Protein AF-A0A356F8Y7-F1 (afdb_monomer_lite)

Structure (mmCIF, N/CA/C/O backbone):
data_AF-A0A356F8Y7-F1
#
_entry.id   AF-A0A356F8Y7-F1
#
loop_
_atom_site.group_PDB
_atom_site.id
_atom_site.type_symbol
_atom_site.label_atom_id
_atom_site.label_alt_id
_atom_site.label_comp_id
_atom_site.label_asym_id
_atom_site.label_entity_id
_atom_site.label_seq_id
_atom_site.pdbx_PDB_ins_code
_atom_site.Cartn_x
_atom_site.Cartn_y
_atom_site.Cartn_z
_atom_site.occupancy
_atom_site.B_iso_or_equiv
_atom_site.auth_seq_id
_atom_site.auth_comp_id
_atom_site.auth_asym_id
_atom_site.auth_atom_id
_atom_site.pdbx_PDB_model_num
ATOM 1 N N . MET A 1 1 ? -23.611 43.257 15.870 1.00 63.59 1 MET A N 1
ATOM 2 C CA . MET A 1 1 ? -24.763 43.904 15.192 1.00 63.59 1 MET A CA 1
ATOM 3 C C . MET A 1 1 ? -25.526 44.788 16.174 1.00 63.59 1 MET A C 1
ATOM 5 O O . MET A 1 1 ? -25.413 44.590 17.379 1.00 63.59 1 MET A O 1
ATOM 9 N N . ALA A 1 2 ? -26.307 45.764 15.695 1.00 72.75 2 ALA A N 1
ATOM 10 C CA . ALA A 1 2 ? -27.154 46.577 16.577 1.00 72.75 2 ALA A CA 1
ATOM 11 C C . ALA A 1 2 ? -28.415 45.799 17.013 1.00 72.75 2 ALA A C 1
ATOM 13 O O . ALA A 1 2 ? -28.985 45.053 16.220 1.00 72.75 2 ALA A O 1
ATOM 14 N N . GLU A 1 3 ? -28.915 46.019 18.237 1.00 72.19 3 GLU A N 1
ATOM 15 C CA . GLU A 1 3 ? -30.111 45.347 18.797 1.00 72.19 3 GLU A CA 1
ATOM 16 C C . GLU A 1 3 ? -31.325 45.373 17.841 1.00 72.19 3 GLU A C 1
ATOM 18 O O . GLU A 1 3 ? -32.076 44.405 17.724 1.00 72.19 3 GLU A O 1
ATOM 23 N N . LYS A 1 4 ? -31.492 46.473 17.095 1.00 77.06 4 LYS A N 1
ATOM 24 C CA . LYS A 1 4 ? -32.564 46.650 16.104 1.00 77.06 4 LYS A CA 1
ATOM 25 C C . LYS A 1 4 ? -32.447 45.693 14.907 1.00 77.06 4 LYS A C 1
ATOM 27 O O . LYS A 1 4 ? -33.471 45.292 14.362 1.00 77.06 4 LYS A O 1
ATOM 32 N N . GLU A 1 5 ? -31.232 45.329 14.504 1.00 73.06 5 GLU A N 1
ATOM 33 C CA . GLU A 1 5 ? -30.977 44.372 13.418 1.00 73.06 5 GLU A CA 1
ATOM 34 C C . GLU A 1 5 ? -31.171 42.929 13.887 1.00 73.06 5 GLU A C 1
ATOM 36 O O . GLU A 1 5 ? -31.783 42.137 13.177 1.00 73.06 5 GLU A O 1
ATOM 41 N N . LEU A 1 6 ? -30.757 42.613 15.117 1.00 70.75 6 LEU A N 1
ATOM 42 C CA . LEU A 1 6 ? -30.998 41.309 15.743 1.00 70.75 6 LEU A CA 1
ATOM 43 C C . LEU A 1 6 ? -32.496 41.047 15.968 1.00 70.75 6 LEU A C 1
ATOM 45 O O . LEU A 1 6 ? -32.988 39.964 15.662 1.00 70.75 6 LEU A O 1
ATOM 49 N N . LEU A 1 7 ? -33.259 42.058 16.404 1.00 74.31 7 LEU A N 1
ATOM 50 C CA . LEU A 1 7 ? -34.725 41.987 16.503 1.00 74.31 7 LEU A CA 1
ATOM 51 C C . LEU A 1 7 ? -35.407 41.795 15.143 1.00 74.31 7 LEU A C 1
ATOM 53 O O . LEU A 1 7 ? -36.467 41.172 15.069 1.00 74.31 7 LEU A O 1
ATOM 57 N N . LYS A 1 8 ? -34.826 42.348 14.073 1.00 77.31 8 LYS A N 1
ATOM 58 C CA . LYS A 1 8 ? -35.321 42.171 12.706 1.00 77.31 8 LYS A CA 1
ATOM 59 C C . LYS A 1 8 ? -35.038 40.748 12.209 1.00 77.31 8 LYS A C 1
ATOM 61 O O . LYS A 1 8 ? -35.963 40.085 11.753 1.00 77.31 8 LYS A O 1
ATOM 66 N N . LEU A 1 9 ? -33.819 40.243 12.412 1.00 73.50 9 LEU A N 1
ATOM 67 C CA . LEU A 1 9 ? -33.436 38.855 12.115 1.00 73.50 9 LEU A CA 1
ATOM 68 C C . LEU A 1 9 ? -34.317 37.838 12.855 1.00 73.50 9 LEU A C 1
ATOM 70 O O . LEU A 1 9 ? -34.809 36.896 12.241 1.00 73.50 9 LEU A O 1
ATOM 74 N N . LEU A 1 10 ? -34.598 38.073 14.139 1.00 69.56 10 LEU A N 1
ATOM 75 C CA . LEU A 1 10 ? -35.511 37.254 14.944 1.00 69.56 10 LEU A CA 1
ATOM 76 C C . LEU A 1 10 ? -36.936 37.185 14.395 1.00 69.56 10 LEU A C 1
ATOM 78 O O . LEU A 1 10 ? -37.604 36.176 14.601 1.00 69.56 10 LEU A O 1
ATOM 82 N N . ARG A 1 11 ? -37.418 38.232 13.719 1.00 69.50 11 ARG A N 1
ATOM 83 C CA . ARG A 1 11 ? -38.754 38.242 13.102 1.00 69.50 11 ARG A CA 1
ATOM 84 C C . ARG A 1 11 ? -38.766 37.594 11.724 1.00 69.50 11 ARG A C 1
ATOM 86 O O . ARG A 1 11 ? -39.763 36.985 11.367 1.00 69.50 11 ARG A O 1
ATOM 93 N N . GLU A 1 12 ? -37.683 37.744 10.969 1.00 66.94 12 GLU A N 1
ATOM 94 C CA . GLU A 1 12 ? -37.634 37.393 9.546 1.00 66.94 12 GLU A CA 1
ATOM 95 C C . GLU A 1 12 ? -37.086 35.988 9.267 1.00 66.94 12 GLU A C 1
ATOM 97 O O . GLU A 1 12 ? -37.291 35.484 8.168 1.00 66.94 12 GLU A O 1
ATOM 102 N N . ARG A 1 13 ? -36.392 35.352 10.221 1.00 65.62 13 ARG A N 1
ATOM 103 C CA . ARG A 1 13 ? -35.717 34.061 10.010 1.00 65.62 13 ARG A CA 1
ATOM 104 C C . ARG A 1 13 ? -36.011 33.035 11.098 1.00 65.62 13 ARG A C 1
ATOM 106 O O . ARG A 1 13 ? -36.337 33.387 12.240 1.00 65.62 13 ARG A O 1
ATOM 113 N N . HIS A 1 14 ? -35.897 31.758 10.742 1.00 60.91 14 HIS A N 1
ATOM 114 C CA . HIS A 1 14 ? -36.014 30.660 11.699 1.00 60.91 14 HIS A CA 1
ATOM 115 C C . HIS A 1 14 ? -34.720 30.551 12.536 1.00 60.91 14 HIS A C 1
ATOM 117 O O . HIS A 1 14 ? -33.638 30.770 11.988 1.00 60.91 14 HIS A O 1
ATOM 123 N N . PRO A 1 15 ? -34.774 30.214 13.843 1.00 54.06 15 PRO A N 1
ATOM 124 C CA . PRO A 1 15 ? -33.576 30.133 14.691 1.00 54.06 15 PRO A CA 1
ATOM 125 C C . PRO A 1 15 ? -32.484 29.186 14.163 1.00 54.06 15 PRO A C 1
ATOM 127 O O . PRO A 1 15 ? -31.301 29.449 14.357 1.00 54.06 15 PRO A O 1
ATOM 130 N N . GLY A 1 16 ? -32.867 28.125 13.442 1.00 49.59 16 GLY A N 1
ATOM 131 C CA . GLY A 1 16 ? -31.933 27.185 12.798 1.00 49.59 16 GLY A CA 1
ATOM 132 C C . GLY A 1 16 ? -31.155 27.755 11.602 1.00 49.59 16 GLY A C 1
ATOM 133 O O . GLY A 1 16 ? -30.215 27.127 11.129 1.00 49.59 16 GLY A O 1
ATOM 134 N N . GLU A 1 17 ? -31.515 28.946 11.120 1.00 63.44 17 GLU A N 1
ATOM 135 C CA . GLU A 1 17 ? -30.861 29.618 9.987 1.00 63.44 17 GLU A CA 1
ATOM 136 C C . GLU A 1 17 ? -29.841 30.677 10.436 1.00 63.44 17 GLU A C 1
ATOM 138 O O . GLU A 1 17 ? -29.299 31.426 9.615 1.00 63.44 17 GLU A O 1
ATOM 143 N N . PHE A 1 18 ? -29.604 30.797 11.745 1.00 69.12 18 PHE A N 1
ATOM 144 C CA . PHE A 1 18 ? -28.662 31.770 12.281 1.00 69.12 18 PHE A CA 1
ATOM 145 C C . PHE A 1 18 ? -27.236 31.250 12.144 1.00 69.12 18 PHE A C 1
ATOM 147 O O . PHE A 1 18 ? -26.920 30.105 12.462 1.00 69.12 18 PHE A O 1
ATOM 154 N N . THR A 1 19 ? -26.340 32.119 11.683 1.00 72.56 19 THR A N 1
ATOM 155 C CA . THR A 1 19 ? -24.908 31.809 11.718 1.00 72.56 19 THR A CA 1
ATOM 156 C C . THR A 1 19 ? -24.402 31.825 13.160 1.00 72.56 19 THR A C 1
ATOM 158 O O . THR A 1 19 ? -25.004 32.432 14.051 1.00 72.56 19 THR A O 1
ATOM 161 N N . ARG A 1 20 ? -23.267 31.168 13.403 1.00 58.56 20 ARG A N 1
ATOM 162 C CA . ARG A 1 20 ? -22.675 31.062 14.743 1.00 58.56 20 ARG A CA 1
ATOM 163 C C . ARG A 1 20 ? -22.362 32.434 15.355 1.00 58.56 20 ARG A C 1
ATOM 165 O O . ARG A 1 20 ? -22.732 32.679 16.492 1.00 58.56 20 ARG A O 1
ATOM 172 N N . GLU A 1 21 ? -21.819 33.360 14.564 1.00 66.62 21 GLU A N 1
ATOM 173 C CA . GLU A 1 21 ? -21.551 34.744 14.992 1.00 66.62 21 GLU A CA 1
ATOM 174 C C . GLU A 1 21 ? -22.836 35.510 15.346 1.00 66.62 21 GLU A C 1
ATOM 176 O O . GLU A 1 21 ? -22.880 36.217 16.349 1.00 66.62 21 GLU A O 1
ATOM 181 N N . GLN A 1 22 ? -23.916 35.327 14.577 1.00 69.50 22 GLN A N 1
ATOM 182 C CA . GLN A 1 22 ? -25.218 35.931 14.891 1.00 69.50 22 GLN A CA 1
ATOM 183 C C . GLN A 1 22 ? -25.830 35.337 16.163 1.00 69.50 22 GLN A C 1
ATOM 185 O O . GLN A 1 22 ? -26.492 36.053 16.907 1.00 69.50 22 GLN A O 1
ATOM 190 N N . THR A 1 23 ? -25.597 34.048 16.414 1.00 69.00 23 THR A N 1
ATOM 191 C CA . THR A 1 23 ? -26.073 33.333 17.605 1.00 69.00 23 THR A CA 1
ATOM 192 C C . THR A 1 23 ? -25.334 33.803 18.856 1.00 69.00 23 THR A C 1
ATOM 194 O O . THR A 1 23 ? -25.971 34.110 19.861 1.00 69.00 23 THR A O 1
ATOM 197 N N . ASP A 1 24 ? -24.011 33.948 18.777 1.00 70.75 24 ASP A N 1
ATOM 198 C CA . ASP A 1 24 ? -23.180 34.421 19.886 1.00 70.75 24 ASP A CA 1
ATOM 199 C C . ASP A 1 24 ? -23.495 35.889 20.242 1.00 70.75 24 ASP A C 1
ATOM 201 O O . ASP A 1 24 ? -23.625 36.230 21.419 1.00 70.75 24 ASP A O 1
ATOM 205 N N . GLU A 1 25 ? -23.720 36.755 19.243 1.00 72.06 25 GLU A N 1
ATOM 206 C CA . GLU A 1 25 ? -24.164 38.138 19.477 1.00 72.06 25 GLU A CA 1
ATOM 207 C C . GLU A 1 25 ? -25.580 38.220 20.071 1.00 72.06 25 GLU A C 1
ATOM 209 O O . GLU A 1 25 ? -25.852 39.081 20.913 1.00 72.06 25 GLU A O 1
ATOM 214 N N . LEU A 1 26 ? -26.485 37.322 19.666 1.00 66.38 26 LEU A N 1
ATOM 215 C CA . LEU A 1 26 ? -27.833 37.229 20.228 1.00 66.38 26 LEU A CA 1
ATOM 216 C C . LEU A 1 26 ? -27.781 36.812 21.704 1.00 66.38 26 LEU A C 1
ATOM 218 O O . LEU A 1 26 ? -28.478 37.409 22.521 1.00 66.38 26 LEU A O 1
ATOM 222 N N . LEU A 1 27 ? -26.942 35.824 22.040 1.00 65.75 27 LEU A N 1
ATOM 223 C CA . LEU A 1 27 ? -26.747 35.304 23.398 1.00 65.75 27 LEU A CA 1
ATOM 224 C C . LEU A 1 27 ? -26.105 36.340 24.325 1.00 65.75 27 LEU A C 1
ATOM 226 O O . LEU A 1 27 ? -26.548 36.495 25.463 1.00 65.75 27 LEU A O 1
ATOM 230 N N . ALA A 1 28 ? -25.121 37.095 23.829 1.00 71.06 28 ALA A N 1
ATOM 231 C CA . ALA A 1 28 ? -24.491 38.174 24.586 1.00 71.06 28 ALA A CA 1
ATOM 232 C C . ALA A 1 28 ? -25.495 39.286 24.948 1.00 71.06 28 ALA A C 1
ATOM 234 O O . ALA A 1 28 ? -25.526 39.752 26.084 1.00 71.06 28 ALA A O 1
ATOM 235 N N . LEU A 1 29 ? -26.373 39.669 24.013 1.00 68.06 29 LEU A N 1
ATOM 236 C CA . LEU A 1 29 ? -27.393 40.706 24.232 1.00 68.06 29 LEU A CA 1
ATOM 237 C C . LEU A 1 29 ? -28.648 40.199 24.962 1.00 68.06 29 LEU A C 1
ATOM 239 O O . LEU A 1 29 ? -29.421 41.005 25.486 1.00 68.06 29 LEU A O 1
ATOM 243 N N . LEU A 1 30 ? -28.853 38.881 25.030 1.00 57.06 30 LEU A N 1
ATOM 244 C CA . LEU A 1 30 ? -29.988 38.241 25.703 1.00 57.06 30 LEU A CA 1
ATOM 245 C C . LEU A 1 30 ? -29.966 38.459 27.217 1.00 57.06 30 LEU A C 1
ATOM 247 O O . LEU A 1 30 ? -31.032 38.529 27.821 1.00 57.06 30 LEU A O 1
ATOM 251 N N . GLY A 1 31 ? -28.786 38.607 27.824 1.00 55.53 31 GLY A N 1
ATOM 252 C CA . GLY A 1 31 ? -28.649 38.933 29.247 1.00 55.53 31 GLY A CA 1
ATOM 253 C C . GLY A 1 31 ? -29.009 40.383 29.589 1.00 55.53 31 GLY A C 1
ATOM 254 O O . GLY A 1 31 ? -29.408 40.665 30.717 1.00 55.53 31 GLY A O 1
ATOM 255 N N . GLU A 1 32 ? -28.919 41.296 28.616 1.00 62.66 32 GLU A N 1
ATOM 256 C CA . GLU A 1 32 ? -28.955 42.745 28.857 1.00 62.66 32 GLU A CA 1
ATOM 257 C C . GLU A 1 32 ? -30.191 43.443 28.259 1.00 62.66 32 GLU A C 1
ATOM 259 O O . GLU A 1 32 ? -30.653 44.454 28.796 1.00 62.66 32 GLU A O 1
ATOM 264 N N . SER A 1 33 ? -30.788 42.908 27.184 1.00 71.88 33 SER A N 1
ATOM 265 C CA . SER A 1 33 ? -31.960 43.513 26.537 1.00 71.88 33 SER A CA 1
ATOM 266 C C . SER A 1 33 ? -33.283 42.840 26.902 1.00 71.88 33 SER A C 1
ATOM 268 O O . SER A 1 33 ? -33.669 41.789 26.384 1.00 71.88 33 SER A O 1
ATOM 270 N N . ARG A 1 34 ? -34.089 43.571 27.677 1.00 65.31 34 ARG A N 1
ATOM 271 C CA . ARG A 1 34 ? -35.483 43.215 27.986 1.00 65.31 34 ARG A CA 1
ATOM 272 C C . ARG A 1 34 ? -36.393 43.203 26.746 1.00 65.31 34 ARG A C 1
ATOM 274 O O . ARG A 1 34 ? -37.404 42.505 26.729 1.00 65.31 34 ARG A O 1
ATOM 281 N N . LYS A 1 35 ? -36.064 43.974 25.700 1.00 67.31 35 LYS A N 1
ATOM 282 C CA . LYS A 1 35 ? -36.828 43.997 24.436 1.00 67.31 35 LYS A CA 1
ATOM 283 C C . LYS A 1 35 ? -36.553 42.752 23.596 1.00 67.31 35 LYS A C 1
ATOM 285 O O . LYS A 1 35 ? -37.496 42.212 23.022 1.00 67.31 35 LYS A O 1
ATOM 290 N N . LEU A 1 36 ? -35.301 42.295 23.557 1.00 64.62 36 LEU A N 1
ATOM 291 C CA . LEU A 1 36 ? -34.898 41.066 22.877 1.00 64.62 36 LEU A CA 1
ATOM 292 C C . LEU A 1 36 ? -35.477 39.838 23.592 1.00 64.62 36 LEU A C 1
ATOM 294 O O . LEU A 1 36 ? -36.104 39.011 22.938 1.00 64.62 36 LEU A O 1
ATOM 298 N N . GLN A 1 37 ? -35.394 39.790 24.929 1.00 67.00 37 GLN A N 1
ATOM 299 C CA . GLN A 1 37 ? -36.018 38.747 25.758 1.00 67.00 37 GLN A CA 1
ATOM 300 C C . GLN A 1 37 ? -37.528 38.634 25.504 1.00 67.00 37 GLN A C 1
ATOM 302 O O . GLN A 1 37 ? -38.032 37.546 25.244 1.00 67.00 37 GLN A O 1
ATOM 307 N N . ASN A 1 38 ? -38.252 39.760 25.503 1.00 67.69 38 ASN A N 1
ATOM 308 C CA . ASN A 1 38 ? -39.696 39.765 25.249 1.00 67.69 38 ASN A CA 1
ATOM 309 C C . ASN A 1 38 ? -40.053 39.362 23.809 1.00 67.69 38 ASN A C 1
ATOM 311 O O . ASN A 1 38 ? -41.102 38.762 23.588 1.00 67.69 38 ASN A O 1
ATOM 315 N N . ALA A 1 39 ? -39.220 39.702 22.822 1.00 66.62 39 ALA A N 1
ATOM 316 C CA . ALA A 1 39 ? -39.437 39.295 21.435 1.00 66.62 39 ALA A CA 1
ATOM 317 C C . ALA A 1 39 ? -39.194 37.791 21.238 1.00 66.62 39 ALA A C 1
ATOM 319 O O . ALA A 1 39 ? -39.969 37.146 20.537 1.00 66.62 39 ALA A O 1
ATOM 320 N N . LEU A 1 40 ? -38.164 37.238 21.889 1.00 60.09 40 LEU A N 1
ATOM 321 C CA . LEU A 1 40 ? -37.859 35.808 21.867 1.00 60.09 40 LEU A CA 1
ATOM 322 C C . LEU A 1 40 ? -38.938 35.002 22.593 1.00 60.09 40 LEU A C 1
ATOM 324 O O . LEU A 1 40 ? -39.446 34.037 22.039 1.00 60.09 40 LEU A O 1
ATOM 328 N N . ALA A 1 41 ? -39.346 35.455 23.784 1.00 63.72 41 ALA A N 1
ATOM 329 C CA . ALA A 1 41 ? -40.407 34.830 24.567 1.00 63.72 41 ALA A CA 1
ATOM 330 C C . ALA A 1 41 ? -41.744 34.835 23.816 1.00 63.72 41 ALA A C 1
ATOM 332 O O . ALA A 1 41 ? -42.415 33.816 23.782 1.00 63.72 41 ALA A O 1
ATOM 333 N N . ARG A 1 42 ? -42.104 35.940 23.145 1.00 60.28 42 ARG A N 1
ATOM 334 C CA . ARG A 1 42 ? -43.317 35.994 22.310 1.00 60.28 42 ARG A CA 1
ATOM 335 C C . ARG A 1 42 ? -43.249 35.092 21.086 1.00 60.28 42 ARG A C 1
ATOM 337 O O . ARG A 1 42 ? -44.285 34.588 20.683 1.00 60.28 42 ARG A O 1
ATOM 344 N N . LYS A 1 43 ? -42.074 34.921 20.474 1.00 59.00 43 LYS A N 1
ATOM 345 C CA . LYS A 1 43 ? -41.914 34.023 19.325 1.00 59.00 43 LYS A CA 1
ATOM 346 C C . LYS A 1 43 ? -41.982 32.558 19.759 1.00 59.00 43 LYS A C 1
ATOM 348 O O . LYS A 1 43 ? -42.733 31.814 19.158 1.00 59.00 43 LYS A O 1
ATOM 353 N N . LEU A 1 44 ? -41.315 32.191 20.856 1.00 54.25 44 LEU A N 1
ATOM 354 C CA . LEU A 1 44 ? -41.434 30.856 21.452 1.00 54.25 44 LEU A CA 1
ATOM 355 C C . LEU A 1 44 ? -42.868 30.559 21.899 1.00 54.25 44 LEU A C 1
ATOM 357 O O . LEU A 1 44 ? -43.375 29.483 21.626 1.00 54.25 44 LEU A O 1
ATOM 361 N N . GLN A 1 45 ? -43.529 31.525 22.538 1.00 52.69 45 GLN A N 1
ATOM 362 C CA . GLN A 1 45 ? -44.921 31.391 22.949 1.00 52.69 45 GLN A CA 1
ATOM 363 C C . GLN A 1 45 ? -45.855 31.285 21.737 1.00 52.69 45 GLN A C 1
ATOM 365 O O . GLN A 1 45 ? -46.761 30.472 21.769 1.00 52.69 45 GLN A O 1
ATOM 370 N N . PHE A 1 46 ? -45.614 32.032 20.654 1.00 45.47 46 PHE A N 1
ATOM 371 C CA . PHE A 1 46 ? -46.362 31.883 19.402 1.00 45.47 46 PHE A CA 1
ATOM 372 C C . PHE A 1 46 ? -46.124 30.519 18.745 1.00 45.47 46 PHE A C 1
ATOM 374 O O . PHE A 1 46 ? -47.085 29.904 18.313 1.00 45.47 46 PHE A O 1
ATOM 381 N N . ASP A 1 47 ? -44.885 30.024 18.690 1.00 49.22 47 ASP A N 1
ATOM 382 C CA . ASP A 1 47 ? -44.568 28.711 18.112 1.00 49.22 47 ASP A CA 1
ATOM 383 C C . ASP A 1 47 ? -45.169 27.572 18.956 1.00 49.22 47 ASP A C 1
ATOM 385 O O . ASP A 1 47 ? -45.636 26.572 18.416 1.00 49.22 47 ASP A O 1
ATOM 389 N N . GLN A 1 48 ? -45.228 27.754 20.277 1.00 45.22 48 GLN A N 1
ATOM 390 C CA . GLN A 1 48 ? -45.836 26.817 21.218 1.00 45.22 48 GLN A CA 1
ATOM 391 C C . GLN A 1 48 ? -47.373 26.872 21.170 1.00 45.22 48 GLN A C 1
ATOM 393 O O . GLN A 1 48 ? -48.006 25.827 21.094 1.00 45.22 48 GLN A O 1
ATOM 398 N N . GLU A 1 49 ? -47.976 28.063 21.093 1.00 43.41 49 GLU A N 1
ATOM 399 C CA . GLU A 1 49 ? -49.420 28.254 20.884 1.00 43.41 49 GLU A CA 1
ATOM 400 C C . GLU A 1 49 ? -49.858 27.782 19.488 1.00 43.41 49 GLU A C 1
ATOM 402 O O . GLU A 1 49 ? -50.945 27.236 19.349 1.00 43.41 49 GLU A O 1
ATOM 407 N N . LEU A 1 50 ? -49.025 27.943 18.451 1.00 39.81 50 LEU A N 1
ATOM 408 C CA . LEU A 1 50 ? -49.266 27.423 17.101 1.00 39.81 50 LEU A CA 1
ATOM 409 C C . LEU A 1 50 ? -49.160 25.894 17.080 1.00 39.81 50 LEU A C 1
ATOM 411 O O . LEU A 1 50 ? -49.985 25.252 16.441 1.00 39.81 50 LEU A O 1
ATOM 415 N N . ALA A 1 51 ? -48.192 25.306 17.787 1.00 39.88 51 ALA A N 1
ATOM 416 C CA . ALA A 1 51 ? -48.097 23.858 17.955 1.00 39.88 51 ALA A CA 1
ATOM 417 C C . ALA A 1 51 ? -49.303 23.302 18.731 1.00 39.88 51 ALA A C 1
ATOM 419 O O . ALA A 1 51 ? -49.869 22.295 18.323 1.00 39.88 51 ALA A O 1
ATOM 420 N N . GLU A 1 52 ? -49.759 23.986 19.783 1.00 42.25 52 GLU A N 1
ATOM 421 C CA . GLU A 1 52 ? -50.971 23.622 20.529 1.00 42.25 52 GLU A CA 1
ATOM 422 C C . GLU A 1 52 ? -52.252 23.804 19.694 1.00 42.25 52 GLU A C 1
ATOM 424 O O . GLU A 1 52 ? -53.130 22.946 19.736 1.00 42.25 52 GLU A O 1
ATOM 429 N N . LEU A 1 53 ? -52.348 24.859 18.873 1.00 36.28 53 LEU A N 1
ATOM 430 C CA . LEU A 1 53 ? -53.456 25.068 17.931 1.00 36.28 53 LEU A CA 1
ATOM 431 C C . LEU A 1 53 ? -53.459 24.031 16.808 1.00 36.28 53 LEU A C 1
ATOM 433 O O . LEU A 1 53 ? -54.524 23.549 16.454 1.00 36.28 53 LEU A O 1
ATOM 437 N N . VAL A 1 54 ? -52.302 23.660 16.257 1.00 37.19 54 VAL A N 1
ATOM 438 C CA . VAL A 1 54 ? -52.187 22.635 15.204 1.00 37.19 54 VAL A CA 1
ATOM 439 C C . VAL A 1 54 ? -52.458 21.234 15.761 1.00 37.19 54 VAL A C 1
ATOM 441 O O . VAL A 1 54 ? -53.065 20.419 15.072 1.00 37.19 54 VAL A O 1
ATOM 444 N N . CYS A 1 55 ? -52.090 20.971 17.016 1.00 34.25 55 CYS A N 1
ATOM 445 C CA . CYS A 1 55 ? -52.412 19.728 17.720 1.00 34.25 55 CYS A CA 1
ATOM 446 C C . CYS A 1 55 ? -53.845 19.689 18.290 1.00 34.25 55 CYS A C 1
ATOM 448 O O . CYS A 1 55 ? -54.261 18.643 18.778 1.00 34.25 55 CYS A O 1
ATOM 450 N N . GLY A 1 56 ? -54.593 20.800 18.242 1.00 35.44 56 GLY A N 1
ATOM 451 C CA . GLY A 1 56 ? -55.906 20.957 18.882 1.00 35.44 56 GLY A CA 1
ATOM 452 C C . GLY A 1 56 ? -57.109 21.100 17.940 1.00 35.44 56 GLY A C 1
ATOM 453 O O . GLY A 1 56 ? -58.207 21.380 18.420 1.00 35.44 56 GLY A O 1
ATOM 454 N N . ILE A 1 57 ? -56.951 20.940 16.620 1.00 33.03 57 ILE A N 1
ATOM 455 C CA . ILE A 1 57 ? -58.096 20.951 15.690 1.00 33.03 57 ILE A CA 1
ATOM 456 C C . ILE A 1 57 ? -58.638 19.523 15.532 1.00 33.03 57 ILE A C 1
ATOM 458 O O . ILE A 1 57 ? -58.184 18.770 14.672 1.00 33.03 57 ILE A O 1
ATOM 462 N N . ASP A 1 58 ? -59.667 19.183 16.309 1.00 38.72 58 ASP A N 1
ATOM 463 C CA . ASP A 1 58 ? -60.571 18.074 15.986 1.00 38.72 58 ASP A CA 1
ATOM 464 C C . ASP A 1 58 ? -61.428 18.479 14.778 1.00 38.72 58 ASP A C 1
ATOM 466 O O . ASP A 1 58 ? -62.473 19.116 14.918 1.00 38.72 58 ASP A O 1
ATOM 470 N N . VAL A 1 59 ? -60.986 18.134 13.566 1.00 37.75 59 VAL A N 1
ATOM 471 C CA . VAL A 1 59 ? -61.884 18.117 12.404 1.00 37.75 59 VAL A CA 1
ATOM 472 C C . VAL A 1 59 ? -62.553 16.741 12.371 1.00 37.75 59 VAL A C 1
ATOM 474 O O . VAL A 1 59 ? -61.856 15.736 12.201 1.00 37.75 59 VAL A O 1
ATOM 477 N N . PRO A 1 60 ? -63.887 16.644 12.508 1.00 45.00 60 PRO A N 1
ATOM 478 C CA . PRO A 1 60 ? -64.576 15.371 12.391 1.00 45.00 60 PRO A CA 1
ATOM 479 C C . PRO A 1 60 ? -64.303 14.759 11.017 1.00 45.00 60 PRO A C 1
ATOM 481 O O . PRO A 1 60 ? -64.491 15.401 9.983 1.00 45.00 60 PRO A O 1
ATOM 484 N N . VAL A 1 61 ? -63.903 13.488 10.997 1.00 37.19 61 VAL A N 1
ATOM 485 C CA . VAL A 1 61 ? -63.563 12.734 9.775 1.00 37.19 61 VAL A CA 1
ATOM 486 C C . VAL A 1 61 ? -64.675 12.812 8.714 1.00 37.19 61 VAL A C 1
ATOM 488 O O . VAL A 1 61 ? -64.384 12.799 7.523 1.00 37.19 61 VAL A O 1
ATOM 491 N N . ALA A 1 62 ? -65.936 12.985 9.121 1.00 40.09 62 ALA A N 1
ATOM 492 C CA . ALA A 1 62 ? -67.064 13.182 8.213 1.00 40.09 62 ALA A CA 1
ATOM 493 C C . ALA A 1 62 ? -66.978 14.484 7.383 1.00 40.09 62 ALA A C 1
ATOM 495 O O . ALA A 1 62 ? -67.235 14.436 6.185 1.00 40.09 62 ALA A O 1
ATOM 496 N N . GLU A 1 63 ? -66.541 15.612 7.959 1.00 41.66 63 GLU A N 1
ATOM 497 C CA . GLU A 1 63 ? -66.349 16.877 7.221 1.00 41.66 63 GLU A CA 1
ATOM 498 C C . GLU A 1 63 ? -65.133 16.812 6.284 1.00 41.66 63 GLU A C 1
ATOM 500 O O . GLU A 1 63 ? -65.154 17.373 5.188 1.00 41.66 63 GLU A O 1
ATOM 505 N N . ILE A 1 64 ? -64.082 16.078 6.673 1.00 38.75 64 ILE A N 1
ATOM 506 C CA . ILE A 1 64 ? -62.915 15.830 5.811 1.00 38.75 64 ILE A CA 1
ATOM 507 C C . ILE A 1 64 ? -63.319 14.983 4.603 1.00 38.75 64 ILE A C 1
ATOM 509 O O . ILE A 1 64 ? -62.875 15.264 3.492 1.00 38.75 64 ILE A O 1
ATOM 513 N N . VAL A 1 65 ? -64.171 13.974 4.798 1.00 41.66 65 VAL A N 1
ATOM 514 C CA . VAL A 1 65 ? -64.645 13.092 3.723 1.00 41.66 65 VAL A CA 1
ATOM 515 C C . VAL A 1 65 ? -65.593 13.833 2.776 1.00 41.66 65 VAL A C 1
ATOM 517 O O . VAL A 1 65 ? -65.411 13.741 1.564 1.00 41.66 65 VAL A O 1
ATOM 520 N N . GLU A 1 66 ? -66.515 14.657 3.283 1.00 41.06 66 GLU A N 1
ATOM 521 C CA . GLU A 1 66 ? -67.433 15.448 2.443 1.00 41.06 66 GLU A CA 1
ATOM 522 C C . GLU A 1 66 ? -66.691 16.520 1.617 1.00 41.06 66 GLU A C 1
ATOM 524 O O . GLU A 1 66 ? -66.951 16.709 0.423 1.00 41.06 66 GLU A O 1
ATOM 529 N N . VAL A 1 67 ? -65.683 17.175 2.208 1.00 41.56 67 VAL A N 1
ATOM 530 C CA . VAL A 1 67 ? -64.820 18.137 1.501 1.00 41.56 67 VAL A CA 1
ATOM 531 C C . VAL A 1 67 ? -63.835 17.433 0.557 1.00 41.56 67 VAL A C 1
ATOM 533 O O . VAL A 1 67 ? -63.511 17.987 -0.496 1.00 41.56 67 VAL A O 1
ATOM 536 N N . ALA A 1 68 ? -63.374 16.218 0.869 1.00 36.97 68 ALA A N 1
ATOM 537 C CA . ALA A 1 68 ? -62.504 15.422 -0.003 1.00 36.97 68 ALA A CA 1
ATOM 538 C C . ALA A 1 68 ? -63.247 14.869 -1.230 1.00 36.97 68 ALA A C 1
ATOM 540 O O . ALA A 1 68 ? -62.684 14.877 -2.329 1.00 36.97 68 ALA A O 1
ATOM 541 N N . GLU A 1 69 ? -64.515 14.470 -1.089 1.00 40.25 69 GLU A N 1
ATOM 542 C CA . GLU A 1 69 ? -65.363 14.074 -2.221 1.00 40.25 69 GLU A CA 1
ATOM 543 C C . GLU A 1 69 ? -65.734 15.279 -3.098 1.00 40.25 69 GLU A C 1
ATOM 545 O O . GLU A 1 69 ? -65.618 15.205 -4.325 1.00 40.25 69 GLU A O 1
ATOM 550 N N . GLY A 1 70 ? -66.034 16.436 -2.492 1.00 40.69 70 GLY A N 1
ATOM 551 C CA . GLY A 1 70 ? -66.228 17.696 -3.218 1.00 40.69 70 GLY A CA 1
ATOM 552 C C . GLY A 1 70 ? -64.961 18.202 -3.930 1.00 40.69 70 GLY A C 1
ATOM 553 O O . GLY A 1 70 ? -65.033 18.728 -5.045 1.00 40.69 70 GLY A O 1
ATOM 554 N N . ARG A 1 71 ? -63.773 18.000 -3.337 1.00 37.84 71 ARG A N 1
ATOM 555 C CA . ARG A 1 71 ? -62.478 18.389 -3.929 1.00 37.84 71 ARG A CA 1
ATOM 556 C C . ARG A 1 71 ? -62.001 17.444 -5.023 1.00 37.84 71 ARG A C 1
ATOM 558 O O . ARG A 1 71 ? -61.305 17.915 -5.917 1.00 37.84 71 ARG A O 1
ATOM 565 N N . LYS A 1 72 ? -62.395 16.167 -5.040 1.00 38.16 72 LYS A N 1
ATOM 566 C CA . LYS A 1 72 ? -62.028 15.233 -6.124 1.00 38.16 72 LYS A CA 1
ATOM 567 C C . LYS A 1 72 ? -62.534 15.721 -7.491 1.00 38.16 72 LYS A C 1
ATOM 569 O O . LYS A 1 72 ? -61.776 15.734 -8.457 1.00 38.16 72 LYS A O 1
ATOM 574 N N . ALA A 1 73 ? -63.755 16.260 -7.534 1.00 39.84 73 ALA A N 1
ATOM 575 C CA . ALA A 1 73 ? -64.350 16.849 -8.739 1.00 39.84 73 ALA A CA 1
ATOM 576 C C . ALA A 1 73 ? -63.738 18.212 -9.146 1.00 39.84 73 ALA A C 1
ATOM 578 O O . ALA A 1 73 ? -63.850 18.633 -10.300 1.00 39.84 73 ALA A O 1
ATOM 579 N N . GLN A 1 74 ? -63.076 18.915 -8.218 1.00 36.78 74 GLN A N 1
ATOM 580 C CA . GLN A 1 74 ? -62.410 20.200 -8.472 1.00 36.78 74 GLN A CA 1
ATOM 581 C C . GLN A 1 74 ? -60.923 20.023 -8.839 1.00 36.78 74 GLN A C 1
ATOM 583 O O . GLN A 1 74 ? -60.399 20.765 -9.671 1.00 36.78 74 GLN A O 1
ATOM 588 N N . VAL A 1 75 ? -60.259 18.999 -8.290 1.00 40.78 75 VAL A N 1
ATOM 589 C CA . VAL A 1 75 ? -58.857 18.636 -8.559 1.00 40.78 75 VAL A CA 1
ATOM 590 C C . VAL A 1 75 ? -58.679 18.058 -9.968 1.00 40.78 75 VAL A C 1
ATOM 592 O O . VAL A 1 75 ? -57.670 18.360 -10.600 1.00 40.78 75 VAL A O 1
ATOM 595 N N . GLU A 1 76 ? -59.672 17.360 -10.534 1.00 40.03 76 GLU A N 1
ATOM 596 C CA . GLU A 1 76 ? -59.644 16.963 -11.958 1.00 40.03 76 GLU A CA 1
ATOM 597 C C . GLU A 1 76 ? -59.693 18.159 -12.929 1.00 40.03 76 GLU A C 1
ATOM 599 O O . GLU A 1 76 ? -59.103 18.102 -14.007 1.00 40.03 76 GLU A O 1
ATOM 604 N N . LYS A 1 77 ? -60.330 19.277 -12.543 1.00 36.88 77 LYS A N 1
ATOM 605 C CA . LYS A 1 77 ? -60.346 20.520 -13.342 1.00 36.88 77 LYS A CA 1
ATOM 606 C C . LYS A 1 77 ? -59.101 21.391 -13.133 1.00 36.88 77 LYS A C 1
ATOM 608 O O . LYS A 1 77 ? -58.739 22.159 -14.021 1.00 36.88 77 LYS A O 1
ATOM 613 N N . ILE A 1 78 ? -58.437 21.287 -11.977 1.00 40.22 78 ILE A N 1
ATOM 614 C CA . ILE A 1 78 ? -57.214 22.045 -11.657 1.00 40.22 78 ILE A CA 1
ATOM 615 C C . ILE A 1 78 ? -55.955 21.314 -12.149 1.00 40.22 78 ILE A C 1
ATOM 617 O O . ILE A 1 78 ? -55.002 21.978 -12.550 1.00 40.22 78 ILE A O 1
ATOM 621 N N . SER A 1 79 ? -55.945 19.977 -12.223 1.00 36.97 79 SER A N 1
ATOM 622 C CA . SER A 1 79 ? -54.810 19.205 -12.759 1.00 36.97 79 SER A CA 1
ATOM 623 C C . SER A 1 79 ? -54.557 19.488 -14.247 1.00 36.97 79 SER A C 1
ATOM 625 O O . SER A 1 79 ? -53.405 19.557 -14.679 1.00 36.97 79 SER A O 1
ATOM 627 N N . THR A 1 80 ? -55.612 19.779 -15.015 1.00 38.06 80 THR A N 1
ATOM 628 C CA . THR A 1 80 ? -55.512 20.220 -16.415 1.00 38.06 80 THR A CA 1
ATOM 629 C C . THR A 1 80 ? -54.958 21.646 -16.543 1.00 38.06 80 THR A C 1
ATOM 631 O O . THR A 1 80 ? -54.210 21.926 -17.477 1.00 38.06 80 THR A O 1
ATOM 634 N N . ALA A 1 81 ? -55.233 22.540 -15.584 1.00 34.31 81 ALA A N 1
ATOM 635 C CA . ALA A 1 81 ? -54.689 23.904 -15.560 1.00 34.31 81 ALA A CA 1
ATOM 636 C C . ALA A 1 81 ? -53.244 23.969 -15.015 1.00 34.31 81 ALA A C 1
ATOM 638 O O . ALA A 1 81 ? -52.418 24.728 -15.528 1.00 34.31 81 ALA A O 1
ATOM 639 N N . ALA A 1 82 ? -52.905 23.133 -14.028 1.00 36.62 82 ALA A N 1
ATOM 640 C CA . ALA A 1 82 ? -51.556 23.001 -13.476 1.00 36.62 82 ALA A CA 1
ATOM 641 C C . ALA A 1 82 ? -50.590 22.344 -14.477 1.00 36.62 82 ALA A C 1
ATOM 643 O O . ALA A 1 82 ? -49.441 22.769 -14.580 1.00 36.62 82 ALA A O 1
ATOM 644 N N . GLY A 1 83 ? -51.067 21.394 -15.291 1.00 37.47 83 GLY A N 1
ATOM 645 C CA . GLY A 1 83 ? -50.295 20.829 -16.403 1.00 37.47 83 GLY A CA 1
ATOM 646 C C . GLY A 1 83 ? -49.887 21.876 -17.448 1.00 37.47 83 GLY A C 1
ATOM 647 O O . GLY A 1 83 ? -48.768 21.836 -17.959 1.00 37.47 83 GLY A O 1
ATOM 648 N N . ILE A 1 84 ? -50.743 22.873 -17.704 1.00 39.94 84 ILE A N 1
ATOM 649 C CA . ILE A 1 84 ? -50.446 23.986 -18.619 1.00 39.94 84 ILE A CA 1
ATOM 650 C C . ILE A 1 84 ? -49.476 24.990 -17.971 1.00 39.94 84 ILE A C 1
ATOM 652 O O . ILE A 1 84 ? -48.547 25.446 -18.632 1.00 39.94 84 ILE A O 1
ATOM 656 N N . LEU A 1 85 ? -49.611 25.288 -16.673 1.00 37.28 85 LEU A N 1
ATOM 657 C CA . LEU A 1 85 ? -48.705 26.195 -15.947 1.00 37.28 85 LEU A CA 1
ATOM 658 C C . LEU A 1 85 ? -47.302 25.612 -15.721 1.00 37.28 85 LEU A C 1
ATOM 660 O O . LEU A 1 85 ? -46.324 26.353 -15.789 1.00 37.28 85 LEU A O 1
ATOM 664 N N . VAL A 1 86 ? -47.177 24.296 -15.527 1.00 41.78 86 VAL A N 1
ATOM 665 C CA . VAL A 1 86 ? -45.876 23.611 -15.435 1.00 41.78 86 VAL A CA 1
ATOM 666 C C . VAL A 1 86 ? -45.195 23.548 -16.805 1.00 41.78 86 VAL A C 1
ATOM 668 O O . VAL A 1 86 ? -43.992 23.781 -16.891 1.00 41.78 86 VAL A O 1
ATOM 671 N N . MET A 1 87 ? -45.953 23.358 -17.893 1.00 36.53 87 MET A N 1
ATOM 672 C CA . MET A 1 87 ? -45.434 23.480 -19.263 1.00 36.53 87 MET A CA 1
ATOM 673 C C . MET A 1 87 ? -44.992 24.910 -19.599 1.00 36.53 87 MET A C 1
ATOM 675 O O . MET A 1 87 ? -43.915 25.092 -20.163 1.00 36.53 87 MET A O 1
ATOM 679 N N . VAL A 1 88 ? -45.761 25.934 -19.211 1.00 41.75 88 VAL A N 1
ATOM 680 C CA . VAL A 1 88 ? -45.385 27.348 -19.406 1.00 41.75 88 VAL A CA 1
ATOM 681 C C . VAL A 1 88 ? -44.197 27.733 -18.515 1.00 41.75 88 VAL A C 1
ATOM 683 O O . VAL A 1 88 ? -43.317 28.459 -18.968 1.00 41.75 88 VAL A O 1
ATOM 686 N N . GLY A 1 89 ? -44.097 27.196 -17.295 1.00 38.28 89 GLY A N 1
ATOM 687 C CA . GLY A 1 89 ? -42.952 27.375 -16.396 1.00 38.28 89 GLY A CA 1
ATOM 688 C C . GLY A 1 89 ? -41.666 26.719 -16.909 1.00 38.28 89 GLY A C 1
ATOM 689 O O . GLY A 1 89 ? -40.609 27.346 -16.875 1.00 38.28 89 GLY A O 1
ATOM 690 N N . LEU A 1 90 ? -41.756 25.510 -17.475 1.00 37.66 90 LEU A N 1
ATOM 691 C CA . LEU A 1 90 ? -40.629 24.814 -18.111 1.00 37.66 90 LEU A CA 1
ATOM 692 C C . LEU A 1 90 ? -40.190 25.485 -19.422 1.00 37.66 90 LEU A C 1
ATOM 694 O O . LEU A 1 90 ? -38.991 25.624 -19.658 1.00 37.66 90 LEU A O 1
ATOM 698 N N . LEU A 1 91 ? -41.130 25.986 -20.233 1.00 35.69 91 LEU A N 1
ATOM 699 C CA . LEU A 1 91 ? -40.822 26.797 -21.421 1.00 35.69 91 LEU A CA 1
ATOM 700 C C . LEU A 1 91 ? -40.218 28.165 -21.058 1.00 35.69 91 LEU A C 1
ATOM 702 O O . LEU A 1 91 ? -39.329 28.637 -21.764 1.00 35.69 91 LEU A O 1
ATOM 706 N N . SER A 1 92 ? -40.622 28.770 -19.936 1.00 33.22 92 SER A N 1
ATOM 707 C CA . SER A 1 92 ? -40.060 30.036 -19.433 1.00 33.22 92 SER A CA 1
ATOM 708 C C . SER A 1 92 ? -38.648 29.858 -18.863 1.00 33.22 92 SER A C 1
ATOM 710 O O . SER A 1 92 ? -37.780 30.698 -19.095 1.00 33.22 92 SER A O 1
ATOM 712 N N . LEU A 1 93 ? -38.380 28.737 -18.184 1.00 37.62 93 LEU A N 1
ATOM 713 C CA . LEU A 1 93 ? -37.047 28.376 -17.686 1.00 37.62 93 LEU A CA 1
ATOM 714 C C . LEU A 1 93 ? -36.071 28.026 -18.818 1.00 37.62 93 LEU A C 1
ATOM 716 O O . LEU A 1 93 ? -34.888 28.350 -18.706 1.00 37.62 93 LEU A O 1
ATOM 720 N N . LEU A 1 94 ? -36.559 27.463 -19.929 1.00 39.53 94 LEU A N 1
ATOM 721 C CA . LEU A 1 94 ? -35.772 27.246 -21.151 1.00 39.53 94 LEU A CA 1
ATOM 722 C C . LEU A 1 94 ? -35.531 28.541 -21.953 1.00 39.53 94 LEU A C 1
ATOM 724 O O . LEU A 1 94 ? -34.505 28.650 -22.619 1.00 39.53 94 LEU A O 1
ATOM 728 N N . PHE A 1 95 ? -36.412 29.545 -21.857 1.00 35.91 95 PHE A N 1
ATOM 729 C CA . PHE A 1 95 ? -36.216 30.852 -22.505 1.00 35.91 95 PHE A CA 1
ATOM 730 C C . PHE A 1 95 ? -35.336 31.829 -21.698 1.00 35.91 95 PHE A C 1
ATOM 732 O O . PHE A 1 95 ? -34.682 32.683 -22.298 1.00 35.91 95 PHE A O 1
ATOM 739 N N . PHE A 1 96 ? -35.268 31.710 -20.363 1.00 36.31 96 PHE A N 1
ATOM 740 C CA . PHE A 1 96 ? -34.490 32.623 -19.502 1.00 36.31 96 PHE A CA 1
ATOM 741 C C . PHE A 1 96 ? -33.078 32.148 -19.131 1.00 36.31 96 PHE A C 1
ATOM 743 O O . PHE A 1 96 ? -32.285 32.948 -18.642 1.00 36.31 96 PHE A O 1
ATOM 750 N N . SER A 1 97 ? -32.708 30.899 -19.424 1.00 36.91 97 SER A N 1
ATOM 751 C CA . SER A 1 97 ? -31.334 30.396 -19.236 1.00 36.91 97 SER A CA 1
ATOM 752 C C . SER A 1 97 ? -30.433 30.561 -20.479 1.00 36.91 97 SER A C 1
ATOM 754 O O . SER A 1 97 ? -29.311 30.064 -20.505 1.00 36.91 97 SER A O 1
ATOM 756 N N . GLY A 1 98 ? -30.895 31.316 -21.489 1.00 34.41 98 GLY A N 1
ATOM 757 C CA . GLY A 1 98 ? -30.187 31.591 -22.750 1.00 34.41 98 GLY A CA 1
ATOM 758 C C . GLY A 1 98 ? -29.722 33.039 -22.978 1.00 34.41 98 GLY A C 1
ATOM 759 O O . GLY A 1 98 ? -29.388 33.381 -24.111 1.00 34.41 98 GLY A O 1
ATOM 760 N N . ARG A 1 99 ? -29.701 33.914 -21.962 1.00 30.42 99 ARG A N 1
ATOM 761 C CA . ARG A 1 99 ? -29.194 35.297 -22.098 1.00 30.42 9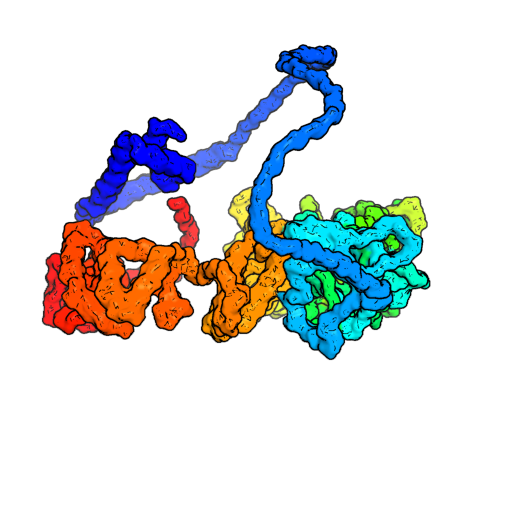9 ARG A CA 1
ATOM 762 C C . ARG A 1 99 ? -28.032 35.573 -21.142 1.00 30.42 99 ARG A C 1
ATOM 764 O O . ARG A 1 99 ? -28.236 35.982 -20.006 1.00 30.42 99 ARG A O 1
ATOM 771 N N . GLU A 1 100 ? -26.810 35.387 -21.635 1.00 33.78 100 GLU A N 1
ATOM 772 C CA . GLU A 1 100 ? -25.630 36.082 -21.110 1.00 33.78 100 GLU A CA 1
ATOM 773 C C . GLU A 1 100 ? -25.597 37.501 -21.700 1.00 33.78 100 GLU A C 1
ATOM 775 O O . GLU A 1 100 ? -25.363 37.678 -22.898 1.00 33.78 100 GLU A O 1
ATOM 780 N N . GLU A 1 101 ? -25.806 38.521 -20.867 1.00 28.98 101 GLU A N 1
ATOM 781 C CA . GLU A 1 101 ? -25.367 39.884 -21.176 1.00 28.98 101 GLU A CA 1
ATOM 782 C C . GLU A 1 101 ? -23.924 40.067 -20.688 1.00 28.98 101 GLU A C 1
ATOM 784 O O . GLU A 1 101 ? -23.617 39.984 -19.499 1.00 28.98 101 GLU A O 1
ATOM 789 N N . LYS A 1 102 ? -23.022 40.291 -21.648 1.00 30.67 102 LYS A N 1
ATOM 790 C CA . LYS A 1 102 ? -21.615 40.650 -21.435 1.00 30.67 102 LYS A CA 1
ATOM 791 C C . LYS A 1 102 ? -21.503 42.050 -20.820 1.00 30.67 102 LYS A C 1
ATOM 793 O O . LYS A 1 102 ? -22.079 42.979 -21.387 1.00 30.67 102 LYS A O 1
ATOM 798 N N . PRO A 1 103 ? -20.644 42.270 -19.810 1.00 28.94 103 PRO A N 1
ATOM 799 C CA . PRO A 1 103 ? -20.130 43.600 -19.539 1.00 28.94 103 PRO A CA 1
ATOM 800 C C . PRO A 1 103 ? -19.017 43.937 -20.536 1.00 28.94 103 PRO A C 1
ATOM 802 O O . PRO A 1 103 ? -18.004 43.247 -20.662 1.00 28.94 103 PRO A O 1
ATOM 805 N N . GLU A 1 104 ? -19.266 45.014 -21.262 1.00 24.30 104 GLU A N 1
ATOM 806 C CA . GLU A 1 104 ? -18.423 45.661 -22.254 1.00 24.30 104 GLU A CA 1
ATOM 807 C C . GLU A 1 104 ? -17.209 46.332 -21.577 1.00 24.30 104 GLU A C 1
ATOM 809 O O . GLU A 1 104 ? -17.357 47.207 -20.723 1.00 24.30 104 GLU A O 1
ATOM 814 N N . VAL A 1 105 ? -15.989 45.932 -21.952 1.00 28.58 105 VAL A N 1
ATOM 815 C CA . VAL A 1 105 ? -14.752 46.637 -21.577 1.00 28.58 105 VAL A CA 1
ATOM 816 C C . VAL A 1 105 ? -14.519 47.763 -22.583 1.00 28.58 105 VAL A C 1
ATOM 818 O O . VAL A 1 105 ? -14.204 47.500 -23.743 1.00 28.58 105 VAL A O 1
ATOM 821 N N . LYS A 1 106 ? -14.633 49.017 -22.135 1.00 24.81 106 LYS A N 1
ATOM 822 C CA . LYS A 1 106 ? -14.121 50.196 -22.849 1.00 24.81 106 LYS A CA 1
ATOM 823 C C . LYS A 1 106 ? -12.744 50.582 -22.306 1.00 24.81 106 LYS A C 1
ATOM 825 O O . LYS A 1 106 ? -12.624 50.979 -21.151 1.00 24.81 106 LYS A O 1
ATOM 830 N N . ALA A 1 107 ? -11.731 50.513 -23.167 1.00 32.62 107 ALA A N 1
ATOM 831 C CA . ALA A 1 107 ? -10.557 51.387 -23.097 1.00 32.62 107 ALA A CA 1
ATOM 832 C C . ALA A 1 107 ? -10.925 52.777 -23.672 1.00 32.62 107 ALA A C 1
ATOM 834 O O . ALA A 1 107 ? -11.901 52.868 -24.428 1.00 32.62 107 ALA A O 1
ATOM 835 N N . PRO A 1 108 ? -10.190 53.856 -23.335 1.00 31.52 108 PRO A N 1
ATOM 836 C CA . PRO A 1 108 ? -9.118 54.245 -24.257 1.00 31.52 108 PRO A CA 1
ATOM 837 C C . PRO A 1 108 ? -7.863 54.884 -23.621 1.00 31.52 108 PRO A C 1
ATOM 839 O O . PRO A 1 108 ? -7.777 55.148 -22.424 1.00 31.52 108 PRO A O 1
ATOM 842 N N . ASP A 1 109 ? -6.907 55.089 -24.526 1.00 25.03 109 ASP A N 1
ATOM 843 C CA . ASP A 1 109 ? -5.475 55.370 -24.440 1.00 25.03 109 ASP A CA 1
ATOM 844 C C . ASP A 1 109 ? -5.007 56.792 -24.054 1.00 25.03 109 ASP A C 1
ATOM 846 O O . ASP A 1 109 ? -5.738 57.777 -24.150 1.00 25.03 109 ASP A O 1
ATOM 850 N N . SER A 1 110 ? -3.674 56.860 -23.862 1.00 25.39 110 SER A N 1
ATOM 851 C CA . SER A 1 110 ? -2.729 57.989 -24.046 1.00 25.39 110 SER A CA 1
ATOM 852 C C . SER A 1 110 ? -2.603 58.992 -22.885 1.00 25.39 110 SER A C 1
ATOM 854 O O . SER A 1 110 ? -3.579 59.336 -22.242 1.00 25.39 110 SER A O 1
ATOM 856 N N . GLY A 1 111 ? -1.430 59.516 -22.512 1.00 24.28 111 GLY A N 1
ATOM 857 C CA . GLY A 1 111 ? -0.099 59.508 -23.115 1.00 24.28 111 GLY A CA 1
ATOM 858 C C . GLY A 1 111 ? 0.978 59.951 -22.102 1.00 24.28 111 GLY A C 1
ATOM 859 O O . GLY A 1 111 ? 0.719 60.118 -20.915 1.00 24.28 111 GLY A O 1
ATOM 860 N N . ALA A 1 112 ? 2.209 60.055 -22.592 1.00 24.83 112 ALA A N 1
ATOM 861 C CA . ALA A 1 112 ? 3.468 59.907 -21.867 1.00 24.83 112 ALA A CA 1
ATOM 862 C C . ALA A 1 112 ? 3.961 61.077 -20.978 1.00 24.83 112 ALA A C 1
ATOM 864 O O . ALA A 1 112 ? 3.684 62.241 -21.233 1.00 24.83 112 ALA A O 1
ATOM 865 N N . ALA A 1 113 ? 4.838 60.677 -20.040 1.00 24.95 113 ALA A N 1
ATOM 866 C CA . ALA A 1 113 ? 6.056 61.329 -19.526 1.00 24.95 113 ALA A CA 1
ATOM 867 C C . ALA A 1 113 ? 5.983 62.721 -18.858 1.00 24.95 113 ALA A C 1
ATOM 869 O O . ALA A 1 113 ? 5.770 63.728 -19.518 1.00 24.95 113 ALA A O 1
ATOM 870 N N . ALA A 1 114 ? 6.391 62.805 -17.580 1.00 24.77 114 ALA A N 1
ATOM 871 C CA . ALA A 1 114 ? 7.722 63.287 -17.161 1.00 24.77 114 ALA A CA 1
ATOM 872 C C . ALA A 1 114 ? 7.794 63.596 -15.643 1.00 24.77 114 ALA A C 1
ATOM 874 O O . ALA A 1 114 ? 6.805 63.925 -15.000 1.00 24.77 114 ALA A O 1
ATOM 875 N N . THR A 1 115 ? 9.030 63.583 -15.130 1.00 24.58 115 THR A N 1
ATOM 876 C CA . THR A 1 115 ? 9.551 64.223 -13.900 1.00 24.58 115 THR A CA 1
ATOM 877 C C . THR A 1 115 ? 9.317 63.593 -12.515 1.00 24.58 115 THR A C 1
ATOM 879 O O . THR A 1 115 ? 8.218 63.472 -11.991 1.00 24.58 115 THR A O 1
ATOM 882 N N . ALA A 1 116 ? 10.460 63.258 -11.907 1.00 22.14 116 ALA A N 1
ATOM 883 C CA . ALA A 1 116 ? 10.726 63.079 -10.481 1.00 22.14 116 ALA A CA 1
ATOM 884 C C . ALA A 1 116 ? 10.639 64.426 -9.714 1.00 22.14 116 ALA A C 1
ATOM 886 O O . ALA A 1 116 ? 10.376 65.455 -10.332 1.00 22.14 116 ALA A O 1
ATOM 887 N N . PRO A 1 117 ? 11.134 64.527 -8.466 1.00 40.81 117 PRO A N 1
ATOM 888 C CA . PRO A 1 117 ? 10.913 63.723 -7.261 1.00 40.81 117 PRO A CA 1
ATOM 889 C C . PRO A 1 117 ? 10.333 64.630 -6.136 1.00 40.81 117 PRO A C 1
ATOM 891 O O . PRO A 1 117 ? 9.959 65.768 -6.382 1.00 40.81 117 PRO A O 1
ATOM 894 N N . VAL A 1 118 ? 10.414 64.168 -4.879 1.00 26.59 118 VAL A N 1
ATOM 895 C CA . VAL A 1 118 ? 10.630 64.979 -3.654 1.00 26.59 118 VAL A CA 1
ATOM 896 C C . VAL A 1 118 ? 9.439 65.171 -2.705 1.00 26.59 118 VAL A C 1
ATOM 898 O O . VAL A 1 118 ? 8.534 65.955 -2.943 1.00 26.59 118 VAL A O 1
ATOM 901 N N . ARG A 1 119 ? 9.622 64.514 -1.543 1.00 24.30 119 ARG A N 1
ATOM 902 C CA . ARG A 1 119 ? 9.537 64.981 -0.138 1.00 24.30 119 ARG A CA 1
ATOM 903 C C . ARG A 1 119 ? 8.327 65.834 0.259 1.00 24.30 119 ARG A C 1
ATOM 905 O O . ARG A 1 119 ? 8.021 66.852 -0.337 1.00 24.30 119 ARG A O 1
ATOM 912 N N . LYS A 1 120 ? 7.799 65.615 1.456 1.00 26.27 120 LYS A N 1
ATOM 913 C CA . LYS A 1 120 ? 8.362 66.066 2.752 1.00 26.27 120 LYS A CA 1
ATOM 914 C C . LYS A 1 120 ? 7.348 65.619 3.818 1.00 26.27 120 LYS A C 1
ATOM 916 O O . LYS A 1 120 ? 6.179 65.505 3.486 1.00 26.27 120 LYS A O 1
ATOM 921 N N . LYS A 1 121 ? 7.635 65.428 5.099 1.00 26.20 121 LYS A N 1
ATOM 922 C CA . LYS A 1 121 ? 8.806 65.449 6.000 1.00 26.20 121 LYS A CA 1
ATOM 923 C C . LYS A 1 121 ? 8.209 65.067 7.375 1.00 26.20 121 LYS A C 1
ATOM 925 O O . LYS A 1 121 ? 7.015 65.270 7.553 1.00 26.20 121 LYS A O 1
ATOM 930 N N . GLU A 1 122 ? 8.916 64.322 8.233 1.00 29.25 122 GLU A N 1
ATOM 931 C CA . GLU A 1 122 ? 9.628 64.806 9.454 1.00 29.25 122 GLU A CA 1
ATOM 932 C C . GLU A 1 122 ? 8.771 65.672 10.400 1.00 29.25 122 GLU A C 1
ATOM 934 O O . GLU A 1 122 ? 7.938 66.414 9.887 1.00 29.25 122 GLU A O 1
ATOM 939 N N . PRO A 1 123 ? 9.014 65.729 11.735 1.00 37.72 123 PRO A N 1
ATOM 940 C CA . PRO A 1 123 ? 10.322 65.599 12.425 1.00 37.72 123 PRO A CA 1
ATOM 941 C C . PRO A 1 123 ? 10.221 64.924 13.831 1.00 37.72 123 PRO A C 1
ATOM 943 O O . PRO A 1 123 ? 9.147 64.490 14.216 1.00 37.72 123 PRO A O 1
ATOM 946 N N . SER A 1 124 ? 11.225 64.791 14.710 1.00 25.53 124 SER A N 1
ATOM 947 C CA . SER A 1 124 ? 12.699 64.838 14.687 1.00 25.53 124 SER A CA 1
ATOM 948 C C . SER A 1 124 ? 13.238 64.415 16.073 1.00 25.53 124 SER A C 1
ATOM 950 O O . SER A 1 124 ? 12.668 64.787 17.093 1.00 25.53 124 SER A O 1
ATOM 952 N N . LYS A 1 125 ? 14.379 63.707 16.055 1.00 28.08 125 LYS A N 1
ATOM 953 C CA . LYS A 1 125 ? 15.610 63.779 16.899 1.00 28.08 125 LYS A CA 1
ATOM 954 C C . LYS A 1 125 ? 15.811 65.043 17.774 1.00 28.08 125 LYS A C 1
ATOM 956 O O . LYS A 1 125 ? 15.199 66.050 17.425 1.00 28.08 125 LYS A O 1
ATOM 961 N N . PRO A 1 126 ? 16.756 65.098 18.760 1.00 35.28 126 PRO A N 1
ATOM 962 C CA . PRO A 1 126 ? 18.156 64.565 18.734 1.00 35.28 126 PRO A CA 1
ATOM 963 C C . PRO A 1 126 ? 18.704 64.065 20.106 1.00 35.28 126 PRO A C 1
ATOM 965 O O . PRO A 1 126 ? 17.981 64.118 21.086 1.00 35.28 126 PRO A O 1
ATOM 968 N N . ARG A 1 127 ? 19.969 63.667 20.344 1.00 25.06 127 ARG A N 1
ATOM 969 C CA . ARG A 1 127 ? 21.112 63.008 19.656 1.00 25.06 127 ARG A CA 1
ATOM 970 C C . ARG A 1 127 ? 22.225 62.901 20.743 1.00 25.06 127 ARG A C 1
ATOM 972 O O . ARG A 1 127 ? 22.346 63.811 21.552 1.00 25.06 127 ARG A O 1
ATOM 979 N N . GLU A 1 128 ? 22.961 61.790 20.729 1.00 30.03 128 GLU A N 1
ATOM 980 C CA . GLU A 1 128 ? 24.241 61.398 21.394 1.00 30.03 128 GLU A CA 1
ATOM 981 C C . GLU A 1 128 ? 25.311 62.501 21.637 1.00 30.03 128 GLU A C 1
ATOM 983 O O . GLU A 1 128 ? 25.208 63.534 20.965 1.00 30.03 128 GLU A O 1
ATOM 988 N N . PRO A 1 129 ? 26.381 62.305 22.471 1.00 35.38 129 PRO A N 1
ATOM 989 C CA . PRO A 1 129 ? 27.291 61.131 22.407 1.00 35.38 129 PRO A CA 1
ATOM 990 C C . PRO A 1 129 ? 28.039 60.655 23.690 1.00 35.38 129 PRO A C 1
ATOM 992 O O . PRO A 1 129 ? 27.909 61.211 24.775 1.00 35.38 129 PRO A O 1
ATOM 995 N N . GLU A 1 130 ? 28.813 59.577 23.496 1.00 33.06 130 GLU A N 1
ATOM 996 C CA . GLU A 1 130 ? 29.681 58.798 24.403 1.00 33.06 130 GLU A CA 1
ATOM 997 C C . GLU A 1 130 ? 30.720 59.586 25.232 1.00 33.06 130 GLU A C 1
ATOM 999 O O . GLU A 1 130 ? 31.377 60.479 24.699 1.00 33.06 130 GLU A O 1
ATOM 1004 N N . SER A 1 131 ? 31.000 59.129 26.469 1.00 24.48 131 SER A N 1
ATOM 1005 C CA . SER A 1 131 ? 32.357 59.114 27.059 1.00 24.48 131 SER A CA 1
ATOM 1006 C C . SER A 1 131 ? 32.453 58.336 28.391 1.00 24.48 131 SER A C 1
ATOM 1008 O O . SER A 1 131 ? 31.720 58.642 29.323 1.00 24.48 131 SER A O 1
ATOM 1010 N N . VAL A 1 132 ? 33.452 57.442 28.460 1.00 25.62 132 VAL A N 1
ATOM 1011 C CA . VAL A 1 132 ? 34.399 57.161 29.572 1.00 25.62 132 VAL A CA 1
ATOM 1012 C C . VAL A 1 132 ? 33.897 56.541 30.900 1.00 25.62 132 VAL A C 1
ATOM 1014 O O . VAL A 1 132 ? 32.854 56.860 31.448 1.00 25.62 132 VAL A O 1
ATOM 1017 N N . ALA A 1 133 ? 34.729 55.609 31.377 1.00 33.66 133 ALA A N 1
ATOM 1018 C CA . ALA A 1 133 ? 34.643 54.748 32.552 1.00 33.66 133 ALA A CA 1
ATOM 1019 C C . ALA A 1 133 ? 34.456 55.442 33.912 1.00 33.66 133 ALA A C 1
ATOM 1021 O O . ALA A 1 133 ? 35.041 56.491 34.131 1.00 33.66 133 ALA A O 1
ATOM 1022 N N . GLU A 1 134 ? 33.792 54.752 34.850 1.00 25.19 134 GLU A N 1
ATOM 1023 C CA . GLU A 1 134 ? 34.214 54.579 36.256 1.00 25.19 134 GLU A CA 1
ATOM 1024 C C . GLU A 1 134 ? 33.219 53.673 37.010 1.00 25.19 134 GLU A C 1
ATOM 1026 O O . GLU A 1 134 ? 32.005 53.822 36.894 1.00 25.19 134 GLU A O 1
ATOM 1031 N N . ASN A 1 135 ? 33.735 52.713 37.786 1.00 38.28 135 ASN A N 1
ATOM 1032 C CA . ASN A 1 135 ? 32.952 51.984 38.792 1.00 38.28 135 ASN A CA 1
ATOM 1033 C C . ASN A 1 135 ? 32.569 52.928 39.943 1.00 38.28 135 ASN A C 1
ATOM 1035 O O . ASN A 1 135 ? 33.389 53.760 40.334 1.00 38.28 135 ASN A O 1
ATOM 1039 N N . PRO A 1 136 ? 31.440 52.665 40.623 1.00 34.12 136 PRO A N 1
ATOM 1040 C CA . PRO A 1 136 ? 31.482 52.698 42.083 1.00 34.12 136 PRO A CA 1
ATOM 1041 C C . PRO A 1 136 ? 30.740 51.531 42.764 1.00 34.12 136 PRO A C 1
ATOM 1043 O O . PRO A 1 136 ? 29.609 51.180 42.441 1.00 34.12 136 PRO A O 1
ATOM 1046 N N . VAL A 1 137 ? 31.422 50.975 43.767 1.00 37.09 137 VAL A N 1
ATOM 1047 C CA . VAL A 1 137 ? 30.931 50.183 44.919 1.00 37.09 137 VAL A CA 1
ATOM 1048 C C . VAL A 1 137 ? 30.061 51.102 45.809 1.00 37.09 137 VAL A C 1
ATOM 1050 O O . VAL A 1 137 ? 30.442 52.273 45.902 1.00 37.09 137 VAL A O 1
ATOM 1053 N N . PRO A 1 138 ? 28.924 50.688 46.442 1.00 38.50 138 PRO A N 1
ATOM 1054 C CA . PRO A 1 138 ? 28.911 50.069 47.803 1.00 38.50 138 PRO A CA 1
ATOM 1055 C C . PRO A 1 138 ? 27.608 49.285 48.170 1.00 38.50 138 PRO A C 1
ATOM 1057 O O . PRO A 1 138 ? 26.753 49.102 47.310 1.00 38.50 138 PRO A O 1
ATOM 1060 N N . PRO A 1 139 ? 27.335 48.914 49.445 1.00 37.34 139 PRO A N 1
ATOM 1061 C CA . PRO A 1 139 ? 28.176 48.358 50.511 1.00 37.34 139 PRO A CA 1
ATOM 1062 C C . PRO A 1 139 ? 27.695 46.954 50.955 1.00 37.34 139 PRO A C 1
ATOM 1064 O O . PRO A 1 139 ? 26.544 46.566 50.765 1.00 37.34 139 PRO A O 1
ATOM 1067 N N . GLY A 1 140 ? 28.583 46.197 51.600 1.00 29.77 140 GLY A N 1
ATOM 1068 C CA . GLY A 1 140 ? 28.234 44.920 52.221 1.00 29.77 140 GLY A CA 1
ATOM 1069 C C . GLY A 1 140 ? 27.444 45.066 53.522 1.00 29.77 140 GLY A C 1
ATOM 1070 O O . GLY A 1 140 ? 27.559 46.074 54.211 1.00 29.77 140 GLY A O 1
ATOM 1071 N N . THR A 1 141 ? 26.722 44.015 53.905 1.00 29.38 141 THR A N 1
ATOM 1072 C CA . THR A 1 141 ? 26.900 43.367 55.215 1.00 29.38 141 THR A CA 1
ATOM 1073 C C . THR A 1 141 ? 26.369 41.935 55.135 1.00 29.38 141 THR A C 1
ATOM 1075 O O . THR A 1 141 ? 25.208 41.692 54.823 1.00 29.38 141 THR A O 1
ATOM 1078 N N . GLU A 1 142 ? 27.273 40.996 55.379 1.00 32.59 142 GLU A N 1
ATOM 1079 C CA . GLU A 1 142 ? 27.029 39.586 55.690 1.00 32.59 142 GLU A CA 1
ATOM 1080 C C . GLU A 1 142 ? 26.260 39.464 57.036 1.00 32.59 142 GLU A C 1
ATOM 1082 O O . GLU A 1 142 ? 26.276 40.419 57.819 1.00 32.59 142 GLU A O 1
ATOM 1087 N N . PRO A 1 143 ? 25.616 38.320 57.358 1.00 39.47 143 PRO A N 1
ATOM 1088 C CA . PRO A 1 143 ? 26.426 37.233 57.901 1.00 39.47 143 PRO A CA 1
ATOM 1089 C C . PRO A 1 143 ? 26.026 35.803 57.500 1.00 39.47 143 PRO A C 1
ATOM 1091 O O . PRO A 1 143 ? 24.867 35.401 57.521 1.00 39.47 143 PRO A O 1
ATOM 1094 N N . ALA A 1 144 ? 27.093 35.036 57.274 1.00 28.44 144 ALA A N 1
ATOM 1095 C CA . ALA A 1 144 ? 27.364 33.723 57.851 1.00 28.44 144 ALA A CA 1
ATOM 1096 C C . ALA A 1 144 ? 26.430 32.545 57.514 1.00 28.44 144 ALA A C 1
ATOM 1098 O O . ALA A 1 144 ? 25.484 32.231 58.227 1.00 28.44 144 ALA A O 1
ATOM 1099 N N . GLY A 1 145 ? 26.909 31.742 56.560 1.00 29.05 145 GLY A N 1
ATOM 1100 C CA . GLY A 1 145 ? 27.544 30.479 56.945 1.00 29.05 145 GLY A CA 1
ATOM 1101 C C . GLY A 1 145 ? 26.799 29.207 56.561 1.00 29.05 145 GLY A C 1
ATOM 1102 O O . GLY A 1 145 ? 25.900 28.794 57.278 1.00 29.05 145 GLY A O 1
ATOM 1103 N N . THR A 1 146 ? 27.271 28.503 55.524 1.00 30.39 146 THR A N 1
ATOM 1104 C CA . THR A 1 146 ? 27.664 27.078 55.613 1.00 30.39 146 THR A CA 1
ATOM 1105 C C . THR A 1 146 ? 28.319 26.580 54.314 1.00 30.39 146 THR A C 1
ATOM 1107 O O . THR A 1 146 ? 27.759 26.734 53.241 1.00 30.39 146 THR A O 1
ATOM 1110 N N . ALA A 1 147 ? 29.498 25.964 54.478 1.00 32.09 147 ALA A N 1
ATOM 1111 C CA . ALA A 1 147 ? 30.227 25.014 53.618 1.00 32.09 147 ALA A CA 1
ATOM 1112 C C . ALA A 1 147 ? 30.558 25.375 52.140 1.00 32.09 147 ALA A C 1
ATOM 1114 O O . ALA A 1 147 ? 29.673 25.680 51.350 1.00 32.09 147 ALA A O 1
ATOM 1115 N N . PRO A 1 148 ? 31.834 25.250 51.707 1.00 31.88 148 PRO A N 1
ATOM 1116 C CA . PRO A 1 148 ? 32.206 25.447 50.310 1.00 31.88 148 PRO A CA 1
ATOM 1117 C C . PRO A 1 148 ? 31.669 24.305 49.437 1.00 31.88 148 PRO A C 1
ATOM 1119 O O . PRO A 1 148 ? 32.064 23.147 49.596 1.00 31.88 148 PRO A O 1
ATOM 1122 N N . GLU A 1 149 ? 30.809 24.647 48.476 1.00 33.31 149 GLU A N 1
ATOM 1123 C CA . GLU A 1 149 ? 30.521 23.797 47.324 1.00 33.31 149 GLU A CA 1
ATOM 1124 C C . GLU A 1 149 ? 31.836 23.499 46.599 1.00 33.31 149 GLU A C 1
ATOM 1126 O O . GLU A 1 149 ? 32.499 24.368 46.023 1.00 33.31 149 GLU A O 1
ATOM 1131 N N . THR A 1 150 ? 32.233 22.233 46.647 1.00 34.00 150 THR A N 1
ATOM 1132 C CA . THR A 1 150 ? 33.274 21.692 45.788 1.00 34.00 150 THR A CA 1
ATOM 1133 C C . THR A 1 150 ? 32.797 21.844 44.348 1.00 34.00 150 THR A C 1
ATOM 1135 O O . THR A 1 150 ? 31.886 21.148 43.903 1.00 34.00 150 THR A O 1
ATOM 1138 N N . LYS A 1 151 ? 33.412 22.770 43.598 1.00 34.91 151 LYS A N 1
ATOM 1139 C CA . LYS A 1 151 ? 33.305 22.778 42.134 1.00 34.91 151 LYS A CA 1
ATOM 1140 C C . LYS A 1 151 ? 33.587 21.353 41.651 1.00 34.91 151 LYS A C 1
ATOM 1142 O O . LYS A 1 151 ? 34.632 20.814 42.033 1.00 34.91 151 LYS A O 1
ATOM 1147 N N . PRO A 1 152 ? 32.715 20.739 40.832 1.00 34.72 152 PRO A N 1
ATOM 1148 C CA . PRO A 1 152 ? 33.028 19.452 40.246 1.00 34.72 152 PRO A CA 1
ATOM 1149 C C . PRO A 1 152 ? 34.336 19.623 39.486 1.00 34.72 152 PRO A C 1
ATOM 1151 O O . PRO A 1 152 ? 34.441 20.472 38.598 1.00 34.72 152 PRO A O 1
ATOM 1154 N N . VAL A 1 153 ? 35.350 18.856 39.881 1.00 36.06 153 VAL A N 1
ATOM 1155 C CA . VAL A 1 153 ? 36.548 18.678 39.072 1.00 36.06 153 VAL A CA 1
ATOM 1156 C C . VAL A 1 153 ? 36.046 18.238 37.706 1.00 36.06 153 VAL A C 1
ATOM 1158 O O . VAL A 1 153 ? 35.409 17.192 37.582 1.00 36.06 153 VAL A O 1
ATOM 1161 N N . GLU A 1 154 ? 36.271 19.074 36.698 1.00 40.44 154 GLU A N 1
ATOM 1162 C CA . GLU A 1 154 ? 36.023 18.747 35.305 1.00 40.44 154 GLU A CA 1
ATOM 1163 C C . GLU A 1 154 ? 36.968 17.588 34.972 1.00 40.44 154 GLU A C 1
ATOM 1165 O O . GLU A 1 154 ? 38.140 17.771 34.637 1.00 40.44 154 GLU A O 1
ATOM 1170 N N . VAL A 1 155 ? 36.489 16.361 35.191 1.00 36.47 155 VAL A N 1
ATOM 1171 C CA . VAL A 1 155 ? 37.188 15.149 34.792 1.00 36.47 155 VAL A CA 1
ATOM 1172 C C . VAL A 1 155 ? 37.332 15.269 33.285 1.00 36.47 155 VAL A C 1
ATOM 1174 O O . VAL A 1 155 ? 36.355 15.110 32.551 1.00 36.47 155 VAL A O 1
ATOM 1177 N N . LYS A 1 156 ? 38.544 15.591 32.813 1.00 39.19 156 LYS A N 1
ATOM 1178 C CA . LYS A 1 156 ? 38.910 15.430 31.407 1.00 39.19 156 LYS A CA 1
ATOM 1179 C C . LYS A 1 156 ? 38.551 13.998 31.047 1.00 39.19 156 LYS A C 1
ATOM 1181 O O . LYS A 1 156 ? 39.238 13.065 31.455 1.00 39.19 156 LYS A O 1
ATOM 1186 N N . LYS A 1 157 ? 37.437 13.840 30.333 1.00 38.19 157 LYS A N 1
ATOM 1187 C CA . LYS A 1 157 ? 36.988 12.568 29.785 1.00 38.19 157 LYS A CA 1
ATOM 1188 C C . LYS A 1 157 ? 38.171 12.048 28.978 1.00 38.19 157 LYS A C 1
ATOM 1190 O O . LYS A 1 157 ? 38.538 12.675 27.986 1.00 38.19 157 LYS A O 1
ATOM 1195 N N . VAL A 1 158 ? 38.834 11.004 29.478 1.00 39.16 158 VAL A N 1
ATOM 1196 C CA . VAL A 1 158 ? 39.977 10.389 28.805 1.00 39.16 158 VAL A CA 1
ATOM 1197 C C . VAL A 1 158 ? 39.467 9.968 27.435 1.00 39.16 158 VAL A C 1
ATOM 1199 O O . VAL A 1 158 ? 38.612 9.094 27.303 1.00 39.16 158 VAL A O 1
ATOM 1202 N N . GLU A 1 159 ? 39.887 10.711 26.422 1.00 43.19 159 GLU A N 1
ATOM 1203 C CA . GLU A 1 159 ? 39.462 10.517 25.052 1.00 43.19 159 GLU A CA 1
ATOM 1204 C C . GLU A 1 159 ? 40.140 9.236 24.551 1.00 43.19 159 GLU A C 1
ATOM 1206 O O . GLU A 1 159 ? 41.335 9.251 24.272 1.00 43.19 159 GLU A O 1
ATOM 1211 N N . LEU A 1 160 ? 39.388 8.127 24.460 1.00 49.47 160 LEU A N 1
ATOM 1212 C CA . LEU A 1 160 ? 39.875 6.851 23.910 1.00 49.47 160 LEU A CA 1
ATOM 1213 C C . LEU A 1 160 ? 40.620 7.084 22.578 1.00 49.47 160 LEU A C 1
ATOM 1215 O O . LEU A 1 160 ? 40.190 7.955 21.806 1.00 49.47 160 LEU A O 1
ATOM 1219 N N . PRO A 1 161 ? 41.691 6.337 22.266 1.00 54.81 161 PRO A N 1
ATOM 1220 C CA . PRO A 1 161 ? 42.354 6.397 20.966 1.00 54.81 161 PRO A CA 1
ATOM 1221 C C . PRO A 1 161 ? 41.335 6.279 19.813 1.00 54.81 161 PRO A C 1
ATOM 1223 O O . PRO A 1 161 ? 40.364 5.532 19.940 1.00 54.81 161 PRO A O 1
ATOM 1226 N N . PRO A 1 162 ? 41.507 6.986 18.677 1.00 57.03 162 PRO A N 1
ATOM 1227 C CA . PRO A 1 162 ? 40.559 6.952 17.553 1.00 57.03 162 PRO A CA 1
ATOM 1228 C C . PRO A 1 162 ? 40.226 5.544 17.033 1.00 57.03 162 PRO A C 1
ATOM 1230 O O . PRO A 1 162 ? 39.151 5.344 16.475 1.00 57.03 162 PRO A O 1
ATOM 1233 N N . GLU A 1 163 ? 41.138 4.590 17.229 1.00 53.56 163 GLU A N 1
ATOM 1234 C CA . GLU A 1 163 ? 41.043 3.193 16.788 1.00 53.56 163 GLU A CA 1
ATOM 1235 C C . GLU A 1 163 ? 40.128 2.337 17.686 1.00 53.56 163 GLU A C 1
ATOM 1237 O O . GLU A 1 163 ? 39.537 1.372 17.213 1.00 53.56 163 GLU A O 1
ATOM 1242 N N . GLU A 1 164 ? 39.931 2.736 18.947 1.00 57.88 164 GLU A N 1
ATOM 1243 C CA . GLU A 1 164 ? 39.050 2.064 19.920 1.00 57.88 164 GLU A CA 1
ATOM 1244 C C . GLU A 1 164 ? 37.622 2.644 19.922 1.00 57.88 164 GLU A C 1
ATOM 1246 O O . GLU A 1 164 ? 36.719 2.123 20.572 1.00 57.88 164 GLU A O 1
ATOM 1251 N N . ARG A 1 165 ? 37.377 3.723 19.164 1.00 67.25 165 ARG A N 1
ATOM 1252 C CA . ARG A 1 165 ? 36.058 4.362 19.026 1.00 67.25 165 ARG A CA 1
ATOM 1253 C C . ARG A 1 165 ? 35.266 3.746 17.870 1.00 67.25 165 ARG A C 1
ATOM 1255 O O . ARG A 1 165 ? 34.928 4.448 16.919 1.00 67.25 165 ARG A O 1
ATOM 1262 N N . VAL A 1 166 ? 34.970 2.451 17.929 1.00 81.94 166 VAL A N 1
ATOM 1263 C CA . VAL A 1 166 ? 34.063 1.789 16.973 1.00 81.94 166 VAL A CA 1
ATOM 1264 C C . VAL A 1 166 ? 32.744 1.491 17.672 1.00 81.94 166 VAL A C 1
ATOM 1266 O O . VAL A 1 166 ? 32.732 0.921 18.756 1.00 81.94 166 VAL A O 1
ATOM 1269 N N . ALA A 1 167 ? 31.630 1.907 17.074 1.00 86.31 167 ALA A N 1
ATOM 1270 C CA . ALA A 1 167 ? 30.313 1.617 17.621 1.00 86.31 167 ALA A CA 1
ATOM 1271 C C . ALA A 1 167 ? 30.043 0.105 17.674 1.00 86.31 167 ALA A C 1
ATOM 1273 O O . ALA A 1 167 ? 30.282 -0.613 16.701 1.00 86.31 167 ALA A O 1
ATOM 1274 N N . GLU A 1 168 ? 29.506 -0.356 18.800 1.00 88.62 168 GLU A N 1
ATOM 1275 C CA . GLU A 1 168 ? 29.087 -1.742 18.978 1.00 88.62 168 GLU A CA 1
ATOM 1276 C C . GLU A 1 168 ? 27.752 -2.014 18.274 1.00 88.62 168 GLU A C 1
ATOM 1278 O O . GLU A 1 168 ? 26.879 -1.146 18.160 1.00 88.62 168 GLU A O 1
ATOM 1283 N N . LEU A 1 169 ? 27.594 -3.246 17.793 1.00 90.56 169 LEU A N 1
ATOM 1284 C CA . LEU A 1 169 ? 26.331 -3.721 17.238 1.00 90.56 169 LEU A CA 1
ATOM 1285 C C . LEU A 1 169 ? 25.342 -3.975 18.378 1.00 90.56 169 LEU A C 1
ATOM 1287 O O . LEU A 1 169 ? 25.727 -4.400 19.463 1.00 90.56 169 LEU A O 1
ATOM 1291 N N . ILE A 1 170 ? 24.049 -3.787 18.122 1.00 89.69 170 ILE A N 1
ATOM 1292 C CA . ILE A 1 170 ? 23.011 -4.191 19.075 1.00 89.69 170 ILE A CA 1
ATOM 1293 C C . ILE A 1 170 ? 22.985 -5.718 19.130 1.00 89.69 170 ILE A C 1
ATOM 1295 O O . ILE A 1 170 ? 22.790 -6.360 18.097 1.00 89.69 170 ILE A O 1
ATOM 1299 N N . ALA A 1 171 ? 23.137 -6.272 20.337 1.00 88.06 171 ALA A N 1
ATOM 1300 C CA . ALA A 1 171 ? 23.141 -7.713 20.596 1.00 88.06 171 ALA A CA 1
ATOM 1301 C C . ALA A 1 171 ? 24.071 -8.482 19.624 1.00 88.06 171 ALA A C 1
ATOM 1303 O O . ALA A 1 171 ? 23.591 -9.314 18.855 1.00 88.06 171 ALA A O 1
ATOM 1304 N N . PRO A 1 172 ? 25.393 -8.211 19.629 1.00 86.81 172 PRO A N 1
ATOM 1305 C CA . PRO A 1 172 ? 26.325 -8.676 18.590 1.00 86.81 172 PRO A CA 1
ATOM 1306 C C . PRO A 1 172 ? 26.371 -10.209 18.459 1.00 86.81 172 PRO A C 1
ATOM 1308 O O . PRO A 1 172 ? 26.558 -10.744 17.361 1.00 86.81 172 PRO A O 1
ATOM 1311 N N . ASP A 1 173 ? 26.125 -10.911 19.565 1.00 89.62 173 ASP A N 1
ATOM 1312 C CA . ASP A 1 173 ? 26.164 -12.372 19.646 1.00 89.62 173 ASP A CA 1
ATOM 1313 C C . ASP A 1 173 ? 24.847 -13.047 19.240 1.00 89.62 173 ASP A C 1
ATOM 1315 O O . ASP A 1 173 ? 24.782 -14.273 19.146 1.00 89.62 173 ASP A O 1
ATOM 1319 N N . ARG A 1 174 ? 23.785 -12.272 18.977 1.00 92.00 174 ARG A N 1
ATOM 1320 C CA . ARG A 1 174 ? 22.449 -12.793 18.684 1.00 92.00 174 ARG A CA 1
ATOM 1321 C C . ARG A 1 174 ? 21.914 -12.268 17.359 1.00 92.00 174 ARG A C 1
ATOM 1323 O O . ARG A 1 174 ? 21.944 -11.079 17.068 1.00 92.00 174 ARG A O 1
ATOM 1330 N N . GLU A 1 175 ? 21.328 -13.172 16.588 1.00 93.44 175 GLU A N 1
ATOM 1331 C CA . GLU A 1 175 ? 20.508 -12.814 15.437 1.00 93.44 175 GLU A CA 1
ATOM 1332 C C . GLU A 1 175 ? 19.087 -12.449 15.896 1.00 93.44 175 GLU A C 1
ATOM 1334 O O . GLU A 1 175 ? 18.426 -13.210 16.610 1.00 93.44 175 GLU A O 1
ATOM 1339 N N . LEU A 1 176 ? 18.630 -11.252 15.531 1.00 94.25 176 LEU A N 1
ATOM 1340 C CA . LEU A 1 176 ? 17.298 -10.739 15.846 1.00 94.25 176 LEU A CA 1
ATOM 1341 C C . LEU A 1 176 ? 16.339 -11.065 14.697 1.00 94.25 176 LEU A C 1
ATOM 1343 O O . LEU A 1 176 ? 16.629 -10.727 13.552 1.00 94.25 176 LEU A O 1
ATOM 1347 N N . SER A 1 177 ? 15.191 -11.688 14.975 1.00 93.69 177 SER A N 1
ATOM 1348 C CA . SER A 1 177 ? 14.229 -12.043 13.920 1.00 93.69 177 SER A CA 1
ATOM 1349 C C . SER A 1 177 ? 13.641 -10.808 13.227 1.00 93.69 177 SER A C 1
ATOM 1351 O O . SER A 1 177 ? 13.544 -9.731 13.820 1.00 93.69 177 SER A O 1
ATOM 1353 N N . PHE A 1 178 ? 13.225 -10.959 11.967 1.00 92.56 178 PHE A N 1
ATOM 1354 C CA . PHE A 1 178 ? 12.623 -9.864 11.204 1.00 92.56 178 PHE A CA 1
ATOM 1355 C C . PHE A 1 178 ? 11.334 -9.353 11.857 1.00 92.56 178 PHE A C 1
ATOM 1357 O O . PHE A 1 178 ? 11.132 -8.145 11.970 1.00 92.56 178 PHE A O 1
ATOM 1364 N N . GLU A 1 179 ? 10.496 -10.262 12.353 1.00 89.69 179 GLU A N 1
ATOM 1365 C CA . GLU A 1 179 ? 9.252 -9.944 13.056 1.00 89.69 179 GLU A CA 1
ATOM 1366 C C . GLU A 1 179 ? 9.529 -9.085 14.292 1.00 89.69 179 GLU A C 1
ATOM 1368 O O . GLU A 1 179 ? 8.801 -8.136 14.569 1.00 89.69 179 GLU A O 1
ATOM 1373 N N . TYR A 1 180 ? 10.627 -9.366 14.997 1.00 88.19 180 TYR A N 1
ATOM 1374 C CA . TYR A 1 180 ? 11.029 -8.608 16.175 1.00 88.19 180 TYR A CA 1
ATOM 1375 C C . TYR A 1 180 ? 11.536 -7.202 15.832 1.00 88.19 180 TYR A C 1
ATOM 1377 O O . TYR A 1 180 ? 11.349 -6.276 16.624 1.00 88.19 180 TYR A O 1
ATOM 1385 N N . THR A 1 181 ? 12.201 -7.016 14.687 1.00 90.44 181 THR A N 1
ATOM 1386 C CA . THR A 1 181 ? 12.856 -5.739 14.368 1.00 90.44 181 THR A CA 1
ATOM 1387 C C . THR A 1 181 ? 12.035 -4.817 13.477 1.00 90.44 181 THR A C 1
ATOM 1389 O O . THR A 1 181 ? 12.162 -3.600 13.626 1.00 90.44 181 THR A O 1
ATOM 1392 N N . CYS A 1 182 ? 11.182 -5.339 12.590 1.00 89.69 182 CYS A N 1
ATOM 1393 C CA . CYS A 1 182 ? 10.556 -4.573 11.506 1.00 89.69 182 CYS A CA 1
ATOM 1394 C C . CYS A 1 182 ? 9.795 -3.316 11.978 1.00 89.69 182 CYS A C 1
ATOM 1396 O O . CYS A 1 182 ? 10.026 -2.238 11.433 1.00 89.69 182 CYS A O 1
ATOM 1398 N N . PHE A 1 183 ? 8.983 -3.405 13.037 1.00 88.69 183 PHE A N 1
ATOM 1399 C CA . PHE A 1 183 ? 8.239 -2.263 13.607 1.00 88.69 183 PHE A CA 1
ATOM 1400 C C . PHE A 1 183 ? 8.800 -1.737 14.929 1.00 88.69 183 PHE A C 1
ATOM 1402 O O . PHE A 1 183 ? 8.270 -0.780 15.495 1.00 88.69 183 PHE A O 1
ATOM 1409 N N . ARG A 1 184 ? 9.859 -2.358 15.456 1.00 83.38 184 ARG A N 1
ATOM 1410 C CA . ARG A 1 184 ? 10.425 -1.978 16.750 1.00 83.38 184 ARG A CA 1
ATOM 1411 C C . ARG A 1 184 ? 11.302 -0.748 16.621 1.00 83.38 184 ARG A C 1
ATOM 1413 O O . ARG A 1 184 ? 12.066 -0.621 15.673 1.00 83.38 184 ARG A O 1
ATOM 1420 N N . GLU A 1 185 ? 11.270 0.122 17.616 1.00 76.62 185 GLU A N 1
ATOM 1421 C CA . GLU A 1 185 ? 12.227 1.218 17.731 1.00 76.62 185 GLU A CA 1
ATOM 1422 C C . GLU A 1 185 ? 13.523 0.680 18.338 1.00 76.62 185 GLU A C 1
ATOM 1424 O O . GLU A 1 185 ? 13.568 0.265 19.492 1.00 76.62 185 GLU A O 1
ATOM 1429 N N . LEU A 1 186 ? 14.567 0.612 17.512 1.00 74.56 186 LEU A N 1
ATOM 1430 C CA . LEU A 1 186 ? 15.911 0.187 17.928 1.00 74.56 186 LEU A CA 1
ATOM 1431 C C . LEU A 1 186 ? 16.821 1.376 18.258 1.00 74.56 186 LEU A C 1
ATOM 1433 O O . LEU A 1 186 ? 17.936 1.186 18.728 1.00 74.56 186 LEU A O 1
ATOM 1437 N N . VAL A 1 187 ? 16.351 2.593 17.984 1.00 69.31 187 VAL A N 1
ATOM 1438 C CA . VAL A 1 187 ? 16.991 3.848 18.373 1.00 69.31 187 VAL A CA 1
ATOM 1439 C C . VAL A 1 187 ? 15.970 4.602 19.208 1.00 69.31 187 VAL A C 1
ATOM 1441 O O . VAL A 1 187 ? 14.822 4.719 18.776 1.00 69.31 187 VAL A O 1
ATOM 1444 N N . ASP A 1 188 ? 16.378 5.081 20.384 1.00 66.56 188 ASP A N 1
ATOM 1445 C CA . ASP A 1 188 ? 15.506 5.880 21.239 1.00 66.56 188 ASP A CA 1
ATOM 1446 C C . ASP A 1 188 ? 15.105 7.173 20.499 1.00 66.56 188 ASP A C 1
ATOM 1448 O O . ASP A 1 188 ? 15.965 7.987 20.153 1.00 66.56 188 ASP A O 1
ATOM 1452 N N . PRO A 1 189 ? 13.800 7.389 20.270 1.00 59.50 189 PRO A N 1
ATOM 1453 C CA . PRO A 1 189 ? 13.268 8.615 19.695 1.00 59.50 189 PRO A CA 1
ATOM 1454 C C . PRO A 1 189 ? 13.745 9.923 20.331 1.00 59.50 189 PRO A C 1
ATOM 1456 O O . PRO A 1 189 ? 13.790 10.977 19.690 1.00 59.50 189 PRO A O 1
ATOM 1459 N N . LEU A 1 190 ? 13.971 9.888 21.638 1.00 60.69 190 LEU A N 1
ATOM 1460 C CA . LEU A 1 190 ? 14.299 11.053 22.438 1.00 60.69 190 LEU A CA 1
ATOM 1461 C C . LEU A 1 190 ? 15.813 11.286 22.473 1.00 60.69 190 LEU A C 1
ATOM 1463 O O . LEU A 1 190 ? 16.237 12.418 22.716 1.00 60.69 190 LEU A O 1
ATOM 1467 N N . ALA A 1 191 ? 16.612 10.263 22.159 1.00 71.69 191 ALA A N 1
ATOM 1468 C CA . ALA A 1 191 ? 18.066 10.312 22.140 1.00 71.69 191 ALA A CA 1
ATOM 1469 C C . ALA A 1 191 ? 18.604 10.336 20.700 1.00 71.69 191 ALA A C 1
ATOM 1471 O O . ALA A 1 191 ? 19.012 9.325 20.128 1.00 71.69 191 ALA A O 1
ATOM 1472 N N . THR A 1 192 ? 18.648 11.530 20.107 1.00 80.31 192 THR A N 1
ATOM 1473 C CA . THR A 1 192 ? 19.363 11.743 18.843 1.00 80.31 192 THR A CA 1
ATOM 1474 C C . THR A 1 192 ? 20.879 11.619 19.050 1.00 80.31 192 THR A C 1
ATOM 1476 O O . THR A 1 192 ? 21.395 12.054 20.085 1.00 80.31 192 THR A O 1
ATOM 1479 N N . PRO A 1 193 ? 21.633 11.044 18.091 1.00 86.88 193 PRO A N 1
ATOM 1480 C CA . PRO A 1 193 ? 23.067 10.855 18.253 1.00 86.88 193 PRO A CA 1
ATOM 1481 C C . PRO A 1 193 ? 23.792 12.206 18.294 1.00 86.88 193 PRO A C 1
ATOM 1483 O O . PRO A 1 193 ? 23.651 13.040 17.397 1.00 86.88 193 PRO A O 1
ATOM 1486 N N . SER A 1 194 ? 24.600 12.401 19.338 1.00 88.12 194 SER A N 1
ATOM 1487 C CA . SER A 1 194 ? 25.506 13.548 19.481 1.00 88.12 194 SER A CA 1
ATOM 1488 C C . SER A 1 194 ? 26.619 13.534 18.426 1.00 88.12 194 SER A C 1
ATOM 1490 O O . SER A 1 194 ? 26.857 12.520 17.759 1.00 88.12 194 SER A O 1
ATOM 1492 N N . ARG A 1 195 ? 27.385 14.627 18.320 1.00 90.25 195 ARG A N 1
ATOM 1493 C CA . ARG A 1 195 ? 28.611 14.639 17.496 1.00 90.25 195 ARG A CA 1
ATOM 1494 C C . ARG A 1 195 ? 29.568 13.509 17.879 1.00 90.25 195 ARG A C 1
ATOM 1496 O O . ARG A 1 195 ? 30.158 12.884 16.998 1.00 90.25 195 ARG A O 1
ATOM 1503 N N . ASP A 1 196 ? 29.745 13.265 19.172 1.00 88.25 196 ASP A N 1
ATOM 1504 C CA . ASP A 1 196 ? 30.706 12.275 19.658 1.00 88.25 196 ASP A CA 1
ATOM 1505 C C . ASP A 1 196 ? 30.200 10.846 19.416 1.00 88.25 196 ASP A C 1
ATOM 1507 O O . ASP A 1 196 ? 30.988 9.983 19.038 1.00 88.25 196 ASP A O 1
ATOM 1511 N N . THR A 1 197 ? 28.882 10.626 19.493 1.00 89.62 197 THR A N 1
ATOM 1512 C CA . THR A 1 197 ? 28.238 9.381 19.046 1.00 89.62 197 THR A CA 1
ATOM 1513 C C . THR A 1 197 ? 28.496 9.137 17.561 1.00 89.62 197 THR A C 1
ATOM 1515 O O . THR A 1 197 ? 28.913 8.053 17.180 1.00 89.62 197 THR A O 1
ATOM 1518 N N . LEU A 1 198 ? 28.322 10.138 16.692 1.00 91.75 198 LEU A N 1
ATOM 1519 C CA . LEU A 1 198 ? 28.574 9.948 15.259 1.00 91.75 198 LEU A CA 1
ATOM 1520 C C . LEU A 1 198 ? 30.042 9.632 14.945 1.00 91.75 198 LEU A C 1
ATOM 1522 O O . LEU A 1 198 ? 30.308 8.903 13.994 1.00 91.75 198 LEU A O 1
ATOM 1526 N N . ARG A 1 199 ? 30.995 10.116 15.749 1.00 90.88 199 ARG A N 1
ATOM 1527 C CA . ARG A 1 199 ? 32.427 9.807 15.582 1.00 90.88 199 ARG A CA 1
ATOM 1528 C C . ARG A 1 199 ? 32.779 8.343 15.866 1.00 90.88 199 ARG A C 1
ATOM 1530 O O . ARG A 1 199 ? 33.803 7.891 15.353 1.00 90.88 199 ARG A O 1
ATOM 1537 N N . THR A 1 200 ? 31.963 7.614 16.638 1.00 92.69 200 THR A N 1
ATOM 1538 C CA . THR A 1 200 ? 32.154 6.164 16.839 1.00 92.69 200 THR A CA 1
ATOM 1539 C C . THR A 1 200 ? 31.618 5.336 15.671 1.00 92.69 200 THR A C 1
ATOM 1541 O O . THR A 1 200 ? 32.092 4.233 15.404 1.00 92.69 200 THR A O 1
ATOM 1544 N N . TRP A 1 201 ? 30.649 5.877 14.933 1.00 93.56 201 TRP A N 1
ATOM 1545 C CA . TRP A 1 201 ? 30.077 5.240 13.748 1.00 93.56 201 TRP A CA 1
ATOM 1546 C C . TRP A 1 201 ? 30.838 5.571 12.470 1.00 93.56 201 TRP A C 1
ATOM 1548 O O . TRP A 1 201 ? 30.924 4.735 11.573 1.00 93.56 201 TRP A O 1
ATOM 1558 N N . LEU A 1 202 ? 31.355 6.792 12.361 1.00 92.88 202 LEU A N 1
ATOM 1559 C CA . LEU A 1 202 ? 31.800 7.369 11.101 1.00 92.88 202 LEU A CA 1
ATOM 1560 C C . LEU A 1 202 ? 33.198 7.971 11.217 1.00 92.88 202 LEU A C 1
ATOM 1562 O O . LEU A 1 202 ? 33.530 8.673 12.176 1.00 92.88 202 LEU A O 1
ATOM 1566 N N . GLU A 1 203 ? 34.002 7.745 10.185 1.00 89.50 203 GLU A N 1
ATOM 1567 C CA . GLU A 1 203 ? 35.312 8.361 10.011 1.00 89.50 203 GLU A CA 1
ATOM 1568 C C . GLU A 1 203 ? 35.383 9.145 8.702 1.00 89.50 203 GLU A C 1
ATOM 1570 O O . GLU A 1 203 ? 34.754 8.755 7.724 1.00 89.50 203 GLU A O 1
ATOM 1575 N N . PRO A 1 204 ? 36.114 10.264 8.630 1.00 86.81 204 PRO A N 1
ATOM 1576 C CA . PRO A 1 204 ? 36.237 11.008 7.382 1.00 86.81 204 PRO A CA 1
ATOM 1577 C C . PRO A 1 204 ? 36.947 10.182 6.295 1.00 86.81 204 PRO A C 1
ATOM 1579 O O . PRO A 1 204 ? 38.025 9.633 6.526 1.00 86.81 204 PRO A O 1
ATOM 1582 N N . ALA A 1 205 ? 36.379 10.134 5.089 1.00 76.31 205 ALA A N 1
ATOM 1583 C CA . ALA A 1 205 ? 36.941 9.395 3.959 1.00 76.31 205 ALA A CA 1
ATOM 1584 C C . ALA A 1 205 ? 38.013 10.211 3.193 1.00 76.31 205 ALA A C 1
ATOM 1586 O O . ALA A 1 205 ? 37.795 10.641 2.070 1.00 76.31 205 ALA A O 1
ATOM 1587 N N . VAL A 1 206 ? 39.197 10.355 3.803 1.00 63.75 206 VAL A N 1
ATOM 1588 C CA . VAL A 1 206 ? 40.528 10.625 3.196 1.00 63.75 206 VAL A CA 1
ATOM 1589 C C . VAL A 1 206 ? 40.870 12.007 2.541 1.00 63.75 206 VAL A C 1
ATOM 1591 O O . VAL A 1 206 ? 40.078 12.630 1.844 1.00 63.75 206 VAL A O 1
ATOM 1594 N N . TRP A 1 207 ? 42.124 12.454 2.786 1.00 56.22 207 TRP A N 1
ATOM 1595 C CA . TRP A 1 207 ? 43.013 13.525 2.229 1.00 56.22 207 TRP A CA 1
ATOM 1596 C C . TRP A 1 207 ? 42.527 14.941 1.859 1.00 56.22 207 TRP A C 1
ATOM 1598 O O . TRP A 1 207 ? 43.360 15.851 1.834 1.00 56.22 207 TRP A O 1
ATOM 1608 N N . ILE A 1 208 ? 41.244 15.202 1.628 1.00 52.81 208 ILE A N 1
ATOM 1609 C CA . ILE A 1 208 ? 40.760 16.562 1.335 1.00 52.81 208 ILE A CA 1
ATOM 1610 C C . ILE A 1 208 ? 40.297 17.195 2.651 1.00 52.81 208 ILE A C 1
ATOM 1612 O O . ILE A 1 208 ? 39.186 16.972 3.114 1.00 52.81 208 ILE A O 1
ATOM 1616 N N . LYS A 1 209 ? 41.175 17.976 3.298 1.00 52.09 209 LYS A N 1
ATOM 1617 C CA . LYS A 1 209 ? 40.886 18.633 4.594 1.00 52.09 209 LYS A CA 1
ATOM 1618 C C . LYS A 1 209 ? 39.826 19.740 4.521 1.00 52.09 209 LYS A C 1
ATOM 1620 O O . LYS A 1 209 ? 39.401 20.225 5.567 1.00 52.09 209 LYS A O 1
ATOM 1625 N N . LYS A 1 210 ? 39.444 20.191 3.325 1.00 56.16 210 LYS A N 1
ATOM 1626 C CA . LYS A 1 210 ? 38.470 21.275 3.181 1.00 56.16 210 LYS A CA 1
ATOM 1627 C C . LYS A 1 210 ? 37.052 20.708 3.312 1.00 56.16 210 LYS A C 1
ATOM 1629 O O . LYS A 1 210 ? 36.676 19.795 2.591 1.00 56.16 210 LYS A O 1
ATOM 1634 N N . ASP A 1 211 ? 36.319 21.257 4.278 1.00 64.50 211 ASP A N 1
ATOM 1635 C CA . ASP A 1 211 ? 34.871 21.127 4.502 1.00 64.50 211 ASP A CA 1
ATOM 1636 C C . ASP A 1 211 ? 34.317 19.830 5.127 1.00 64.50 211 ASP A C 1
ATOM 1638 O O . ASP A 1 211 ? 33.103 19.714 5.294 1.00 64.50 211 ASP A O 1
ATOM 1642 N N . LEU A 1 212 ? 35.170 18.912 5.604 1.00 80.81 212 LEU A N 1
ATOM 1643 C CA . LEU A 1 212 ? 34.745 17.748 6.402 1.00 80.81 212 LEU A CA 1
ATOM 1644 C C . LEU A 1 212 ? 34.435 18.160 7.854 1.00 80.81 212 LEU A C 1
ATOM 1646 O O . LEU A 1 212 ? 35.347 18.388 8.653 1.00 80.81 212 LEU A O 1
ATOM 1650 N N . ARG A 1 213 ? 33.155 18.225 8.240 1.00 85.12 213 ARG A N 1
ATOM 1651 C CA . ARG A 1 213 ? 32.743 18.580 9.612 1.00 85.12 213 ARG A CA 1
ATOM 1652 C C . ARG A 1 213 ? 31.600 17.709 10.132 1.00 85.12 213 ARG A C 1
ATOM 1654 O O . ARG A 1 213 ? 30.488 17.767 9.620 1.00 85.12 213 ARG A O 1
ATOM 1661 N N . ILE A 1 214 ? 31.854 16.995 11.233 1.00 87.25 214 ILE A N 1
ATOM 1662 C CA . ILE A 1 214 ? 30.782 16.487 12.099 1.00 87.25 214 ILE A CA 1
ATOM 1663 C C . ILE A 1 214 ? 30.476 17.600 13.097 1.00 87.25 214 ILE A C 1
ATOM 1665 O O . ILE A 1 214 ? 31.312 17.945 13.938 1.00 87.25 214 ILE A O 1
ATOM 1669 N N . SER A 1 215 ? 29.309 18.212 12.952 1.00 88.50 215 SER A N 1
ATOM 1670 C CA . SER A 1 215 ? 28.821 19.274 13.832 1.00 88.50 215 SER A CA 1
ATOM 1671 C C . SER A 1 215 ? 27.720 18.761 14.746 1.00 88.50 215 SER A C 1
ATOM 1673 O O . SER A 1 215 ? 27.110 17.731 14.479 1.00 88.50 215 SER A O 1
ATOM 1675 N N . GLU A 1 216 ? 27.464 19.502 15.812 1.00 88.88 216 GLU A N 1
ATOM 1676 C CA . GLU A 1 216 ? 26.275 19.336 16.631 1.00 88.88 216 GLU A CA 1
ATOM 1677 C C . GLU A 1 216 ? 25.480 20.630 16.568 1.00 88.88 216 GLU A C 1
ATOM 1679 O O . GLU A 1 216 ? 26.054 21.721 16.601 1.00 88.88 216 GLU A O 1
ATOM 1684 N N . ARG A 1 217 ? 24.162 20.506 16.488 1.00 85.75 217 ARG A N 1
ATOM 1685 C CA . ARG A 1 217 ? 23.234 21.610 16.720 1.00 85.75 217 ARG A CA 1
ATOM 1686 C C . ARG A 1 217 ? 22.162 21.152 17.687 1.00 85.75 217 ARG A C 1
ATOM 1688 O O . ARG A 1 217 ? 21.899 19.958 17.787 1.00 85.75 217 ARG A O 1
ATOM 1695 N N . ARG A 1 218 ? 21.505 22.091 18.360 1.00 80.62 218 ARG A N 1
ATOM 1696 C CA . ARG A 1 218 ? 20.323 21.767 19.156 1.00 80.62 218 ARG A CA 1
ATOM 1697 C C . ARG A 1 218 ? 19.070 21.992 18.330 1.00 80.62 218 ARG A C 1
ATOM 1699 O O . ARG A 1 218 ? 18.888 23.070 17.776 1.00 80.62 218 ARG A O 1
ATOM 1706 N N . VAL A 1 219 ? 18.213 20.983 18.266 1.00 72.56 219 VAL A N 1
ATOM 1707 C CA . VAL A 1 219 ? 16.865 21.094 17.702 1.00 72.56 219 VAL A CA 1
ATOM 1708 C C . VAL A 1 219 ? 15.904 20.653 18.796 1.00 72.56 219 VAL A C 1
ATOM 1710 O O . VAL A 1 219 ? 16.082 19.579 19.365 1.00 72.56 219 VAL A O 1
ATOM 1713 N N . ASN A 1 220 ? 14.944 21.509 19.159 1.00 70.38 220 ASN A N 1
ATOM 1714 C CA . ASN A 1 220 ? 14.017 21.268 20.274 1.00 70.38 220 ASN A CA 1
ATOM 1715 C C . AS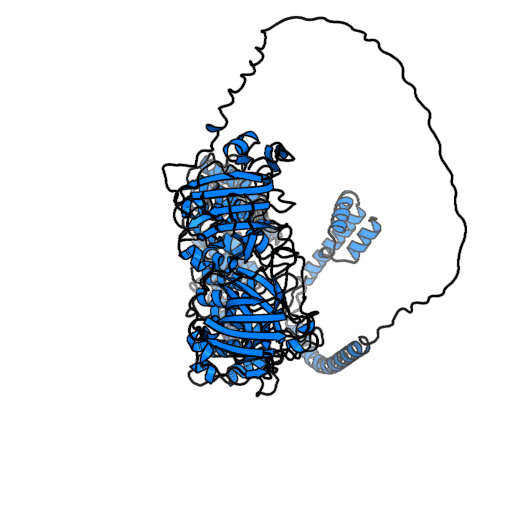N A 1 220 ? 14.732 20.869 21.580 1.00 70.38 220 ASN A C 1
ATOM 1717 O O . ASN A 1 220 ? 14.386 19.885 22.228 1.00 70.38 220 ASN A O 1
ATOM 1721 N N . ASN A 1 221 ? 15.783 21.616 21.937 1.00 73.12 221 ASN A N 1
ATOM 1722 C CA . ASN A 1 221 ? 16.660 21.360 23.085 1.00 73.12 221 ASN A CA 1
ATOM 1723 C C . ASN A 1 221 ? 17.397 20.005 23.085 1.00 73.12 221 ASN A C 1
ATOM 1725 O O . ASN A 1 221 ? 18.026 19.681 24.090 1.00 73.12 221 ASN A O 1
ATOM 1729 N N . ARG A 1 222 ? 17.442 19.254 21.978 1.00 73.31 222 ARG A N 1
ATOM 1730 C CA . ARG A 1 222 ? 18.172 17.973 21.880 1.00 73.31 222 ARG A CA 1
ATOM 1731 C C . ARG A 1 222 ? 19.405 18.074 20.975 1.00 73.31 222 ARG A C 1
ATOM 1733 O O . ARG A 1 222 ? 19.329 18.780 19.968 1.00 73.31 222 ARG A O 1
ATOM 1740 N N . PRO A 1 223 ? 20.530 17.410 21.310 1.00 79.31 223 PRO A N 1
ATOM 1741 C CA . PRO A 1 223 ? 21.726 17.408 20.471 1.00 79.31 223 PRO A CA 1
ATOM 1742 C C . PRO A 1 223 ? 21.488 16.579 19.208 1.00 79.31 223 PRO A C 1
ATOM 1744 O O . PRO A 1 223 ? 21.238 15.382 19.278 1.00 79.31 223 PRO A O 1
ATOM 1747 N N . LEU A 1 224 ? 21.581 17.210 18.045 1.00 85.00 224 LEU A N 1
ATOM 1748 C CA . LEU A 1 224 ? 21.475 16.566 16.744 1.00 85.00 224 LEU A CA 1
ATOM 1749 C C . LEU A 1 224 ? 22.831 16.648 16.043 1.00 85.00 224 LEU A C 1
ATOM 1751 O O . LEU A 1 224 ? 23.255 17.724 15.603 1.00 85.00 224 LEU A O 1
ATOM 1755 N N . GLY A 1 225 ? 23.500 15.503 15.934 1.00 88.94 225 GLY A N 1
ATOM 1756 C CA . GLY A 1 225 ? 24.694 15.350 15.122 1.00 88.94 225 GLY A CA 1
ATOM 1757 C C . GLY A 1 225 ? 24.376 15.539 13.637 1.00 88.94 225 GLY A C 1
ATOM 1758 O O . GLY A 1 225 ? 23.374 15.040 13.122 1.00 88.94 225 GLY A O 1
ATOM 1759 N N . ALA A 1 226 ? 25.233 16.272 12.936 1.00 89.62 226 ALA A N 1
ATOM 1760 C CA . ALA A 1 226 ? 25.112 16.515 11.507 1.00 89.62 226 ALA A CA 1
ATOM 1761 C C . ALA A 1 226 ? 26.450 16.294 10.804 1.00 89.62 226 ALA A C 1
ATOM 1763 O O . ALA A 1 226 ? 27.504 16.705 11.297 1.00 89.62 226 ALA A O 1
ATOM 1764 N N . LEU A 1 227 ? 26.378 15.664 9.638 1.00 90.00 227 LEU A N 1
ATOM 1765 C CA . LEU A 1 227 ? 27.493 15.396 8.746 1.00 90.00 227 LEU A CA 1
ATOM 1766 C C . LEU A 1 227 ? 27.550 16.486 7.678 1.00 90.00 227 LEU A C 1
ATOM 1768 O O . LEU A 1 227 ? 26.517 16.869 7.129 1.00 90.00 227 LEU A O 1
ATOM 1772 N N . ASN A 1 228 ? 28.753 16.960 7.374 1.00 90.12 228 ASN A N 1
ATOM 1773 C CA . ASN A 1 228 ? 29.044 17.744 6.183 1.00 90.12 228 ASN A CA 1
ATOM 1774 C C . ASN A 1 228 ? 30.302 17.176 5.525 1.00 90.12 228 ASN A C 1
ATOM 1776 O O . ASN A 1 228 ? 31.375 17.224 6.128 1.00 90.12 228 ASN A O 1
ATOM 1780 N N . GLY A 1 229 ? 30.155 16.605 4.331 1.00 89.12 229 GLY A N 1
ATOM 1781 C CA . GLY A 1 229 ? 31.248 15.989 3.581 1.00 89.12 229 GLY A CA 1
ATOM 1782 C C . GLY A 1 229 ? 31.065 14.486 3.383 1.00 89.12 229 GLY A C 1
ATOM 1783 O O . GLY A 1 229 ? 29.937 14.018 3.245 1.00 89.12 229 GLY A O 1
ATOM 1784 N N . ILE A 1 230 ? 32.173 13.740 3.337 1.00 90.06 230 ILE A N 1
ATOM 1785 C CA . ILE A 1 230 ? 32.187 12.306 3.014 1.00 90.06 230 ILE A CA 1
ATOM 1786 C C . ILE A 1 230 ? 32.745 11.513 4.196 1.00 90.06 230 ILE A C 1
ATOM 1788 O O . ILE A 1 230 ? 33.870 11.744 4.652 1.00 90.06 230 ILE A O 1
ATOM 1792 N N . TYR A 1 231 ? 31.966 10.544 4.663 1.00 91.94 231 TYR A N 1
ATOM 1793 C CA . TYR A 1 231 ? 32.279 9.731 5.830 1.00 91.94 231 TYR A CA 1
ATOM 1794 C C . TYR A 1 231 ? 32.163 8.249 5.521 1.00 91.94 231 TYR A C 1
ATOM 1796 O O . TYR A 1 231 ? 31.179 7.815 4.938 1.00 91.94 231 TYR A O 1
ATOM 1804 N N . ARG A 1 232 ? 33.148 7.465 5.946 1.00 92.88 232 ARG A N 1
ATOM 1805 C CA . ARG A 1 232 ? 33.142 6.008 5.901 1.00 92.88 232 ARG A CA 1
ATOM 1806 C C . ARG A 1 232 ? 32.559 5.442 7.196 1.00 92.88 232 ARG A C 1
ATOM 1808 O O . ARG A 1 232 ? 32.894 5.909 8.282 1.00 92.88 232 ARG A O 1
ATOM 1815 N N . LEU A 1 233 ? 31.719 4.420 7.079 1.00 94.81 233 LEU A N 1
ATOM 1816 C CA . LEU A 1 233 ? 31.235 3.624 8.206 1.00 94.81 233 LEU A CA 1
ATOM 1817 C C . LEU A 1 233 ? 32.398 2.835 8.833 1.00 94.81 233 LEU A C 1
ATOM 1819 O O . LEU A 1 233 ? 33.086 2.100 8.124 1.00 94.81 233 LEU A O 1
ATOM 1823 N N . ARG A 1 234 ? 32.622 2.998 10.145 1.00 93.50 234 ARG A N 1
ATOM 1824 C CA . ARG A 1 234 ? 33.679 2.294 10.892 1.00 93.50 234 ARG A CA 1
ATOM 1825 C C . ARG A 1 234 ? 33.343 0.817 11.129 1.00 93.50 234 ARG A C 1
ATOM 1827 O O . ARG A 1 234 ? 34.209 -0.012 10.841 1.00 93.50 234 ARG A O 1
ATOM 1834 N N . PRO A 1 235 ? 32.142 0.448 11.636 1.00 91.94 235 PRO A N 1
ATOM 1835 C CA . PRO A 1 235 ? 31.812 -0.963 11.813 1.00 91.94 235 PRO A CA 1
ATOM 1836 C C . PRO A 1 235 ? 31.845 -1.715 10.481 1.00 91.94 235 PRO A C 1
ATOM 1838 O O . PRO A 1 235 ? 31.276 -1.268 9.483 1.00 91.94 235 PRO A O 1
ATOM 1841 N N . LYS A 1 236 ? 32.499 -2.881 10.471 1.00 90.69 236 LYS A N 1
ATOM 1842 C CA . LYS A 1 236 ? 32.433 -3.805 9.333 1.00 90.69 236 LYS A CA 1
ATOM 1843 C C . LYS A 1 236 ? 31.021 -4.367 9.219 1.00 90.69 236 LYS A C 1
ATOM 1845 O O . LYS A 1 236 ? 30.386 -4.638 10.234 1.00 90.69 236 LYS A O 1
ATOM 1850 N N . TRP A 1 237 ? 30.564 -4.603 7.992 1.00 92.31 237 TRP A N 1
ATOM 1851 C CA . TRP A 1 237 ? 29.261 -5.217 7.759 1.00 92.31 237 TRP A CA 1
ATOM 1852 C C . TRP A 1 237 ? 29.301 -6.708 8.138 1.00 92.31 237 TRP A C 1
ATOM 1854 O O . TRP A 1 237 ? 29.994 -7.477 7.467 1.00 92.31 237 TRP A O 1
ATOM 1864 N N . PRO A 1 238 ? 28.612 -7.155 9.206 1.00 89.19 238 PRO A N 1
ATOM 1865 C CA . PRO A 1 238 ? 28.626 -8.558 9.606 1.00 89.19 238 PRO A CA 1
ATOM 1866 C C . PRO A 1 238 ? 27.755 -9.405 8.664 1.00 89.19 238 PRO A C 1
ATOM 1868 O O . PRO A 1 238 ? 26.901 -8.890 7.938 1.00 89.19 238 PRO A O 1
ATOM 1871 N N . ALA A 1 239 ? 27.906 -10.729 8.719 1.00 86.25 239 ALA A N 1
ATOM 1872 C CA . ALA A 1 239 ? 26.939 -11.634 8.098 1.00 86.25 239 ALA A CA 1
ATOM 1873 C C . ALA A 1 239 ? 25.543 -11.429 8.721 1.00 86.25 239 ALA A C 1
ATOM 1875 O O . ALA A 1 239 ? 25.416 -11.336 9.945 1.00 86.25 239 ALA A O 1
ATOM 1876 N N . GLY A 1 240 ? 24.511 -11.310 7.877 1.00 87.00 240 GLY A N 1
ATOM 1877 C CA . GLY A 1 240 ? 23.163 -10.916 8.313 1.00 87.00 240 GLY A CA 1
ATOM 1878 C C . GLY A 1 240 ? 23.075 -9.466 8.809 1.00 87.00 240 GLY A C 1
ATOM 1879 O O . GLY A 1 240 ? 22.143 -9.110 9.521 1.00 87.00 240 GLY A O 1
ATOM 1880 N N . GLY A 1 241 ? 24.063 -8.621 8.496 1.00 91.19 241 GLY A N 1
ATOM 1881 C CA . GLY A 1 241 ? 24.106 -7.241 8.965 1.00 91.19 241 GLY A CA 1
ATOM 1882 C C . GLY A 1 241 ? 22.964 -6.392 8.423 1.00 91.19 241 GLY A C 1
ATOM 1883 O O . GLY A 1 241 ? 22.729 -6.344 7.211 1.00 91.19 241 GLY A O 1
ATOM 1884 N N . VAL A 1 242 ? 22.306 -5.679 9.333 1.00 95.12 242 VAL A N 1
ATOM 1885 C CA . VAL A 1 242 ? 21.277 -4.684 9.044 1.00 95.12 242 VAL A CA 1
ATOM 1886 C C . VAL A 1 242 ? 21.759 -3.333 9.548 1.00 95.12 242 VAL A C 1
ATOM 1888 O O . VAL A 1 242 ? 22.010 -3.170 10.741 1.00 95.12 242 VAL A O 1
ATOM 1891 N N . LEU A 1 243 ? 21.875 -2.363 8.643 1.00 95.12 243 LEU A N 1
ATOM 1892 C CA . LEU A 1 243 ? 22.128 -0.965 8.975 1.00 95.12 243 LEU A CA 1
ATOM 1893 C C . LEU A 1 243 ? 20.794 -0.222 9.002 1.00 95.12 243 LEU A C 1
ATOM 1895 O O . LEU A 1 243 ? 20.102 -0.153 7.984 1.00 95.12 243 LEU A O 1
ATOM 1899 N N . ARG A 1 244 ? 20.440 0.357 10.148 1.00 92.88 244 ARG A N 1
ATOM 1900 C CA . ARG A 1 244 ? 19.243 1.184 10.292 1.00 92.88 244 ARG A CA 1
ATOM 1901 C C . ARG A 1 244 ? 19.637 2.648 10.442 1.00 92.88 244 ARG A C 1
ATOM 1903 O O . ARG A 1 244 ? 20.458 2.994 11.291 1.00 92.88 244 ARG A O 1
ATOM 1910 N N . LEU A 1 245 ? 19.041 3.499 9.612 1.00 89.81 245 LEU A N 1
ATOM 1911 C CA . LEU A 1 245 ? 19.336 4.928 9.530 1.00 89.81 245 LEU A CA 1
ATOM 1912 C C . LEU A 1 245 ? 18.049 5.738 9.625 1.00 89.81 245 LEU A C 1
ATOM 1914 O O . LEU A 1 245 ? 17.023 5.342 9.080 1.00 89.81 245 LEU A O 1
ATOM 1918 N N . ALA A 1 246 ? 18.130 6.898 10.268 1.00 86.06 246 ALA A N 1
ATOM 1919 C CA . ALA A 1 246 ? 17.106 7.932 10.223 1.00 86.06 246 ALA A CA 1
ATOM 1920 C C . ALA A 1 246 ? 17.775 9.277 9.915 1.00 86.06 246 ALA A C 1
ATOM 1922 O O . ALA A 1 246 ? 18.485 9.849 10.752 1.00 86.06 246 ALA A O 1
ATOM 1923 N N . LEU A 1 247 ? 17.572 9.765 8.693 1.00 84.31 247 LEU A N 1
ATOM 1924 C CA . LEU A 1 247 ? 18.211 10.966 8.157 1.00 84.31 247 LEU A CA 1
ATOM 1925 C C . LEU A 1 247 ? 17.240 12.155 8.166 1.00 84.31 247 LEU A C 1
ATOM 1927 O O . LEU A 1 247 ? 16.033 11.986 7.999 1.00 84.31 247 LEU A O 1
ATOM 1931 N N . PHE A 1 248 ? 17.776 13.354 8.383 1.00 77.38 248 PHE A N 1
ATOM 1932 C CA . PHE A 1 248 ? 17.024 14.595 8.549 1.00 77.38 248 PHE A CA 1
ATOM 1933 C C . PHE A 1 248 ? 17.688 15.750 7.790 1.00 77.38 248 PHE A C 1
ATOM 1935 O O . PHE A 1 248 ? 18.914 15.854 7.771 1.00 77.38 248 PHE A O 1
ATOM 1942 N N . GLU A 1 249 ? 16.883 16.646 7.208 1.00 72.25 249 GLU A N 1
ATOM 1943 C CA . GLU A 1 249 ? 17.352 17.829 6.463 1.00 72.25 249 GLU A CA 1
ATOM 1944 C C . GLU A 1 249 ? 18.430 17.520 5.400 1.00 72.25 249 GLU A C 1
ATOM 1946 O O . GLU A 1 249 ? 19.431 18.222 5.266 1.00 72.25 249 GLU A O 1
ATOM 1951 N N . HIS A 1 250 ? 18.230 16.469 4.607 1.00 68.69 250 HIS A N 1
ATOM 1952 C CA . HIS A 1 250 ? 19.099 16.097 3.481 1.00 68.69 250 HIS A CA 1
ATOM 1953 C C . HIS A 1 250 ? 18.876 16.974 2.231 1.00 68.69 250 HIS A C 1
ATOM 1955 O O . HIS A 1 250 ? 18.722 16.466 1.119 1.00 68.69 250 HIS A O 1
ATOM 1961 N N . GLN A 1 251 ? 18.830 18.301 2.401 1.00 64.25 251 GLN A N 1
ATOM 1962 C CA . GLN A 1 251 ? 18.869 19.269 1.296 1.00 64.25 251 GLN A CA 1
ATOM 1963 C C . GLN A 1 251 ? 20.171 20.080 1.388 1.00 64.25 251 GLN A C 1
ATOM 1965 O O . GLN A 1 251 ? 20.288 20.917 2.289 1.00 64.25 251 GLN A O 1
ATOM 1970 N N . PRO A 1 252 ? 21.171 19.877 0.500 1.00 63.97 252 PRO A N 1
ATOM 1971 C CA . PRO A 1 252 ? 21.211 19.090 -0.751 1.00 63.97 252 PRO A CA 1
ATOM 1972 C C . PRO A 1 252 ? 21.186 17.552 -0.578 1.00 63.97 252 PRO A C 1
ATOM 1974 O O . PRO A 1 252 ? 21.438 17.068 0.522 1.00 63.97 252 PRO A O 1
ATOM 1977 N N . PRO A 1 253 ? 20.924 16.786 -1.664 1.00 73.88 253 PRO A N 1
ATOM 1978 C CA . PRO A 1 253 ? 20.737 15.330 -1.641 1.00 73.88 253 PRO A CA 1
ATOM 1979 C C . PRO A 1 253 ? 21.925 14.561 -1.050 1.00 73.88 253 PRO A C 1
ATOM 1981 O O . PRO A 1 253 ? 23.082 14.833 -1.378 1.00 73.88 253 PRO A O 1
ATOM 1984 N N . VAL A 1 254 ? 21.615 13.560 -0.225 1.00 87.31 254 VAL A N 1
ATOM 1985 C CA . VAL A 1 254 ? 22.584 12.644 0.400 1.00 87.31 254 VAL A CA 1
ATOM 1986 C C . VAL A 1 254 ? 22.822 11.442 -0.497 1.00 87.31 254 VAL A C 1
ATOM 1988 O O . VAL A 1 254 ? 21.879 10.885 -1.064 1.00 87.31 254 VAL A O 1
ATOM 1991 N N . LEU A 1 255 ? 24.077 11.021 -0.603 1.00 90.94 255 LEU A N 1
ATOM 1992 C CA . LEU A 1 255 ? 24.484 9.818 -1.313 1.00 90.94 255 LEU A CA 1
ATOM 1993 C C . LEU A 1 255 ? 25.012 8.784 -0.317 1.00 90.94 255 LEU A C 1
ATOM 1995 O O . LEU A 1 255 ? 25.765 9.118 0.596 1.00 90.94 255 LEU A O 1
ATOM 1999 N N . ILE A 1 256 ? 24.628 7.522 -0.496 1.00 93.69 256 ILE A N 1
ATOM 2000 C CA . ILE A 1 256 ? 25.203 6.392 0.235 1.00 93.69 256 ILE A CA 1
ATOM 2001 C C . ILE A 1 256 ? 25.840 5.454 -0.785 1.00 93.69 256 ILE A C 1
ATOM 2003 O O . ILE A 1 256 ? 25.152 4.880 -1.628 1.00 93.69 256 ILE A O 1
ATOM 2007 N N . HIS A 1 257 ? 27.155 5.297 -0.710 1.00 94.75 257 HIS A N 1
ATOM 2008 C CA . HIS A 1 257 ? 27.918 4.404 -1.571 1.00 94.75 257 HIS A CA 1
ATOM 2009 C C . HIS A 1 257 ? 28.172 3.101 -0.826 1.00 94.75 257 HIS A C 1
ATOM 2011 O O . HIS A 1 257 ? 28.822 3.113 0.215 1.00 94.75 257 HIS A O 1
ATOM 2017 N N . LEU A 1 258 ? 27.689 1.984 -1.365 1.00 96.12 258 LEU A N 1
ATOM 2018 C CA . LEU A 1 258 ? 27.942 0.648 -0.834 1.00 96.12 258 LEU A CA 1
ATOM 2019 C C . LEU A 1 258 ? 28.784 -0.126 -1.846 1.00 96.12 258 LEU A C 1
ATOM 2021 O O . LEU A 1 258 ? 28.349 -0.322 -2.982 1.00 96.12 258 LEU A O 1
ATOM 2025 N N . TRP A 1 259 ? 29.982 -0.544 -1.450 1.00 95.31 259 TRP A N 1
ATOM 2026 C CA . TRP A 1 259 ? 30.964 -1.174 -2.334 1.00 95.31 259 TRP A CA 1
ATOM 2027 C C . TRP A 1 259 ? 31.252 -2.619 -1.945 1.00 95.31 259 TRP A C 1
ATOM 2029 O O . TRP A 1 259 ? 31.413 -2.931 -0.768 1.00 95.31 259 TRP A O 1
ATOM 2039 N N . ARG A 1 260 ? 31.405 -3.477 -2.957 1.00 93.56 260 ARG A N 1
ATOM 2040 C CA . ARG A 1 260 ? 31.960 -4.832 -2.865 1.00 93.56 260 ARG A CA 1
ATOM 2041 C C . ARG A 1 260 ? 33.053 -4.958 -3.928 1.00 93.56 260 ARG A C 1
ATOM 2043 O O . ARG A 1 260 ? 32.780 -5.139 -5.115 1.00 93.56 260 ARG A O 1
ATOM 2050 N N . GLY A 1 261 ? 34.311 -4.794 -3.526 1.00 92.44 261 GLY A N 1
ATOM 2051 C CA . GLY A 1 261 ? 35.424 -4.671 -4.473 1.00 92.44 261 GLY A CA 1
ATOM 2052 C C . GLY A 1 261 ? 35.296 -3.445 -5.396 1.00 92.44 261 GLY A C 1
ATOM 2053 O O . GLY A 1 261 ? 35.373 -2.308 -4.928 1.00 92.44 261 GLY A O 1
ATOM 2054 N N . LYS A 1 262 ? 35.144 -3.676 -6.709 1.00 93.00 262 LYS A N 1
ATOM 2055 C CA . LYS A 1 262 ? 35.065 -2.634 -7.760 1.00 93.00 262 LYS A CA 1
ATOM 2056 C C . LYS A 1 262 ? 33.645 -2.324 -8.241 1.00 93.00 262 LYS A C 1
ATOM 2058 O O . LYS A 1 262 ? 33.447 -1.387 -9.014 1.00 93.00 262 LYS A O 1
ATOM 2063 N N . GLU A 1 263 ? 32.665 -3.097 -7.788 1.00 93.00 263 GLU A N 1
ATOM 2064 C CA . GLU A 1 263 ? 31.256 -2.887 -8.101 1.00 93.00 263 GLU A CA 1
ATOM 2065 C C . GLU A 1 263 ? 30.490 -2.512 -6.837 1.00 93.00 263 GLU A C 1
ATOM 2067 O O . GLU A 1 263 ? 30.853 -2.894 -5.722 1.00 93.00 263 GLU A O 1
ATOM 2072 N N . GLY A 1 264 ? 29.424 -1.738 -6.995 1.00 94.50 264 GLY A N 1
ATOM 2073 C CA . GLY A 1 264 ? 28.641 -1.294 -5.859 1.00 94.50 264 GLY A CA 1
ATOM 2074 C C . GLY A 1 264 ? 27.267 -0.769 -6.227 1.00 94.50 264 GLY A C 1
ATOM 2075 O O . GLY A 1 264 ? 26.866 -0.718 -7.395 1.00 94.50 264 GLY A O 1
ATOM 2076 N N . VAL A 1 265 ? 26.567 -0.332 -5.187 1.00 95.75 265 VAL A N 1
ATOM 2077 C CA . VAL A 1 265 ? 25.263 0.318 -5.265 1.00 95.75 265 VAL A CA 1
ATOM 2078 C C . VAL A 1 265 ? 25.391 1.732 -4.721 1.00 95.75 265 VAL A C 1
ATOM 2080 O O . VAL A 1 265 ? 25.887 1.935 -3.614 1.00 95.75 265 VAL A O 1
ATOM 2083 N N . LEU A 1 266 ? 24.951 2.705 -5.511 1.00 94.50 266 LEU A N 1
ATOM 2084 C CA . LEU A 1 266 ? 24.798 4.092 -5.094 1.00 94.50 266 LEU A CA 1
ATOM 2085 C C . LEU A 1 266 ? 23.332 4.326 -4.746 1.00 94.50 266 LEU A C 1
ATOM 2087 O O . LEU A 1 266 ? 22.478 4.279 -5.632 1.00 94.50 266 LEU A O 1
ATOM 2091 N N . PHE A 1 267 ? 23.045 4.618 -3.483 1.00 93.25 267 PHE A N 1
ATOM 2092 C CA . PHE A 1 267 ? 21.763 5.180 -3.091 1.00 93.25 267 PHE A CA 1
ATOM 2093 C C . PHE A 1 267 ? 21.818 6.703 -3.122 1.00 93.25 267 PHE A C 1
ATOM 2095 O O . PHE A 1 267 ? 22.752 7.308 -2.604 1.00 93.25 267 PHE A O 1
ATOM 2102 N N . SER A 1 268 ? 20.808 7.328 -3.717 1.00 89.44 268 SER A N 1
ATOM 2103 C CA . SER A 1 268 ? 20.666 8.781 -3.773 1.00 89.44 268 SER A CA 1
ATOM 2104 C C . SER A 1 268 ? 19.325 9.197 -3.188 1.00 89.44 268 SER A C 1
ATOM 2106 O O . SER A 1 268 ? 18.287 8.708 -3.636 1.00 89.44 268 SER A O 1
ATOM 2108 N N . PHE A 1 269 ? 19.357 10.092 -2.202 1.00 85.12 269 PHE A N 1
ATOM 2109 C CA . PHE A 1 269 ? 18.176 10.705 -1.604 1.00 85.12 269 PHE A CA 1
ATOM 2110 C C . PHE A 1 269 ? 17.827 11.981 -2.353 1.00 85.12 269 PHE A C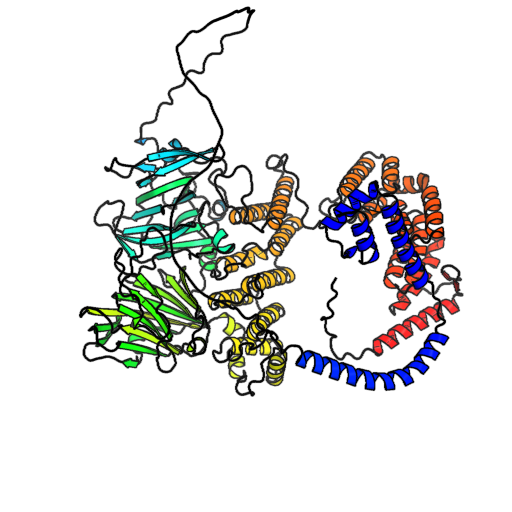 1
ATOM 2112 O O . PHE A 1 269 ? 18.562 12.960 -2.263 1.00 85.12 269 PHE A O 1
ATOM 2119 N N . SER A 1 270 ? 16.703 12.007 -3.060 1.00 74.19 270 SER A N 1
ATOM 2120 C CA . SER A 1 270 ? 16.181 13.239 -3.640 1.00 74.19 270 SER A CA 1
ATOM 2121 C C . SER A 1 270 ? 15.497 14.109 -2.570 1.00 74.19 270 SER A C 1
ATOM 2123 O O . SER A 1 270 ? 15.081 13.604 -1.516 1.00 74.19 270 SER A O 1
ATOM 2125 N N . PRO A 1 271 ? 15.315 15.418 -2.836 1.00 64.81 271 PRO A N 1
ATOM 2126 C CA . PRO A 1 271 ? 14.425 16.262 -2.042 1.00 64.81 271 PRO A CA 1
ATOM 2127 C C . PRO A 1 271 ? 13.060 15.581 -1.830 1.00 64.81 271 PRO A C 1
ATOM 2129 O O . PRO A 1 271 ? 12.553 14.909 -2.730 1.00 64.81 271 PRO A O 1
ATOM 2132 N N . GLY A 1 272 ? 12.499 15.698 -0.624 1.00 65.12 272 GLY A N 1
ATOM 2133 C CA . GLY A 1 272 ? 11.269 14.994 -0.224 1.00 65.12 272 GLY A CA 1
ATOM 2134 C C . GLY A 1 272 ? 11.482 13.585 0.347 1.00 65.12 272 GLY A C 1
ATOM 2135 O O . GLY A 1 272 ? 10.508 12.925 0.693 1.00 65.12 272 GLY A O 1
ATOM 2136 N N . GLY A 1 273 ? 12.737 13.125 0.464 1.00 69.50 273 GLY A N 1
ATOM 2137 C CA . GLY A 1 273 ? 13.088 11.870 1.149 1.00 69.50 273 GLY A CA 1
ATOM 2138 C C . GLY A 1 273 ? 12.745 10.615 0.367 1.00 69.50 273 GLY A C 1
ATOM 2139 O O . GLY A 1 273 ? 12.392 9.599 0.954 1.00 69.50 273 GLY A O 1
ATOM 2140 N N . TYR A 1 274 ? 12.866 10.679 -0.954 1.00 79.12 274 TYR A N 1
ATOM 2141 C CA . TYR A 1 274 ? 12.747 9.513 -1.816 1.00 79.12 274 TYR A CA 1
ATOM 2142 C C . TYR A 1 274 ? 14.124 9.026 -2.229 1.00 79.12 274 TYR A C 1
ATOM 2144 O O . TYR A 1 274 ? 15.019 9.826 -2.497 1.00 79.12 274 TYR A O 1
ATOM 2152 N N . MET A 1 275 ? 14.291 7.711 -2.292 1.00 86.38 275 MET A N 1
ATOM 2153 C CA . MET A 1 275 ? 15.573 7.094 -2.596 1.00 86.38 275 MET A CA 1
ATOM 2154 C C . MET A 1 275 ? 15.574 6.417 -3.968 1.00 86.38 275 MET A C 1
ATOM 2156 O O . MET A 1 275 ? 14.587 5.814 -4.390 1.00 86.38 275 MET A O 1
ATOM 2160 N N . SER A 1 276 ? 16.706 6.505 -4.662 1.00 89.88 276 SER A N 1
ATOM 2161 C CA . SER A 1 276 ? 16.998 5.782 -5.906 1.00 89.88 276 SER A CA 1
ATOM 2162 C C . SER A 1 276 ? 18.268 4.959 -5.757 1.00 89.88 276 SER A C 1
ATOM 2164 O O . SER A 1 276 ? 19.204 5.409 -5.103 1.00 89.88 276 SER A O 1
ATOM 2166 N N . ALA A 1 277 ? 18.313 3.786 -6.380 1.00 93.38 277 ALA A N 1
ATOM 2167 C CA . ALA A 1 277 ? 19.445 2.873 -6.379 1.00 93.38 277 ALA A CA 1
ATOM 2168 C C . ALA A 1 277 ? 20.046 2.743 -7.776 1.00 93.38 277 ALA A C 1
ATOM 2170 O O . ALA A 1 277 ? 19.357 2.368 -8.724 1.00 93.38 277 ALA A O 1
ATOM 2171 N N . TYR A 1 278 ? 21.346 2.982 -7.888 1.00 93.44 278 TYR A N 1
ATOM 2172 C CA . TYR A 1 278 ? 22.090 2.888 -9.138 1.00 93.44 278 TYR A CA 1
ATOM 2173 C C . TYR A 1 278 ? 23.204 1.859 -9.026 1.00 93.44 278 TYR A C 1
ATOM 2175 O O . TYR A 1 278 ? 23.854 1.744 -7.985 1.00 93.44 278 TYR A O 1
ATOM 2183 N N . ARG A 1 279 ? 23.492 1.169 -10.130 1.00 93.38 279 ARG A N 1
ATOM 2184 C CA . ARG A 1 279 ? 24.772 0.474 -10.283 1.00 93.38 279 ARG A CA 1
ATOM 2185 C C . ARG A 1 279 ? 25.891 1.508 -10.304 1.00 93.38 279 ARG A C 1
ATOM 2187 O O . ARG A 1 279 ? 25.781 2.489 -11.038 1.00 93.38 279 ARG A O 1
ATOM 2194 N N . GLN A 1 280 ? 26.976 1.259 -9.583 1.00 92.12 280 GLN A N 1
ATOM 2195 C CA . GLN A 1 280 ? 28.204 2.045 -9.687 1.00 92.12 280 GLN A CA 1
ATOM 2196 C C . GLN A 1 280 ? 29.428 1.145 -9.860 1.00 92.12 280 GLN A C 1
ATOM 2198 O O . GLN A 1 280 ? 29.469 0.024 -9.350 1.00 92.12 280 GLN A O 1
ATOM 2203 N N . LEU A 1 281 ? 30.413 1.650 -10.601 1.00 92.06 281 LEU A N 1
ATOM 2204 C CA . LEU A 1 281 ? 31.683 0.984 -10.889 1.00 92.06 281 LEU A CA 1
ATOM 2205 C C . LEU A 1 281 ? 32.845 1.919 -10.548 1.00 92.06 281 LEU A C 1
ATOM 2207 O O . LEU A 1 281 ? 32.754 3.123 -10.796 1.00 92.06 281 LEU A O 1
ATOM 2211 N N . ARG A 1 282 ? 33.936 1.373 -10.007 1.00 91.56 282 ARG A N 1
ATOM 2212 C CA . ARG A 1 282 ? 35.183 2.107 -9.739 1.00 91.56 282 ARG A CA 1
ATOM 2213 C C . ARG A 1 282 ? 36.399 1.332 -10.235 1.00 91.56 282 ARG A C 1
ATOM 2215 O O . ARG A 1 282 ? 36.373 0.105 -10.307 1.00 91.56 282 ARG A O 1
ATOM 2222 N N . GLU A 1 283 ? 37.467 2.043 -10.576 1.00 88.38 283 GLU A N 1
ATOM 2223 C CA . GLU A 1 283 ? 38.706 1.420 -11.054 1.00 88.38 283 GLU A CA 1
ATOM 2224 C C . GLU A 1 283 ? 39.620 1.006 -9.895 1.00 88.38 283 GLU A C 1
ATOM 2226 O O . GLU A 1 283 ? 40.243 -0.064 -9.957 1.00 88.38 283 GLU A O 1
ATOM 2231 N N . GLY A 1 284 ? 39.650 1.809 -8.826 1.00 84.44 284 GLY A N 1
ATOM 2232 C CA . GLY A 1 284 ? 40.475 1.626 -7.642 1.00 84.44 284 GLY A CA 1
ATOM 2233 C C . GLY A 1 284 ? 39.658 1.590 -6.349 1.00 84.44 284 GLY A C 1
ATOM 2234 O O . GLY A 1 284 ? 38.693 0.835 -6.219 1.00 84.44 284 GLY A O 1
ATOM 2235 N N . LYS A 1 285 ? 40.109 2.361 -5.353 1.00 81.81 285 LYS A N 1
ATOM 2236 C CA . LYS A 1 285 ? 39.487 2.484 -4.019 1.00 81.81 285 LYS A CA 1
ATOM 2237 C C . LYS A 1 285 ? 38.878 3.870 -3.801 1.00 81.81 285 LYS A C 1
ATOM 2239 O O . LYS A 1 285 ? 38.828 4.369 -2.679 1.00 81.81 285 LYS A O 1
ATOM 2244 N N . GLU A 1 286 ? 38.462 4.524 -4.879 1.00 83.50 286 GLU A N 1
ATOM 2245 C CA . GLU A 1 286 ? 37.762 5.799 -4.795 1.00 83.50 286 GLU A CA 1
ATOM 2246 C C . GLU A 1 286 ? 36.433 5.615 -4.040 1.00 83.50 286 GLU A C 1
ATOM 2248 O O . GLU A 1 286 ? 35.782 4.569 -4.135 1.00 83.50 286 GLU A O 1
ATOM 2253 N N . HIS A 1 287 ? 36.024 6.628 -3.269 1.00 80.88 287 HIS A N 1
ATOM 2254 C CA . HIS A 1 287 ? 34.739 6.603 -2.556 1.00 80.88 287 HIS A CA 1
ATOM 2255 C C . HIS A 1 287 ? 33.558 6.723 -3.533 1.00 80.88 287 HIS A C 1
ATOM 2257 O O . HIS A 1 287 ? 32.533 6.067 -3.348 1.00 80.88 287 HIS A O 1
ATOM 2263 N N . ALA A 1 288 ? 33.728 7.527 -4.586 1.00 83.50 288 ALA A N 1
ATOM 2264 C CA . ALA A 1 288 ? 32.762 7.736 -5.653 1.00 83.50 288 ALA A CA 1
ATOM 2265 C C . ALA A 1 288 ? 33.202 6.998 -6.923 1.00 83.50 288 ALA A C 1
ATOM 2267 O O . ALA A 1 288 ? 34.380 6.989 -7.272 1.00 83.50 288 ALA A O 1
ATOM 2268 N N . GLY A 1 289 ? 32.236 6.404 -7.621 1.00 85.38 289 GLY A N 1
ATOM 2269 C CA . GLY A 1 289 ? 32.452 5.735 -8.900 1.00 85.38 289 GLY A CA 1
ATOM 2270 C C . GLY A 1 289 ? 31.520 6.256 -9.988 1.00 85.38 289 GLY A C 1
ATOM 2271 O O . GLY A 1 289 ? 30.693 7.142 -9.761 1.00 85.38 289 GLY A O 1
ATOM 2272 N N . LYS A 1 290 ? 31.630 5.677 -11.184 1.00 87.44 290 LYS A N 1
ATOM 2273 C CA . LYS A 1 290 ? 30.757 5.998 -12.314 1.00 87.44 290 LYS A CA 1
ATOM 2274 C C . LYS A 1 290 ? 29.418 5.277 -12.159 1.00 87.44 290 LYS A C 1
ATOM 2276 O O . LYS A 1 290 ? 29.373 4.045 -12.147 1.00 87.44 290 LYS A O 1
ATOM 2281 N N . ALA A 1 291 ? 28.331 6.042 -12.061 1.00 83.75 291 ALA A N 1
ATOM 2282 C CA . ALA A 1 291 ? 26.974 5.502 -12.083 1.00 83.75 291 ALA A CA 1
ATOM 2283 C C . ALA A 1 291 ? 26.630 4.963 -13.484 1.00 83.75 291 ALA A C 1
ATOM 2285 O O . ALA A 1 291 ? 26.941 5.595 -14.492 1.00 83.75 291 ALA A O 1
ATOM 2286 N N . GLY A 1 292 ? 26.011 3.782 -13.533 1.00 84.19 292 GLY A N 1
ATOM 2287 C CA . GLY A 1 292 ? 25.664 3.075 -14.766 1.00 84.19 292 GLY A CA 1
ATOM 2288 C C . GLY A 1 292 ? 24.169 3.114 -15.075 1.00 84.19 292 GLY A C 1
ATOM 2289 O O . GLY A 1 292 ? 23.723 3.921 -15.880 1.00 84.19 292 GLY A O 1
ATOM 2290 N N . ARG A 1 293 ? 23.400 2.214 -14.445 1.00 90.25 293 ARG A N 1
ATOM 2291 C CA . ARG A 1 293 ? 21.956 2.023 -14.681 1.00 90.25 293 ARG A CA 1
ATOM 2292 C C . ARG A 1 293 ? 21.153 2.119 -13.387 1.00 90.25 293 ARG A C 1
ATOM 2294 O O . ARG A 1 293 ? 21.704 1.873 -12.311 1.00 90.25 293 ARG A O 1
ATOM 2301 N N . LEU A 1 294 ? 19.861 2.420 -13.495 1.00 92.50 294 LEU A N 1
ATOM 2302 C CA . LEU A 1 294 ? 18.928 2.418 -12.368 1.00 92.50 294 LEU A CA 1
ATOM 2303 C C . LEU A 1 294 ? 18.522 0.975 -12.013 1.00 92.50 294 LEU A C 1
ATOM 2305 O O . LEU A 1 294 ? 17.971 0.251 -12.841 1.00 92.50 294 LEU A O 1
ATOM 2309 N N . TYR A 1 295 ? 18.774 0.565 -10.771 1.00 92.69 295 TYR A N 1
ATOM 2310 C CA . TYR A 1 295 ? 18.293 -0.707 -10.221 1.00 92.69 295 TYR A CA 1
ATOM 2311 C C . TYR A 1 295 ? 16.870 -0.607 -9.663 1.00 92.69 295 TYR A C 1
ATOM 2313 O O . TYR A 1 295 ? 16.135 -1.589 -9.697 1.00 92.69 295 TYR A O 1
ATOM 2321 N N . GLY A 1 296 ? 16.476 0.563 -9.158 1.00 90.25 296 GLY A N 1
ATOM 2322 C CA . GLY A 1 296 ? 15.142 0.807 -8.617 1.00 90.25 296 GLY A CA 1
ATOM 2323 C C . GLY A 1 296 ? 15.042 2.175 -7.952 1.00 90.25 296 GLY A C 1
ATOM 2324 O O . GLY A 1 296 ? 16.054 2.822 -7.688 1.00 90.25 296 GLY A O 1
ATOM 2325 N N . CYS A 1 297 ? 13.825 2.636 -7.689 1.00 87.12 297 CYS A N 1
ATOM 2326 C CA . CYS A 1 297 ? 13.576 3.884 -6.974 1.00 87.12 297 CYS A CA 1
ATOM 2327 C C . CYS A 1 297 ? 12.217 3.867 -6.276 1.00 87.12 297 CYS A C 1
ATOM 2329 O O . CYS A 1 297 ? 11.320 3.103 -6.643 1.00 87.12 297 CYS A O 1
ATOM 2331 N N . GLN A 1 298 ? 12.057 4.762 -5.306 1.00 80.69 298 GLN A N 1
ATOM 2332 C CA . GLN A 1 298 ? 10.743 5.217 -4.870 1.00 80.69 298 GLN A CA 1
ATOM 2333 C C . GLN A 1 298 ? 10.229 6.261 -5.870 1.00 80.69 298 GLN A C 1
ATOM 2335 O O . GLN A 1 298 ? 10.979 7.142 -6.293 1.00 80.69 298 GLN A O 1
ATOM 2340 N N . GLN A 1 299 ? 8.960 6.166 -6.260 1.00 69.12 299 GLN A N 1
ATOM 2341 C CA . GLN A 1 299 ? 8.345 7.145 -7.154 1.00 69.12 299 GLN A CA 1
ATOM 2342 C C . GLN A 1 299 ? 8.320 8.529 -6.485 1.00 69.12 299 GLN A C 1
ATOM 2344 O O . GLN A 1 299 ? 7.906 8.651 -5.335 1.00 69.12 299 GLN A O 1
ATOM 2349 N N . VAL A 1 300 ? 8.724 9.572 -7.217 1.00 60.03 300 VAL A N 1
ATOM 2350 C CA . VAL A 1 300 ? 8.703 10.962 -6.734 1.00 60.03 300 VAL A CA 1
ATOM 2351 C C . VAL A 1 300 ? 7.595 11.734 -7.431 1.00 60.03 300 VAL A C 1
ATOM 2353 O O . VAL A 1 300 ? 7.525 11.768 -8.661 1.00 60.03 300 VAL A O 1
ATOM 2356 N N . ARG A 1 301 ? 6.739 12.381 -6.638 1.00 63.53 301 ARG A N 1
ATOM 2357 C CA . ARG A 1 301 ? 5.739 13.346 -7.106 1.00 63.53 301 ARG A CA 1
ATOM 2358 C C . ARG A 1 301 ? 6.121 14.746 -6.655 1.00 63.53 301 ARG A C 1
ATOM 2360 O O . ARG A 1 301 ? 6.684 14.914 -5.579 1.00 63.53 301 ARG A O 1
ATOM 2367 N N . LEU A 1 302 ? 5.761 15.737 -7.471 1.00 60.53 302 LEU A N 1
ATOM 2368 C CA . LEU A 1 302 ? 5.824 17.149 -7.080 1.00 60.53 302 LEU A CA 1
ATOM 2369 C C . LEU A 1 302 ? 4.926 17.414 -5.859 1.00 60.53 302 LEU A C 1
ATOM 2371 O O . LEU A 1 302 ? 5.335 18.112 -4.941 1.00 60.53 302 LEU A O 1
ATOM 2375 N N . GLU A 1 303 ? 3.747 16.785 -5.828 1.00 67.00 303 GLU A N 1
ATOM 2376 C CA . GLU A 1 303 ? 2.810 16.800 -4.701 1.00 67.00 303 GLU A CA 1
ATOM 2377 C C . GLU A 1 303 ? 2.579 15.358 -4.216 1.00 67.00 303 GLU A C 1
ATOM 2379 O O . GLU A 1 303 ? 1.872 14.587 -4.878 1.00 67.00 303 GLU A O 1
ATOM 2384 N N . PRO A 1 304 ? 3.231 14.939 -3.120 1.00 71.31 304 PRO A N 1
ATOM 2385 C CA . PRO A 1 304 ? 3.101 13.584 -2.598 1.00 71.31 304 PRO A CA 1
ATOM 2386 C C . PRO A 1 304 ? 1.754 13.353 -1.903 1.00 71.31 304 PRO A C 1
ATOM 2388 O O . PRO A 1 304 ? 1.293 14.178 -1.116 1.00 71.31 304 PRO A O 1
ATOM 2391 N N . SER A 1 305 ? 1.142 12.197 -2.161 1.00 73.44 305 SER A N 1
ATOM 2392 C CA . SER A 1 305 ? -0.090 11.761 -1.495 1.00 73.44 305 SER A CA 1
ATOM 2393 C C . SER A 1 305 ? 0.174 11.299 -0.052 1.00 73.44 305 SER A C 1
ATOM 2395 O O . SER A 1 305 ? 1.306 10.925 0.264 1.00 73.44 305 SER A O 1
ATOM 2397 N N . PRO A 1 306 ? -0.844 11.211 0.829 1.00 76.50 306 PRO A N 1
ATOM 2398 C CA . PRO A 1 306 ? -0.685 10.627 2.168 1.00 76.50 306 PRO A CA 1
ATOM 2399 C C . PRO A 1 306 ? -0.026 9.235 2.174 1.00 76.50 306 PRO A C 1
ATOM 2401 O O . PRO A 1 306 ? 0.761 8.918 3.064 1.00 76.50 306 PRO A O 1
ATOM 2404 N N . LEU A 1 307 ? -0.285 8.413 1.155 1.00 78.31 307 LEU A N 1
ATOM 2405 C CA . LEU A 1 307 ? 0.368 7.117 0.975 1.00 78.31 307 LEU A CA 1
ATOM 2406 C C . LEU A 1 307 ? 1.860 7.244 0.628 1.00 78.31 307 LEU A C 1
ATOM 2408 O O . LEU A 1 307 ? 2.674 6.526 1.205 1.00 78.31 307 LEU A O 1
ATOM 2412 N N . ASP A 1 308 ? 2.238 8.165 -0.264 1.00 75.81 308 ASP A N 1
ATOM 2413 C CA . ASP A 1 308 ? 3.656 8.439 -0.575 1.00 75.81 308 ASP A CA 1
ATOM 2414 C C . ASP A 1 308 ? 4.400 8.911 0.662 1.00 75.81 308 ASP A C 1
ATOM 2416 O O . ASP A 1 308 ? 5.526 8.512 0.935 1.00 75.81 308 ASP A O 1
ATOM 2420 N N . LEU A 1 309 ? 3.717 9.725 1.452 1.00 75.62 309 LEU A N 1
ATOM 2421 C CA . LEU A 1 309 ? 4.188 10.255 2.709 1.00 75.62 309 LEU A CA 1
ATOM 2422 C C . LEU A 1 309 ? 4.435 9.152 3.768 1.00 75.62 309 LEU A C 1
ATOM 2424 O O . LEU A 1 309 ? 5.388 9.267 4.546 1.00 75.62 309 LEU A O 1
ATOM 2428 N N . VAL A 1 310 ? 3.641 8.075 3.780 1.00 77.69 310 VAL A N 1
ATOM 2429 C CA . VAL A 1 310 ? 3.872 6.868 4.609 1.00 77.69 310 VAL A CA 1
ATOM 2430 C C . VAL A 1 310 ? 4.976 5.971 4.066 1.00 77.69 310 VAL A C 1
ATOM 2432 O O . VAL A 1 310 ? 5.610 5.253 4.831 1.00 77.69 310 VAL A O 1
ATOM 2435 N N . ARG A 1 311 ? 5.219 5.973 2.757 1.00 77.25 311 ARG A N 1
ATOM 2436 C CA . ARG A 1 311 ? 6.272 5.144 2.150 1.00 77.25 311 ARG A CA 1
ATOM 2437 C C . ARG A 1 311 ? 7.622 5.858 2.074 1.00 77.25 311 ARG A C 1
ATOM 2439 O O . ARG A 1 311 ? 8.647 5.187 2.008 1.00 77.25 311 ARG A O 1
ATOM 2446 N N . GLY A 1 312 ? 7.632 7.189 2.081 1.00 77.31 312 GLY A N 1
ATOM 2447 C CA . GLY A 1 312 ? 8.829 8.024 1.980 1.00 77.31 312 GLY A CA 1
ATOM 2448 C C . GLY A 1 312 ? 9.799 7.810 3.141 1.00 77.31 312 GLY A C 1
ATOM 2449 O O . GLY A 1 312 ? 9.435 7.265 4.177 1.00 77.31 312 GLY A O 1
ATOM 2450 N N . LEU A 1 313 ? 11.047 8.224 2.966 1.00 79.88 313 LEU A N 1
ATOM 2451 C CA . LEU A 1 313 ? 12.118 8.067 3.955 1.00 79.88 313 LEU A CA 1
ATOM 2452 C C . LEU A 1 313 ? 12.500 9.381 4.644 1.00 79.88 313 LEU A C 1
ATOM 2454 O O . LEU A 1 313 ? 13.442 9.416 5.432 1.00 79.88 313 LEU A O 1
ATOM 2458 N N . ASP A 1 314 ? 11.770 10.461 4.362 1.00 73.44 314 ASP A N 1
ATOM 2459 C CA . ASP A 1 314 ? 12.011 11.753 4.994 1.00 73.44 314 ASP A CA 1
ATOM 2460 C C . ASP A 1 314 ? 11.732 11.683 6.500 1.00 73.44 314 ASP A C 1
ATOM 2462 O O . ASP A 1 314 ? 10.602 11.422 6.919 1.00 73.44 314 ASP A O 1
ATOM 2466 N N . GLN A 1 315 ? 12.759 11.949 7.312 1.00 72.38 315 GLN A N 1
ATOM 2467 C CA . GLN A 1 315 ? 12.656 12.077 8.772 1.00 72.38 315 GLN A CA 1
ATOM 2468 C C . GLN A 1 315 ? 12.137 10.815 9.488 1.00 72.38 315 GLN A C 1
ATOM 2470 O O . GLN A 1 315 ? 11.548 10.913 10.567 1.00 72.38 315 GLN A O 1
ATOM 2475 N N . VAL A 1 316 ? 12.347 9.633 8.900 1.00 79.50 316 VAL A N 1
ATOM 2476 C CA . VAL A 1 316 ? 11.933 8.333 9.453 1.00 79.50 316 VAL A CA 1
ATOM 2477 C C . VAL A 1 316 ? 13.064 7.309 9.388 1.00 79.50 316 VAL A C 1
ATOM 2479 O O . VAL A 1 316 ? 13.994 7.437 8.593 1.00 79.50 316 VAL A O 1
ATOM 2482 N N . ALA A 1 317 ? 12.978 6.277 10.230 1.00 84.25 317 ALA A N 1
ATOM 2483 C CA . ALA A 1 317 ? 13.935 5.180 10.224 1.00 84.25 317 ALA A CA 1
ATOM 2484 C C . ALA A 1 317 ? 13.633 4.169 9.107 1.00 84.25 317 ALA A C 1
ATOM 2486 O O . ALA A 1 317 ? 12.489 3.740 8.941 1.00 84.25 317 ALA A O 1
ATOM 2487 N N . PHE A 1 318 ? 14.672 3.736 8.401 1.00 88.75 318 PHE A N 1
ATOM 2488 C CA . PHE A 1 318 ? 14.623 2.667 7.404 1.00 88.75 318 PHE A CA 1
ATOM 2489 C C . PHE A 1 318 ? 15.835 1.751 7.536 1.00 88.75 318 PHE A C 1
ATOM 2491 O O . PHE A 1 318 ? 16.837 2.103 8.164 1.00 88.75 318 PHE A O 1
ATOM 2498 N N . GLU A 1 319 ? 15.742 0.567 6.943 1.00 92.88 319 GLU A N 1
ATOM 2499 C CA . GLU A 1 319 ? 16.786 -0.449 7.005 1.00 92.88 319 GLU A CA 1
ATOM 2500 C C . GLU A 1 319 ? 17.392 -0.732 5.646 1.00 92.88 319 GLU A C 1
ATOM 2502 O O . GLU A 1 319 ? 16.686 -0.813 4.642 1.00 92.88 319 GLU A O 1
ATOM 2507 N N . ILE A 1 320 ? 18.698 -0.967 5.652 1.00 94.94 320 ILE A N 1
ATOM 2508 C CA . ILE A 1 320 ? 19.442 -1.555 4.550 1.00 94.94 320 ILE A CA 1
ATOM 2509 C C . ILE A 1 320 ? 19.990 -2.890 5.050 1.00 94.94 320 ILE A C 1
ATOM 2511 O O . ILE A 1 320 ? 20.700 -2.936 6.056 1.00 94.94 320 ILE A O 1
ATOM 2515 N N . ARG A 1 321 ? 19.676 -3.976 4.348 1.00 93.81 321 ARG A N 1
ATOM 2516 C CA . ARG A 1 321 ? 20.144 -5.329 4.679 1.00 93.81 321 ARG A CA 1
ATOM 2517 C C . ARG A 1 321 ? 20.583 -6.073 3.429 1.00 93.81 321 ARG A C 1
ATOM 2519 O O . ARG A 1 321 ? 20.029 -5.841 2.358 1.00 93.81 321 ARG A O 1
ATOM 2526 N N . HIS A 1 322 ? 21.559 -6.965 3.564 1.00 92.38 322 HIS A N 1
ATOM 2527 C CA . HIS A 1 322 ? 21.948 -7.880 2.488 1.00 92.38 322 HIS A CA 1
ATOM 2528 C C . HIS A 1 322 ? 21.247 -9.228 2.667 1.00 92.38 322 HIS A C 1
ATOM 2530 O O . HIS A 1 322 ? 21.319 -9.810 3.746 1.00 92.38 322 HIS A O 1
ATOM 2536 N N . GLN A 1 323 ? 20.575 -9.710 1.623 1.00 89.88 323 GLN A N 1
ATOM 2537 C CA . GLN A 1 323 ? 19.925 -11.020 1.584 1.00 89.88 323 GLN A CA 1
ATOM 2538 C C . GLN A 1 323 ? 19.933 -11.547 0.146 1.00 89.88 323 GLN A C 1
ATOM 2540 O O . GLN A 1 323 ? 19.623 -10.804 -0.781 1.00 89.88 323 GLN A O 1
ATOM 2545 N N . GLU A 1 324 ? 20.304 -12.819 -0.039 1.00 86.69 324 GLU A N 1
ATOM 2546 C CA . GLU A 1 324 ? 20.180 -13.548 -1.319 1.00 86.69 324 GLU A CA 1
ATOM 2547 C C . GLU A 1 324 ? 20.775 -12.822 -2.544 1.00 86.69 324 GLU A C 1
ATOM 2549 O O . GLU A 1 324 ? 20.244 -12.879 -3.648 1.00 86.69 324 GLU A O 1
ATOM 2554 N N . GLY A 1 325 ? 21.897 -12.116 -2.371 1.00 89.62 325 GLY A N 1
ATOM 2555 C CA . GLY A 1 325 ? 22.537 -11.385 -3.474 1.00 89.62 325 GLY A CA 1
ATOM 2556 C C . GLY A 1 325 ? 21.919 -10.012 -3.771 1.00 89.62 325 GLY A C 1
ATOM 2557 O O . GLY A 1 325 ? 22.199 -9.415 -4.812 1.00 89.62 325 GLY A O 1
ATOM 2558 N N . TYR A 1 326 ? 21.111 -9.480 -2.853 1.00 91.81 326 TYR A N 1
ATOM 2559 C CA . TYR A 1 326 ? 20.498 -8.161 -2.959 1.00 91.81 326 TYR A CA 1
ATOM 2560 C C . TYR A 1 326 ? 20.710 -7.331 -1.694 1.00 91.81 326 TYR A C 1
ATOM 2562 O O . TYR A 1 326 ? 20.683 -7.840 -0.577 1.00 91.81 326 TYR A O 1
ATOM 2570 N N . LEU A 1 327 ? 20.866 -6.019 -1.868 1.00 93.75 327 LEU A N 1
ATOM 2571 C CA . LEU A 1 327 ? 20.578 -5.039 -0.827 1.00 93.75 327 LEU A CA 1
ATOM 2572 C C . LEU A 1 327 ? 19.090 -4.724 -0.867 1.00 93.75 327 LEU A C 1
ATOM 2574 O O . LEU A 1 327 ? 18.605 -4.181 -1.860 1.00 93.75 327 LEU A O 1
ATOM 2578 N N . LEU A 1 328 ? 18.387 -5.050 0.211 1.00 92.44 328 LEU A N 1
ATOM 2579 C CA . LEU A 1 328 ? 16.987 -4.708 0.411 1.00 92.44 328 LEU A CA 1
ATOM 2580 C C . LEU A 1 328 ? 16.895 -3.424 1.225 1.00 92.44 328 LEU A C 1
ATOM 2582 O O . LEU A 1 328 ? 17.590 -3.264 2.233 1.00 92.44 328 LEU A O 1
ATOM 2586 N N . VAL A 1 329 ? 16.008 -2.535 0.794 1.00 91.81 329 VAL A N 1
ATOM 2587 C CA . VAL A 1 329 ? 15.652 -1.323 1.525 1.00 91.81 329 VAL A CA 1
ATOM 2588 C C . VAL A 1 329 ? 14.252 -1.501 2.083 1.00 91.81 329 VAL A C 1
ATOM 2590 O O . VAL A 1 329 ? 13.284 -1.589 1.323 1.00 91.81 329 VAL A O 1
ATOM 2593 N N . MET A 1 330 ? 14.152 -1.521 3.407 1.00 90.06 330 MET A N 1
ATOM 2594 C CA . MET A 1 330 ? 12.909 -1.797 4.121 1.00 90.06 330 MET A CA 1
ATOM 2595 C C . MET A 1 330 ? 12.462 -0.584 4.931 1.00 90.06 330 MET A C 1
ATOM 2597 O O . MET A 1 330 ? 13.269 0.080 5.585 1.00 90.06 330 MET A O 1
ATOM 2601 N N . ARG A 1 331 ? 11.153 -0.354 4.956 1.00 88.25 331 ARG A N 1
ATOM 2602 C CA . ARG A 1 331 ? 10.478 0.420 6.000 1.00 88.25 331 ARG A CA 1
ATOM 2603 C C . ARG A 1 331 ? 9.400 -0.498 6.567 1.00 88.25 331 ARG A C 1
ATOM 2605 O O . ARG A 1 331 ? 8.549 -0.945 5.809 1.00 88.25 331 ARG A O 1
ATOM 2612 N N . GLY A 1 332 ? 9.454 -0.834 7.854 1.00 89.00 332 GLY A N 1
ATOM 2613 C CA . GLY A 1 332 ? 8.539 -1.815 8.443 1.00 89.00 332 GLY A CA 1
ATOM 2614 C C . GLY A 1 332 ? 8.601 -3.163 7.722 1.00 89.00 332 GLY A C 1
ATOM 2615 O O . GLY A 1 332 ? 9.676 -3.679 7.417 1.00 89.00 332 GLY A O 1
ATOM 2616 N N . ASP A 1 333 ? 7.429 -3.688 7.379 1.00 89.00 333 ASP A N 1
ATOM 2617 C CA . ASP A 1 333 ? 7.248 -4.860 6.523 1.00 89.00 333 ASP A CA 1
ATOM 2618 C C . ASP A 1 333 ? 6.988 -4.505 5.048 1.00 89.00 333 ASP A C 1
ATOM 2620 O O . ASP A 1 333 ? 6.337 -5.251 4.321 1.00 89.00 333 ASP A O 1
ATOM 2624 N N . HIS A 1 334 ? 7.474 -3.354 4.583 1.00 85.88 334 HIS A N 1
ATOM 2625 C CA . HIS A 1 334 ? 7.353 -2.942 3.191 1.00 85.88 334 HIS A CA 1
ATOM 2626 C C . HIS A 1 334 ? 8.732 -2.804 2.545 1.00 85.88 334 HIS A C 1
ATOM 2628 O O . HIS A 1 334 ? 9.559 -1.983 2.953 1.00 85.88 334 HIS A O 1
ATOM 2634 N N . GLU A 1 335 ? 8.970 -3.601 1.503 1.00 87.75 335 GLU A N 1
ATOM 2635 C CA . GLU A 1 335 ? 10.184 -3.504 0.702 1.00 87.75 335 GLU A CA 1
ATOM 2636 C C . GLU A 1 335 ? 10.066 -2.378 -0.331 1.00 87.75 335 GLU A C 1
ATOM 2638 O O . GLU A 1 335 ? 9.369 -2.493 -1.344 1.00 87.75 335 GLU A O 1
ATOM 2643 N N . LEU A 1 336 ? 10.825 -1.308 -0.116 1.00 84.50 336 LEU A N 1
ATOM 2644 C CA . LEU A 1 336 ? 10.805 -0.117 -0.961 1.00 84.50 336 LEU A CA 1
ATOM 2645 C C . LEU A 1 336 ? 11.523 -0.350 -2.290 1.00 84.50 336 LEU A C 1
ATOM 2647 O O . LEU A 1 336 ? 11.008 0.004 -3.348 1.00 84.50 336 LEU A O 1
ATOM 2651 N N . MET A 1 337 ? 12.703 -0.967 -2.250 1.00 86.06 337 MET A N 1
ATOM 2652 C CA . MET A 1 337 ? 13.474 -1.336 -3.439 1.00 86.06 337 MET A CA 1
ATOM 2653 C C . MET A 1 337 ? 14.528 -2.391 -3.107 1.00 86.06 337 MET A C 1
ATOM 2655 O O . MET A 1 337 ? 14.872 -2.587 -1.939 1.00 86.06 337 MET A O 1
ATOM 2659 N N . ARG A 1 338 ? 15.063 -3.031 -4.150 1.00 89.62 338 ARG A N 1
ATOM 2660 C CA . ARG A 1 338 ? 16.230 -3.913 -4.058 1.00 89.62 338 ARG A CA 1
ATOM 2661 C C . ARG A 1 338 ? 17.273 -3.579 -5.105 1.00 89.62 338 ARG A C 1
ATOM 2663 O O . ARG A 1 338 ? 16.937 -3.136 -6.201 1.00 89.62 338 ARG A O 1
ATOM 2670 N N . ALA A 1 339 ? 18.528 -3.838 -4.771 1.00 92.62 339 ALA A N 1
ATOM 2671 C CA . ALA A 1 339 ? 19.659 -3.631 -5.660 1.00 92.62 339 ALA A CA 1
ATOM 2672 C C . ALA A 1 339 ? 20.586 -4.857 -5.645 1.00 92.62 339 ALA A C 1
ATOM 2674 O O . ALA A 1 339 ? 20.978 -5.279 -4.558 1.00 92.62 339 ALA A O 1
ATOM 2675 N N . PRO A 1 340 ? 20.954 -5.428 -6.805 1.00 92.44 340 PRO A N 1
ATOM 2676 C CA . PRO A 1 340 ? 21.868 -6.564 -6.858 1.00 92.44 340 PRO A CA 1
ATOM 2677 C C . PRO A 1 340 ? 23.246 -6.219 -6.284 1.00 92.44 340 PRO A C 1
ATOM 2679 O O . PRO A 1 340 ? 23.848 -5.211 -6.666 1.00 92.44 340 PRO A O 1
ATOM 2682 N N . VAL A 1 341 ? 23.762 -7.083 -5.411 1.00 91.88 341 VAL A N 1
ATOM 2683 C CA . VAL A 1 341 ? 25.157 -7.075 -4.957 1.00 91.88 341 VAL A CA 1
ATOM 2684 C C . VAL A 1 341 ? 25.591 -8.496 -4.592 1.00 91.88 341 VAL A C 1
ATOM 2686 O O . VAL A 1 341 ? 24.902 -9.221 -3.877 1.00 91.88 341 VAL A O 1
ATOM 2689 N N . SER A 1 342 ? 26.769 -8.903 -5.057 1.00 89.62 342 SER A N 1
ATOM 2690 C CA . SER A 1 342 ? 27.262 -10.280 -4.911 1.00 89.62 342 SER A CA 1
ATOM 2691 C C . SER A 1 342 ? 27.512 -10.726 -3.462 1.00 89.62 342 SER A C 1
ATOM 2693 O O . SER A 1 342 ? 27.643 -11.919 -3.207 1.00 89.62 342 SER A O 1
ATOM 2695 N N . GLY A 1 343 ? 27.567 -9.800 -2.503 1.00 90.81 343 GLY A N 1
ATOM 2696 C CA . GLY A 1 343 ? 27.775 -10.084 -1.084 1.00 90.81 343 GLY A CA 1
ATOM 2697 C C . GLY A 1 343 ? 27.588 -8.839 -0.209 1.00 90.81 343 GLY A C 1
ATOM 2698 O O . GLY A 1 343 ? 27.347 -7.754 -0.747 1.00 90.81 343 GLY A O 1
ATOM 2699 N N . PRO A 1 344 ? 27.728 -8.971 1.124 1.00 92.12 344 PRO A N 1
ATOM 2700 C CA . PRO A 1 344 ? 27.683 -7.836 2.040 1.00 92.12 344 PRO A CA 1
ATOM 2701 C C . PRO A 1 344 ? 28.716 -6.761 1.660 1.00 92.12 344 PRO A C 1
ATOM 2703 O O . PRO A 1 344 ? 29.836 -7.122 1.288 1.00 92.12 344 PRO A O 1
ATOM 2706 N N . PRO A 1 345 ? 28.383 -5.462 1.753 1.00 94.88 345 PRO A N 1
ATOM 2707 C CA . PRO A 1 345 ? 29.320 -4.388 1.431 1.00 94.88 345 PRO A CA 1
ATOM 2708 C C . PRO A 1 345 ? 30.597 -4.431 2.287 1.00 94.88 345 PRO A C 1
ATOM 2710 O O . PRO A 1 345 ? 30.529 -4.569 3.507 1.00 94.88 345 PRO A O 1
ATOM 2713 N N . ASP A 1 346 ? 31.756 -4.247 1.653 1.00 92.62 346 ASP A N 1
ATOM 2714 C CA . ASP A 1 346 ? 33.061 -4.132 2.323 1.00 92.62 346 ASP A CA 1
ATOM 2715 C C . ASP A 1 346 ? 33.325 -2.702 2.815 1.00 92.62 346 ASP A C 1
ATOM 2717 O O . ASP A 1 346 ? 34.023 -2.475 3.806 1.00 92.62 346 ASP A O 1
ATOM 2721 N N . GLU A 1 347 ? 32.787 -1.719 2.091 1.00 93.44 347 GLU A N 1
ATOM 2722 C CA . GLU A 1 347 ? 32.951 -0.297 2.371 1.00 93.44 347 GLU A CA 1
ATOM 2723 C C . GLU A 1 347 ? 31.614 0.419 2.177 1.00 93.44 347 GLU A C 1
ATOM 2725 O O . GLU A 1 347 ? 30.920 0.216 1.176 1.00 93.44 347 GLU A O 1
ATOM 2730 N N . VAL A 1 348 ? 31.266 1.280 3.134 1.00 95.19 348 VAL A N 1
ATOM 2731 C CA . VAL A 1 348 ? 30.067 2.119 3.079 1.00 95.19 348 VAL A CA 1
ATOM 2732 C C . VAL A 1 348 ? 30.473 3.563 3.317 1.00 95.19 348 VAL A C 1
ATOM 2734 O O . VAL A 1 348 ? 31.114 3.859 4.326 1.00 95.19 348 VAL A O 1
ATOM 2737 N N . TYR A 1 349 ? 30.090 4.451 2.404 1.00 93.94 349 TYR A N 1
ATOM 2738 C CA . TYR A 1 349 ? 30.331 5.886 2.506 1.00 93.94 349 TYR A CA 1
ATOM 2739 C C . TYR A 1 349 ? 29.017 6.657 2.498 1.00 93.94 349 TYR A C 1
ATOM 2741 O O . TYR A 1 349 ? 28.134 6.355 1.702 1.00 93.94 349 TYR A O 1
ATOM 2749 N N . ILE A 1 350 ? 28.908 7.671 3.349 1.00 92.56 350 ILE A N 1
ATOM 2750 C CA . ILE A 1 350 ? 27.823 8.649 3.361 1.00 92.56 350 ILE A CA 1
ATOM 2751 C C . ILE A 1 350 ? 28.414 9.983 2.913 1.00 92.56 350 ILE A C 1
ATOM 2753 O O . ILE A 1 350 ? 29.327 10.504 3.554 1.00 92.56 350 ILE A O 1
ATOM 2757 N N . GLU A 1 351 ? 27.896 10.523 1.818 1.00 89.94 351 GLU A N 1
ATOM 2758 C CA . GLU A 1 351 ? 28.279 11.816 1.263 1.00 89.94 351 GLU A CA 1
ATOM 2759 C C . GLU A 1 351 ? 27.102 12.797 1.335 1.00 89.94 351 GLU A C 1
ATOM 2761 O O . GLU A 1 351 ? 25.987 12.492 0.912 1.00 89.94 351 GLU A O 1
ATOM 2766 N N . GLY A 1 352 ? 27.368 14.012 1.811 1.00 88.25 352 GLY A N 1
ATOM 2767 C CA . GLY A 1 352 ? 26.446 15.139 1.711 1.00 88.25 352 GLY A CA 1
ATOM 2768 C C . GLY A 1 352 ? 26.388 15.974 2.983 1.00 88.25 352 GLY A C 1
ATOM 2769 O O . GLY A 1 352 ? 27.272 15.910 3.840 1.00 88.25 352 GLY A O 1
ATOM 2770 N N . ARG A 1 353 ? 25.323 16.771 3.094 1.00 87.69 353 ARG A N 1
ATOM 2771 C CA . ARG A 1 353 ? 24.994 17.545 4.292 1.00 87.69 353 ARG A CA 1
ATOM 2772 C C . ARG A 1 353 ? 23.696 17.007 4.879 1.00 87.69 353 ARG A C 1
ATOM 2774 O O . ARG A 1 353 ? 22.658 17.114 4.237 1.00 87.69 353 ARG A O 1
ATOM 2781 N N . VAL A 1 354 ? 23.759 16.415 6.070 1.00 87.56 354 VAL A N 1
ATOM 2782 C CA . VAL A 1 354 ? 22.605 15.715 6.656 1.00 87.56 354 VAL A CA 1
ATOM 2783 C C . VAL A 1 354 ? 22.663 15.659 8.172 1.00 87.56 354 VAL A C 1
ATOM 2785 O O . VAL A 1 354 ? 23.716 15.413 8.757 1.00 87.56 354 VAL A O 1
ATOM 2788 N N . GLY A 1 355 ? 21.522 15.874 8.820 1.00 87.50 355 GLY A N 1
ATOM 2789 C CA . GLY A 1 355 ? 21.326 15.551 10.229 1.00 87.50 355 GLY A CA 1
ATOM 2790 C C . GLY A 1 355 ? 21.063 14.059 10.402 1.00 87.50 355 GLY A C 1
ATOM 2791 O O . GLY A 1 355 ? 20.265 13.476 9.672 1.00 87.50 355 GLY A O 1
ATOM 2792 N N . VAL A 1 356 ? 21.700 13.430 11.382 1.00 88.12 356 VAL A N 1
ATOM 2793 C CA . VAL A 1 356 ? 21.457 12.022 11.706 1.00 88.12 356 VAL A CA 1
ATOM 2794 C C . VAL A 1 356 ? 20.614 11.984 12.968 1.00 88.12 356 VAL A C 1
ATOM 2796 O O . VAL A 1 356 ? 21.079 12.349 14.041 1.00 88.12 356 VAL A O 1
ATOM 2799 N N . SER A 1 357 ? 19.358 11.569 12.836 1.00 82.94 357 SER A N 1
ATOM 2800 C CA . SER A 1 357 ? 18.440 11.423 13.973 1.00 82.94 357 SER A CA 1
ATOM 2801 C C . SER A 1 357 ? 18.505 10.035 14.608 1.00 82.94 357 SER A C 1
ATOM 2803 O O . SER A 1 357 ? 18.159 9.884 15.774 1.00 82.94 357 SER A O 1
ATOM 2805 N N . GLY A 1 358 ? 19.025 9.042 13.882 1.00 86.81 358 GLY A N 1
ATOM 2806 C CA . GLY A 1 358 ? 19.264 7.705 14.404 1.00 86.81 358 GLY A CA 1
ATOM 2807 C C . GLY A 1 358 ? 20.199 6.893 13.518 1.00 86.81 358 GLY A C 1
ATOM 2808 O O . GLY A 1 358 ? 20.161 7.001 12.291 1.00 86.81 358 GLY A O 1
ATOM 2809 N N . ILE A 1 359 ? 21.045 6.089 14.154 1.00 91.06 359 ILE A N 1
ATOM 2810 C CA . ILE A 1 359 ? 21.945 5.138 13.505 1.00 91.06 359 ILE A CA 1
ATOM 2811 C C . ILE A 1 359 ? 22.158 3.949 14.439 1.00 91.06 359 ILE A C 1
ATOM 2813 O O . ILE A 1 359 ? 22.481 4.130 15.612 1.00 91.06 359 ILE A O 1
ATOM 2817 N N . CYS A 1 360 ? 21.957 2.738 13.930 1.00 92.94 360 CYS A N 1
ATOM 2818 C CA . CYS A 1 360 ? 22.365 1.517 14.612 1.00 92.94 360 CYS A CA 1
ATOM 2819 C C . CYS A 1 360 ? 22.616 0.384 13.615 1.00 92.94 360 CYS A C 1
ATOM 2821 O O . CYS A 1 360 ? 22.195 0.439 12.456 1.00 92.94 360 CYS A O 1
ATOM 2823 N N . MET A 1 361 ? 23.306 -0.653 14.080 1.00 94.75 361 MET A N 1
ATOM 2824 C CA . MET A 1 361 ? 23.586 -1.854 13.306 1.00 94.75 361 MET A CA 1
ATOM 2825 C C . MET A 1 361 ? 23.392 -3.087 14.177 1.00 94.75 361 MET A C 1
ATOM 2827 O O . MET A 1 361 ? 23.690 -3.056 15.370 1.00 94.75 361 MET A O 1
ATOM 2831 N N . TYR A 1 362 ? 22.876 -4.161 13.590 1.00 94.62 362 TYR A N 1
ATOM 2832 C CA . TYR A 1 362 ? 22.615 -5.419 14.285 1.00 94.62 362 TYR A CA 1
ATOM 2833 C C . TYR A 1 362 ? 22.625 -6.595 13.301 1.00 94.62 362 TYR A C 1
ATOM 2835 O O . TYR A 1 362 ? 22.635 -6.393 12.084 1.00 94.62 362 TYR A O 1
ATOM 2843 N N . ARG A 1 363 ? 22.637 -7.828 13.817 1.00 94.38 363 ARG A N 1
ATOM 2844 C CA . ARG A 1 363 ? 22.484 -9.045 13.006 1.00 94.38 363 ARG A CA 1
ATOM 2845 C C . ARG A 1 363 ? 21.005 -9.404 12.932 1.00 94.38 363 ARG A C 1
ATOM 2847 O O . ARG A 1 363 ? 20.399 -9.697 13.958 1.00 94.38 363 ARG A O 1
ATOM 2854 N N . GLY A 1 364 ? 20.416 -9.310 11.748 1.00 93.31 364 GLY A N 1
ATOM 2855 C CA . GLY A 1 364 ? 18.996 -9.553 11.515 1.00 93.31 364 GLY A CA 1
ATOM 2856 C C . GLY A 1 364 ? 18.748 -10.848 10.750 1.00 93.31 364 GLY A C 1
ATOM 2857 O O . GLY A 1 364 ? 19.487 -11.166 9.821 1.00 93.31 364 GLY A O 1
ATOM 2858 N N . GLY A 1 365 ? 17.674 -11.542 11.116 1.00 92.25 365 GLY A N 1
ATOM 2859 C CA . GLY A 1 365 ? 17.162 -12.692 10.383 1.00 92.25 365 GLY A CA 1
ATOM 2860 C C . GLY A 1 365 ? 16.561 -12.319 9.028 1.00 92.25 365 GLY A C 1
ATOM 2861 O O . GLY A 1 365 ? 16.285 -11.135 8.770 1.00 92.25 365 GLY A O 1
ATOM 2862 N N . PRO A 1 366 ? 16.364 -13.317 8.149 1.00 91.94 366 PRO A N 1
ATOM 2863 C CA . PRO A 1 366 ? 15.906 -13.098 6.784 1.00 91.94 366 PRO A CA 1
ATOM 2864 C C . PRO A 1 366 ? 14.516 -12.458 6.760 1.00 91.94 366 PRO A C 1
ATOM 2866 O O . PRO A 1 366 ? 13.663 -12.742 7.600 1.00 91.94 366 PRO A O 1
ATOM 2869 N N . VAL A 1 367 ? 14.282 -11.591 5.777 1.00 91.00 367 VAL A N 1
ATOM 2870 C CA . VAL A 1 367 ? 12.939 -11.101 5.462 1.00 91.00 367 VAL A CA 1
ATOM 2871 C C . VAL A 1 367 ? 12.139 -12.279 4.904 1.00 91.00 367 VAL A C 1
ATOM 2873 O O . VAL A 1 367 ? 12.597 -12.889 3.932 1.00 91.00 367 VAL A O 1
ATOM 2876 N N . PRO A 1 368 ? 10.958 -12.596 5.464 1.00 87.69 368 PRO A N 1
ATOM 2877 C CA . PRO A 1 368 ? 10.123 -13.669 4.949 1.00 87.69 368 PRO A CA 1
ATOM 2878 C C . PRO A 1 368 ? 9.734 -13.429 3.491 1.00 87.69 368 PRO A C 1
ATOM 2880 O O . PRO A 1 368 ? 9.345 -12.320 3.112 1.00 87.69 368 PRO A O 1
ATOM 2883 N N . GLU A 1 369 ? 9.730 -14.491 2.688 1.00 78.31 369 GLU A N 1
ATOM 2884 C CA . GLU A 1 369 ? 9.306 -14.426 1.286 1.00 78.31 369 GLU A CA 1
ATOM 2885 C C . GLU A 1 369 ? 7.880 -13.876 1.156 1.00 78.31 369 GLU A C 1
ATOM 2887 O O . GLU A 1 369 ? 7.593 -13.101 0.252 1.00 78.31 369 GLU A O 1
ATOM 2892 N N . SER A 1 370 ? 6.994 -14.152 2.118 1.00 73.62 370 SER A N 1
ATOM 2893 C CA . SER A 1 370 ? 5.639 -13.591 2.117 1.00 73.62 370 SER A CA 1
ATOM 2894 C C . SER A 1 370 ? 5.607 -12.056 2.151 1.00 73.62 370 SER A C 1
ATOM 2896 O O . SER A 1 370 ? 4.667 -11.469 1.629 1.00 73.62 370 SER A O 1
ATOM 2898 N N . VAL A 1 371 ? 6.615 -11.383 2.708 1.00 77.44 371 VAL A N 1
ATOM 2899 C CA . VAL A 1 371 ? 6.720 -9.912 2.736 1.00 77.44 371 VAL A CA 1
ATOM 2900 C C . VAL A 1 371 ? 7.212 -9.384 1.384 1.00 77.44 371 VAL A C 1
ATOM 2902 O O . VAL A 1 371 ? 6.642 -8.444 0.818 1.00 77.44 371 VAL A O 1
ATOM 2905 N N . VAL A 1 372 ? 8.224 -10.048 0.829 1.00 65.00 372 VAL A N 1
ATOM 2906 C CA . VAL A 1 372 ? 8.817 -9.761 -0.486 1.00 65.00 372 VAL A CA 1
ATOM 2907 C C . VAL A 1 372 ? 7.808 -9.994 -1.619 1.00 65.00 372 VAL A C 1
ATOM 2909 O O . VAL A 1 372 ? 7.585 -9.136 -2.474 1.00 65.00 372 VAL A O 1
ATOM 2912 N N . VAL A 1 373 ? 7.127 -11.137 -1.592 1.00 53.03 373 VAL A N 1
ATOM 2913 C CA . VAL A 1 373 ? 6.133 -11.548 -2.584 1.00 53.03 373 VAL A CA 1
ATOM 2914 C C . VAL A 1 373 ? 4.813 -10.808 -2.377 1.00 53.03 373 VAL A C 1
ATOM 2916 O O . VAL A 1 373 ? 4.198 -10.428 -3.356 1.00 53.03 373 VAL A O 1
ATOM 2919 N N . LYS A 1 374 ? 4.347 -10.466 -1.169 1.00 56.22 374 LYS A N 1
ATOM 2920 C CA . LYS A 1 374 ? 3.118 -9.638 -1.059 1.00 56.22 374 LYS A CA 1
ATOM 2921 C C . LYS A 1 374 ? 3.304 -8.220 -1.595 1.00 56.22 374 LYS A C 1
ATOM 2923 O O . LYS A 1 374 ? 2.353 -7.625 -2.094 1.00 56.22 374 LYS A O 1
ATOM 2928 N N . THR A 1 375 ? 4.514 -7.671 -1.508 1.00 49.41 375 THR A N 1
ATOM 2929 C CA . THR A 1 375 ? 4.793 -6.335 -2.045 1.00 49.41 375 THR A CA 1
ATOM 2930 C C . THR A 1 375 ? 4.920 -6.321 -3.569 1.00 49.41 375 THR A C 1
ATOM 2932 O O . THR A 1 375 ? 4.739 -5.258 -4.165 1.00 49.41 375 THR A O 1
ATOM 2935 N N . ARG A 1 376 ? 5.215 -7.463 -4.215 1.00 53.81 376 ARG A N 1
ATOM 2936 C CA . ARG A 1 376 ? 5.635 -7.499 -5.635 1.00 53.81 376 ARG A CA 1
ATOM 2937 C C . ARG A 1 376 ? 5.172 -8.703 -6.459 1.00 53.81 376 ARG A C 1
ATOM 2939 O O . ARG A 1 376 ? 5.395 -8.721 -7.666 1.00 53.81 376 ARG A O 1
ATOM 2946 N N . GLY A 1 377 ? 4.514 -9.671 -5.830 1.00 43.75 377 GLY A N 1
ATOM 2947 C CA . GLY A 1 377 ? 4.074 -10.990 -6.301 1.00 43.75 377 GLY A CA 1
ATOM 2948 C C . GLY A 1 377 ? 2.979 -10.922 -7.347 1.00 43.75 377 GLY A C 1
ATOM 2949 O O . GLY A 1 377 ? 1.850 -11.363 -7.161 1.00 43.75 377 GLY A O 1
ATOM 2950 N N . ARG A 1 378 ? 3.351 -10.335 -8.475 1.00 50.97 378 ARG A N 1
ATOM 2951 C CA . ARG A 1 378 ? 2.651 -10.380 -9.754 1.00 50.97 378 ARG A CA 1
ATOM 2952 C C . ARG A 1 378 ? 3.548 -10.993 -10.835 1.00 50.97 378 ARG A C 1
ATOM 2954 O O . ARG A 1 378 ? 3.237 -10.884 -12.018 1.00 50.97 378 ARG A O 1
ATOM 2961 N N . ALA A 1 379 ? 4.656 -11.618 -10.433 1.00 39.31 379 ALA A N 1
ATOM 2962 C CA . ALA A 1 379 ? 5.433 -12.535 -11.256 1.00 39.31 379 ALA A CA 1
ATOM 2963 C C . ALA A 1 379 ? 4.678 -13.875 -11.366 1.00 39.31 379 ALA A C 1
ATOM 2965 O O . ALA A 1 379 ? 4.043 -14.303 -10.405 1.00 39.31 379 ALA A O 1
ATOM 2966 N N . GLY A 1 380 ? 4.689 -14.496 -12.550 1.00 44.94 380 GLY A N 1
ATOM 2967 C CA . GLY A 1 380 ? 3.986 -15.763 -12.820 1.00 44.94 380 GLY A CA 1
ATOM 2968 C C . GLY A 1 380 ? 2.603 -15.637 -13.472 1.00 44.94 380 GLY A C 1
ATOM 2969 O O . GLY A 1 380 ? 1.825 -16.589 -13.467 1.00 44.94 380 GLY A O 1
ATOM 2970 N N . ARG A 1 381 ? 2.260 -14.474 -14.037 1.00 58.75 381 ARG A N 1
ATOM 2971 C CA . ARG A 1 381 ? 1.030 -14.328 -14.831 1.00 58.75 381 ARG A CA 1
ATOM 2972 C C . ARG A 1 381 ? 1.226 -15.014 -16.185 1.00 58.75 381 ARG A C 1
ATOM 2974 O O . ARG A 1 381 ? 2.251 -14.755 -16.808 1.00 58.75 381 ARG A O 1
ATOM 2981 N N . PRO A 1 382 ? 0.283 -15.849 -16.655 1.00 57.94 382 PRO A N 1
ATOM 2982 C CA . PRO A 1 382 ? 0.368 -16.401 -17.998 1.00 57.94 382 PRO A CA 1
ATOM 2983 C C . PRO A 1 382 ? 0.376 -15.241 -18.998 1.00 57.94 382 PRO A C 1
ATOM 2985 O O . PRO A 1 382 ? -0.538 -14.416 -19.025 1.00 57.94 382 PRO A O 1
ATOM 2988 N N . GLY A 1 383 ? 1.446 -15.157 -19.776 1.00 68.50 383 GLY A N 1
ATOM 2989 C CA . GLY A 1 383 ? 1.663 -14.140 -20.790 1.00 68.50 383 GLY A CA 1
ATOM 2990 C C . GLY A 1 383 ? 2.242 -14.772 -22.043 1.00 68.50 383 GLY A C 1
ATOM 2991 O O . GLY A 1 383 ? 2.758 -15.892 -22.019 1.00 68.50 383 GLY A O 1
ATOM 2992 N N . TRP A 1 384 ? 2.159 -14.052 -23.156 1.00 82.44 384 TRP A N 1
ATOM 2993 C CA . TRP A 1 384 ? 2.850 -14.457 -24.371 1.00 82.44 384 TRP A CA 1
ATOM 2994 C C . TRP A 1 384 ? 4.329 -14.090 -24.240 1.00 82.44 384 TRP A C 1
ATOM 2996 O O . TRP A 1 384 ? 4.738 -12.988 -24.606 1.00 82.44 384 TRP A O 1
ATOM 3006 N N . ALA A 1 385 ? 5.103 -14.990 -23.630 1.00 85.56 385 ALA A N 1
ATOM 3007 C CA . ALA A 1 385 ? 6.522 -14.808 -23.360 1.00 85.56 385 ALA A CA 1
ATOM 3008 C C . ALA A 1 385 ? 7.378 -15.266 -24.546 1.00 85.56 385 ALA A C 1
ATOM 3010 O O . ALA A 1 385 ? 7.278 -16.400 -25.015 1.00 85.56 385 ALA A O 1
ATOM 3011 N N . LEU A 1 386 ? 8.244 -14.372 -25.009 1.00 88.19 386 LEU A N 1
ATOM 3012 C CA . LEU A 1 386 ? 9.142 -14.570 -26.136 1.00 88.19 386 LEU A CA 1
ATOM 3013 C C . LEU A 1 386 ? 10.574 -14.357 -25.650 1.00 88.19 386 LEU A C 1
ATOM 3015 O O . LEU A 1 386 ? 10.987 -13.241 -25.322 1.00 88.19 386 LEU A O 1
ATOM 3019 N N . ASP A 1 387 ? 11.336 -15.443 -25.588 1.00 89.06 387 ASP A N 1
ATOM 3020 C CA . ASP A 1 387 ? 12.771 -15.398 -25.332 1.00 89.06 387 ASP A CA 1
ATOM 3021 C C . ASP A 1 387 ? 13.564 -15.006 -26.592 1.00 89.06 387 ASP A C 1
ATOM 3023 O O . ASP A 1 387 ? 13.003 -14.751 -27.662 1.00 89.06 387 ASP A O 1
ATOM 3027 N N . ALA A 1 388 ? 14.892 -14.959 -26.470 1.00 89.25 388 ALA A N 1
ATOM 3028 C CA . ALA A 1 388 ? 15.780 -14.581 -27.565 1.00 89.25 388 ALA A CA 1
ATOM 3029 C C . ALA A 1 388 ? 15.549 -15.435 -28.823 1.00 89.25 388 ALA A C 1
ATOM 3031 O O . ALA A 1 388 ? 15.466 -14.897 -29.926 1.00 89.25 388 ALA A O 1
ATOM 3032 N N . ALA A 1 389 ? 15.375 -16.748 -28.662 1.00 88.88 389 ALA A N 1
ATOM 3033 C CA . ALA A 1 389 ? 15.163 -17.659 -29.775 1.00 88.88 389 ALA A CA 1
ATOM 3034 C C . ALA A 1 389 ? 13.783 -17.453 -30.420 1.00 88.88 389 ALA A C 1
ATOM 3036 O O . ALA A 1 389 ? 13.685 -17.372 -31.645 1.00 88.88 389 ALA A O 1
ATOM 3037 N N . ALA A 1 390 ? 12.720 -17.330 -29.624 1.00 89.88 390 ALA A N 1
ATOM 3038 C CA . ALA A 1 390 ? 11.361 -17.108 -30.110 1.00 89.88 390 ALA A CA 1
ATOM 3039 C C . ALA A 1 390 ? 11.221 -15.764 -30.843 1.00 89.88 390 ALA A C 1
ATOM 3041 O O . ALA A 1 390 ? 10.602 -15.711 -31.905 1.00 89.88 390 ALA A O 1
ATOM 3042 N N . LEU A 1 391 ? 11.865 -14.704 -30.341 1.00 90.94 391 LEU A N 1
ATOM 3043 C CA . LEU A 1 391 ? 11.866 -13.374 -30.962 1.00 90.94 391 LEU A CA 1
ATOM 3044 C C . LEU A 1 391 ? 12.363 -13.393 -32.413 1.00 90.94 391 LEU A C 1
ATOM 3046 O O . LEU A 1 391 ? 11.798 -12.705 -33.266 1.00 90.94 391 LEU A O 1
ATOM 3050 N N . THR A 1 392 ? 13.393 -14.193 -32.709 1.00 89.94 392 THR A N 1
ATOM 3051 C CA . THR A 1 392 ? 13.964 -14.292 -34.065 1.00 89.94 392 THR A CA 1
ATOM 3052 C C . THR A 1 392 ? 13.027 -14.966 -35.071 1.00 89.94 392 THR A C 1
ATOM 3054 O O . THR A 1 392 ? 13.090 -14.672 -36.268 1.00 89.94 392 THR A O 1
ATOM 3057 N N . LYS A 1 393 ? 12.116 -15.822 -34.595 1.00 91.31 393 LYS A N 1
ATOM 3058 C CA . LYS A 1 393 ? 11.167 -16.570 -35.433 1.00 91.31 393 LYS A CA 1
ATOM 3059 C C . LYS A 1 393 ? 9.946 -15.749 -35.843 1.00 91.31 393 LYS A C 1
ATOM 3061 O O . LYS A 1 393 ? 9.228 -16.157 -36.748 1.00 91.31 393 LYS A O 1
ATOM 3066 N N . LEU A 1 394 ? 9.708 -14.608 -35.196 1.00 89.75 394 LEU A N 1
ATOM 3067 C CA . LEU A 1 394 ? 8.569 -13.749 -35.505 1.00 89.75 394 LEU A CA 1
ATOM 3068 C C . LEU A 1 394 ? 8.746 -12.994 -36.829 1.00 89.75 394 LEU A C 1
ATOM 3070 O O . LEU A 1 394 ? 9.862 -12.628 -37.227 1.00 89.75 394 LEU A O 1
ATOM 3074 N N . ASP A 1 395 ? 7.613 -12.736 -37.481 1.00 91.31 395 ASP A N 1
ATOM 3075 C CA . ASP A 1 395 ? 7.507 -11.877 -38.659 1.00 91.31 395 ASP A CA 1
ATOM 3076 C C . ASP A 1 395 ? 7.403 -10.409 -38.219 1.00 91.31 395 ASP A C 1
ATOM 3078 O O . ASP A 1 395 ? 6.326 -9.900 -37.899 1.00 91.31 395 ASP A O 1
ATOM 3082 N N . TRP A 1 396 ? 8.558 -9.751 -38.118 1.00 92.50 396 TRP A N 1
ATOM 3083 C CA . TRP A 1 396 ? 8.658 -8.340 -37.759 1.00 92.50 396 TRP A CA 1
ATOM 3084 C C . TRP A 1 396 ? 8.412 -7.483 -38.996 1.00 92.50 396 TRP A C 1
ATOM 3086 O O . TRP A 1 396 ? 9.168 -7.560 -39.963 1.00 92.50 396 TRP A O 1
ATOM 3096 N N . LYS A 1 397 ? 7.382 -6.639 -38.946 1.00 91.81 397 LYS A N 1
ATOM 3097 C CA . LYS A 1 397 ? 7.018 -5.735 -40.044 1.00 91.81 397 LYS A CA 1
ATOM 3098 C C . LYS A 1 397 ? 7.529 -4.332 -39.767 1.00 91.81 397 LYS A C 1
ATOM 3100 O O . LYS A 1 397 ? 7.597 -3.926 -38.611 1.00 91.81 397 LYS A O 1
ATOM 3105 N N . GLY A 1 398 ? 7.841 -3.568 -40.804 1.00 87.88 398 GLY A N 1
ATOM 3106 C CA . GLY A 1 398 ? 8.187 -2.160 -40.652 1.00 87.88 398 GLY A CA 1
ATOM 3107 C C . GLY A 1 398 ? 8.988 -1.614 -41.821 1.00 87.88 398 GLY A C 1
ATOM 3108 O O . GLY A 1 398 ? 9.053 -2.235 -42.881 1.00 87.88 398 GLY A O 1
ATOM 3109 N N . GLU A 1 399 ? 9.572 -0.442 -41.615 1.00 89.38 399 GLU A N 1
ATOM 3110 C CA . GLU A 1 399 ? 10.319 0.302 -42.623 1.00 89.38 399 GLU A CA 1
ATOM 3111 C C . GLU A 1 399 ? 11.803 0.321 -42.247 1.00 89.38 399 GLU A C 1
ATOM 3113 O O . GLU A 1 399 ? 12.173 0.774 -41.161 1.00 89.38 399 GLU A O 1
ATOM 3118 N N . LEU A 1 400 ? 12.644 -0.213 -43.137 1.00 88.88 400 LEU A N 1
ATOM 3119 C CA . LEU A 1 400 ? 14.094 -0.322 -42.965 1.00 88.88 400 LEU A CA 1
ATOM 3120 C C . LEU A 1 400 ? 14.791 0.314 -44.183 1.00 88.88 400 LEU A C 1
ATOM 3122 O O . LEU A 1 400 ? 14.926 -0.344 -45.215 1.00 88.88 400 LEU A O 1
ATOM 3126 N N . PRO A 1 401 ? 15.200 1.592 -44.100 1.00 85.44 401 PRO A N 1
ATOM 3127 C CA . PRO A 1 401 ? 16.018 2.249 -45.120 1.00 85.44 401 PRO A CA 1
ATOM 3128 C C . PRO A 1 401 ? 17.362 1.540 -45.368 1.00 85.44 401 PRO A C 1
ATOM 3130 O O . PRO A 1 401 ? 17.839 0.791 -44.518 1.00 85.44 401 PRO A O 1
ATOM 3133 N N . GLU A 1 402 ? 18.009 1.843 -46.500 1.00 78.31 402 GLU A N 1
ATOM 3134 C CA . GLU A 1 402 ? 19.158 1.118 -47.089 1.00 78.31 402 GLU A CA 1
ATOM 3135 C C . GLU A 1 402 ? 20.370 0.903 -46.150 1.00 78.31 402 GLU A C 1
ATOM 3137 O O . GLU A 1 402 ? 21.077 -0.094 -46.272 1.00 78.31 402 GLU A O 1
ATOM 3142 N N . LYS A 1 403 ? 20.581 1.787 -45.162 1.00 84.00 403 LYS A N 1
ATOM 3143 C CA . LYS A 1 403 ? 21.663 1.703 -44.154 1.00 84.00 403 LYS A CA 1
ATOM 3144 C C . LYS A 1 403 ? 21.228 1.117 -42.803 1.00 84.00 403 LYS A C 1
ATOM 3146 O O . LYS A 1 403 ? 21.946 1.230 -41.805 1.00 84.00 403 LYS A O 1
ATOM 3151 N N . THR A 1 404 ? 20.041 0.523 -42.732 1.00 88.44 404 THR A N 1
ATOM 3152 C CA . THR A 1 404 ? 19.477 -0.027 -41.495 1.00 88.44 404 THR A CA 1
ATOM 3153 C C . THR A 1 404 ? 19.084 -1.483 -41.672 1.00 88.44 404 THR A C 1
ATOM 3155 O O . THR A 1 404 ? 18.655 -1.910 -42.740 1.00 88.44 404 THR A O 1
ATOM 3158 N N . ALA A 1 405 ? 19.251 -2.268 -40.615 1.00 91.56 405 ALA A N 1
ATOM 3159 C CA . ALA A 1 405 ? 18.999 -3.694 -40.646 1.00 91.56 405 ALA A CA 1
ATOM 3160 C C . ALA A 1 405 ? 18.396 -4.180 -39.330 1.00 91.56 405 ALA A C 1
ATOM 3162 O O . ALA A 1 405 ? 18.708 -3.686 -38.240 1.00 91.56 405 ALA A O 1
ATOM 3163 N N . LEU A 1 406 ? 17.561 -5.209 -39.452 1.00 92.81 406 LEU A N 1
ATOM 3164 C CA . LEU A 1 406 ? 17.039 -5.974 -38.333 1.00 92.81 406 LEU A CA 1
ATOM 3165 C C . LEU A 1 406 ? 17.786 -7.311 -38.247 1.00 92.81 406 LEU A C 1
ATOM 3167 O O . LEU A 1 406 ? 17.457 -8.275 -38.936 1.00 92.81 406 LEU A O 1
ATOM 3171 N N . GLY A 1 407 ? 18.812 -7.356 -37.403 1.00 91.12 407 GLY A N 1
ATOM 3172 C CA . GLY A 1 407 ? 19.573 -8.563 -37.105 1.00 91.12 407 GLY A CA 1
ATOM 3173 C C . GLY A 1 407 ? 18.796 -9.514 -36.195 1.00 91.12 407 GLY A C 1
ATOM 3174 O O . GLY A 1 407 ? 18.189 -9.097 -35.206 1.00 91.12 407 GLY A O 1
ATOM 3175 N N . LYS A 1 408 ? 18.843 -10.808 -36.516 1.00 91.25 408 LYS A N 1
ATOM 3176 C CA . LYS A 1 408 ? 18.218 -11.894 -35.753 1.00 91.25 408 LYS A CA 1
ATOM 3177 C C . LYS A 1 408 ? 19.300 -12.878 -35.301 1.00 91.25 408 LYS A C 1
ATOM 3179 O O . LYS A 1 408 ? 19.867 -13.581 -36.130 1.00 91.25 408 LYS A O 1
ATOM 3184 N N . ASP A 1 409 ? 19.580 -12.925 -34.002 1.00 88.69 409 ASP A N 1
ATOM 3185 C CA . ASP A 1 409 ? 20.581 -13.805 -33.386 1.00 88.69 409 ASP A CA 1
ATOM 3186 C C . ASP A 1 409 ? 19.905 -14.666 -32.311 1.00 88.69 409 ASP A C 1
ATOM 3188 O O . ASP A 1 409 ? 19.320 -14.151 -31.362 1.00 88.69 409 ASP A O 1
ATOM 3192 N N . VAL A 1 410 ? 19.984 -15.993 -32.435 1.00 78.88 410 VAL A N 1
ATOM 3193 C CA . VAL A 1 410 ? 19.303 -16.928 -31.520 1.00 78.88 410 VAL A CA 1
ATOM 3194 C C . VAL A 1 410 ? 19.795 -16.790 -30.068 1.00 78.88 410 VAL A C 1
ATOM 3196 O O . VAL A 1 410 ? 19.020 -16.996 -29.136 1.00 78.88 410 VAL A O 1
ATOM 3199 N N . GLY A 1 411 ? 21.061 -16.418 -29.853 1.00 79.69 411 GLY A N 1
ATOM 3200 C CA . GLY A 1 411 ? 21.661 -16.246 -28.528 1.00 79.69 411 GLY A CA 1
ATOM 3201 C C . GLY A 1 411 ? 21.528 -14.832 -27.952 1.00 79.69 411 GLY A C 1
ATOM 3202 O O . GLY A 1 411 ? 21.426 -14.675 -26.731 1.00 79.69 411 GLY A O 1
ATOM 3203 N N . ARG A 1 412 ? 21.521 -13.798 -28.805 1.00 82.00 412 ARG A N 1
ATOM 3204 C CA . ARG A 1 412 ? 21.445 -12.380 -28.383 1.00 82.00 412 ARG A CA 1
ATOM 3205 C C . ARG A 1 412 ? 20.055 -11.748 -28.509 1.00 82.00 412 ARG A C 1
ATOM 3207 O O . ARG A 1 412 ? 19.798 -10.751 -27.836 1.00 82.00 412 ARG A O 1
ATOM 3214 N N . GLY A 1 413 ? 19.162 -12.334 -29.299 1.00 90.31 413 GLY A N 1
ATOM 3215 C CA . GLY A 1 413 ? 17.816 -11.843 -29.578 1.00 90.31 413 GLY A CA 1
ATOM 3216 C C . GLY A 1 413 ? 17.736 -11.017 -30.864 1.00 90.31 413 GLY A C 1
ATOM 3217 O O . GLY A 1 413 ? 18.348 -11.337 -31.883 1.00 90.31 413 GLY A O 1
ATOM 3218 N N . LEU A 1 414 ? 16.939 -9.954 -30.825 1.00 94.06 414 LEU A N 1
ATOM 3219 C CA . LEU A 1 414 ? 16.662 -9.090 -31.967 1.00 94.06 414 LEU A CA 1
ATOM 3220 C C . LEU A 1 414 ? 17.437 -7.777 -31.847 1.00 94.06 414 LEU A C 1
ATOM 3222 O O . LEU A 1 414 ? 17.311 -7.083 -30.839 1.00 94.06 414 LEU A O 1
ATOM 3226 N N . THR A 1 415 ? 18.182 -7.397 -32.882 1.00 95.31 415 THR A N 1
ATOM 3227 C CA . THR A 1 415 ? 18.922 -6.131 -32.926 1.00 95.31 415 THR A CA 1
ATOM 3228 C C . THR A 1 415 ? 18.445 -5.280 -34.091 1.00 95.31 415 THR A C 1
ATOM 3230 O O . THR A 1 415 ? 18.624 -5.657 -35.243 1.00 95.31 415 THR A O 1
ATOM 3233 N N . LEU A 1 416 ? 17.892 -4.104 -33.803 1.00 94.81 416 LEU A N 1
ATOM 3234 C CA . LEU A 1 416 ? 17.670 -3.071 -34.812 1.00 94.81 416 LEU A CA 1
ATOM 3235 C C . LEU A 1 416 ? 18.863 -2.114 -34.780 1.00 94.81 416 LEU A C 1
ATOM 3237 O O . LEU A 1 416 ? 19.142 -1.515 -33.737 1.00 94.81 416 LEU A O 1
ATOM 3241 N N . SER A 1 417 ? 19.577 -1.987 -35.896 1.00 93.62 417 SER A N 1
ATOM 3242 C CA . SER A 1 417 ? 20.759 -1.129 -35.993 1.00 93.62 417 SER A CA 1
ATOM 3243 C C . SER A 1 417 ? 20.923 -0.499 -37.366 1.00 93.62 417 SER A C 1
ATOM 3245 O O . SER A 1 417 ? 20.501 -1.076 -38.363 1.00 93.62 417 SER A O 1
ATOM 3247 N N . GLY A 1 418 ? 21.586 0.649 -37.425 1.00 88.88 418 GLY A N 1
ATOM 3248 C CA . GLY A 1 418 ? 21.920 1.293 -38.688 1.00 88.88 418 GLY A CA 1
ATOM 3249 C C . GLY A 1 418 ? 22.636 2.622 -38.514 1.00 88.88 418 GLY A C 1
ATOM 3250 O O . GLY A 1 418 ? 22.672 3.182 -37.414 1.00 88.88 418 GLY A O 1
ATOM 3251 N N . GLU A 1 419 ? 23.198 3.115 -39.610 1.00 83.19 419 GLU A N 1
ATOM 3252 C CA . GLU A 1 419 ? 23.719 4.478 -39.714 1.00 83.19 419 GLU A CA 1
ATOM 3253 C C . GLU A 1 419 ? 22.567 5.414 -40.075 1.00 83.19 419 GLU A C 1
ATOM 3255 O O . GLU A 1 419 ? 21.894 5.232 -41.089 1.00 83.19 419 GLU A O 1
ATOM 3260 N N . VAL A 1 420 ? 22.300 6.385 -39.199 1.00 76.38 420 VAL A N 1
ATOM 3261 C CA . VAL A 1 420 ? 21.136 7.269 -39.314 1.00 76.38 420 VAL A CA 1
ATOM 3262 C C . VAL A 1 420 ? 21.605 8.711 -39.503 1.00 76.38 420 VAL A C 1
ATOM 3264 O O . VAL A 1 420 ? 22.243 9.284 -38.615 1.00 76.38 420 VAL A O 1
ATOM 3267 N N . GLU A 1 421 ? 21.274 9.297 -40.655 1.00 70.00 421 GLU A N 1
ATOM 3268 C CA . GLU A 1 421 ? 21.587 10.683 -41.040 1.00 70.00 421 GLU A CA 1
ATOM 3269 C C . GLU A 1 421 ? 20.464 11.658 -40.641 1.00 70.00 421 GLU A C 1
ATOM 3271 O O . GLU A 1 421 ? 19.305 11.267 -40.568 1.00 70.00 421 GLU A O 1
ATOM 3276 N N . ASN A 1 422 ? 20.767 12.951 -40.453 1.00 62.22 422 ASN A N 1
ATOM 3277 C CA . ASN A 1 422 ? 19.833 13.971 -39.926 1.00 62.22 422 ASN A CA 1
ATOM 3278 C C . ASN A 1 422 ? 18.515 14.143 -40.712 1.00 62.22 422 ASN A C 1
ATOM 3280 O O . ASN A 1 422 ? 17.562 14.712 -40.182 1.00 62.22 422 ASN A O 1
ATOM 3284 N N . THR A 1 423 ? 18.488 13.711 -41.974 1.00 59.66 423 THR A N 1
ATOM 3285 C CA . THR A 1 423 ? 17.360 13.812 -42.917 1.00 59.66 423 THR A CA 1
ATOM 3286 C C . THR A 1 423 ? 16.717 12.460 -43.235 1.00 59.66 423 THR A C 1
ATOM 3288 O O . THR A 1 423 ? 15.852 12.392 -44.106 1.00 59.66 423 THR A O 1
ATOM 3291 N N . SER A 1 424 ? 17.149 11.382 -42.577 1.00 66.06 424 SER A N 1
ATOM 3292 C CA . SER A 1 424 ? 16.655 10.030 -42.846 1.00 66.06 424 SER A CA 1
ATOM 3293 C C . SER A 1 424 ? 15.261 9.793 -42.256 1.00 66.06 424 SER A C 1
ATOM 3295 O O . SER A 1 424 ? 14.883 10.381 -41.242 1.00 66.06 424 SER A O 1
ATOM 3297 N N . VAL A 1 425 ? 14.483 8.936 -42.922 1.00 77.00 425 VAL A N 1
ATOM 3298 C CA . VAL A 1 425 ? 13.191 8.451 -42.419 1.00 77.00 425 VAL A CA 1
ATOM 3299 C C . VAL A 1 425 ? 13.446 7.503 -41.247 1.00 77.00 425 VAL A C 1
ATOM 3301 O O . VAL A 1 425 ? 14.390 6.711 -41.271 1.00 77.00 425 VAL A O 1
ATOM 3304 N N . ASP A 1 426 ? 12.610 7.584 -40.213 1.00 83.25 426 ASP A N 1
ATOM 3305 C CA . ASP A 1 426 ? 12.691 6.696 -39.055 1.00 83.25 426 ASP A CA 1
ATOM 3306 C C . ASP A 1 426 ? 12.644 5.224 -39.479 1.00 83.25 426 ASP A C 1
ATOM 3308 O O . ASP A 1 426 ? 11.777 4.811 -40.245 1.00 83.25 426 ASP A O 1
ATOM 3312 N N . SER A 1 427 ? 13.535 4.413 -38.915 1.00 89.12 427 SER A N 1
ATOM 3313 C CA . SER A 1 427 ? 13.535 2.965 -39.136 1.00 89.12 427 SER A CA 1
ATOM 3314 C C . SER A 1 427 ? 12.813 2.284 -37.990 1.00 89.12 427 SER A C 1
ATOM 3316 O O . SER A 1 427 ? 13.075 2.591 -36.824 1.00 89.12 427 SER A O 1
ATOM 3318 N N . TYR A 1 428 ? 11.916 1.349 -38.276 1.00 91.50 428 TYR A N 1
ATOM 3319 C CA . TYR A 1 428 ? 11.182 0.655 -37.226 1.00 91.50 428 TYR A CA 1
ATOM 3320 C C . TYR A 1 428 ? 10.843 -0.779 -37.598 1.00 91.50 428 TYR A C 1
ATOM 3322 O O . TYR A 1 428 ? 10.695 -1.126 -38.764 1.00 91.50 428 TYR A O 1
ATOM 3330 N N . ALA A 1 429 ? 10.686 -1.600 -36.567 1.00 93.38 429 ALA A N 1
ATOM 3331 C CA . ALA A 1 429 ? 10.214 -2.969 -36.670 1.00 93.38 429 ALA A CA 1
ATOM 3332 C C . ALA A 1 429 ? 9.198 -3.219 -35.554 1.00 93.38 429 ALA A C 1
ATOM 3334 O O . ALA A 1 429 ? 9.455 -2.877 -34.399 1.00 93.38 429 ALA A O 1
ATOM 3335 N N . LEU A 1 430 ? 8.052 -3.810 -35.882 1.00 94.00 430 LEU A N 1
ATOM 3336 C CA . LEU A 1 430 ? 6.947 -4.038 -34.957 1.00 94.00 430 LEU A CA 1
ATOM 3337 C C . LEU A 1 430 ? 6.299 -5.412 -35.134 1.00 94.00 430 LEU A C 1
ATOM 3339 O O . LEU A 1 430 ? 6.404 -6.044 -36.188 1.00 94.00 430 LEU A O 1
ATOM 3343 N N . ILE A 1 431 ? 5.590 -5.835 -34.088 1.00 93.62 431 ILE A N 1
ATOM 3344 C CA . ILE A 1 431 ? 4.713 -7.007 -34.081 1.00 93.62 431 ILE A CA 1
ATOM 3345 C C . ILE A 1 431 ? 3.348 -6.652 -33.468 1.00 93.62 431 ILE A C 1
ATOM 3347 O O . ILE A 1 431 ? 3.255 -5.697 -32.685 1.00 93.62 431 ILE A O 1
ATOM 3351 N N . PRO A 1 432 ? 2.284 -7.412 -33.779 1.00 90.38 432 PRO A N 1
ATOM 3352 C CA . PRO A 1 432 ? 0.998 -7.274 -33.102 1.00 90.38 432 PRO A CA 1
ATOM 3353 C C . PRO A 1 432 ? 1.116 -7.556 -31.599 1.00 90.38 432 PRO A C 1
ATOM 3355 O O . PRO A 1 432 ? 1.796 -8.496 -31.195 1.00 90.38 432 PRO A O 1
ATOM 3358 N N . SER A 1 433 ? 0.416 -6.774 -30.776 1.00 85.06 433 SER A N 1
ATOM 3359 C CA . SER A 1 433 ? 0.347 -6.954 -29.318 1.00 85.06 433 SER A CA 1
ATOM 3360 C C . SER A 1 433 ? -1.065 -7.225 -28.784 1.00 85.06 433 SER A C 1
ATOM 3362 O O . SER A 1 433 ? -1.251 -7.307 -27.573 1.00 85.06 433 SER A O 1
ATOM 3364 N N . GLY A 1 434 ? -2.060 -7.353 -29.669 1.00 80.62 434 GLY A N 1
ATOM 3365 C CA . GLY A 1 434 ? -3.479 -7.434 -29.304 1.00 80.62 434 GLY A CA 1
ATOM 3366 C C . GLY A 1 434 ? -4.114 -6.053 -29.092 1.00 80.62 434 GLY A C 1
ATOM 3367 O O . GLY A 1 434 ? -3.408 -5.083 -28.842 1.00 80.62 434 GLY A O 1
ATOM 3368 N N . LYS A 1 435 ? -5.447 -5.965 -29.229 1.00 76.94 435 LYS A N 1
ATOM 3369 C CA . LYS A 1 435 ? -6.216 -4.698 -29.200 1.00 76.94 435 LYS A CA 1
ATOM 3370 C C . LYS A 1 435 ? -6.845 -4.372 -27.841 1.00 76.94 435 LYS A C 1
ATOM 3372 O O . LYS A 1 435 ? -7.462 -3.323 -27.672 1.00 76.94 435 LYS A O 1
ATOM 3377 N N . GLU A 1 436 ? -6.767 -5.293 -26.889 1.00 78.31 436 GLU A N 1
ATOM 3378 C CA . GLU A 1 436 ? -7.428 -5.127 -25.596 1.00 78.31 436 GLU A CA 1
ATOM 3379 C C . GLU A 1 436 ? -6.696 -4.117 -24.711 1.00 78.31 436 GLU A C 1
ATOM 3381 O O . GLU A 1 436 ? -5.485 -3.923 -24.816 1.00 78.31 436 GLU A O 1
ATOM 3386 N N . LEU A 1 437 ? -7.442 -3.451 -23.833 1.00 77.00 437 LEU A N 1
ATOM 3387 C CA . LEU A 1 437 ? -6.867 -2.595 -22.803 1.00 77.00 437 LEU A CA 1
ATOM 3388 C C . LEU A 1 437 ? -6.283 -3.436 -21.663 1.00 77.00 437 LEU A C 1
ATOM 3390 O O . LEU A 1 437 ? -6.665 -4.587 -21.467 1.00 77.00 437 LEU A O 1
ATOM 3394 N N . PHE A 1 438 ? -5.432 -2.796 -20.857 1.00 81.31 438 PHE A N 1
ATOM 3395 C CA . PHE A 1 438 ? -4.887 -3.348 -19.613 1.00 81.31 438 PHE A CA 1
ATOM 3396 C C . PHE A 1 438 ? -3.891 -4.486 -19.848 1.00 81.31 438 PHE A C 1
ATOM 3398 O O . PHE A 1 438 ? -4.107 -5.630 -19.452 1.00 81.31 438 PHE A O 1
ATOM 3405 N N . ASN A 1 439 ? -2.769 -4.135 -20.478 1.00 84.81 439 ASN A N 1
ATOM 3406 C CA . ASN A 1 439 ? -1.661 -5.052 -20.719 1.00 84.81 439 ASN A CA 1
ATOM 3407 C C . ASN A 1 439 ? -0.386 -4.561 -20.036 1.00 84.81 439 ASN A C 1
ATOM 3409 O O . ASN A 1 439 ? -0.083 -3.367 -20.040 1.00 84.81 439 ASN A O 1
ATOM 3413 N N . GLU A 1 440 ? 0.392 -5.485 -19.488 1.00 88.62 440 GLU A N 1
ATOM 3414 C CA . GLU A 1 440 ? 1.791 -5.244 -19.152 1.00 88.62 440 GLU A CA 1
ATOM 3415 C C . GLU A 1 440 ? 2.672 -5.719 -20.311 1.00 88.62 440 GLU A C 1
ATOM 3417 O O . GLU A 1 440 ? 2.483 -6.815 -20.834 1.00 88.62 440 GLU A O 1
ATOM 3422 N N . ILE A 1 441 ? 3.648 -4.904 -20.698 1.00 91.00 441 ILE A N 1
ATOM 3423 C CA . ILE A 1 441 ? 4.663 -5.256 -21.692 1.00 91.00 441 ILE A CA 1
ATOM 3424 C C . ILE A 1 441 ? 6.003 -5.303 -20.973 1.00 91.00 441 ILE A C 1
ATOM 3426 O O . ILE A 1 441 ? 6.509 -4.271 -20.530 1.00 91.00 441 ILE A O 1
ATOM 3430 N N . VAL A 1 442 ? 6.552 -6.502 -20.824 1.00 92.31 442 VAL A N 1
ATOM 3431 C CA . VAL A 1 442 ? 7.812 -6.773 -20.130 1.00 92.31 442 VAL A CA 1
ATOM 3432 C C . VAL A 1 442 ? 8.916 -6.976 -21.157 1.00 92.31 442 VAL A C 1
ATOM 3434 O O . VAL A 1 442 ? 8.752 -7.691 -22.140 1.00 92.31 442 VAL A O 1
ATOM 3437 N N . LEU A 1 443 ? 10.042 -6.303 -20.949 1.00 93.94 443 LEU A N 1
ATOM 3438 C CA . LEU A 1 443 ? 11.127 -6.183 -21.913 1.00 93.94 443 LEU A CA 1
ATOM 3439 C C . LEU A 1 443 ? 12.463 -6.396 -21.200 1.00 93.94 443 LEU A C 1
ATOM 3441 O O . LEU A 1 443 ? 12.682 -5.842 -20.120 1.00 93.94 443 LEU A O 1
ATOM 3445 N N . ARG A 1 444 ? 13.389 -7.122 -21.833 1.00 94.50 444 ARG A N 1
ATOM 3446 C CA . ARG A 1 444 ? 14.805 -7.147 -21.430 1.00 94.50 444 ARG A CA 1
ATOM 3447 C C . ARG A 1 444 ? 15.673 -6.614 -22.554 1.00 94.50 444 ARG A C 1
ATOM 3449 O O . ARG A 1 444 ? 15.722 -7.205 -23.635 1.00 94.50 444 ARG A O 1
ATOM 3456 N N . LEU A 1 445 ? 16.388 -5.533 -22.271 1.00 93.44 445 LEU A N 1
ATOM 3457 C CA . LEU A 1 445 ? 17.309 -4.903 -23.209 1.00 93.44 445 LEU A CA 1
ATOM 3458 C C . LEU A 1 445 ? 18.743 -5.271 -22.870 1.00 93.44 445 LEU A C 1
ATOM 3460 O O . LEU A 1 445 ? 19.180 -5.107 -21.733 1.00 93.44 445 LEU A O 1
ATOM 3464 N N . GLU A 1 446 ? 19.484 -5.747 -23.862 1.00 92.19 446 GLU A N 1
ATOM 3465 C CA . GLU A 1 446 ? 20.911 -6.044 -23.699 1.00 92.19 446 GLU A CA 1
ATOM 3466 C C . GLU A 1 446 ? 21.777 -4.829 -24.002 1.00 92.19 446 GLU A C 1
ATOM 3468 O O . GLU A 1 446 ? 22.787 -4.617 -23.334 1.00 92.19 446 GLU A O 1
ATOM 3473 N N . ASP A 1 447 ? 21.369 -4.021 -24.976 1.00 88.06 447 ASP A N 1
ATOM 3474 C CA . ASP A 1 447 ? 22.117 -2.861 -25.441 1.00 88.06 447 ASP A CA 1
ATOM 3475 C C . ASP A 1 447 ? 21.161 -1.847 -26.080 1.00 88.06 447 ASP A C 1
ATOM 3477 O O . ASP A 1 447 ? 20.170 -2.235 -26.705 1.00 88.06 447 ASP A O 1
ATOM 3481 N N . ALA A 1 448 ? 21.454 -0.563 -25.927 1.00 91.31 448 ALA A N 1
ATOM 3482 C CA . ALA A 1 448 ? 20.733 0.534 -26.560 1.00 91.31 448 ALA A CA 1
ATOM 3483 C C . ALA A 1 448 ? 21.717 1.677 -26.826 1.00 91.31 448 ALA A C 1
ATOM 3485 O O . ALA A 1 448 ? 22.759 1.763 -26.189 1.00 91.31 448 ALA A O 1
ATOM 3486 N N . THR A 1 449 ? 21.406 2.579 -27.746 1.00 90.75 449 THR A N 1
ATOM 3487 C CA . THR A 1 449 ? 22.172 3.815 -27.943 1.00 90.75 449 THR A CA 1
ATOM 3488 C C . THR A 1 449 ? 21.230 5.013 -27.903 1.00 90.75 449 THR A C 1
ATOM 3490 O O . THR A 1 449 ? 20.035 4.858 -28.194 1.00 90.75 449 THR A O 1
ATOM 3493 N N . PRO A 1 450 ? 21.726 6.222 -27.580 1.00 89.44 450 PRO A N 1
ATOM 3494 C CA . PRO A 1 450 ? 20.941 7.437 -27.745 1.00 89.44 450 PRO A CA 1
ATOM 3495 C C . PRO A 1 450 ? 20.315 7.525 -29.144 1.00 89.44 450 PRO A C 1
ATOM 3497 O O . PRO A 1 450 ? 20.938 7.146 -30.136 1.00 89.44 450 PRO A O 1
ATOM 3500 N N . GLY A 1 451 ? 19.069 7.994 -29.223 1.00 86.88 451 GLY A N 1
ATOM 3501 C CA . GLY A 1 451 ? 18.345 8.092 -30.492 1.00 86.88 451 GLY A CA 1
ATOM 3502 C C . GLY A 1 451 ? 17.604 6.816 -30.914 1.00 86.88 451 GLY A C 1
ATOM 3503 O O . GLY A 1 451 ? 17.152 6.737 -32.059 1.00 86.88 451 GLY A O 1
ATOM 3504 N N . THR A 1 452 ? 17.478 5.837 -30.015 1.00 91.44 452 THR A N 1
ATOM 3505 C CA . THR A 1 452 ? 16.643 4.637 -30.186 1.00 91.44 452 THR A CA 1
ATOM 3506 C C . THR A 1 452 ? 15.427 4.681 -29.266 1.00 91.44 452 THR A C 1
ATOM 3508 O O . THR A 1 452 ? 15.427 5.398 -28.264 1.00 91.44 452 THR A O 1
ATOM 3511 N N . ALA A 1 453 ? 14.374 3.936 -29.596 1.00 92.19 453 ALA A N 1
ATOM 3512 C CA . ALA A 1 453 ? 13.153 3.904 -28.801 1.00 92.19 453 ALA A CA 1
ATOM 3513 C C . ALA A 1 453 ? 12.426 2.557 -28.879 1.00 92.19 453 ALA A C 1
ATOM 3515 O O . ALA A 1 453 ? 12.566 1.798 -29.839 1.00 92.19 453 ALA A O 1
ATOM 3516 N N . ILE A 1 454 ? 11.599 2.308 -27.866 1.00 93.06 454 ILE A N 1
ATOM 3517 C CA . ILE A 1 454 ? 10.540 1.298 -27.878 1.00 93.06 454 ILE A CA 1
ATOM 3518 C C . ILE A 1 454 ? 9.223 2.047 -27.954 1.00 93.06 454 ILE A C 1
ATOM 3520 O O . ILE A 1 454 ? 9.009 2.994 -27.193 1.00 93.06 454 ILE A O 1
ATOM 3524 N N . PHE A 1 455 ? 8.337 1.635 -28.849 1.00 90.44 455 PHE A N 1
ATOM 3525 C CA . PHE A 1 455 ? 7.062 2.305 -29.044 1.00 90.44 455 PHE A CA 1
ATOM 3526 C C . PHE A 1 455 ? 5.891 1.332 -29.099 1.00 90.44 455 PHE A C 1
ATOM 3528 O O . PHE A 1 455 ? 6.034 0.153 -29.417 1.00 90.44 455 PHE A O 1
ATOM 3535 N N . LEU A 1 456 ? 4.723 1.873 -28.774 1.00 89.25 456 LEU A N 1
ATOM 3536 C CA . LEU A 1 456 ? 3.420 1.247 -28.875 1.00 89.25 456 LEU A CA 1
ATOM 3537 C C . LEU A 1 456 ? 2.650 1.966 -29.976 1.00 89.25 456 LEU A C 1
ATOM 3539 O O . LEU A 1 456 ? 2.535 3.196 -29.944 1.00 89.25 456 LEU A O 1
ATOM 3543 N N . GLY A 1 457 ? 2.162 1.207 -30.948 1.00 87.44 457 GLY A N 1
ATOM 3544 C CA . GLY A 1 457 ? 1.479 1.729 -32.127 1.00 87.44 457 GLY A CA 1
ATOM 3545 C C . GLY A 1 457 ? 0.020 1.301 -32.217 1.00 87.44 457 GLY A C 1
ATOM 3546 O O . GLY A 1 457 ? -0.445 0.456 -31.447 1.00 87.44 457 GLY A O 1
ATOM 3547 N N . ASP A 1 458 ? -0.702 1.921 -33.145 1.00 85.56 458 ASP A N 1
ATOM 3548 C CA . ASP A 1 458 ? -2.038 1.487 -33.556 1.00 85.56 458 ASP A CA 1
ATOM 3549 C C . ASP A 1 458 ? -1.976 0.285 -34.520 1.00 85.56 458 ASP A C 1
ATOM 3551 O O . ASP A 1 458 ? -0.912 -0.265 -34.792 1.00 85.56 458 ASP A O 1
ATOM 3555 N N . GLU A 1 459 ? -3.120 -0.143 -35.056 1.00 84.44 459 GLU A N 1
ATOM 3556 C CA . GLU A 1 459 ? -3.192 -1.272 -35.999 1.00 84.44 459 GLU A CA 1
ATOM 3557 C C . GLU A 1 459 ? -2.413 -1.055 -37.301 1.00 84.44 459 GLU A C 1
ATOM 3559 O O . GLU A 1 459 ? -2.002 -2.023 -37.939 1.00 84.44 459 GLU A O 1
ATOM 3564 N N . LYS A 1 460 ? -2.208 0.204 -37.700 1.00 83.50 460 LYS A N 1
ATOM 3565 C CA . LYS A 1 460 ? -1.428 0.574 -38.885 1.00 83.50 460 LYS A CA 1
ATOM 3566 C C . LYS A 1 460 ? 0.062 0.713 -38.564 1.00 83.50 460 LYS A C 1
ATOM 3568 O O . LYS A 1 460 ? 0.846 0.996 -39.464 1.00 83.50 460 LYS A O 1
ATOM 3573 N N . GLY A 1 461 ? 0.454 0.531 -37.303 1.00 80.31 461 GLY A N 1
ATOM 3574 C CA . GLY A 1 461 ? 1.818 0.735 -36.831 1.00 80.31 461 GLY A CA 1
ATOM 3575 C C . GLY A 1 461 ? 2.177 2.200 -36.581 1.00 80.31 461 GLY A C 1
ATOM 3576 O O . GLY A 1 461 ? 3.345 2.498 -36.324 1.00 80.31 461 GLY A O 1
ATOM 3577 N N . ALA A 1 462 ? 1.208 3.123 -36.622 1.00 83.69 462 ALA A N 1
ATOM 3578 C CA . ALA A 1 462 ? 1.463 4.525 -36.326 1.00 83.69 462 ALA A CA 1
ATOM 3579 C C . ALA A 1 462 ? 1.795 4.682 -34.832 1.00 83.69 462 ALA A C 1
ATOM 3581 O O . ALA A 1 462 ? 1.067 4.166 -33.978 1.00 83.69 462 ALA A O 1
ATOM 3582 N N . PRO A 1 463 ? 2.887 5.376 -34.480 1.00 80.62 463 PRO A N 1
ATOM 3583 C CA . PRO A 1 463 ? 3.377 5.404 -33.113 1.00 80.62 463 PRO A CA 1
ATOM 3584 C C . PRO A 1 463 ? 2.481 6.265 -32.209 1.00 80.62 463 PRO A C 1
ATOM 3586 O O . PRO A 1 463 ? 2.354 7.476 -32.389 1.00 80.62 463 PRO A O 1
ATOM 3589 N N . LEU A 1 464 ? 1.886 5.646 -31.189 1.00 80.19 464 LEU A N 1
ATOM 3590 C CA . LEU A 1 464 ? 1.018 6.323 -30.226 1.00 80.19 464 LEU A CA 1
ATOM 3591 C C . LEU A 1 464 ? 1.786 6.785 -28.992 1.00 80.19 464 LEU A C 1
ATOM 3593 O O . LEU A 1 464 ? 1.531 7.878 -28.509 1.00 80.19 464 LEU A O 1
ATOM 3597 N N . PHE A 1 465 ? 2.691 5.961 -28.466 1.00 80.56 465 PHE A N 1
ATOM 3598 C CA . PHE A 1 465 ? 3.517 6.263 -27.292 1.00 80.56 465 PHE A CA 1
ATOM 3599 C C . PHE A 1 465 ? 4.843 5.529 -27.374 1.00 80.56 465 PHE A C 1
ATOM 3601 O O . PHE A 1 465 ? 4.952 4.521 -28.061 1.00 80.56 465 PHE A O 1
ATOM 3608 N N . GLY A 1 466 ? 5.836 5.969 -26.611 1.00 85.25 466 GLY A N 1
ATOM 3609 C CA . GLY A 1 466 ? 7.046 5.186 -26.437 1.00 85.25 466 GLY A CA 1
ATOM 3610 C C . GLY A 1 466 ? 7.938 5.684 -25.323 1.00 85.25 466 GLY A C 1
ATOM 3611 O O . GLY A 1 466 ? 7.708 6.732 -24.713 1.00 85.25 466 GLY A O 1
ATOM 3612 N N . ILE A 1 467 ? 8.977 4.900 -25.087 1.00 90.94 467 ILE A N 1
ATOM 3613 C CA . ILE A 1 467 ? 10.121 5.274 -24.276 1.00 90.94 467 ILE A CA 1
ATOM 3614 C C . ILE A 1 467 ? 11.344 5.366 -25.183 1.00 90.94 467 ILE A C 1
ATOM 3616 O O . ILE A 1 467 ? 11.612 4.482 -25.994 1.00 90.94 467 ILE A O 1
ATOM 3620 N N . GLY A 1 468 ? 12.056 6.473 -25.061 1.00 90.75 468 GLY A N 1
ATOM 3621 C CA . GLY A 1 468 ? 13.245 6.794 -25.825 1.00 90.75 468 GLY A CA 1
ATOM 3622 C C . GLY A 1 468 ? 14.495 6.719 -24.968 1.00 90.75 468 GLY A C 1
ATOM 3623 O O . GLY A 1 468 ? 14.464 7.062 -23.784 1.00 90.75 468 GLY A O 1
ATOM 3624 N N . PHE A 1 469 ? 15.600 6.311 -25.579 1.00 91.81 469 PHE A N 1
ATOM 3625 C CA . PHE A 1 469 ? 16.925 6.329 -24.975 1.00 91.81 469 PHE A CA 1
ATOM 3626 C C . PHE A 1 469 ? 17.648 7.589 -25.435 1.00 91.81 469 PHE A C 1
ATOM 3628 O O . PHE A 1 469 ? 17.849 7.819 -26.628 1.00 91.81 469 PHE A O 1
ATOM 3635 N N . VAL A 1 470 ? 18.004 8.430 -24.470 1.00 89.75 470 VAL A N 1
ATOM 3636 C CA . VAL A 1 470 ? 18.502 9.790 -24.690 1.00 89.75 470 VAL A CA 1
ATOM 3637 C C . VAL A 1 470 ? 19.875 9.937 -24.049 1.00 89.75 470 VAL A C 1
ATOM 3639 O O . VAL A 1 470 ? 20.139 9.326 -23.012 1.00 89.75 470 VAL A O 1
ATOM 3642 N N . LEU A 1 471 ? 20.757 10.739 -24.649 1.00 87.81 471 LEU A N 1
ATOM 3643 C CA . LEU A 1 471 ? 22.068 11.041 -24.077 1.00 87.81 471 LEU A CA 1
ATOM 3644 C C . LEU A 1 471 ? 21.893 11.913 -22.824 1.00 87.81 471 LEU A C 1
ATOM 3646 O O . LEU A 1 471 ? 21.219 12.941 -22.867 1.00 87.81 471 LEU A O 1
ATOM 3650 N N . ASN A 1 472 ? 22.510 11.524 -21.709 1.00 85.94 472 ASN A N 1
ATOM 3651 C CA . ASN A 1 472 ? 22.599 12.383 -20.526 1.00 85.94 472 ASN A CA 1
ATOM 3652 C C . ASN A 1 472 ? 24.019 12.921 -20.391 1.00 85.94 472 ASN A C 1
ATOM 3654 O O . ASN A 1 472 ? 24.949 12.120 -20.274 1.00 85.94 472 ASN A O 1
ATOM 3658 N N . LYS A 1 473 ? 24.173 14.248 -20.338 1.00 80.44 473 LYS A N 1
ATOM 3659 C CA . LYS A 1 473 ? 25.485 14.914 -20.263 1.00 80.44 473 LYS A CA 1
ATOM 3660 C C . LYS A 1 473 ? 26.299 14.518 -19.030 1.00 80.44 473 LYS A C 1
ATOM 3662 O O . LYS A 1 473 ? 27.522 14.569 -19.080 1.00 80.44 473 LYS A O 1
ATOM 3667 N N . GLN A 1 474 ? 25.638 14.105 -17.944 1.00 75.94 474 GLN A N 1
ATOM 3668 C CA . GLN A 1 474 ? 26.317 13.791 -16.683 1.00 75.94 474 GLN A CA 1
ATOM 3669 C C . GLN A 1 474 ? 26.677 12.317 -16.484 1.00 75.94 474 GLN A C 1
ATOM 3671 O O . GLN A 1 474 ? 27.585 12.028 -15.711 1.00 75.94 474 GLN A O 1
ATOM 3676 N N . THR A 1 475 ? 25.960 11.373 -17.106 1.00 71.31 475 THR A N 1
ATOM 3677 C CA . THR A 1 475 ? 26.081 9.946 -16.734 1.00 71.31 475 THR A CA 1
ATOM 3678 C C . THR A 1 475 ? 26.391 9.007 -17.889 1.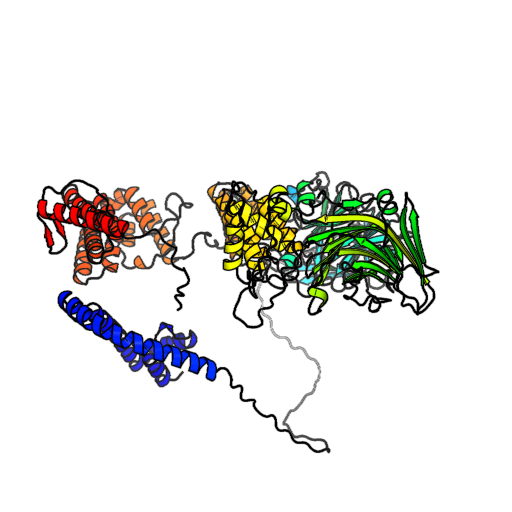00 71.31 475 THR A C 1
ATOM 3680 O O . THR A 1 475 ? 27.277 8.170 -17.732 1.00 71.31 475 THR A O 1
ATOM 3683 N N . ASN A 1 476 ? 25.662 9.138 -19.006 1.00 74.62 476 ASN A N 1
ATOM 3684 C CA . ASN A 1 476 ? 25.858 8.524 -20.334 1.00 74.62 476 ASN A CA 1
ATOM 3685 C C . ASN A 1 476 ? 24.501 8.346 -21.048 1.00 74.62 476 ASN A C 1
ATOM 3687 O O . ASN A 1 476 ? 24.430 8.459 -22.267 1.00 74.62 476 ASN A O 1
ATOM 3691 N N . GLY A 1 477 ? 23.409 8.073 -20.322 1.00 87.31 477 GLY A N 1
ATOM 3692 C CA . GLY A 1 477 ? 22.103 7.854 -20.945 1.00 87.31 477 GLY A CA 1
ATOM 3693 C C . GLY A 1 477 ? 20.930 7.750 -19.969 1.00 87.31 477 GLY A C 1
ATOM 3694 O O . GLY A 1 477 ? 21.087 7.290 -18.839 1.00 87.31 477 GLY A O 1
ATOM 3695 N N . VAL A 1 478 ? 19.748 8.188 -20.408 1.00 91.06 478 VAL A N 1
ATOM 3696 C CA . VAL A 1 478 ? 18.490 8.176 -19.640 1.00 91.06 478 VAL A CA 1
ATOM 3697 C C . VAL A 1 478 ? 17.305 7.732 -20.492 1.00 91.06 478 VAL A C 1
ATOM 3699 O O . VAL A 1 478 ? 17.312 7.874 -21.714 1.00 91.06 478 VAL A O 1
ATOM 3702 N N . ILE A 1 479 ? 16.295 7.172 -19.835 1.00 91.25 479 ILE A N 1
ATOM 3703 C CA . ILE A 1 479 ? 15.011 6.809 -20.428 1.00 91.25 479 ILE A CA 1
ATOM 3704 C C . ILE A 1 479 ? 14.086 8.021 -20.330 1.00 91.25 479 ILE A C 1
ATOM 3706 O O . ILE A 1 479 ? 13.814 8.523 -19.239 1.00 91.25 479 ILE A O 1
ATOM 3710 N N . SER A 1 480 ? 13.561 8.477 -21.461 1.00 88.06 480 SER A N 1
ATOM 3711 C CA . SER A 1 480 ? 12.577 9.558 -21.515 1.00 88.06 480 SER A CA 1
ATOM 3712 C C . SER A 1 480 ? 11.283 9.064 -22.144 1.00 88.06 480 SER A C 1
ATOM 3714 O O . SER A 1 480 ? 11.294 8.200 -23.016 1.00 88.06 480 SER A O 1
ATOM 3716 N N . PHE A 1 481 ? 10.153 9.628 -21.728 1.00 85.69 481 PHE A N 1
ATOM 3717 C CA . PHE A 1 481 ? 8.910 9.411 -22.457 1.00 85.69 481 PHE A CA 1
ATOM 3718 C C . PHE A 1 481 ? 8.935 10.201 -23.760 1.00 85.69 481 PHE A C 1
ATOM 3720 O O . PHE A 1 481 ? 9.411 11.339 -23.792 1.00 85.69 481 PHE A O 1
ATOM 3727 N N . VAL A 1 482 ? 8.392 9.595 -24.808 1.00 79.19 482 VAL A N 1
ATOM 3728 C CA . VAL A 1 482 ? 8.223 10.236 -26.107 1.00 79.19 482 VAL A CA 1
ATOM 3729 C C . VAL A 1 482 ? 6.777 10.729 -26.234 1.00 79.19 482 VAL A C 1
ATOM 3731 O O . VAL A 1 482 ? 5.855 9.949 -25.962 1.00 79.19 482 VAL A O 1
ATOM 3734 N N . PRO A 1 483 ? 6.551 12.006 -26.599 1.00 68.38 483 PRO A N 1
ATOM 3735 C CA . PRO A 1 483 ? 5.212 12.533 -26.836 1.00 68.38 483 PRO A CA 1
ATOM 3736 C C . PRO A 1 483 ? 4.434 11.723 -27.890 1.00 68.38 483 PRO A C 1
ATOM 3738 O O . PRO A 1 483 ? 5.033 11.212 -28.838 1.00 68.38 483 PRO A O 1
ATOM 3741 N N . PRO A 1 484 ? 3.098 11.616 -27.770 1.00 67.75 484 PRO A N 1
ATOM 3742 C CA . PRO A 1 484 ? 2.292 10.884 -28.741 1.00 67.75 484 PRO A CA 1
ATOM 3743 C C . PRO A 1 484 ? 2.381 11.452 -30.153 1.00 67.75 484 PRO A C 1
ATOM 3745 O O . PRO A 1 484 ? 2.211 12.655 -30.336 1.00 67.75 484 PRO A O 1
ATOM 3748 N N . GLY A 1 485 ? 2.578 10.581 -31.145 1.00 64.69 485 GLY A N 1
ATOM 3749 C CA . GLY A 1 485 ? 2.564 10.948 -32.563 1.00 64.69 485 GLY A CA 1
ATOM 3750 C C . GLY A 1 485 ? 3.772 11.752 -33.057 1.00 64.69 485 GLY A C 1
ATOM 3751 O O . GLY A 1 485 ? 3.860 11.984 -34.258 1.00 64.69 485 GLY A O 1
ATOM 3752 N N . ASP A 1 486 ? 4.708 12.142 -32.185 1.00 71.56 486 ASP A N 1
ATOM 3753 C CA . ASP A 1 486 ? 5.897 12.909 -32.570 1.00 71.56 486 ASP A CA 1
ATOM 3754 C C . ASP A 1 486 ? 7.164 12.371 -31.888 1.00 71.56 486 ASP A C 1
ATOM 3756 O O . ASP A 1 486 ? 7.602 12.832 -30.832 1.00 71.56 486 ASP A O 1
ATOM 3760 N N . PHE A 1 487 ? 7.773 11.368 -32.525 1.00 73.44 487 PHE A N 1
ATOM 3761 C CA . PHE A 1 487 ? 9.050 10.801 -32.085 1.00 73.44 487 PHE A CA 1
ATOM 3762 C C . PHE A 1 487 ? 10.244 11.713 -32.376 1.00 73.44 487 PHE A C 1
ATOM 3764 O O . PHE A 1 487 ? 11.293 11.556 -31.751 1.00 73.44 487 PHE A O 1
ATOM 3771 N N . ASN A 1 488 ? 10.075 12.713 -33.243 1.00 71.56 488 ASN A N 1
ATOM 3772 C CA . ASN A 1 488 ? 11.091 13.730 -33.487 1.00 71.56 488 ASN A CA 1
ATOM 3773 C C . ASN A 1 488 ? 11.158 14.761 -32.352 1.00 71.56 488 ASN A C 1
ATOM 3775 O O . ASN A 1 488 ? 12.214 15.354 -32.139 1.00 71.56 488 ASN A O 1
ATOM 3779 N N . ALA A 1 489 ? 10.086 14.910 -31.566 1.00 73.69 489 ALA A N 1
ATOM 3780 C CA . ALA A 1 489 ? 10.089 15.681 -30.322 1.00 73.69 489 ALA A CA 1
ATOM 3781 C C . ALA A 1 489 ? 10.838 14.992 -29.164 1.00 73.69 489 ALA A C 1
ATOM 3783 O O . ALA A 1 489 ? 10.952 15.568 -28.077 1.00 73.69 489 ALA A O 1
ATOM 3784 N N . MET A 1 490 ? 11.355 13.770 -29.356 1.00 77.56 490 MET A N 1
ATOM 3785 C CA . MET A 1 490 ? 12.204 13.123 -28.359 1.00 77.56 490 MET A CA 1
ATOM 3786 C C . MET A 1 490 ? 13.441 13.996 -28.080 1.00 77.56 490 MET A C 1
ATOM 3788 O O . MET A 1 490 ? 14.182 14.328 -29.010 1.00 77.56 490 MET A O 1
ATOM 3792 N N . PRO A 1 491 ? 13.714 14.353 -26.809 1.00 76.56 491 PRO A N 1
ATOM 3793 C CA . PRO A 1 491 ? 14.914 15.100 -26.468 1.00 76.56 491 PRO A CA 1
ATOM 3794 C C . PRO A 1 491 ? 16.156 14.340 -26.932 1.00 76.56 491 PRO A C 1
ATOM 3796 O O . PRO A 1 491 ? 16.259 13.135 -26.727 1.00 76.56 491 PRO A O 1
ATOM 3799 N N . ARG A 1 492 ? 17.105 15.040 -27.555 1.00 76.75 492 ARG A N 1
ATOM 3800 C CA . ARG A 1 492 ? 18.373 14.439 -28.012 1.00 76.75 492 ARG A CA 1
ATOM 3801 C C . ARG A 1 492 ? 19.366 14.272 -26.874 1.00 76.75 492 ARG A C 1
ATOM 3803 O O . ARG A 1 492 ? 20.069 13.271 -26.781 1.00 76.75 492 ARG A O 1
ATOM 3810 N N . GLU A 1 493 ? 19.384 15.277 -26.012 1.00 82.44 493 GLU A N 1
ATOM 3811 C CA . GLU A 1 493 ? 20.230 15.358 -24.840 1.00 82.44 493 GLU A CA 1
ATOM 3812 C C . GLU A 1 493 ? 19.405 15.879 -23.674 1.00 82.44 493 GLU A C 1
ATOM 3814 O O . GLU A 1 493 ? 18.533 16.737 -23.840 1.00 82.44 493 GLU A O 1
ATOM 3819 N N . GLN A 1 494 ? 19.708 15.375 -22.488 1.00 82.94 494 GLN A N 1
ATOM 3820 C CA . GLN A 1 494 ? 19.228 15.923 -21.233 1.00 82.94 494 GLN A CA 1
ATOM 3821 C C . GLN A 1 494 ? 20.419 16.147 -20.301 1.00 82.94 494 GLN A C 1
ATOM 3823 O O . GLN A 1 494 ? 21.469 15.518 -20.441 1.00 82.94 494 GLN A O 1
ATOM 3828 N N . ASP A 1 495 ? 20.262 17.077 -19.369 1.00 82.81 495 ASP A N 1
ATOM 3829 C CA . ASP A 1 495 ? 21.242 17.350 -18.322 1.00 82.81 495 ASP A CA 1
ATOM 3830 C C . ASP A 1 495 ? 20.539 17.186 -16.977 1.00 82.81 495 ASP A C 1
ATOM 3832 O O . ASP A 1 495 ? 19.997 18.131 -16.404 1.00 82.81 495 ASP A O 1
ATOM 3836 N N . ILE A 1 496 ? 20.419 15.926 -16.554 1.00 79.94 496 ILE A N 1
ATOM 3837 C CA . ILE A 1 496 ? 19.699 15.552 -15.337 1.00 79.94 496 ILE A CA 1
ATOM 3838 C C . ILE A 1 496 ? 20.739 15.119 -14.302 1.00 79.94 496 ILE A C 1
ATOM 3840 O O . ILE A 1 496 ? 21.293 14.018 -14.431 1.00 79.94 496 ILE A O 1
ATOM 3844 N N . PRO A 1 497 ? 21.012 15.946 -13.276 1.00 78.62 497 PRO A N 1
ATOM 3845 C CA . PRO A 1 497 ? 21.927 15.564 -12.218 1.00 78.62 497 PRO A CA 1
ATOM 3846 C C . PRO A 1 497 ? 21.314 14.482 -11.334 1.00 78.62 497 PRO A C 1
ATOM 3848 O O . PRO A 1 497 ? 20.154 14.571 -10.930 1.00 78.62 497 PRO A O 1
ATOM 3851 N N . ILE A 1 498 ? 22.136 13.494 -10.958 1.00 76.25 498 ILE A N 1
ATOM 3852 C CA . ILE A 1 498 ? 21.793 12.499 -9.919 1.00 76.25 498 ILE A CA 1
ATOM 3853 C C . ILE A 1 498 ? 21.402 13.217 -8.625 1.00 76.25 498 ILE A C 1
ATOM 3855 O O . ILE A 1 498 ? 20.504 12.803 -7.896 1.00 76.25 498 ILE A O 1
ATOM 3859 N N . ARG A 1 499 ? 22.071 14.343 -8.361 1.00 71.75 499 ARG A N 1
ATOM 3860 C CA . ARG A 1 499 ? 21.779 15.229 -7.244 1.00 71.75 499 ARG A CA 1
ATOM 3861 C C . ARG A 1 499 ? 20.580 16.113 -7.598 1.00 71.75 499 ARG A C 1
ATOM 3863 O O . ARG A 1 499 ? 20.750 17.165 -8.200 1.00 71.75 499 ARG A O 1
ATOM 3870 N N . GLY A 1 500 ? 19.380 15.694 -7.198 1.00 67.06 500 GLY A N 1
ATOM 3871 C CA . GLY A 1 500 ? 18.191 16.557 -7.202 1.00 67.06 500 GLY A CA 1
ATOM 3872 C C . GLY A 1 500 ? 16.886 15.874 -7.602 1.00 67.06 500 GLY A C 1
ATOM 3873 O O . GLY A 1 500 ? 15.825 16.374 -7.248 1.00 67.06 500 GLY A O 1
ATOM 3874 N N . GLN A 1 501 ? 16.943 14.732 -8.292 1.00 77.12 501 GLN A N 1
ATOM 3875 C CA . GLN A 1 501 ? 15.759 13.970 -8.703 1.00 77.12 501 GLN A CA 1
ATOM 3876 C C . GLN A 1 501 ? 16.112 12.525 -9.074 1.00 77.12 501 GLN A C 1
ATOM 3878 O O . GLN A 1 501 ? 17.282 12.175 -9.220 1.00 77.12 501 GLN A O 1
ATOM 3883 N N . VAL A 1 502 ? 15.090 11.688 -9.258 1.00 83.19 502 VAL A N 1
ATOM 3884 C CA . VAL A 1 502 ? 15.258 10.344 -9.825 1.00 83.19 502 VAL A CA 1
ATOM 3885 C C . VAL A 1 502 ? 15.720 10.468 -11.275 1.00 83.19 502 VAL A C 1
ATOM 3887 O O . VAL A 1 502 ? 15.038 11.078 -12.099 1.00 83.19 502 VAL A O 1
ATOM 3890 N N . VAL A 1 503 ? 16.861 9.862 -11.597 1.00 87.81 503 VAL A N 1
ATOM 3891 C CA . VAL A 1 503 ? 17.410 9.834 -12.952 1.00 87.81 503 VAL A CA 1
ATOM 3892 C C . VAL A 1 503 ? 17.145 8.450 -13.541 1.00 87.81 503 VAL A C 1
ATOM 3894 O O . VAL A 1 503 ? 17.716 7.472 -13.067 1.00 87.81 503 VAL A O 1
ATOM 3897 N N . PRO A 1 504 ? 16.296 8.305 -14.566 1.00 89.31 504 PRO A N 1
ATOM 3898 C CA . PRO A 1 504 ? 15.953 7.002 -15.130 1.00 89.31 504 PRO A CA 1
ATOM 3899 C C . PRO A 1 504 ? 17.079 6.475 -16.035 1.00 89.31 504 PRO A C 1
ATOM 3901 O O . PRO A 1 504 ? 16.914 6.374 -17.246 1.00 89.31 504 PRO A O 1
ATOM 3904 N N . MET A 1 505 ? 18.259 6.196 -15.478 1.00 90.50 505 MET A N 1
ATOM 3905 C CA . MET A 1 505 ? 19.412 5.729 -16.252 1.00 90.50 505 MET A CA 1
ATOM 3906 C C . MET A 1 505 ? 19.175 4.331 -16.807 1.00 90.50 505 MET A C 1
ATOM 3908 O O . MET A 1 505 ? 18.758 3.433 -16.073 1.00 90.50 505 MET A O 1
ATOM 3912 N N . TRP A 1 506 ? 19.514 4.132 -18.077 1.00 89.88 506 TRP A N 1
ATOM 3913 C CA . TRP A 1 506 ? 19.514 2.812 -18.698 1.00 89.88 506 TRP A CA 1
ATOM 3914 C C . TRP A 1 506 ? 20.937 2.255 -18.780 1.00 89.88 506 TRP A C 1
ATOM 3916 O O . TRP A 1 506 ? 21.921 2.990 -18.744 1.00 89.88 506 TRP A O 1
ATOM 3926 N N . GLY A 1 507 ? 21.046 0.937 -18.909 1.00 87.94 507 GLY A N 1
ATOM 3927 C CA . GLY A 1 507 ? 22.304 0.267 -19.209 1.00 87.94 507 GLY A CA 1
ATOM 3928 C C . GLY A 1 507 ? 22.069 -1.159 -19.688 1.00 87.94 507 GLY A C 1
ATOM 3929 O O . GLY A 1 507 ? 20.928 -1.600 -19.815 1.00 87.94 507 GLY A O 1
ATOM 3930 N N . SER A 1 508 ? 23.155 -1.883 -19.941 1.00 86.88 508 SER A N 1
ATOM 3931 C CA . SER A 1 508 ? 23.081 -3.260 -20.435 1.00 86.88 508 SER A CA 1
ATOM 3932 C C . SER A 1 508 ? 22.341 -4.188 -19.467 1.00 86.88 508 SER A C 1
ATOM 3934 O O . SER A 1 508 ? 22.478 -4.056 -18.246 1.00 86.88 508 SER A O 1
ATOM 3936 N N . GLY A 1 509 ? 21.547 -5.113 -20.014 1.00 88.62 509 GLY A N 1
ATOM 3937 C CA . GLY A 1 509 ? 20.775 -6.119 -19.281 1.00 88.62 509 GLY A CA 1
ATOM 3938 C C . GLY A 1 509 ? 19.604 -5.553 -18.470 1.00 88.62 509 GLY A C 1
ATOM 3939 O O . GLY A 1 509 ? 19.256 -6.134 -17.441 1.00 88.62 509 GLY A O 1
ATOM 3940 N N . GLN A 1 510 ? 19.074 -4.382 -18.835 1.00 91.62 510 GLN A N 1
ATOM 3941 C CA . GLN A 1 510 ? 18.004 -3.707 -18.098 1.00 91.62 510 GLN A CA 1
ATOM 3942 C C . GLN A 1 510 ? 16.654 -4.381 -18.359 1.00 91.62 510 GLN A C 1
ATOM 3944 O O . GLN A 1 510 ? 16.251 -4.558 -19.511 1.00 91.62 510 GLN A O 1
ATOM 3949 N N . TRP A 1 511 ? 15.926 -4.683 -17.284 1.00 93.38 511 TRP A N 1
ATOM 3950 C CA . TRP A 1 511 ? 14.521 -5.067 -17.366 1.00 93.38 511 TRP A CA 1
ATOM 3951 C C . TRP A 1 511 ? 13.625 -3.840 -17.262 1.00 93.38 511 TRP A C 1
ATOM 3953 O O . TRP A 1 511 ? 13.804 -3.007 -16.366 1.00 93.38 511 TRP A O 1
ATOM 3963 N N . LEU A 1 512 ? 12.649 -3.760 -18.163 1.00 93.50 512 LEU A N 1
ATOM 3964 C CA . LEU A 1 512 ? 11.631 -2.719 -18.219 1.00 93.50 512 LEU A CA 1
ATOM 3965 C C . LEU A 1 512 ? 10.247 -3.365 -18.251 1.00 93.50 512 LEU A C 1
ATOM 3967 O O . LEU A 1 512 ? 10.054 -4.397 -18.888 1.00 93.50 512 LEU A O 1
ATOM 3971 N N . LYS A 1 513 ? 9.275 -2.732 -17.601 1.00 91.69 513 LYS A N 1
ATOM 3972 C CA . LYS A 1 513 ? 7.864 -3.096 -17.724 1.00 91.69 513 LYS A CA 1
ATOM 3973 C C . LYS A 1 513 ? 7.035 -1.853 -17.988 1.00 91.69 513 LYS A C 1
ATOM 3975 O O . LYS A 1 513 ? 7.143 -0.861 -17.269 1.00 91.69 513 LYS A O 1
ATOM 3980 N N . LEU A 1 514 ? 6.196 -1.921 -19.010 1.00 89.88 514 LEU A N 1
ATOM 3981 C CA . LEU A 1 514 ? 5.226 -0.894 -19.351 1.00 89.88 514 LEU A CA 1
ATOM 3982 C C . LEU A 1 514 ? 3.838 -1.381 -18.945 1.00 89.88 514 LEU A C 1
ATOM 3984 O O . LEU A 1 514 ? 3.347 -2.341 -19.528 1.00 89.88 514 LEU A O 1
ATOM 3988 N N . ALA A 1 515 ? 3.202 -0.741 -17.962 1.00 87.31 515 ALA A N 1
ATOM 3989 C CA . ALA A 1 515 ? 1.784 -0.985 -17.694 1.00 87.31 515 ALA A CA 1
ATOM 3990 C C . ALA A 1 515 ? 0.958 -0.039 -18.567 1.00 87.31 515 ALA A C 1
ATOM 3992 O O . ALA A 1 515 ? 1.013 1.186 -18.408 1.00 87.31 515 ALA A O 1
ATOM 3993 N N . VAL A 1 516 ? 0.244 -0.627 -19.521 1.00 83.75 516 VAL A N 1
ATOM 3994 C CA . VAL A 1 516 ? -0.479 0.067 -20.579 1.00 83.75 516 VAL A CA 1
ATOM 3995 C C . VAL A 1 516 ? -1.954 0.093 -20.222 1.00 83.75 516 VAL A C 1
ATOM 3997 O O . VAL A 1 516 ? -2.699 -0.875 -20.395 1.00 83.75 516 VAL A O 1
ATOM 4000 N N . GLY A 1 517 ? -2.360 1.230 -19.674 1.00 79.75 517 GLY A N 1
ATOM 4001 C CA . GLY A 1 517 ? -3.754 1.578 -19.511 1.00 79.75 517 GLY A CA 1
ATOM 4002 C C . GLY A 1 517 ? -4.303 2.260 -20.751 1.00 79.75 517 GLY A C 1
ATOM 4003 O O . GLY A 1 517 ? -3.674 2.344 -21.805 1.00 79.75 517 GLY A O 1
ATOM 4004 N N . ARG A 1 518 ? -5.500 2.812 -20.610 1.00 73.62 518 ARG A N 1
ATOM 4005 C CA . ARG A 1 518 ? -6.125 3.570 -21.690 1.00 73.62 518 ARG A CA 1
ATOM 4006 C C . ARG A 1 518 ? -5.504 4.954 -21.878 1.00 73.62 518 ARG A C 1
ATOM 4008 O O . ARG A 1 518 ? -5.177 5.382 -22.987 1.00 73.62 518 ARG A O 1
ATOM 4015 N N . ASP A 1 519 ? -5.448 5.677 -20.771 1.00 70.06 519 ASP A N 1
ATOM 4016 C CA . ASP A 1 519 ? -5.028 7.067 -20.665 1.00 70.06 519 ASP A CA 1
ATOM 4017 C C . ASP A 1 519 ? -3.734 7.209 -19.861 1.00 70.06 519 ASP A C 1
ATOM 4019 O O . ASP A 1 519 ? -3.259 8.324 -19.657 1.00 70.06 519 ASP A O 1
ATOM 4023 N N . VAL A 1 520 ? -3.159 6.091 -19.416 1.00 76.75 520 VAL A N 1
ATOM 4024 C CA . VAL A 1 520 ? -1.941 6.053 -18.619 1.00 76.75 520 VAL A CA 1
ATOM 4025 C C . VAL A 1 520 ? -0.955 5.043 -19.187 1.00 76.75 520 VAL A C 1
ATOM 4027 O O . VAL A 1 520 ? -1.327 3.940 -19.585 1.00 76.75 520 VAL A O 1
ATOM 4030 N N . LEU A 1 521 ? 0.314 5.429 -19.185 1.00 81.94 521 LEU A N 1
ATOM 4031 C CA . LEU A 1 521 ? 1.450 4.551 -19.410 1.00 81.94 521 LEU A CA 1
ATOM 4032 C C . LEU A 1 521 ? 2.376 4.664 -18.202 1.00 81.94 521 LEU A C 1
ATOM 4034 O O . LEU A 1 521 ? 2.805 5.765 -17.847 1.00 81.94 521 LEU A O 1
ATOM 4038 N N . ARG A 1 522 ? 2.692 3.538 -17.566 1.00 85.56 522 ARG A N 1
ATOM 4039 C CA . ARG A 1 522 ? 3.629 3.500 -16.435 1.00 85.56 522 ARG A CA 1
ATOM 4040 C C . ARG A 1 522 ? 4.887 2.758 -16.813 1.00 85.56 522 ARG A C 1
ATOM 4042 O O . ARG A 1 522 ? 4.805 1.644 -17.320 1.00 85.56 522 ARG A O 1
ATOM 4049 N N . LEU A 1 523 ? 6.026 3.363 -16.512 1.00 88.44 523 LEU A N 1
ATOM 4050 C CA . LEU A 1 523 ? 7.336 2.757 -16.668 1.00 88.44 523 LEU A CA 1
ATOM 4051 C C . LEU A 1 523 ? 7.808 2.199 -15.329 1.00 88.44 523 LEU A C 1
ATOM 4053 O O . LEU A 1 523 ? 7.941 2.937 -14.351 1.00 88.44 523 LEU A O 1
ATOM 4057 N N . PHE A 1 524 ? 8.129 0.914 -15.333 1.00 89.56 524 PHE A N 1
ATOM 4058 C CA . PHE A 1 524 ? 8.782 0.212 -14.243 1.00 89.56 524 PHE A CA 1
ATOM 4059 C C . PHE A 1 524 ? 10.156 -0.286 -14.685 1.00 89.56 524 PHE A C 1
ATOM 4061 O O . PHE A 1 524 ? 10.343 -0.667 -15.843 1.00 89.56 524 PHE A O 1
ATOM 4068 N N . VAL A 1 525 ? 11.091 -0.339 -13.741 1.00 90.38 525 VAL A N 1
ATOM 4069 C CA . VAL A 1 525 ? 12.391 -1.002 -13.901 1.00 90.38 525 VAL A CA 1
ATOM 4070 C C . VAL A 1 525 ? 12.481 -2.190 -12.955 1.00 90.38 525 VAL A C 1
ATOM 4072 O O . VAL A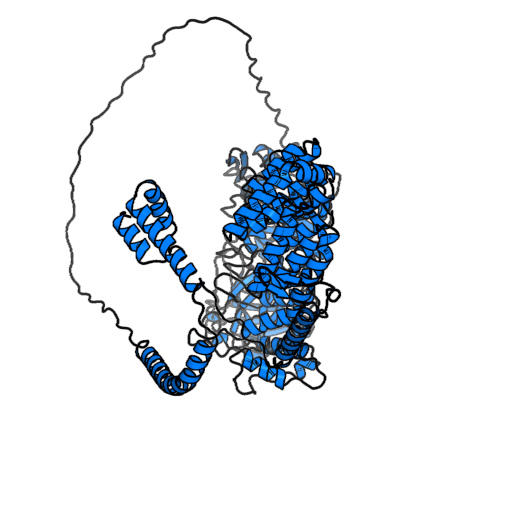 1 525 ? 11.867 -2.182 -11.886 1.00 90.38 525 VAL A O 1
ATOM 4075 N N . GLY A 1 526 ? 13.235 -3.204 -13.358 1.00 88.69 526 GLY A N 1
ATOM 4076 C CA . GLY A 1 526 ? 13.518 -4.378 -12.542 1.00 88.69 526 GLY A CA 1
ATOM 4077 C C . GLY A 1 526 ? 14.947 -4.871 -12.741 1.00 88.69 526 GLY A C 1
ATOM 4078 O O . GLY A 1 526 ? 15.668 -4.405 -13.629 1.00 88.69 526 GLY A O 1
ATOM 4079 N N . ASN A 1 527 ? 15.345 -5.835 -11.914 1.00 87.19 527 ASN A N 1
ATOM 4080 C CA . ASN A 1 527 ? 16.682 -6.438 -11.964 1.00 87.19 527 ASN A CA 1
ATOM 4081 C C . ASN A 1 527 ? 16.665 -7.889 -12.458 1.00 87.19 527 ASN A C 1
ATOM 4083 O O . ASN A 1 527 ? 17.656 -8.352 -13.019 1.00 87.19 527 ASN A O 1
ATOM 4087 N N . ASP A 1 528 ? 15.533 -8.565 -12.296 1.00 84.88 528 ASP A N 1
ATOM 4088 C CA . ASP A 1 528 ? 15.340 -10.001 -12.509 1.00 84.88 528 ASP A CA 1
ATOM 4089 C C . ASP A 1 528 ? 14.120 -10.330 -13.391 1.00 84.88 528 ASP A C 1
ATOM 4091 O O . ASP A 1 528 ? 13.946 -11.478 -13.777 1.00 84.88 528 ASP A O 1
ATOM 4095 N N . GLY A 1 529 ? 13.303 -9.333 -13.757 1.00 83.31 529 GLY A N 1
ATOM 4096 C CA . GLY A 1 529 ? 12.056 -9.533 -14.509 1.00 83.31 529 GLY A CA 1
ATOM 4097 C C . GLY A 1 529 ? 10.844 -9.886 -13.634 1.00 83.31 529 GLY A C 1
ATOM 4098 O O . GLY A 1 529 ? 9.728 -10.034 -14.142 1.00 83.31 529 GLY A O 1
ATOM 4099 N N . GLU A 1 530 ? 11.030 -9.955 -12.316 1.00 80.00 530 GLU A N 1
ATOM 4100 C CA . GLU A 1 530 ? 10.004 -10.347 -11.347 1.00 80.00 530 GLU A CA 1
ATOM 4101 C C . GLU A 1 530 ? 9.667 -9.203 -10.392 1.00 80.00 530 GLU A C 1
ATOM 4103 O O . GLU A 1 530 ? 8.493 -8.913 -10.148 1.00 80.00 530 GLU A O 1
ATOM 4108 N N . HIS A 1 531 ? 10.691 -8.499 -9.911 1.00 80.94 531 HIS A N 1
ATOM 4109 C CA . HIS A 1 531 ? 10.563 -7.401 -8.966 1.00 80.94 531 HIS A CA 1
ATOM 4110 C C . HIS A 1 531 ? 10.633 -6.058 -9.695 1.00 80.94 531 HIS A C 1
ATOM 4112 O O . HIS A 1 531 ? 11.601 -5.754 -10.394 1.00 80.94 531 HIS A O 1
ATOM 4118 N N . TRP A 1 532 ? 9.600 -5.236 -9.499 1.00 84.88 532 TRP A N 1
ATOM 4119 C CA . TRP A 1 532 ? 9.387 -4.010 -10.266 1.00 84.88 532 TRP A CA 1
ATOM 4120 C C . TRP A 1 532 ? 9.271 -2.781 -9.366 1.00 84.88 532 TRP A C 1
ATOM 4122 O O . TRP A 1 532 ? 8.507 -2.782 -8.403 1.00 84.88 532 TRP A O 1
ATOM 4132 N N . ASN A 1 533 ? 9.966 -1.706 -9.737 1.00 84.56 533 ASN A N 1
ATOM 4133 C CA . ASN A 1 533 ? 9.849 -0.380 -9.133 1.00 84.56 533 ASN A CA 1
ATOM 4134 C C . ASN A 1 533 ? 9.302 0.615 -10.163 1.00 84.56 533 ASN A C 1
ATOM 4136 O O . ASN A 1 533 ? 9.841 0.714 -11.266 1.00 84.56 533 ASN A O 1
ATOM 4140 N N . GLU A 1 534 ? 8.237 1.346 -9.820 1.00 83.81 534 GLU A N 1
ATOM 4141 C CA . GLU A 1 534 ? 7.699 2.398 -10.691 1.00 83.81 534 GLU A CA 1
ATOM 4142 C C . GLU A 1 534 ? 8.661 3.587 -10.734 1.00 83.81 534 GLU A C 1
ATOM 4144 O O . GLU A 1 534 ? 9.048 4.125 -9.698 1.00 83.81 534 GLU A O 1
ATOM 4149 N N . VAL A 1 535 ? 9.023 4.008 -11.944 1.00 83.69 535 VAL A N 1
ATOM 4150 C CA . VAL A 1 535 ? 9.950 5.121 -12.171 1.00 83.69 535 VAL A CA 1
ATOM 4151 C C . VAL A 1 535 ? 9.195 6.384 -12.543 1.00 83.69 535 VAL A C 1
ATOM 4153 O O . VAL A 1 535 ? 9.442 7.455 -11.992 1.00 83.69 535 VAL A O 1
ATOM 4156 N N . LYS A 1 536 ? 8.279 6.278 -13.510 1.00 79.88 536 LYS A N 1
ATOM 4157 C CA . LYS A 1 536 ? 7.576 7.438 -14.058 1.00 79.88 536 LYS A CA 1
ATOM 4158 C C . LYS A 1 536 ? 6.234 7.032 -14.657 1.00 79.88 536 LYS A C 1
ATOM 4160 O O . LYS A 1 536 ? 6.116 5.993 -15.305 1.00 79.88 536 LYS A O 1
ATOM 4165 N N . THR A 1 537 ? 5.244 7.901 -14.496 1.00 80.38 537 THR A N 1
ATOM 4166 C CA . THR A 1 537 ? 3.914 7.769 -15.097 1.00 80.38 537 THR A CA 1
ATOM 4167 C C . THR A 1 537 ? 3.724 8.858 -16.147 1.00 80.38 537 THR A C 1
ATOM 4169 O O . THR A 1 537 ? 4.085 10.012 -15.913 1.00 80.38 537 THR A O 1
ATOM 4172 N N . MET A 1 538 ? 3.120 8.518 -17.280 1.00 78.44 538 MET A N 1
ATOM 4173 C CA . MET A 1 538 ? 2.674 9.476 -18.286 1.00 78.44 538 MET A CA 1
ATOM 4174 C C . MET A 1 538 ? 1.167 9.353 -18.480 1.00 78.44 538 MET A C 1
ATOM 4176 O O . MET A 1 538 ? 0.643 8.251 -18.622 1.00 78.44 538 MET A O 1
ATOM 4180 N N . GLN A 1 539 ? 0.474 10.491 -18.497 1.00 74.56 539 GLN A N 1
ATOM 4181 C CA . GLN A 1 539 ? -0.961 10.561 -18.758 1.00 74.56 539 GLN A CA 1
ATOM 4182 C C . GLN A 1 539 ? -1.230 11.174 -20.133 1.00 74.56 539 GLN A C 1
ATOM 4184 O O . GLN A 1 539 ? -0.622 12.169 -20.528 1.00 74.56 539 GLN A O 1
ATOM 4189 N N . ARG A 1 540 ? -2.195 10.605 -20.846 1.00 67.81 540 ARG A N 1
ATOM 4190 C CA . ARG A 1 540 ? -2.615 10.986 -22.195 1.00 67.81 540 ARG A CA 1
ATOM 4191 C C . ARG A 1 540 ? -3.705 12.059 -22.111 1.00 67.81 540 ARG A C 1
ATOM 4193 O O . ARG A 1 540 ? -4.885 11.773 -22.306 1.00 67.81 540 ARG A O 1
ATOM 4200 N N . LYS A 1 541 ? -3.330 13.298 -21.772 1.00 58.41 541 LYS A N 1
ATOM 4201 C CA . LYS A 1 541 ? -4.272 14.433 -21.719 1.00 58.41 541 LYS A CA 1
ATOM 4202 C C . LYS A 1 541 ? -4.480 15.046 -23.111 1.00 58.41 541 LYS A C 1
ATOM 4204 O O . LYS A 1 541 ? -3.521 15.285 -23.832 1.00 58.41 541 LYS A O 1
ATOM 4209 N N . GLY A 1 542 ? -5.734 15.337 -23.464 1.00 51.84 542 GLY A N 1
ATOM 4210 C CA . GLY A 1 542 ? -6.084 16.353 -24.470 1.00 51.84 542 GLY A CA 1
ATOM 4211 C C . GLY A 1 542 ? -5.811 16.064 -25.953 1.00 51.84 542 GLY A C 1
ATOM 4212 O O . GLY A 1 542 ? -6.117 16.926 -26.767 1.00 51.84 542 GLY A O 1
ATOM 4213 N N . THR A 1 543 ? -5.291 14.899 -26.347 1.00 48.69 543 THR A N 1
ATOM 4214 C CA . THR A 1 543 ? -5.001 14.605 -27.764 1.00 48.69 543 THR A CA 1
ATOM 4215 C C . THR A 1 543 ? -6.082 13.727 -28.404 1.00 48.69 543 THR A C 1
ATOM 4217 O O . THR A 1 543 ? -6.600 12.809 -27.765 1.00 48.69 543 THR A O 1
ATOM 4220 N N . GLY A 1 544 ? -6.408 13.961 -29.685 1.00 51.03 544 GLY A N 1
ATOM 4221 C CA . GLY A 1 544 ? -7.312 13.098 -30.471 1.00 51.03 544 GLY A CA 1
ATOM 4222 C C . GLY A 1 544 ? -6.872 11.627 -30.495 1.00 51.03 544 GLY A C 1
ATOM 4223 O O . GLY A 1 544 ? -7.703 10.726 -30.595 1.00 51.03 544 GLY A O 1
ATOM 4224 N N . TYR A 1 545 ? -5.578 11.383 -30.257 1.00 50.28 545 TYR A N 1
ATOM 4225 C CA . TYR A 1 545 ? -5.015 10.058 -30.054 1.00 50.28 545 TYR A CA 1
ATOM 4226 C C . TYR A 1 545 ? -5.649 9.309 -28.883 1.00 50.28 545 TYR A C 1
ATOM 4228 O O . TYR A 1 545 ? -5.764 8.108 -29.014 1.00 50.28 545 TYR A O 1
ATOM 4236 N N . SER A 1 546 ? -6.110 9.945 -27.793 1.00 55.97 546 SER A N 1
ATOM 4237 C CA . SER A 1 546 ? -6.701 9.296 -26.591 1.00 55.97 546 SER A CA 1
ATOM 4238 C C . SER A 1 546 ? -7.753 8.198 -26.869 1.00 55.97 546 SER A C 1
ATOM 4240 O O . SER A 1 546 ? -7.990 7.326 -26.033 1.00 55.97 546 SER A O 1
ATOM 4242 N N . ARG A 1 547 ? -8.350 8.203 -28.066 1.00 60.94 547 ARG A N 1
ATOM 4243 C CA . ARG A 1 547 ? -9.367 7.250 -28.525 1.00 60.94 547 ARG A CA 1
ATOM 4244 C C . ARG A 1 547 ? -8.817 5.996 -29.219 1.00 60.94 547 ARG A C 1
ATOM 4246 O O . ARG A 1 547 ? -9.553 5.025 -29.330 1.00 60.94 547 ARG A O 1
ATOM 4253 N N . VAL A 1 548 ? -7.560 6.004 -29.666 1.00 71.44 548 VAL A N 1
ATOM 4254 C CA . VAL A 1 548 ? -6.957 4.914 -30.450 1.00 71.44 548 VAL A CA 1
ATOM 4255 C C . VAL A 1 548 ? -6.288 3.885 -29.522 1.00 71.44 548 VAL A C 1
ATOM 4257 O O . VAL A 1 548 ? -5.452 4.293 -28.695 1.00 71.44 548 VAL A O 1
ATOM 4260 N N . PRO A 1 549 ? -6.637 2.584 -29.626 1.00 74.75 549 PRO A N 1
ATOM 4261 C CA . PRO A 1 549 ? -5.995 1.519 -28.860 1.00 74.75 549 PRO A CA 1
ATOM 4262 C C . PRO A 1 549 ? -4.558 1.248 -29.289 1.00 74.75 549 PRO A C 1
ATOM 4264 O O . PRO A 1 549 ? -4.198 1.387 -30.456 1.00 74.75 549 PRO A O 1
ATOM 4267 N N . PHE A 1 550 ? -3.765 0.769 -28.336 1.00 80.25 550 PHE A N 1
ATOM 4268 C CA . PHE A 1 550 ? -2.481 0.141 -28.620 1.00 80.25 550 PHE A CA 1
ATOM 4269 C C . PHE A 1 550 ? -2.732 -1.243 -29.215 1.00 80.25 550 PHE A C 1
ATOM 4271 O O . PHE A 1 550 ? -3.488 -2.019 -28.640 1.00 80.25 550 PHE A O 1
ATOM 4278 N N . SER A 1 551 ? -2.137 -1.518 -30.371 1.00 86.69 551 SER A N 1
ATOM 4279 C CA . SER A 1 551 ? -2.304 -2.780 -31.104 1.00 86.69 551 SER A CA 1
ATOM 4280 C C . SER A 1 551 ? -0.982 -3.404 -31.544 1.00 86.69 551 SER A C 1
ATOM 4282 O O . SER A 1 551 ? -0.961 -4.577 -31.922 1.00 86.69 551 SER A O 1
ATOM 4284 N N . THR A 1 552 ? 0.117 -2.647 -31.493 1.00 90.88 552 THR A N 1
ATOM 4285 C CA . THR A 1 552 ? 1.456 -3.123 -31.846 1.00 90.88 552 THR A CA 1
ATOM 4286 C C . THR A 1 552 ? 2.498 -2.675 -30.828 1.00 90.88 552 THR A C 1
ATOM 4288 O O . THR A 1 552 ? 2.374 -1.614 -30.211 1.00 90.88 552 THR A O 1
ATOM 4291 N N . VAL A 1 553 ? 3.582 -3.441 -30.726 1.00 92.88 553 VAL A N 1
ATOM 4292 C CA . VAL A 1 553 ? 4.810 -3.076 -30.006 1.00 92.88 553 VAL A CA 1
ATOM 4293 C C . VAL A 1 553 ? 5.988 -3.130 -30.972 1.00 92.88 553 VAL A C 1
ATOM 4295 O O . VAL A 1 553 ? 6.058 -4.034 -31.806 1.00 92.88 553 VAL A O 1
ATOM 4298 N N . GLY A 1 554 ? 6.904 -2.165 -30.892 1.00 92.81 554 GLY A N 1
ATOM 4299 C CA . GLY A 1 554 ? 8.019 -2.080 -31.830 1.00 92.81 554 GLY A CA 1
ATOM 4300 C C . GLY A 1 554 ? 9.276 -1.398 -31.302 1.00 92.81 554 GLY A C 1
ATOM 4301 O O . GLY A 1 554 ? 9.265 -0.700 -30.287 1.00 92.81 554 GLY A O 1
ATOM 4302 N N . LEU A 1 555 ? 10.367 -1.617 -32.033 1.00 94.25 555 LEU A N 1
ATOM 4303 C CA . LEU A 1 555 ? 11.662 -0.957 -31.885 1.00 94.25 555 LEU A CA 1
ATOM 4304 C C . LEU A 1 555 ? 11.801 0.120 -32.962 1.00 94.25 555 LEU A C 1
ATOM 4306 O O . LEU A 1 555 ? 11.327 -0.067 -34.083 1.00 94.25 555 LEU A O 1
ATOM 4310 N N . ARG A 1 556 ? 12.464 1.232 -32.638 1.00 91.44 556 ARG A N 1
ATOM 4311 C CA . ARG A 1 556 ? 12.632 2.367 -33.555 1.00 91.44 556 ARG A CA 1
ATOM 4312 C C . ARG A 1 556 ? 14.019 2.997 -33.456 1.00 91.44 556 ARG A C 1
ATOM 4314 O O . ARG A 1 556 ? 14.536 3.192 -32.355 1.00 91.44 556 ARG A O 1
ATOM 4321 N N . LEU A 1 557 ? 14.579 3.368 -34.604 1.00 90.69 557 LEU A N 1
ATOM 4322 C CA . LEU A 1 557 ? 15.698 4.295 -34.754 1.00 90.69 557 LEU A CA 1
ATOM 4323 C C . LEU A 1 557 ? 15.118 5.639 -35.211 1.00 90.69 557 LEU A C 1
ATOM 4325 O O . LEU A 1 557 ? 14.469 5.711 -36.251 1.00 90.69 557 LEU A O 1
ATOM 4329 N N . VAL A 1 558 ? 15.297 6.695 -34.418 1.00 85.50 558 VAL A N 1
ATOM 4330 C CA . VAL A 1 558 ? 14.735 8.022 -34.736 1.00 85.50 558 VAL A CA 1
ATOM 4331 C C . VAL A 1 558 ? 15.567 8.675 -35.845 1.00 85.50 558 VAL A C 1
ATOM 4333 O O . VAL A 1 558 ? 16.771 8.777 -35.697 1.00 85.50 558 VAL A O 1
ATOM 4336 N N . GLY A 1 559 ? 14.985 9.155 -36.935 1.00 73.69 559 GLY A N 1
ATOM 4337 C CA . GLY A 1 559 ? 15.725 9.681 -38.089 1.00 73.69 559 GLY A CA 1
ATOM 4338 C C . GLY A 1 559 ? 16.456 11.002 -37.824 1.00 73.69 559 GLY A C 1
ATOM 4339 O O . GLY A 1 559 ? 17.521 11.261 -38.371 1.00 73.69 559 GLY A O 1
ATOM 4340 N N . SER A 1 560 ? 15.957 11.845 -36.915 1.00 68.19 560 SER A N 1
ATOM 4341 C CA . SER A 1 560 ? 16.554 13.171 -36.685 1.00 68.19 560 SER A CA 1
ATOM 4342 C C . SER A 1 560 ? 17.852 13.126 -35.838 1.00 68.19 560 SER A C 1
ATOM 4344 O O . SER A 1 560 ? 17.902 12.481 -34.787 1.00 68.19 560 SER A O 1
ATOM 4346 N N . GLY A 1 561 ? 18.932 13.819 -36.246 1.00 59.16 561 GLY A N 1
ATOM 4347 C CA . GLY A 1 561 ? 20.220 13.867 -35.512 1.00 59.16 561 GLY A CA 1
ATOM 4348 C C . GLY A 1 561 ? 21.338 14.689 -36.185 1.00 59.16 561 GLY A C 1
ATOM 4349 O O . GLY A 1 561 ? 21.570 14.540 -37.366 1.00 59.16 561 GLY A O 1
ATOM 4350 N N . LYS A 1 562 ? 22.078 15.546 -35.455 1.00 50.91 562 LYS A N 1
ATOM 4351 C CA . LYS A 1 562 ? 23.031 16.533 -36.042 1.00 50.91 562 LYS A CA 1
ATOM 4352 C C . LYS A 1 562 ? 24.219 15.944 -36.830 1.00 50.91 562 LYS A C 1
ATOM 4354 O O . LYS A 1 562 ? 24.838 16.681 -37.590 1.00 50.91 562 LYS A O 1
ATOM 4359 N N . GLN A 1 563 ? 24.562 14.679 -36.609 1.00 58.31 563 GLN A N 1
ATOM 4360 C CA . GLN A 1 563 ? 25.687 13.974 -37.225 1.00 58.31 563 GLN A CA 1
ATOM 4361 C C . GLN A 1 563 ? 25.265 12.538 -37.524 1.00 58.31 563 GLN A C 1
ATOM 4363 O O . GLN A 1 563 ? 24.414 11.994 -36.816 1.00 58.31 563 GLN A O 1
ATOM 4368 N N . GLU A 1 564 ? 25.872 11.941 -38.546 1.00 64.94 564 GLU A N 1
ATOM 4369 C CA . GLU A 1 564 ? 25.740 10.514 -38.829 1.00 64.94 564 GLU A CA 1
ATOM 4370 C C . GLU A 1 564 ? 26.223 9.727 -37.603 1.00 64.94 564 GLU A C 1
ATOM 4372 O O . GLU A 1 564 ? 27.343 9.912 -37.119 1.00 64.94 564 GLU A O 1
ATOM 4377 N N . GLN A 1 565 ? 25.331 8.926 -37.026 1.00 76.00 565 GLN A N 1
ATOM 4378 C CA . GLN A 1 565 ? 25.622 8.124 -35.842 1.00 76.00 565 GLN A CA 1
ATOM 4379 C C . GLN A 1 565 ? 25.074 6.720 -36.034 1.00 76.00 565 GLN A C 1
ATOM 4381 O O . GLN A 1 565 ? 23.930 6.533 -36.456 1.00 76.00 565 GLN A O 1
ATOM 4386 N N . VAL A 1 566 ? 25.888 5.736 -35.660 1.00 86.12 566 VAL A N 1
ATOM 4387 C CA . VAL A 1 566 ? 25.449 4.349 -35.553 1.00 86.12 566 VAL A CA 1
ATOM 4388 C C . VAL A 1 566 ? 24.492 4.249 -34.375 1.00 86.12 566 VAL A C 1
ATOM 4390 O O . VAL A 1 566 ? 24.860 4.524 -33.230 1.00 86.12 566 VAL A O 1
ATOM 4393 N N . ARG A 1 567 ? 23.256 3.844 -34.659 1.00 89.62 567 ARG A N 1
ATOM 4394 C CA . ARG A 1 567 ? 22.234 3.598 -33.644 1.00 89.62 567 ARG A CA 1
ATOM 4395 C C . ARG A 1 567 ? 21.956 2.116 -33.546 1.00 89.62 567 ARG A C 1
ATOM 4397 O O . ARG A 1 567 ? 21.947 1.418 -34.557 1.00 89.62 567 ARG A O 1
ATOM 4404 N N . LYS A 1 568 ? 21.727 1.632 -32.329 1.00 92.50 568 LYS A N 1
ATOM 4405 C CA . LYS A 1 568 ? 21.498 0.215 -32.062 1.00 92.50 568 LYS A CA 1
ATOM 4406 C C . LYS A 1 568 ? 20.618 0.018 -30.839 1.00 92.50 568 LYS A C 1
ATOM 4408 O O . LYS A 1 568 ? 20.846 0.631 -29.803 1.00 92.50 568 LYS A O 1
ATOM 4413 N N . ILE A 1 569 ? 19.656 -0.891 -30.942 1.00 94.50 569 ILE A N 1
ATOM 4414 C CA . ILE A 1 569 ? 18.869 -1.391 -29.813 1.00 94.50 569 ILE A CA 1
ATOM 4415 C C . ILE A 1 569 ? 18.724 -2.907 -29.926 1.00 94.50 569 ILE A C 1
ATOM 4417 O O . ILE A 1 569 ? 18.429 -3.429 -30.998 1.00 94.50 569 ILE A O 1
ATOM 4421 N N . THR A 1 570 ? 18.989 -3.623 -28.831 1.00 95.50 570 THR A N 1
ATOM 4422 C CA . THR A 1 570 ? 18.952 -5.091 -28.773 1.00 95.50 570 THR A CA 1
ATOM 4423 C C . THR A 1 570 ? 17.967 -5.571 -27.717 1.00 95.50 570 THR A C 1
ATOM 4425 O O . THR A 1 570 ? 18.160 -5.345 -26.519 1.00 95.50 570 THR A O 1
ATOM 4428 N N . LEU A 1 571 ? 16.928 -6.262 -28.178 1.00 95.38 571 LEU A N 1
ATOM 4429 C CA . LEU A 1 571 ? 15.868 -6.854 -27.378 1.00 95.38 571 LEU A CA 1
ATOM 4430 C C . LEU A 1 571 ? 16.110 -8.356 -27.223 1.00 95.38 571 LEU A C 1
ATOM 4432 O O . LEU A 1 571 ? 16.170 -9.087 -28.210 1.00 95.38 571 LEU A O 1
ATOM 4436 N N . ARG A 1 572 ? 16.204 -8.825 -25.979 1.00 95.00 572 ARG A N 1
ATOM 4437 C CA . ARG A 1 572 ? 16.436 -10.244 -25.665 1.00 95.00 572 ARG A CA 1
ATOM 4438 C C . ARG A 1 572 ? 15.199 -10.964 -25.149 1.00 95.00 572 ARG A C 1
ATOM 4440 O O . ARG A 1 572 ? 15.137 -12.186 -25.209 1.00 95.00 572 ARG A O 1
ATOM 4447 N N . HIS A 1 573 ? 14.238 -10.220 -24.619 1.00 93.56 573 HIS A N 1
ATOM 4448 C CA . HIS A 1 573 ? 12.991 -10.776 -24.120 1.00 93.56 573 HIS A CA 1
ATOM 4449 C C . HIS A 1 573 ? 11.857 -9.783 -24.339 1.00 93.56 573 HIS A C 1
ATOM 4451 O O . HIS A 1 573 ? 12.040 -8.589 -24.089 1.00 93.56 573 HIS A O 1
ATOM 4457 N N . LEU A 1 574 ? 10.708 -10.295 -24.765 1.00 93.19 574 LEU A N 1
ATOM 4458 C CA . LEU A 1 574 ? 9.443 -9.577 -24.840 1.00 93.19 574 LEU A CA 1
ATOM 4459 C C . LEU A 1 574 ? 8.359 -10.466 -24.257 1.00 93.19 574 LEU A C 1
ATOM 4461 O O . LEU A 1 574 ? 8.231 -11.621 -24.644 1.00 93.19 574 LEU A O 1
ATOM 4465 N N . GLU A 1 575 ? 7.534 -9.915 -23.390 1.00 91.50 575 GLU A N 1
ATOM 4466 C CA . GLU A 1 575 ? 6.358 -10.609 -22.907 1.00 91.50 575 GLU A CA 1
ATOM 4467 C C . GLU A 1 575 ? 5.181 -9.650 -22.815 1.00 91.50 575 GLU A C 1
ATOM 4469 O O . GLU A 1 575 ? 5.306 -8.537 -22.304 1.00 91.50 575 GLU A O 1
ATOM 4474 N N . ILE A 1 576 ? 4.032 -10.090 -23.322 1.00 89.12 576 ILE A N 1
ATOM 4475 C CA . ILE A 1 576 ? 2.774 -9.346 -23.252 1.00 89.12 576 ILE A CA 1
ATOM 4476 C C . ILE A 1 576 ? 1.838 -10.098 -22.307 1.00 89.12 576 ILE A C 1
ATOM 4478 O O . ILE A 1 576 ? 1.483 -11.253 -22.560 1.00 89.12 576 ILE A O 1
ATOM 4482 N N . ARG A 1 577 ? 1.456 -9.444 -21.206 1.00 85.94 577 ARG A N 1
ATOM 4483 C CA . ARG A 1 577 ? 0.629 -10.016 -20.137 1.00 85.94 577 ARG A CA 1
ATOM 4484 C C . ARG A 1 577 ? -0.704 -9.267 -20.039 1.00 85.94 577 ARG A C 1
ATOM 4486 O O . ARG A 1 577 ? -0.684 -8.086 -19.683 1.00 85.94 577 ARG A O 1
ATOM 4493 N N . PRO A 1 578 ? -1.852 -9.914 -20.293 1.00 82.19 578 PRO A N 1
ATOM 4494 C CA . PRO A 1 578 ? -3.148 -9.307 -20.018 1.00 82.19 578 PRO A CA 1
ATOM 4495 C C . PRO A 1 578 ? -3.404 -9.202 -18.510 1.00 82.19 578 PRO A C 1
ATOM 4497 O O . PRO A 1 578 ? -2.880 -9.980 -17.708 1.00 82.19 578 PRO A O 1
ATOM 4500 N N . ALA A 1 579 ? -4.247 -8.248 -18.117 1.00 79.25 579 ALA A N 1
ATOM 4501 C CA . ALA A 1 579 ? -4.734 -8.124 -16.748 1.00 79.25 579 ALA A CA 1
ATOM 4502 C C . ALA A 1 579 ? -5.472 -9.404 -16.301 1.00 79.25 579 ALA A C 1
ATOM 4504 O O . ALA A 1 579 ? -6.452 -9.841 -16.918 1.00 79.25 579 ALA A O 1
ATOM 4505 N N . ARG A 1 580 ? -4.993 -10.026 -15.216 1.00 78.00 580 ARG A N 1
ATOM 4506 C CA . ARG A 1 580 ? -5.482 -11.334 -14.759 1.00 78.00 580 ARG A CA 1
ATOM 4507 C C . ARG A 1 580 ? -6.862 -11.225 -14.127 1.00 78.00 580 ARG A C 1
ATOM 4509 O O . ARG A 1 580 ? -7.689 -12.110 -14.343 1.00 78.00 580 ARG A O 1
ATOM 4516 N N . SER A 1 581 ? -7.106 -10.161 -13.361 1.00 79.88 581 SER A N 1
ATOM 4517 C CA . SER A 1 581 ? -8.330 -10.002 -12.571 1.00 79.88 581 SER A CA 1
ATOM 4518 C C . SER A 1 581 ? -9.566 -10.084 -13.458 1.00 79.88 581 SER A C 1
ATOM 4520 O O . SER A 1 581 ? -10.441 -10.900 -13.200 1.00 79.88 581 SER A O 1
ATOM 4522 N N . PHE A 1 582 ? -9.593 -9.364 -14.581 1.00 78.69 582 PHE A N 1
ATOM 4523 C CA . PHE A 1 582 ? -10.727 -9.402 -15.506 1.00 78.69 582 PHE A CA 1
ATOM 4524 C C . PHE A 1 582 ? -11.002 -10.792 -16.081 1.00 78.69 582 PHE A C 1
ATOM 4526 O O . PHE A 1 582 ? -12.156 -11.121 -16.328 1.00 78.69 582 PHE A O 1
ATOM 4533 N N . SER A 1 583 ? -9.972 -11.616 -16.279 1.00 77.56 583 SER A N 1
ATOM 4534 C CA . SER A 1 583 ? -10.147 -12.983 -16.788 1.00 77.56 583 SER A CA 1
ATOM 4535 C C . SER A 1 583 ? -10.775 -13.914 -15.740 1.00 77.56 583 SER A C 1
ATOM 4537 O O . SER A 1 583 ? -11.452 -14.866 -16.108 1.00 77.56 583 SER A O 1
ATOM 4539 N N . GLN A 1 584 ? -10.620 -13.625 -14.440 1.00 81.25 584 GLN A N 1
ATOM 4540 C CA . GLN A 1 584 ? -11.323 -14.352 -13.372 1.00 81.25 584 GLN A CA 1
ATOM 4541 C C . GLN A 1 584 ? -12.827 -14.038 -13.365 1.00 81.25 584 GLN A C 1
ATOM 4543 O O . GLN A 1 584 ? -13.639 -14.926 -13.122 1.00 81.25 584 GLN A O 1
ATOM 4548 N N . PHE A 1 585 ? -13.202 -12.788 -13.655 1.00 85.62 585 PHE A N 1
ATOM 4549 C CA . PHE A 1 585 ? -14.608 -12.361 -13.727 1.00 85.62 585 PHE A CA 1
ATOM 4550 C C . PHE A 1 585 ? -15.254 -12.614 -15.093 1.00 85.62 585 PHE A C 1
ATOM 4552 O O . PHE A 1 585 ? -16.467 -12.495 -15.225 1.00 85.62 585 PHE A O 1
ATOM 4559 N N . MET A 1 586 ? -14.456 -12.972 -16.099 1.00 86.75 586 MET A N 1
ATOM 4560 C CA . MET A 1 586 ? -14.891 -13.277 -17.457 1.00 86.75 586 MET A CA 1
ATOM 4561 C C . MET A 1 586 ? -14.160 -14.531 -17.962 1.00 86.75 586 MET A C 1
ATOM 4563 O O . MET A 1 586 ? -13.227 -14.424 -18.763 1.00 86.75 586 MET A O 1
ATOM 4567 N N . PRO A 1 587 ? -14.548 -15.726 -17.481 1.00 83.56 587 PRO A N 1
ATOM 4568 C CA . PRO A 1 587 ? -13.976 -16.974 -17.965 1.00 83.56 587 PRO A CA 1
ATOM 4569 C C . PRO A 1 587 ? -14.286 -17.163 -19.457 1.00 83.56 587 PRO A C 1
ATOM 4571 O O . PRO A 1 587 ? -15.324 -16.716 -19.949 1.00 83.56 587 PRO A O 1
ATOM 4574 N N . GLU A 1 588 ? -13.401 -17.856 -20.175 1.00 82.44 588 GLU A N 1
ATOM 4575 C CA . GLU A 1 588 ? -13.450 -18.017 -21.639 1.00 82.44 588 GLU A CA 1
ATOM 4576 C C . GLU A 1 588 ? -14.825 -18.461 -22.196 1.00 82.44 588 GLU A C 1
ATOM 4578 O O . GLU A 1 588 ? -15.287 -17.847 -23.161 1.00 82.44 588 GLU A O 1
ATOM 4583 N N . PRO A 1 589 ? -15.564 -19.407 -21.570 1.00 86.38 589 PRO A N 1
ATOM 4584 C CA . PRO A 1 589 ? -16.895 -19.797 -22.046 1.00 86.38 589 PRO A CA 1
ATOM 4585 C C . PRO A 1 589 ? -17.943 -18.677 -21.986 1.00 86.38 589 PRO A C 1
ATOM 4587 O O . PRO A 1 589 ? -18.881 -18.673 -22.782 1.00 86.38 589 PRO A O 1
ATOM 4590 N N . LEU A 1 590 ? -17.812 -17.743 -21.036 1.00 88.38 590 LEU A N 1
ATOM 4591 C CA . LEU A 1 590 ? -18.685 -16.570 -20.935 1.00 88.38 590 LEU A CA 1
ATOM 4592 C C . LEU A 1 590 ? -18.197 -15.447 -21.852 1.00 88.38 590 LEU A C 1
ATOM 4594 O O . LEU A 1 590 ? -19.016 -14.794 -22.493 1.00 88.38 590 LEU A O 1
ATOM 4598 N N . ALA A 1 591 ? -16.877 -15.272 -21.972 1.00 83.44 591 ALA A N 1
ATOM 4599 C CA . ALA A 1 591 ? -16.272 -14.295 -22.873 1.00 83.44 591 ALA A CA 1
ATOM 4600 C C . ALA A 1 591 ? -16.729 -14.498 -24.327 1.00 83.44 591 ALA A C 1
ATOM 4602 O O . ALA A 1 591 ? -17.077 -13.533 -24.999 1.00 83.44 591 ALA A O 1
ATOM 4603 N N . ALA A 1 592 ? -16.784 -15.753 -24.788 1.00 85.19 592 ALA A N 1
ATOM 4604 C CA . ALA A 1 592 ? -17.210 -16.102 -26.144 1.00 85.19 592 ALA A CA 1
ATOM 4605 C C . ALA A 1 592 ? -18.698 -15.820 -26.424 1.00 85.19 592 ALA A C 1
ATOM 4607 O O . ALA A 1 592 ? -19.092 -15.712 -27.583 1.00 85.19 592 ALA A O 1
ATOM 4608 N N . LYS A 1 593 ? -19.526 -15.722 -25.377 1.00 87.94 593 LYS A N 1
ATOM 4609 C CA . LYS A 1 593 ? -20.969 -15.469 -25.489 1.00 87.94 593 LYS A CA 1
ATOM 4610 C C . LYS A 1 593 ? -21.326 -13.994 -25.318 1.00 87.94 593 LYS A C 1
ATOM 4612 O O . LYS A 1 593 ? -22.436 -13.614 -25.681 1.00 87.94 593 LYS A O 1
ATOM 4617 N N . ALA A 1 594 ? -20.435 -13.186 -24.736 1.00 85.06 594 ALA A N 1
ATOM 4618 C CA . ALA A 1 594 ? -20.688 -11.776 -24.452 1.00 85.06 594 ALA A CA 1
ATOM 4619 C C . ALA A 1 594 ? -21.063 -11.030 -25.745 1.00 85.06 594 ALA A C 1
ATOM 4621 O O . ALA A 1 594 ? -20.307 -11.092 -26.719 1.00 85.06 594 ALA A O 1
ATOM 4622 N N . PRO A 1 595 ? -22.213 -10.333 -25.788 1.00 81.50 595 PRO A N 1
ATOM 4623 C CA . PRO A 1 595 ? -22.623 -9.638 -26.994 1.00 81.50 595 PRO A CA 1
ATOM 4624 C C . PRO A 1 595 ? -21.696 -8.456 -27.271 1.00 81.50 595 PRO A C 1
ATOM 4626 O O . PRO A 1 595 ? -21.126 -7.839 -26.364 1.00 81.50 595 PRO A O 1
ATOM 4629 N N . ASP A 1 596 ? -21.600 -8.080 -28.543 1.00 78.31 596 ASP A N 1
ATOM 4630 C CA . ASP A 1 596 ? -21.018 -6.795 -28.892 1.00 78.31 596 ASP A CA 1
ATOM 4631 C C . ASP A 1 596 ? -21.999 -5.673 -28.530 1.00 78.31 596 ASP A C 1
ATOM 4633 O O . ASP A 1 596 ? -22.909 -5.320 -29.283 1.00 78.31 596 ASP A O 1
ATOM 4637 N N . PHE A 1 597 ? -21.797 -5.100 -27.346 1.00 74.25 597 PHE A N 1
ATOM 4638 C CA . PHE A 1 597 ? -22.603 -3.995 -26.847 1.00 74.25 597 PHE A CA 1
ATOM 4639 C C . PHE A 1 597 ? -22.551 -2.727 -27.731 1.00 74.25 597 PHE A C 1
ATOM 4641 O O . PHE A 1 597 ? -23.419 -1.870 -27.572 1.00 74.25 597 PHE A O 1
ATOM 4648 N N . PHE A 1 598 ? -21.608 -2.595 -28.682 1.00 64.50 598 PHE A N 1
ATOM 4649 C CA . PHE A 1 598 ? -21.646 -1.519 -29.691 1.00 64.50 598 PHE A CA 1
ATOM 4650 C C . PHE A 1 598 ? -22.583 -1.828 -30.844 1.00 64.50 598 PHE A C 1
ATOM 4652 O O . PHE A 1 598 ? -23.331 -0.949 -31.278 1.00 64.50 598 PHE A O 1
ATOM 4659 N N . ALA A 1 599 ? -22.547 -3.070 -31.329 1.00 61.69 599 ALA A N 1
ATOM 4660 C CA . ALA A 1 599 ? -23.394 -3.534 -32.421 1.00 61.69 599 ALA A CA 1
ATOM 4661 C C . ALA A 1 599 ? -24.885 -3.528 -32.040 1.00 61.69 599 ALA A C 1
ATOM 4663 O O . ALA A 1 599 ? -25.740 -3.399 -32.911 1.00 61.69 599 ALA A O 1
ATOM 4664 N N . LEU A 1 600 ? -25.200 -3.567 -30.739 1.00 57.00 600 LEU A N 1
ATOM 4665 C CA . LEU A 1 600 ? -26.554 -3.414 -30.189 1.00 57.00 600 LEU A CA 1
ATOM 4666 C C . LEU A 1 600 ? -27.123 -1.976 -30.269 1.00 57.00 600 LEU A C 1
ATOM 4668 O O . LEU A 1 600 ? -28.183 -1.696 -29.713 1.00 57.00 600 LEU A O 1
ATOM 4672 N N . GLY A 1 601 ? -26.464 -1.061 -30.991 1.00 47.03 601 GLY A N 1
ATOM 4673 C CA . GLY A 1 601 ? -27.060 0.210 -31.410 1.00 47.03 601 GLY A CA 1
ATOM 4674 C C . GLY A 1 601 ? -26.812 1.396 -30.478 1.00 47.03 601 GLY A C 1
ATOM 4675 O O . GLY A 1 601 ? -27.700 2.223 -30.314 1.00 47.03 601 GLY A O 1
ATOM 4676 N N . GLY A 1 602 ? -25.625 1.505 -29.871 1.00 48.56 602 GLY A N 1
ATOM 4677 C CA . GLY A 1 602 ? -25.143 2.749 -29.242 1.00 48.56 602 GLY A CA 1
ATOM 4678 C C . GLY A 1 602 ? -25.923 3.280 -28.026 1.00 48.56 602 GLY A C 1
ATOM 4679 O O . GLY A 1 602 ? -25.576 4.344 -27.529 1.00 48.56 602 GLY A O 1
ATOM 4680 N N . LYS A 1 603 ? -26.940 2.562 -27.532 1.00 49.75 603 LYS A N 1
ATOM 4681 C CA . LYS A 1 603 ? -27.863 3.022 -26.477 1.00 49.75 603 LYS A CA 1
ATOM 4682 C C . LYS A 1 603 ? -27.448 2.705 -25.043 1.00 49.75 603 LYS A C 1
ATOM 4684 O O . LYS A 1 603 ? -28.194 3.032 -24.145 1.00 49.75 603 LYS A O 1
ATOM 4689 N N . ALA A 1 604 ? -26.307 2.083 -24.772 1.00 54.84 604 ALA A N 1
ATOM 4690 C CA . ALA A 1 604 ? -25.843 1.937 -23.390 1.00 54.84 604 ALA A CA 1
ATOM 4691 C C . ALA A 1 604 ? -25.131 3.225 -22.932 1.00 54.84 604 ALA A C 1
ATOM 4693 O O . ALA A 1 604 ? -23.935 3.209 -22.644 1.00 54.84 604 ALA A O 1
ATOM 4694 N N . GLU A 1 605 ? -25.832 4.363 -22.938 1.00 60.28 605 GLU A N 1
ATOM 4695 C CA . GLU A 1 605 ? -25.293 5.635 -22.430 1.00 60.28 605 GLU A CA 1
ATOM 4696 C C . GLU A 1 605 ? -25.421 5.726 -20.904 1.00 60.28 605 GLU A C 1
ATOM 4698 O O . GLU A 1 605 ? -24.669 6.454 -20.250 1.00 60.28 605 GLU A O 1
ATOM 4703 N N . SER A 1 606 ? -26.352 4.959 -20.337 1.00 71.25 606 SER A N 1
ATOM 4704 C CA . SER A 1 606 ? -26.615 4.852 -18.907 1.00 71.25 606 SER A CA 1
ATOM 4705 C C . SER A 1 606 ? -26.438 3.424 -18.385 1.00 71.25 606 SER A C 1
ATOM 4707 O O . SER A 1 606 ? -26.476 2.442 -19.131 1.00 71.25 606 SER A O 1
ATOM 4709 N N . LEU A 1 607 ? -26.275 3.301 -17.064 1.00 77.12 607 LEU A N 1
ATOM 4710 C CA . LEU A 1 607 ? -26.209 1.999 -16.396 1.00 77.12 607 LEU A CA 1
ATOM 4711 C C . LEU A 1 607 ? -27.479 1.184 -16.615 1.00 77.12 607 LEU A C 1
ATOM 4713 O O . LEU A 1 607 ? -27.386 -0.016 -16.837 1.00 77.12 607 LEU A O 1
ATOM 4717 N N . VAL A 1 608 ? -28.642 1.835 -16.607 1.00 80.75 608 VAL A N 1
ATOM 4718 C CA . VAL A 1 608 ? -29.944 1.179 -16.780 1.00 80.75 608 VAL A CA 1
ATOM 4719 C C . VAL A 1 608 ? -30.037 0.498 -18.144 1.00 80.75 608 VAL A C 1
ATOM 4721 O O . VAL A 1 608 ? -30.388 -0.676 -18.228 1.00 80.75 608 VAL A O 1
ATOM 4724 N N . GLU A 1 609 ? -29.655 1.200 -19.211 1.00 78.81 609 GLU A N 1
ATOM 4725 C CA . GLU A 1 609 ? -29.675 0.647 -20.569 1.00 78.81 609 GLU A CA 1
ATOM 4726 C C . GLU A 1 609 ? -28.666 -0.495 -20.732 1.00 78.81 609 GLU A C 1
ATOM 4728 O O . GLU A 1 609 ? -28.983 -1.521 -21.337 1.00 78.81 609 GLU A O 1
ATOM 4733 N N . TRP A 1 610 ? -27.467 -0.354 -20.154 1.00 84.75 610 TRP A N 1
ATOM 4734 C CA . TRP A 1 610 ? -26.477 -1.430 -20.163 1.00 84.75 610 TRP A CA 1
ATOM 4735 C C . TRP A 1 610 ? -26.968 -2.670 -19.410 1.00 84.75 610 TRP A C 1
ATOM 4737 O O . TRP A 1 610 ? -26.861 -3.774 -19.942 1.00 84.75 610 TRP A O 1
ATOM 4747 N N . VAL A 1 611 ? -27.534 -2.497 -18.210 1.00 86.06 611 VAL A N 1
ATOM 4748 C CA . VAL A 1 611 ? -28.098 -3.600 -17.419 1.00 86.06 611 VAL A CA 1
ATOM 4749 C C . VAL A 1 611 ? -29.207 -4.283 -18.212 1.00 86.06 611 VAL A C 1
ATOM 4751 O O . VAL A 1 611 ? -29.173 -5.500 -18.354 1.00 86.06 611 VAL A O 1
ATOM 4754 N N . SER A 1 612 ? -30.134 -3.525 -18.804 1.00 85.25 612 SER A N 1
ATOM 4755 C CA . SER A 1 612 ? -31.214 -4.088 -19.622 1.00 85.25 612 SER A CA 1
ATOM 4756 C C . SER A 1 612 ? -30.679 -4.931 -20.785 1.00 85.25 612 SER A C 1
ATOM 4758 O O . SER A 1 612 ? -31.170 -6.036 -21.020 1.00 85.25 612 SER A O 1
ATOM 4760 N N . ALA A 1 613 ? -29.661 -4.444 -21.502 1.00 84.56 613 ALA A N 1
ATOM 4761 C CA . ALA A 1 613 ? -29.044 -5.172 -22.610 1.00 84.56 613 ALA A CA 1
ATOM 4762 C C . ALA A 1 613 ? -28.283 -6.423 -22.139 1.00 84.56 613 ALA A C 1
ATOM 4764 O O . ALA A 1 613 ? -28.360 -7.480 -22.768 1.00 84.56 613 ALA A O 1
ATOM 4765 N N . ALA A 1 614 ? -27.564 -6.328 -21.019 1.00 88.81 614 ALA A N 1
ATOM 4766 C CA . ALA A 1 614 ? -26.828 -7.450 -20.449 1.00 88.81 614 ALA A CA 1
ATOM 4767 C C . ALA A 1 614 ? -27.785 -8.541 -19.938 1.00 88.81 614 ALA A C 1
ATOM 4769 O O . ALA A 1 614 ? -27.605 -9.706 -20.270 1.00 88.81 614 ALA A O 1
ATOM 4770 N N . VAL A 1 615 ? -28.853 -8.179 -19.223 1.00 90.94 615 VAL A N 1
ATOM 4771 C CA . VAL A 1 615 ? -29.887 -9.126 -18.764 1.00 90.94 615 VAL A CA 1
ATOM 4772 C C . VAL A 1 615 ? -30.553 -9.820 -19.954 1.00 90.94 615 VAL A C 1
ATOM 4774 O O . VAL A 1 615 ? -30.643 -11.044 -19.975 1.00 90.94 615 VAL A O 1
ATOM 4777 N N . SER A 1 616 ? -30.947 -9.061 -20.982 1.00 88.75 616 SER A N 1
ATOM 4778 C CA . SER A 1 616 ? -31.639 -9.607 -22.164 1.00 88.75 616 SER A CA 1
ATOM 4779 C C . SER A 1 616 ? -30.767 -10.533 -23.019 1.00 88.75 616 SER A C 1
ATOM 4781 O O . SER A 1 616 ? -31.287 -11.296 -23.825 1.00 88.75 616 SER A O 1
ATOM 4783 N N . SER A 1 617 ? -29.442 -10.458 -22.870 1.00 89.38 617 SER A N 1
ATOM 4784 C CA . SER A 1 617 ? -28.476 -11.296 -23.591 1.00 89.38 617 SER A CA 1
ATOM 4785 C C . SER A 1 617 ? -27.953 -12.469 -22.762 1.00 89.38 617 SER A C 1
ATOM 4787 O O . SER A 1 617 ? -27.068 -13.188 -23.226 1.00 89.38 617 SER A O 1
ATOM 4789 N N . CYS A 1 618 ? -28.476 -12.669 -21.548 1.00 92.75 618 CYS A N 1
ATOM 4790 C CA . CYS A 1 618 ? -28.044 -13.744 -20.666 1.00 92.75 618 CYS A CA 1
ATOM 4791 C C . CYS A 1 618 ? -28.326 -15.118 -21.300 1.00 92.75 618 CYS A C 1
ATOM 4793 O O . CYS A 1 618 ? -29.484 -15.423 -21.594 1.00 92.75 618 CYS A O 1
ATOM 4795 N N . PRO A 1 619 ? -27.298 -15.958 -21.529 1.00 92.50 619 PRO A N 1
ATOM 4796 C CA . PRO A 1 619 ? -27.504 -17.290 -22.079 1.00 92.50 619 PRO A CA 1
ATOM 4797 C C . PRO A 1 619 ? -28.278 -18.186 -21.108 1.00 92.50 619 PRO A C 1
ATOM 4799 O O . PRO A 1 619 ? -28.071 -18.128 -19.896 1.00 92.50 619 PRO A O 1
ATOM 4802 N N . GLU A 1 620 ? -29.100 -19.084 -21.648 1.00 90.75 620 GLU A N 1
ATOM 4803 C CA . GLU A 1 620 ? -29.842 -20.056 -20.844 1.00 90.75 620 GLU A CA 1
ATOM 4804 C C . GLU A 1 620 ? -28.898 -20.911 -19.975 1.00 90.75 620 GLU A C 1
ATOM 4806 O O . GLU A 1 620 ? -27.826 -21.341 -20.416 1.00 90.75 620 GLU A O 1
ATOM 4811 N N . GLY A 1 621 ? -29.282 -21.127 -18.713 1.00 89.62 621 GLY A N 1
ATOM 4812 C CA . GLY A 1 621 ? -28.506 -21.900 -17.738 1.00 89.62 621 GLY A CA 1
ATOM 4813 C C . GLY A 1 621 ? -27.294 -21.178 -17.131 1.00 89.62 621 GLY A C 1
ATOM 4814 O O . GLY A 1 621 ? -26.590 -21.776 -16.317 1.00 89.62 621 GLY A O 1
ATOM 4815 N N . VAL A 1 622 ? -27.032 -19.914 -17.487 1.00 91.75 622 VAL A N 1
ATOM 4816 C CA . VAL A 1 622 ? -25.989 -19.092 -16.852 1.00 91.75 622 VAL A CA 1
ATOM 4817 C C . VAL A 1 622 ? -26.596 -18.267 -15.717 1.00 91.75 622 VAL A C 1
ATOM 4819 O O . VAL A 1 622 ? -27.641 -17.646 -15.872 1.00 91.75 622 VAL A O 1
ATOM 4822 N N . GLU A 1 623 ? -25.932 -18.245 -14.561 1.00 91.50 623 GLU A N 1
ATOM 4823 C CA . GLU A 1 623 ? -26.359 -17.426 -13.424 1.00 91.50 623 GLU A CA 1
ATOM 4824 C C . GLU A 1 623 ? -26.200 -15.929 -13.747 1.00 91.50 623 GLU A C 1
ATOM 4826 O O . GLU A 1 623 ? -25.152 -15.492 -14.235 1.00 91.50 623 GLU A O 1
ATOM 4831 N N . LEU A 1 624 ? -27.253 -15.144 -13.492 1.00 91.00 624 LEU A N 1
ATOM 4832 C CA . LEU A 1 624 ? -27.344 -13.760 -13.954 1.00 91.00 624 LEU A CA 1
ATOM 4833 C C . LEU A 1 624 ? -26.234 -12.873 -13.378 1.00 91.00 624 LEU A C 1
ATOM 4835 O O . LEU A 1 624 ? -25.661 -12.065 -14.105 1.00 91.00 624 LEU A O 1
ATOM 4839 N N . SER A 1 625 ? -25.888 -13.016 -12.098 1.00 90.44 625 SER A N 1
ATOM 4840 C CA . SER A 1 625 ? -24.842 -12.201 -11.478 1.00 90.44 625 SER A CA 1
ATOM 4841 C C . SER A 1 625 ? -23.460 -12.490 -12.083 1.00 90.44 625 SER A C 1
ATOM 4843 O O . SER A 1 625 ? -22.711 -11.558 -12.384 1.00 90.44 625 SER A O 1
ATOM 4845 N N . ALA A 1 626 ? -23.140 -13.758 -12.355 1.00 90.56 626 ALA A N 1
ATOM 4846 C CA . ALA A 1 626 ? -21.923 -14.171 -13.044 1.00 90.56 626 ALA A CA 1
ATOM 4847 C C . ALA A 1 626 ? -21.884 -13.647 -14.485 1.00 90.56 626 ALA A C 1
ATOM 4849 O O . ALA A 1 626 ? -20.838 -13.178 -14.940 1.00 90.56 626 ALA A O 1
ATOM 4850 N N . TRP A 1 627 ? -23.025 -13.663 -15.179 1.00 92.81 627 TRP A N 1
ATOM 4851 C CA . TRP A 1 627 ? -23.157 -13.083 -16.512 1.00 92.81 627 TRP A CA 1
ATOM 4852 C C . TRP A 1 627 ? -22.928 -11.568 -16.517 1.00 92.81 627 TRP A C 1
ATOM 4854 O O . TRP A 1 627 ? -22.100 -11.077 -17.282 1.00 92.81 627 TRP A O 1
ATOM 4864 N N . LEU A 1 628 ? -23.578 -10.824 -15.618 1.00 90.75 628 LEU A N 1
ATOM 4865 C CA . LEU A 1 628 ? -23.406 -9.373 -15.497 1.00 90.75 628 LEU A CA 1
ATOM 4866 C C . LEU A 1 628 ? -21.949 -8.996 -15.196 1.00 90.75 628 LEU A C 1
ATOM 4868 O O . LEU A 1 628 ? -21.424 -8.055 -15.796 1.00 90.75 628 LEU A O 1
ATOM 4872 N N . ARG A 1 629 ? -21.260 -9.750 -14.326 1.00 91.75 629 ARG A N 1
ATOM 4873 C CA . ARG A 1 629 ? -19.822 -9.557 -14.068 1.00 91.75 629 ARG A CA 1
ATOM 4874 C C . ARG A 1 629 ? -18.976 -9.801 -15.316 1.00 91.75 629 ARG A C 1
ATOM 4876 O O . ARG A 1 629 ? -18.103 -8.983 -15.613 1.00 91.75 629 ARG A O 1
ATOM 4883 N N . ALA A 1 630 ? -19.257 -10.868 -16.065 1.00 91.75 630 ALA A N 1
ATOM 4884 C CA . ALA A 1 630 ? -18.559 -11.175 -17.310 1.00 91.75 630 ALA A CA 1
ATOM 4885 C C . ALA A 1 630 ? -18.772 -10.079 -18.364 1.00 91.75 630 ALA A C 1
ATOM 4887 O O . ALA A 1 630 ? -17.802 -9.609 -18.956 1.00 91.75 630 ALA A O 1
ATOM 4888 N N . CYS A 1 631 ? -20.005 -9.597 -18.539 1.00 89.56 631 CYS A N 1
ATOM 4889 C CA . CYS A 1 631 ? -20.314 -8.473 -19.420 1.00 89.56 631 CYS A CA 1
ATOM 4890 C C . CYS A 1 631 ? -19.612 -7.181 -18.981 1.00 89.56 631 CYS A C 1
ATOM 4892 O O . CYS A 1 631 ? -19.076 -6.461 -19.821 1.00 89.56 631 CYS A O 1
ATOM 4894 N N . ALA A 1 632 ? -19.574 -6.878 -17.678 1.00 88.44 632 ALA A N 1
ATOM 4895 C CA . ALA A 1 632 ? -18.902 -5.680 -17.173 1.00 88.44 632 ALA A CA 1
ATOM 4896 C C . ALA A 1 632 ? -17.389 -5.747 -17.435 1.00 88.44 632 ALA A C 1
ATOM 4898 O O . ALA A 1 632 ? -16.804 -4.801 -17.966 1.00 88.44 632 ALA A O 1
ATOM 4899 N N . ALA A 1 633 ? -16.761 -6.885 -17.127 1.00 88.62 633 ALA A N 1
ATOM 4900 C CA . ALA A 1 633 ? -15.350 -7.133 -17.406 1.00 88.62 633 ALA A CA 1
ATOM 4901 C C . ALA A 1 633 ? -15.036 -7.085 -18.914 1.00 88.62 633 ALA A C 1
ATOM 4903 O O . ALA A 1 633 ? -14.019 -6.503 -19.301 1.00 88.62 633 ALA A O 1
ATOM 4904 N N . TYR A 1 634 ? -15.927 -7.612 -19.761 1.00 86.62 634 TYR A N 1
ATOM 4905 C CA . TYR A 1 634 ? -15.838 -7.507 -21.218 1.00 86.62 634 TYR A CA 1
ATOM 4906 C C . TYR A 1 634 ? -15.810 -6.041 -21.668 1.00 86.62 634 TYR A C 1
ATOM 4908 O O . TYR A 1 634 ? -14.851 -5.608 -22.307 1.00 86.62 634 TYR A O 1
ATOM 4916 N N . CYS A 1 635 ? -16.807 -5.244 -21.270 1.00 82.62 635 CYS A N 1
ATOM 4917 C CA . CYS A 1 635 ? -16.904 -3.832 -21.643 1.00 82.62 635 CYS A CA 1
ATOM 4918 C C . CYS A 1 635 ? -15.693 -3.012 -21.172 1.00 82.62 635 CYS A C 1
ATOM 4920 O O . CYS A 1 635 ? -15.190 -2.158 -21.905 1.00 82.62 635 CYS A O 1
ATOM 4922 N N . LEU A 1 636 ? -15.192 -3.279 -19.960 1.00 81.00 636 LEU A N 1
ATOM 4923 C CA . LEU A 1 636 ? -14.049 -2.564 -19.387 1.00 81.00 636 LEU A CA 1
ATOM 4924 C C . LEU A 1 636 ? -12.735 -2.826 -20.147 1.00 81.00 636 LEU A C 1
ATOM 4926 O O . LEU A 1 636 ? -11.924 -1.905 -20.263 1.00 81.00 636 LEU A O 1
ATOM 4930 N N . ARG A 1 637 ? -12.534 -4.027 -20.713 1.00 81.19 637 ARG A N 1
ATOM 4931 C CA . ARG A 1 637 ? -11.342 -4.380 -21.518 1.00 81.19 637 ARG A CA 1
ATOM 4932 C C . ARG A 1 637 ? -11.342 -3.769 -22.921 1.00 81.19 637 ARG A C 1
ATOM 4934 O O . ARG A 1 637 ? -10.287 -3.704 -23.554 1.00 81.19 637 ARG A O 1
ATOM 4941 N N . LYS A 1 638 ? -12.495 -3.332 -23.433 1.00 78.38 638 LYS A N 1
ATOM 4942 C CA . LYS A 1 638 ? -12.632 -2.885 -24.825 1.00 78.38 638 LYS A CA 1
ATOM 4943 C C . LYS A 1 638 ? -12.278 -1.399 -25.012 1.00 78.38 638 LYS A C 1
ATOM 4945 O O . LYS A 1 638 ? -12.820 -0.520 -24.322 1.00 78.38 638 LYS A O 1
ATOM 4950 N N . PRO A 1 639 ? -11.368 -1.060 -25.945 1.00 70.62 639 PRO A N 1
ATOM 4951 C CA . PRO A 1 639 ? -10.985 0.324 -26.206 1.00 70.62 639 PRO A CA 1
ATOM 4952 C C . PRO A 1 639 ? -12.089 1.178 -26.845 1.00 70.62 639 PRO A C 1
ATOM 4954 O O . PRO A 1 639 ? -12.047 2.405 -26.740 1.00 70.62 639 PRO A O 1
ATOM 4957 N N . GLU A 1 640 ? -13.106 0.578 -27.436 1.00 66.31 640 GLU A N 1
ATOM 4958 C CA . GLU A 1 640 ? -14.198 1.276 -28.110 1.00 66.31 640 GLU A CA 1
ATOM 4959 C C . GLU A 1 640 ? -15.156 1.959 -27.104 1.00 66.31 640 GLU A C 1
ATOM 4961 O O . GLU A 1 640 ? -15.858 2.908 -27.447 1.00 66.31 640 GLU A O 1
ATOM 4966 N N . TRP A 1 641 ? -15.127 1.566 -25.818 1.00 60.81 641 TRP A N 1
ATOM 4967 C CA . TRP A 1 641 ? -16.125 1.927 -24.780 1.00 60.81 641 TRP A CA 1
ATOM 4968 C C . TRP A 1 641 ? -16.023 3.365 -24.228 1.00 60.81 641 TRP A C 1
ATOM 4970 O O . TRP A 1 641 ? -16.269 3.599 -23.048 1.00 60.81 641 TRP A O 1
ATOM 4980 N N . GLN A 1 642 ? -15.628 4.348 -25.053 1.00 53.38 642 GLN A N 1
ATOM 4981 C CA . GLN A 1 642 ? -15.321 5.725 -24.620 1.00 53.38 642 GLN A CA 1
ATOM 4982 C C . GLN A 1 642 ? -15.779 6.872 -25.555 1.00 53.38 642 GLN A C 1
ATOM 4984 O O . GLN A 1 642 ? -15.125 7.917 -25.593 1.00 53.38 642 GLN A O 1
ATOM 4989 N N . ALA A 1 643 ? -16.869 6.743 -26.312 1.00 42.25 643 ALA A N 1
ATOM 4990 C CA . ALA A 1 643 ? -17.252 7.804 -27.258 1.00 42.25 643 ALA A CA 1
ATOM 4991 C C . ALA A 1 643 ? -17.964 9.036 -26.654 1.00 42.25 643 ALA A C 1
ATOM 4993 O O . ALA A 1 643 ? -17.976 10.074 -27.309 1.00 42.25 643 ALA A O 1
ATOM 4994 N N . PHE A 1 644 ? -18.490 8.999 -25.424 1.00 41.53 644 PHE A N 1
ATOM 4995 C CA . PHE A 1 644 ? -19.286 10.117 -24.898 1.00 41.53 644 PHE A CA 1
ATOM 4996 C C . PHE A 1 644 ? -18.591 10.832 -23.737 1.00 41.53 644 PHE A C 1
ATOM 4998 O O . PHE A 1 644 ? -18.573 10.368 -22.599 1.00 41.53 644 PHE A O 1
ATOM 5005 N N . ARG A 1 645 ? -18.011 12.006 -24.024 1.00 40.41 645 ARG A N 1
ATOM 5006 C CA . ARG A 1 645 ? -17.941 13.055 -22.998 1.00 40.41 645 ARG A CA 1
ATOM 5007 C C . ARG A 1 645 ? -19.383 13.484 -22.701 1.00 40.41 645 ARG A C 1
ATOM 5009 O O . ARG A 1 645 ? -20.143 13.616 -23.659 1.00 40.41 645 ARG A O 1
ATOM 5016 N N . PRO A 1 646 ? -19.740 13.808 -21.449 1.00 38.88 646 PRO A N 1
ATOM 5017 C CA . PRO A 1 646 ? -20.888 14.665 -21.218 1.00 38.88 646 PRO A CA 1
ATOM 5018 C C . PRO A 1 646 ? -20.555 15.997 -21.892 1.00 38.88 646 PRO A C 1
ATOM 5020 O O . PRO A 1 646 ? -19.616 16.685 -21.492 1.00 38.88 646 PRO A O 1
ATOM 5023 N N . THR A 1 647 ? -21.261 16.348 -22.961 1.00 38.62 647 THR A N 1
ATOM 5024 C CA . THR A 1 647 ? -21.211 17.713 -23.499 1.00 38.62 647 THR A CA 1
ATOM 5025 C C . THR A 1 647 ? -21.946 18.702 -22.593 1.00 38.62 647 THR A C 1
ATOM 5027 O O . THR A 1 647 ? -21.865 19.899 -22.829 1.00 38.62 647 THR A O 1
ATOM 5030 N N . THR A 1 648 ? -22.602 18.238 -21.526 1.00 38.09 648 THR A N 1
ATOM 5031 C CA . THR A 1 648 ? -23.303 19.057 -20.531 1.00 38.09 648 THR A CA 1
ATOM 5032 C C . THR A 1 648 ? -23.342 18.341 -19.167 1.00 38.09 648 THR A C 1
ATOM 5034 O O . THR A 1 648 ? -23.271 17.114 -19.094 1.00 38.09 648 THR A O 1
ATOM 5037 N N . ASN A 1 649 ? -23.428 19.113 -18.079 1.00 38.47 649 ASN A N 1
ATOM 5038 C CA . ASN A 1 649 ? -23.283 18.742 -16.657 1.00 38.47 649 ASN A CA 1
ATOM 5039 C C . ASN A 1 649 ? -24.286 17.707 -16.068 1.00 38.47 649 ASN A C 1
ATOM 5041 O O . ASN A 1 649 ? -24.574 17.774 -14.878 1.00 38.47 649 ASN A O 1
ATOM 5045 N N . ALA A 1 650 ? -24.847 16.760 -16.830 1.00 39.97 650 ALA A N 1
ATOM 5046 C CA . ALA A 1 650 ? -26.046 16.033 -16.382 1.00 39.97 650 ALA A CA 1
ATOM 5047 C C . ALA A 1 650 ? -25.980 14.493 -16.316 1.00 39.97 650 ALA A C 1
ATOM 5049 O O . ALA A 1 650 ? -26.938 13.902 -15.825 1.00 39.97 650 ALA A O 1
ATOM 5050 N N . ARG A 1 651 ? -24.913 13.803 -16.759 1.00 43.09 651 ARG A N 1
ATOM 5051 C CA . ARG A 1 651 ? -24.852 12.325 -16.644 1.00 43.09 651 ARG A CA 1
ATOM 5052 C C . ARG A 1 651 ? -23.494 11.802 -16.156 1.00 43.09 651 ARG A C 1
ATOM 5054 O O . ARG A 1 651 ? -22.472 12.152 -16.754 1.00 43.09 651 ARG A O 1
ATOM 5061 N N . PRO A 1 652 ? -23.453 10.961 -15.100 1.00 50.75 652 PRO A N 1
ATOM 5062 C CA . PRO A 1 652 ? -22.235 10.258 -14.711 1.00 50.75 652 PRO A CA 1
ATOM 5063 C C . PRO A 1 652 ? -21.799 9.308 -15.831 1.00 50.75 652 PRO A C 1
ATOM 5065 O O . PRO A 1 652 ? -22.623 8.668 -16.479 1.00 50.75 652 PRO A O 1
ATOM 5068 N N . ALA A 1 653 ? -20.490 9.216 -16.065 1.00 62.53 653 ALA A N 1
ATOM 5069 C CA . ALA A 1 653 ? -19.949 8.257 -17.019 1.00 62.53 653 ALA A CA 1
ATOM 5070 C C . ALA A 1 653 ? -20.319 6.822 -16.591 1.00 62.53 653 ALA A C 1
ATOM 5072 O O . ALA A 1 653 ? -20.290 6.499 -15.405 1.00 62.53 653 ALA A O 1
ATOM 5073 N N . LEU A 1 654 ? -20.617 5.948 -17.555 1.00 71.75 654 LEU A N 1
ATOM 5074 C CA . LEU A 1 654 ? -21.003 4.554 -17.303 1.00 71.75 654 LEU A CA 1
ATOM 5075 C C . LEU A 1 654 ? -19.835 3.688 -16.793 1.00 71.75 654 LEU A C 1
ATOM 5077 O O . LEU A 1 654 ? -20.007 2.828 -15.939 1.00 71.75 654 LEU A O 1
ATOM 5081 N N . ARG A 1 655 ? -18.599 3.928 -17.247 1.00 73.69 655 ARG A N 1
ATOM 5082 C CA . ARG A 1 655 ? -17.439 3.094 -16.865 1.00 73.69 655 ARG A CA 1
ATOM 5083 C C . ARG A 1 655 ? -17.124 3.038 -15.357 1.00 73.69 655 ARG A C 1
ATOM 5085 O O . ARG A 1 655 ? -16.911 1.929 -14.874 1.00 73.69 655 ARG A O 1
ATOM 5092 N N . PRO A 1 656 ? -17.073 4.159 -14.602 1.00 74.56 656 PRO A N 1
ATOM 5093 C CA . PRO A 1 656 ? -16.904 4.100 -13.151 1.00 74.56 656 PRO A CA 1
ATOM 5094 C C . PRO A 1 656 ? -18.005 3.267 -12.487 1.00 74.56 656 PRO A C 1
ATOM 5096 O O . PRO A 1 656 ? -17.720 2.522 -11.558 1.00 74.56 656 PRO A O 1
ATOM 5099 N N . GLN A 1 657 ? -19.240 3.353 -12.994 1.00 78.56 657 GLN A N 1
ATOM 5100 C CA . GLN A 1 657 ? -20.385 2.601 -12.479 1.00 78.56 657 GLN A CA 1
ATOM 5101 C C . GLN A 1 657 ? -20.269 1.107 -12.774 1.00 78.56 657 GLN A C 1
ATOM 5103 O O . GLN A 1 657 ? -20.457 0.308 -11.865 1.00 78.56 657 GLN A O 1
ATOM 5108 N N . LEU A 1 658 ? -19.872 0.720 -13.994 1.00 82.06 658 LEU A N 1
ATOM 5109 C CA . LEU A 1 658 ? -19.583 -0.682 -14.322 1.00 82.06 658 LEU A CA 1
ATOM 5110 C C . LEU A 1 658 ? -18.486 -1.246 -13.427 1.00 82.06 658 LEU A C 1
ATOM 5112 O O . LEU A 1 658 ? -18.548 -2.409 -13.038 1.00 82.06 658 LEU A O 1
ATOM 5116 N N . PHE A 1 659 ? -17.486 -0.432 -13.086 1.00 80.62 659 PHE A N 1
ATOM 5117 C CA . PHE A 1 659 ? -16.419 -0.906 -12.229 1.00 80.62 659 PHE A CA 1
ATOM 5118 C C . PHE A 1 659 ? -16.831 -1.020 -10.756 1.00 80.62 659 PHE A C 1
ATOM 5120 O O . PHE A 1 659 ? -16.571 -2.051 -10.137 1.00 80.62 659 PHE A O 1
ATOM 5127 N N . MET A 1 660 ? -17.517 -0.011 -10.206 1.00 83.25 660 MET A N 1
ATOM 5128 C CA . MET A 1 660 ? -18.102 -0.092 -8.861 1.00 83.25 660 MET A CA 1
ATOM 5129 C C . MET A 1 660 ? -19.047 -1.291 -8.758 1.00 83.25 660 MET A C 1
ATOM 5131 O O . MET A 1 660 ? -18.877 -2.109 -7.861 1.00 83.25 660 MET A O 1
ATOM 5135 N N . GLY A 1 661 ? -19.941 -1.459 -9.736 1.00 86.00 661 GLY A N 1
ATOM 5136 C CA . GLY A 1 661 ? -20.862 -2.589 -9.813 1.00 86.00 661 GLY A CA 1
ATOM 5137 C C . GLY A 1 661 ? -20.151 -3.938 -9.939 1.00 86.00 661 GLY A C 1
ATOM 5138 O O . GLY A 1 661 ? -20.575 -4.906 -9.314 1.00 86.00 661 GLY A O 1
ATOM 5139 N N . LEU A 1 662 ? -19.031 -4.020 -10.670 1.00 89.12 662 LEU A N 1
ATOM 5140 C CA . LEU A 1 662 ? -18.216 -5.237 -10.730 1.00 89.12 662 LEU A CA 1
ATOM 5141 C C . LEU A 1 662 ? -17.625 -5.585 -9.355 1.00 89.12 662 LEU A C 1
ATOM 5143 O O . LEU A 1 662 ? -17.686 -6.744 -8.949 1.00 89.12 662 LEU A O 1
ATOM 5147 N N . VAL A 1 663 ? -17.085 -4.600 -8.627 1.00 89.00 663 VAL A N 1
ATOM 5148 C CA . VAL A 1 663 ? -16.557 -4.807 -7.267 1.00 89.00 663 VAL A CA 1
ATOM 5149 C C . VAL A 1 663 ? -17.678 -5.176 -6.293 1.00 89.00 663 VAL A C 1
ATOM 5151 O O . VAL A 1 663 ? -17.538 -6.137 -5.546 1.00 89.00 663 VAL A O 1
ATOM 5154 N N . GLU A 1 664 ? -18.805 -4.468 -6.307 1.00 89.31 664 GLU A N 1
ATOM 5155 C CA . GLU A 1 664 ? -19.946 -4.741 -5.423 1.00 89.31 664 GLU A CA 1
ATOM 5156 C C . GLU A 1 664 ? -20.575 -6.110 -5.696 1.00 89.31 664 GLU A C 1
ATOM 5158 O O . GLU A 1 664 ? -20.844 -6.862 -4.758 1.00 89.31 664 GLU A O 1
ATOM 5163 N N . SER A 1 665 ? -20.732 -6.484 -6.968 1.00 89.75 665 SER A N 1
ATOM 5164 C CA . SER A 1 665 ? -21.195 -7.819 -7.354 1.00 89.75 665 SER A CA 1
ATOM 5165 C C . SER A 1 665 ? -20.204 -8.899 -6.917 1.00 89.75 665 SER A C 1
ATOM 5167 O O . SER A 1 665 ? -20.616 -9.924 -6.379 1.00 89.75 665 SER A O 1
ATOM 5169 N N . ALA A 1 666 ? -18.895 -8.658 -7.067 1.00 89.56 666 ALA A N 1
ATOM 5170 C CA . ALA A 1 666 ? -17.862 -9.571 -6.583 1.00 89.56 666 ALA A CA 1
ATOM 5171 C C . ALA A 1 666 ? -17.893 -9.747 -5.056 1.00 89.56 666 ALA A C 1
ATOM 5173 O O . ALA A 1 666 ? -17.652 -10.838 -4.550 1.00 89.56 666 ALA A O 1
ATOM 5174 N N . LEU A 1 667 ? -18.203 -8.682 -4.313 1.00 90.00 667 LEU A N 1
ATOM 5175 C CA . LEU A 1 667 ? -18.319 -8.724 -2.856 1.00 90.00 667 LEU A CA 1
ATOM 5176 C C . LEU A 1 667 ? -19.620 -9.369 -2.368 1.00 90.00 667 LEU A C 1
ATOM 5178 O O . LEU A 1 667 ? -19.640 -9.902 -1.257 1.00 90.00 667 LEU A O 1
ATOM 5182 N N . SER A 1 668 ? -20.674 -9.336 -3.183 1.00 88.00 668 SER A N 1
ATOM 5183 C CA . SER A 1 668 ? -21.970 -9.952 -2.874 1.00 88.00 668 SER A CA 1
ATOM 5184 C C . SER A 1 668 ? -21.965 -11.470 -3.081 1.00 88.00 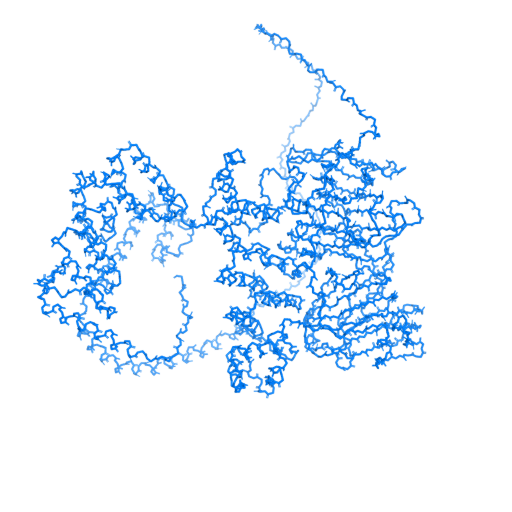668 SER A C 1
ATOM 5186 O O . SER A 1 668 ? -22.725 -12.175 -2.429 1.00 88.00 668 SER A O 1
ATOM 5188 N N . ASP A 1 669 ? -21.084 -11.987 -3.942 1.00 88.69 669 ASP A N 1
ATOM 5189 C CA . ASP A 1 669 ? -20.904 -13.425 -4.156 1.00 88.69 669 ASP A CA 1
ATOM 5190 C C . ASP A 1 669 ? -19.808 -13.982 -3.229 1.00 88.69 669 ASP A C 1
ATOM 5192 O O . ASP A 1 669 ? -18.615 -13.687 -3.371 1.00 88.69 669 ASP A O 1
ATOM 5196 N N . GLU A 1 670 ? -20.199 -14.800 -2.251 1.00 85.69 670 GLU A N 1
ATOM 5197 C CA . GLU A 1 670 ? -19.266 -15.416 -1.299 1.00 85.69 670 GLU A CA 1
ATOM 5198 C C . GLU A 1 670 ? -18.307 -16.423 -1.946 1.00 85.69 670 GLU A C 1
ATOM 5200 O O . GLU A 1 670 ? -17.226 -16.662 -1.404 1.00 85.69 670 GLU A O 1
ATOM 5205 N N . LYS A 1 671 ? -18.633 -16.957 -3.135 1.00 88.06 671 LYS A N 1
ATOM 5206 C CA . LYS A 1 671 ? -17.741 -17.858 -3.888 1.00 88.06 671 LYS A CA 1
ATOM 5207 C C . LYS A 1 671 ? -16.509 -17.128 -4.419 1.00 88.06 671 LYS A C 1
ATOM 5209 O O . LYS A 1 671 ? -15.494 -17.758 -4.717 1.00 88.06 671 LYS A O 1
ATOM 5214 N N . ILE A 1 672 ? -16.581 -15.803 -4.549 1.00 88.19 672 ILE A N 1
ATOM 5215 C CA . ILE A 1 672 ? -15.464 -14.978 -4.992 1.00 88.19 672 ILE A CA 1
ATOM 5216 C C . ILE A 1 672 ? -14.595 -14.638 -3.784 1.00 88.19 672 ILE A C 1
ATOM 5218 O O . ILE A 1 672 ? -15.042 -14.040 -2.801 1.00 88.19 672 ILE A O 1
ATOM 5222 N N . SER A 1 673 ? -13.318 -15.015 -3.864 1.00 89.19 673 SER A N 1
ATOM 5223 C CA . SER A 1 673 ? -12.368 -14.759 -2.784 1.00 89.19 673 SER A CA 1
ATOM 5224 C C . SER A 1 673 ? -12.084 -13.262 -2.619 1.00 89.19 673 SER A C 1
ATOM 5226 O O . SER A 1 673 ? -12.005 -12.506 -3.590 1.00 89.19 673 SER A O 1
ATOM 5228 N N . LEU A 1 674 ? -11.841 -12.832 -1.378 1.00 88.62 674 LEU A N 1
ATOM 5229 C CA . LEU A 1 674 ? -11.417 -11.457 -1.085 1.00 88.62 674 LEU A CA 1
ATOM 5230 C C . LEU A 1 674 ? -10.113 -11.100 -1.818 1.00 88.62 674 LEU A C 1
ATOM 5232 O O . LEU A 1 674 ? -9.947 -9.970 -2.264 1.00 88.62 674 LEU A O 1
ATOM 5236 N N . ALA A 1 675 ? -9.214 -12.073 -2.002 1.00 86.44 675 ALA A N 1
ATOM 5237 C CA . ALA A 1 675 ? -7.979 -11.895 -2.761 1.00 86.44 675 ALA A CA 1
ATOM 5238 C C . ALA A 1 675 ? -8.240 -11.529 -4.233 1.00 86.44 675 ALA A C 1
ATOM 5240 O O . ALA A 1 675 ? -7.570 -10.642 -4.756 1.00 86.44 675 ALA A O 1
ATOM 5241 N N . ALA A 1 676 ? -9.240 -12.142 -4.879 1.00 86.62 676 ALA A N 1
ATOM 5242 C CA . ALA A 1 676 ? -9.636 -11.798 -6.247 1.00 86.62 676 ALA A CA 1
ATOM 5243 C C . ALA A 1 676 ? -10.179 -10.360 -6.341 1.00 86.62 676 ALA A C 1
ATOM 5245 O O . ALA A 1 676 ? -9.814 -9.609 -7.248 1.00 86.62 676 ALA A O 1
ATOM 5246 N N . ALA A 1 677 ? -10.994 -9.939 -5.367 1.00 88.94 677 ALA A N 1
ATOM 5247 C CA . ALA A 1 677 ? -11.496 -8.566 -5.296 1.00 88.94 677 ALA A CA 1
ATOM 5248 C C . ALA A 1 677 ? -10.366 -7.540 -5.055 1.00 88.94 677 ALA A C 1
ATOM 5250 O O . ALA A 1 677 ? -10.341 -6.479 -5.681 1.00 88.94 677 ALA A O 1
ATOM 5251 N N . LEU A 1 678 ? -9.393 -7.863 -4.194 1.00 87.50 678 LEU A N 1
ATOM 5252 C CA . LEU A 1 678 ? -8.210 -7.025 -3.955 1.00 87.50 678 LEU A CA 1
ATOM 5253 C C . LEU A 1 678 ? -7.318 -6.928 -5.198 1.00 87.50 678 LEU A C 1
ATOM 5255 O O . LEU A 1 678 ? -6.832 -5.840 -5.525 1.00 87.50 678 LEU A O 1
ATOM 5259 N N . GLU A 1 679 ? -7.133 -8.040 -5.915 1.00 85.81 679 GLU A N 1
ATOM 5260 C CA . GLU A 1 679 ? -6.368 -8.073 -7.162 1.00 85.81 679 GLU A CA 1
ATOM 5261 C C . GLU A 1 679 ? -7.005 -7.180 -8.229 1.00 85.81 679 GLU A C 1
ATOM 5263 O O . GLU A 1 679 ? -6.283 -6.404 -8.862 1.00 85.81 679 GLU A O 1
ATOM 5268 N N . LEU A 1 680 ? -8.335 -7.228 -8.361 1.00 85.88 680 LEU A N 1
ATOM 5269 C CA . LEU A 1 680 ? -9.122 -6.384 -9.260 1.00 85.88 680 LEU A CA 1
ATOM 5270 C C . LEU A 1 680 ? -8.916 -4.889 -8.987 1.00 85.88 680 LEU A C 1
ATOM 5272 O O . LEU A 1 680 ? -8.542 -4.139 -9.891 1.00 85.88 680 LEU A O 1
ATOM 5276 N N . VAL A 1 681 ? -9.109 -4.451 -7.738 1.00 85.56 681 VAL A N 1
ATOM 5277 C CA . VAL A 1 681 ? -8.946 -3.036 -7.357 1.00 85.56 681 VAL A CA 1
ATOM 5278 C C . VAL A 1 681 ? -7.517 -2.559 -7.608 1.00 85.56 681 VAL A C 1
ATOM 5280 O O . VAL A 1 681 ? -7.316 -1.480 -8.171 1.00 85.56 681 VAL A O 1
ATOM 5283 N N . HIS A 1 682 ? -6.515 -3.366 -7.258 1.00 83.62 682 HIS A N 1
ATOM 5284 C CA . HIS A 1 682 ? -5.127 -2.988 -7.496 1.00 83.62 682 HIS A CA 1
ATOM 5285 C C . HIS A 1 682 ? -4.777 -2.978 -8.993 1.00 83.62 682 HIS A C 1
ATOM 5287 O O . HIS A 1 682 ? -4.113 -2.046 -9.440 1.00 83.62 682 HIS A O 1
ATOM 5293 N N . GLU A 1 683 ? -5.173 -3.977 -9.793 1.00 82.19 683 GLU A N 1
ATOM 5294 C CA . GLU A 1 683 ? -4.912 -3.956 -11.245 1.00 82.19 683 GLU A CA 1
ATOM 5295 C C . GLU A 1 683 ? -5.511 -2.728 -11.914 1.00 82.19 683 GLU A C 1
ATOM 5297 O O . GLU A 1 683 ? -4.875 -2.113 -12.767 1.00 82.19 683 GLU A O 1
ATOM 5302 N N . ILE A 1 684 ? -6.691 -2.307 -11.484 1.00 79.12 684 ILE A N 1
ATOM 5303 C CA . ILE A 1 684 ? -7.291 -1.115 -12.061 1.00 79.12 684 ILE A CA 1
ATOM 5304 C C . ILE A 1 684 ? -6.578 0.148 -11.614 1.00 79.12 684 ILE A C 1
ATOM 5306 O O . ILE A 1 684 ? -6.360 1.027 -12.447 1.00 79.12 684 ILE A O 1
ATOM 5310 N N . ALA A 1 685 ? -6.109 0.230 -10.368 1.00 78.81 685 ALA A N 1
ATOM 5311 C CA . ALA A 1 685 ? -5.190 1.297 -9.989 1.00 78.81 685 ALA A CA 1
ATOM 5312 C C . ALA A 1 685 ? -3.948 1.294 -10.906 1.00 78.81 685 ALA A C 1
ATOM 5314 O O . ALA A 1 685 ? -3.597 2.324 -11.473 1.00 78.81 685 ALA A O 1
ATOM 5315 N N . LEU A 1 686 ? -3.345 0.132 -11.168 1.00 80.44 686 LEU A N 1
ATOM 5316 C CA . LEU A 1 686 ? -2.178 0.014 -12.048 1.00 80.44 686 LEU A CA 1
ATOM 5317 C C . LEU A 1 686 ? -2.425 0.551 -13.467 1.00 80.44 686 LEU A C 1
ATOM 5319 O O . LEU A 1 686 ? -1.571 1.257 -14.003 1.00 80.44 686 LEU A O 1
ATOM 5323 N N . PHE A 1 687 ? -3.581 0.282 -14.068 1.00 79.88 687 PHE A N 1
ATOM 5324 C CA . PHE A 1 687 ? -3.851 0.670 -15.455 1.00 79.88 687 PHE A CA 1
ATOM 5325 C C . PHE A 1 687 ? -4.695 1.937 -15.634 1.00 79.88 687 PHE A C 1
ATOM 5327 O O . PHE A 1 687 ? -5.180 2.204 -16.738 1.00 79.88 687 PHE A O 1
ATOM 5334 N N . SER A 1 688 ? -4.875 2.734 -14.583 1.00 73.62 688 SER A N 1
ATOM 5335 C CA . SER A 1 688 ? -5.700 3.938 -14.653 1.00 73.62 688 SER A CA 1
ATOM 5336 C C . SER A 1 688 ? -4.947 5.241 -14.365 1.00 73.62 688 SER A C 1
ATOM 5338 O O . SER A 1 688 ? -4.015 5.285 -13.556 1.00 73.62 688 SER A O 1
ATOM 5340 N N . GLY A 1 689 ? -5.314 6.301 -15.102 1.00 60.91 689 GLY A N 1
ATOM 5341 C CA . GLY A 1 689 ? -4.706 7.631 -15.021 1.00 60.91 689 GLY A CA 1
ATOM 5342 C C . GLY A 1 689 ? -5.391 8.591 -14.046 1.00 60.91 689 GLY A C 1
ATOM 5343 O O . GLY A 1 689 ? -4.681 9.241 -13.284 1.00 60.91 689 GLY A O 1
ATOM 5344 N N . HIS A 1 690 ? -6.729 8.677 -14.053 1.00 57.91 690 HIS A N 1
ATOM 5345 C CA . HIS A 1 690 ? -7.542 9.427 -13.078 1.00 57.91 690 HIS A CA 1
ATOM 5346 C C . HIS A 1 690 ? -8.961 8.854 -12.996 1.00 57.91 690 HIS A C 1
ATOM 5348 O O . HIS A 1 690 ? -9.681 8.863 -13.993 1.00 57.91 690 HIS A O 1
ATOM 5354 N N . TRP A 1 691 ? -9.372 8.398 -11.814 1.00 59.22 691 TRP A N 1
ATOM 5355 C CA . TRP A 1 691 ? -10.759 8.010 -11.520 1.00 59.22 691 TRP A CA 1
ATOM 5356 C C . TRP A 1 691 ? -11.103 8.517 -10.128 1.00 59.22 691 TRP A C 1
ATOM 5358 O O . TRP A 1 691 ? -11.253 7.762 -9.164 1.00 59.22 691 TRP A O 1
ATOM 5368 N N . ASP A 1 692 ? -11.119 9.838 -10.038 1.00 52.25 692 ASP A N 1
ATOM 5369 C CA . ASP A 1 692 ? -11.685 10.553 -8.912 1.00 52.25 692 ASP A CA 1
ATOM 5370 C C . ASP A 1 692 ? -13.188 10.232 -8.889 1.00 52.25 692 ASP A C 1
ATOM 5372 O O . ASP A 1 692 ? -13.901 10.511 -9.854 1.00 52.25 692 ASP A O 1
ATOM 5376 N N . LEU A 1 693 ? -13.661 9.582 -7.822 1.00 50.12 693 LEU A N 1
ATOM 5377 C CA . LEU A 1 693 ? -15.099 9.406 -7.577 1.00 50.12 693 LEU A CA 1
ATOM 5378 C C . LEU A 1 693 ? -15.739 10.766 -7.270 1.00 50.12 693 LEU A C 1
ATOM 5380 O O . LEU A 1 693 ? -16.869 11.043 -7.658 1.00 50.12 693 LEU A O 1
ATOM 5384 N N . THR A 1 694 ? -14.969 11.622 -6.600 1.00 48.38 694 THR A N 1
ATOM 5385 C CA . THR A 1 694 ? -15.245 13.032 -6.320 1.00 48.38 694 THR A CA 1
ATOM 5386 C C . THR A 1 694 ? -13.923 13.800 -6.342 1.00 48.38 694 THR A C 1
ATOM 5388 O O . THR A 1 694 ? -12.857 13.191 -6.291 1.00 48.38 694 THR A O 1
ATOM 5391 N N . HIS A 1 695 ? -13.956 15.135 -6.276 1.00 46.84 695 HIS A N 1
ATOM 5392 C CA . HIS A 1 695 ? -12.749 15.962 -6.096 1.00 46.84 695 HIS A CA 1
ATOM 5393 C C . HIS A 1 695 ? -11.896 15.618 -4.846 1.00 46.84 695 HIS A C 1
ATOM 5395 O O . HIS A 1 695 ? -10.797 16.154 -4.700 1.00 46.84 695 HIS A O 1
ATOM 5401 N N . THR A 1 696 ? -12.383 14.751 -3.947 1.00 46.22 696 THR A N 1
ATOM 5402 C CA . THR A 1 696 ? -11.765 14.392 -2.659 1.00 46.22 696 THR A CA 1
ATOM 5403 C C . THR A 1 696 ? -11.548 12.887 -2.448 1.00 46.22 696 THR A C 1
ATOM 5405 O O . THR A 1 696 ? -10.915 12.513 -1.464 1.00 46.22 696 THR A O 1
ATOM 5408 N N . SER A 1 697 ? -12.033 12.003 -3.331 1.00 57.47 697 SER A N 1
ATOM 5409 C CA . SER A 1 697 ? -11.968 10.548 -3.114 1.00 57.47 697 SER A CA 1
ATOM 5410 C C . SER A 1 697 ? -11.539 9.775 -4.361 1.00 57.47 697 SER A C 1
ATOM 5412 O O . SER A 1 697 ? -12.051 9.984 -5.460 1.00 57.47 697 SER A O 1
ATOM 5414 N N . SER A 1 698 ? -10.586 8.853 -4.181 1.00 69.19 698 SER A N 1
ATOM 5415 C CA . SER A 1 698 ? -10.132 7.956 -5.247 1.00 69.19 698 SER A CA 1
ATOM 5416 C C . SER A 1 698 ? -10.952 6.667 -5.270 1.00 69.19 698 SER A C 1
ATOM 5418 O O . SER A 1 698 ? -11.302 6.123 -4.218 1.00 69.19 698 SER A O 1
ATOM 5420 N N . PHE A 1 699 ? -11.198 6.124 -6.467 1.00 74.94 699 PHE A N 1
ATOM 5421 C CA . PHE A 1 699 ? -11.823 4.807 -6.606 1.00 74.94 699 PHE A CA 1
ATOM 5422 C C . PHE A 1 699 ? -11.065 3.728 -5.816 1.00 74.94 699 PHE A C 1
ATOM 5424 O O . PHE A 1 699 ? -11.677 2.907 -5.138 1.00 74.94 699 PHE A O 1
ATOM 5431 N N . ALA A 1 700 ? -9.729 3.722 -5.883 1.00 76.31 700 ALA A N 1
ATOM 5432 C CA . ALA A 1 700 ? -8.921 2.712 -5.205 1.00 76.31 700 ALA A CA 1
ATOM 5433 C C . ALA A 1 700 ? -9.129 2.752 -3.681 1.00 76.31 700 ALA A C 1
ATOM 5435 O O . ALA A 1 700 ? -9.289 1.701 -3.065 1.00 76.31 700 ALA A O 1
ATOM 5436 N N . ALA A 1 701 ? -9.211 3.949 -3.081 1.00 77.06 701 ALA A N 1
ATOM 5437 C CA . ALA A 1 701 ? -9.522 4.097 -1.658 1.00 77.06 701 ALA A CA 1
ATOM 5438 C C . ALA A 1 701 ? -10.919 3.558 -1.316 1.00 77.06 701 ALA A C 1
ATOM 5440 O O . ALA A 1 701 ? -11.072 2.830 -0.334 1.00 77.06 701 ALA A O 1
ATOM 5441 N N . TRP A 1 702 ? -11.927 3.875 -2.137 1.00 83.19 702 TRP A N 1
ATOM 5442 C CA . TRP A 1 702 ? -13.281 3.344 -1.969 1.00 83.19 702 TRP A CA 1
ATOM 5443 C C . TRP A 1 702 ? -13.312 1.814 -2.062 1.00 83.19 702 TRP A C 1
ATOM 5445 O O . TRP A 1 702 ? -13.848 1.169 -1.162 1.00 83.19 702 TRP A O 1
ATOM 5455 N N . GLY A 1 703 ? -12.696 1.241 -3.100 1.00 85.56 703 GLY A N 1
ATOM 5456 C CA . GLY A 1 703 ? -12.695 -0.198 -3.356 1.00 85.56 703 GLY A CA 1
ATOM 5457 C C . GLY A 1 703 ? -11.994 -0.958 -2.240 1.00 85.56 703 GLY A C 1
ATOM 5458 O O . GLY A 1 703 ? -12.532 -1.932 -1.719 1.00 85.56 703 GLY A O 1
ATOM 5459 N N . PHE A 1 704 ? -10.841 -0.456 -1.793 1.00 85.94 704 PHE A N 1
ATOM 5460 C CA . PHE A 1 704 ? -10.146 -1.025 -0.651 1.00 85.94 704 PHE A CA 1
ATOM 5461 C C . PHE A 1 704 ? -11.003 -0.967 0.621 1.00 85.94 704 PHE A C 1
ATOM 5463 O O . PHE A 1 704 ? -11.238 -1.999 1.239 1.00 85.94 704 PHE A O 1
ATOM 5470 N N . ARG A 1 705 ? -11.577 0.189 0.969 1.00 85.44 705 ARG A N 1
ATOM 5471 C CA . ARG A 1 705 ? -12.475 0.290 2.130 1.00 85.44 705 ARG A CA 1
ATOM 5472 C C . ARG A 1 705 ? -13.644 -0.703 2.052 1.00 85.44 705 ARG A C 1
ATOM 5474 O O . ARG A 1 705 ? -13.905 -1.403 3.026 1.00 85.44 705 ARG A O 1
ATOM 5481 N N . LYS A 1 706 ? -14.313 -0.803 0.898 1.00 88.44 706 LYS A N 1
ATOM 5482 C CA . LYS A 1 706 ? -15.465 -1.699 0.695 1.00 88.44 706 LYS A CA 1
ATOM 5483 C C . LYS A 1 706 ? -15.104 -3.170 0.839 1.00 88.44 706 LYS A C 1
ATOM 5485 O O . LYS A 1 706 ? -15.854 -3.918 1.465 1.00 88.44 706 LYS A O 1
ATOM 5490 N N . ILE A 1 707 ? -13.949 -3.577 0.314 1.00 90.88 707 ILE A N 1
ATOM 5491 C CA . ILE A 1 707 ? -13.460 -4.946 0.484 1.00 90.88 707 ILE A CA 1
ATOM 5492 C C . ILE A 1 707 ? -13.157 -5.226 1.958 1.00 90.88 707 ILE A C 1
ATOM 5494 O O . ILE A 1 707 ? -13.520 -6.291 2.438 1.00 90.88 707 ILE A O 1
ATOM 5498 N N . GLY A 1 708 ? -12.568 -4.282 2.696 1.00 89.50 708 GLY A N 1
ATOM 5499 C CA . GLY A 1 708 ? -12.316 -4.443 4.131 1.00 89.50 708 GLY A CA 1
ATOM 5500 C C . GLY A 1 708 ? -13.604 -4.568 4.949 1.00 89.50 708 GLY A C 1
ATOM 5501 O O . GLY A 1 708 ? -13.723 -5.454 5.794 1.00 89.50 708 GLY A O 1
ATOM 5502 N N . GLU A 1 709 ? -14.609 -3.739 4.651 1.00 88.19 709 GLU A N 1
ATOM 5503 C CA . GLU A 1 709 ? -15.946 -3.826 5.256 1.00 88.19 709 GLU A CA 1
ATOM 5504 C C . GLU A 1 709 ? -16.620 -5.178 4.963 1.00 88.19 709 GLU A C 1
ATOM 5506 O O . GLU A 1 709 ? -17.254 -5.766 5.842 1.00 88.19 709 GLU A O 1
ATOM 5511 N N . ALA A 1 710 ? -16.500 -5.679 3.729 1.00 90.38 710 ALA A N 1
ATOM 5512 C CA . ALA A 1 710 ? -17.041 -6.974 3.322 1.00 90.38 710 ALA A CA 1
ATOM 5513 C C . ALA A 1 710 ? -16.277 -8.149 3.946 1.00 90.38 710 ALA A C 1
ATOM 5515 O O . ALA A 1 710 ? -16.906 -9.074 4.449 1.00 90.38 710 ALA A O 1
ATOM 5516 N N . ALA A 1 711 ? -14.944 -8.092 3.980 1.00 89.88 711 ALA A N 1
ATOM 5517 C CA . ALA A 1 711 ? -14.097 -9.088 4.626 1.00 89.88 711 ALA A CA 1
ATOM 5518 C C . ALA A 1 711 ? -14.530 -9.290 6.074 1.00 89.88 711 ALA A C 1
ATOM 5520 O O . ALA A 1 711 ? -14.780 -10.406 6.520 1.00 89.88 711 ALA A O 1
ATOM 5521 N N . ALA A 1 712 ? -14.713 -8.185 6.781 1.00 85.38 712 ALA A N 1
ATOM 5522 C CA . ALA A 1 712 ? -15.077 -8.239 8.172 1.00 85.38 712 ALA A CA 1
ATOM 5523 C C . ALA A 1 712 ? -16.541 -8.689 8.384 1.00 85.38 712 ALA A C 1
ATOM 5525 O O . ALA A 1 712 ? -16.832 -9.361 9.371 1.00 85.38 712 ALA A O 1
ATOM 5526 N N . ARG A 1 713 ? -17.469 -8.407 7.450 1.00 85.94 713 ARG A N 1
ATOM 5527 C CA . ARG A 1 713 ? -18.812 -9.036 7.433 1.00 85.94 713 ARG A CA 1
ATOM 5528 C C . ARG A 1 713 ? -18.750 -10.554 7.224 1.00 85.94 713 ARG A C 1
ATOM 5530 O O . ARG A 1 713 ? -19.537 -11.262 7.835 1.00 85.94 713 ARG A O 1
ATOM 5537 N N . ARG A 1 714 ? -17.784 -11.047 6.441 1.00 88.00 714 ARG A N 1
ATOM 5538 C CA . ARG A 1 714 ? -17.494 -12.482 6.255 1.00 88.00 714 ARG A CA 1
ATOM 5539 C C . ARG A 1 714 ? -16.718 -13.110 7.429 1.00 88.00 714 ARG A C 1
ATOM 5541 O O . ARG A 1 714 ? -16.259 -14.241 7.319 1.00 88.00 714 ARG A O 1
ATOM 5548 N N . GLY A 1 715 ? -16.541 -12.387 8.537 1.00 85.81 715 GLY A N 1
ATOM 5549 C CA . GLY A 1 715 ? -15.851 -12.879 9.732 1.00 85.81 715 GLY A CA 1
ATOM 5550 C C . GLY A 1 715 ? -14.325 -12.750 9.707 1.00 85.81 715 GLY A C 1
ATOM 5551 O O . GLY A 1 715 ? -13.674 -13.286 10.602 1.00 85.81 715 GLY A O 1
ATOM 5552 N N . GLU A 1 716 ? -13.730 -12.040 8.736 1.00 89.56 716 GLU A N 1
ATOM 5553 C CA . GLU A 1 716 ? -12.291 -11.746 8.761 1.00 89.56 716 GLU A CA 1
ATOM 5554 C C . GLU A 1 716 ? -11.963 -10.809 9.928 1.00 89.56 716 GLU A C 1
ATOM 5556 O O . GLU A 1 716 ? -12.369 -9.643 9.965 1.00 89.56 716 GLU A O 1
ATOM 5561 N N . LYS A 1 717 ? -11.198 -11.342 10.876 1.00 87.69 717 LYS A N 1
ATOM 5562 C CA . LYS A 1 717 ? -10.840 -10.697 12.138 1.00 87.69 717 LYS A CA 1
ATOM 5563 C C . LYS A 1 717 ? -9.808 -9.589 11.936 1.00 87.69 717 LYS A C 1
ATOM 5565 O O . LYS A 1 717 ? -9.850 -8.573 12.623 1.00 87.69 717 LYS A O 1
ATOM 5570 N N . LYS A 1 718 ? -8.906 -9.763 10.964 1.00 89.88 718 LYS A N 1
ATOM 5571 C CA . LYS A 1 718 ? -7.764 -8.872 10.707 1.00 89.88 718 LYS A CA 1
ATOM 5572 C C . LYS A 1 718 ? -7.907 -8.154 9.368 1.00 89.88 718 LYS A C 1
ATOM 5574 O O . LYS A 1 718 ? -7.038 -8.220 8.495 1.00 89.88 718 LYS A O 1
ATOM 5579 N N . ALA A 1 719 ? -9.057 -7.509 9.180 1.00 88.88 719 ALA A N 1
ATOM 5580 C CA . ALA A 1 719 ? -9.455 -6.944 7.896 1.00 88.88 719 ALA A CA 1
ATOM 5581 C C . ALA A 1 719 ? -8.488 -5.867 7.382 1.00 88.88 719 ALA A C 1
ATOM 5583 O O . ALA A 1 719 ? -8.180 -5.855 6.191 1.00 88.88 719 ALA A O 1
ATOM 5584 N N . TYR A 1 720 ? -7.955 -4.991 8.241 1.00 90.44 720 TYR A N 1
ATOM 5585 C CA . TYR A 1 720 ? -6.952 -4.020 7.799 1.00 90.44 720 TYR A CA 1
ATOM 5586 C C . TYR A 1 720 ? -5.636 -4.723 7.444 1.00 90.44 720 TYR A C 1
ATOM 5588 O O . TYR A 1 720 ? -5.061 -4.459 6.384 1.00 90.44 720 TYR A O 1
ATOM 5596 N N . SER A 1 721 ? -5.181 -5.661 8.276 1.00 89.31 721 SER A N 1
ATOM 5597 C CA . SER A 1 721 ? -3.948 -6.419 8.033 1.00 89.31 721 SER A CA 1
ATOM 5598 C C . SER A 1 721 ? -3.989 -7.263 6.750 1.00 89.31 721 SER A C 1
ATOM 5600 O O . SER A 1 721 ? -2.972 -7.363 6.059 1.00 89.31 721 SER A O 1
ATOM 5602 N N . LEU A 1 722 ? -5.156 -7.801 6.371 1.00 87.56 722 LEU A N 1
ATOM 5603 C CA . LEU A 1 722 ? -5.383 -8.467 5.079 1.00 87.56 722 LEU A CA 1
ATOM 5604 C C . LEU A 1 722 ? -5.158 -7.507 3.899 1.00 87.56 722 LEU A C 1
ATOM 5606 O O . LEU A 1 722 ? -4.594 -7.873 2.866 1.00 87.56 722 LEU A O 1
ATOM 5610 N N . MET A 1 723 ? -5.610 -6.267 4.054 1.00 86.81 723 MET A N 1
ATOM 5611 C CA . MET A 1 723 ? -5.655 -5.264 2.996 1.00 86.81 723 MET A CA 1
ATOM 5612 C C . MET A 1 723 ? -4.372 -4.464 2.827 1.00 86.81 723 MET A C 1
ATOM 5614 O O . MET A 1 723 ? -4.012 -4.102 1.703 1.00 86.81 723 MET A O 1
ATOM 5618 N N . LYS A 1 724 ? -3.673 -4.191 3.929 1.00 87.44 724 LYS A N 1
ATOM 5619 C CA . LYS A 1 724 ? -2.477 -3.349 3.963 1.00 87.44 724 LYS A CA 1
ATOM 5620 C C . LYS A 1 724 ? -1.453 -3.710 2.876 1.00 87.44 724 LYS A C 1
ATOM 5622 O O . LYS A 1 724 ? -1.014 -2.786 2.194 1.00 87.44 724 LYS A O 1
ATOM 5627 N N . PRO A 1 725 ? -1.087 -4.986 2.625 1.00 84.12 725 PRO A N 1
ATOM 5628 C CA . PRO A 1 725 ? -0.083 -5.299 1.606 1.00 84.12 725 PRO A CA 1
ATOM 5629 C C . PRO A 1 725 ? -0.504 -4.877 0.188 1.00 84.12 725 PRO A C 1
ATOM 5631 O O . PRO A 1 725 ? 0.324 -4.411 -0.597 1.00 84.12 725 PRO A O 1
ATOM 5634 N N . TRP A 1 726 ? -1.798 -4.960 -0.132 1.00 83.62 726 TRP A N 1
ATOM 5635 C CA . TRP A 1 726 ? -2.351 -4.512 -1.415 1.00 83.62 726 TRP A CA 1
ATOM 5636 C C . TRP A 1 726 ? -2.364 -2.990 -1.519 1.00 83.62 726 TRP A C 1
ATOM 5638 O O . TRP A 1 726 ? -1.951 -2.425 -2.533 1.00 83.62 726 TRP A O 1
ATOM 5648 N N . LEU A 1 727 ? -2.775 -2.320 -0.443 1.00 82.12 727 LEU A N 1
ATOM 5649 C CA . LEU A 1 727 ? -2.793 -0.865 -0.350 1.00 82.12 727 LEU A CA 1
ATOM 5650 C C . LEU A 1 727 ? -1.380 -0.270 -0.449 1.00 82.12 727 LEU A C 1
ATOM 5652 O O . LEU A 1 727 ? -1.181 0.734 -1.127 1.00 82.12 727 LEU A O 1
ATOM 5656 N N . PHE A 1 728 ? -0.384 -0.909 0.168 1.00 81.75 728 PHE A N 1
ATOM 5657 C CA . PHE A 1 728 ? 1.020 -0.482 0.174 1.00 81.75 728 PHE A CA 1
ATOM 5658 C C . PHE A 1 728 ? 1.788 -0.862 -1.097 1.00 81.75 728 PHE A C 1
ATOM 5660 O O . PHE A 1 728 ? 2.804 -0.248 -1.394 1.00 81.75 728 PHE A O 1
ATOM 5667 N N . SER A 1 729 ? 1.310 -1.820 -1.886 1.00 78.56 729 SER A N 1
ATOM 5668 C CA . SER A 1 729 ? 1.876 -2.111 -3.212 1.00 78.56 729 SER A CA 1
ATOM 5669 C C . SER A 1 729 ? 1.206 -1.308 -4.331 1.00 78.56 729 SER A C 1
ATOM 5671 O O . SER A 1 729 ? 1.729 -1.248 -5.441 1.00 78.56 729 SER A O 1
ATOM 5673 N N . THR A 1 730 ? 0.056 -0.679 -4.064 1.00 78.31 730 THR A N 1
ATOM 5674 C CA . THR A 1 730 ? -0.692 0.075 -5.079 1.00 78.31 730 THR A CA 1
ATOM 5675 C C . THR A 1 730 ? 0.129 1.270 -5.582 1.00 78.31 730 THR A C 1
ATOM 5677 O O . THR A 1 730 ? 0.669 2.014 -4.751 1.00 78.31 730 THR A O 1
ATOM 5680 N N . PRO A 1 731 ? 0.225 1.483 -6.908 1.00 72.69 731 PRO A N 1
ATOM 5681 C CA . PRO A 1 731 ? 0.859 2.661 -7.494 1.00 72.69 731 PRO A CA 1
ATOM 5682 C C . PRO A 1 731 ? 0.332 3.970 -6.910 1.00 72.69 731 PRO A C 1
ATOM 5684 O O . PRO A 1 731 ? -0.870 4.114 -6.679 1.00 72.69 731 PRO A O 1
ATOM 5687 N N . SER A 1 732 ? 1.212 4.949 -6.703 1.00 62.12 732 SER A N 1
ATOM 5688 C CA . SER A 1 732 ? 0.773 6.272 -6.274 1.00 62.12 732 SER A CA 1
ATOM 5689 C C . SER A 1 732 ? 0.346 7.082 -7.489 1.00 62.12 732 SER A C 1
ATOM 5691 O O . SER A 1 732 ? 1.140 7.333 -8.397 1.00 62.12 732 SER A O 1
ATOM 5693 N N . ILE A 1 733 ? -0.933 7.457 -7.546 1.00 56.69 733 ILE A N 1
ATOM 5694 C CA . ILE A 1 733 ? -1.565 8.140 -8.696 1.00 56.69 733 ILE A CA 1
ATOM 5695 C C . ILE A 1 733 ? -2.255 9.429 -8.268 1.00 56.69 733 ILE A C 1
ATOM 5697 O O . ILE A 1 733 ? -2.388 10.364 -9.057 1.00 56.69 733 ILE A O 1
ATOM 5701 N N . PHE A 1 734 ? -2.651 9.499 -7.001 1.00 57.72 734 PHE A N 1
ATOM 5702 C CA . PHE A 1 734 ? -3.703 10.386 -6.540 1.00 57.72 734 PHE A CA 1
ATOM 5703 C C . PHE A 1 734 ? -3.099 11.559 -5.785 1.00 57.72 734 PHE A C 1
ATOM 5705 O O . PHE A 1 734 ? -2.585 11.378 -4.689 1.00 57.72 734 PHE A O 1
ATOM 5712 N N . GLY A 1 735 ? -3.190 12.768 -6.341 1.00 48.16 735 GLY A N 1
ATOM 5713 C CA . GLY A 1 735 ? -2.690 13.969 -5.666 1.00 48.16 735 GLY A CA 1
ATOM 5714 C C . GLY A 1 735 ? -3.371 14.261 -4.322 1.00 48.16 735 GLY A C 1
ATOM 5715 O O . GLY A 1 735 ? -2.834 15.049 -3.555 1.00 48.16 735 GLY A O 1
ATOM 5716 N N . LYS A 1 736 ? -4.542 13.660 -4.017 1.00 53.62 736 LYS A N 1
ATOM 5717 C CA . LYS A 1 736 ? -5.373 14.085 -2.872 1.00 53.62 736 LYS A CA 1
ATOM 5718 C C . LYS A 1 736 ? -6.129 13.007 -2.061 1.00 53.62 736 LYS A C 1
ATOM 5720 O O . LYS A 1 736 ? -6.879 13.405 -1.181 1.00 53.62 736 LYS A O 1
ATOM 5725 N N . GLY A 1 737 ? -5.992 11.684 -2.279 1.00 56.44 737 GLY A N 1
ATOM 5726 C CA . GLY A 1 737 ? -7.009 10.778 -1.688 1.00 56.44 737 GLY A CA 1
ATOM 5727 C C . GLY A 1 737 ? -6.773 9.269 -1.585 1.00 56.44 737 GLY A C 1
ATOM 5728 O O . GLY A 1 737 ? -7.743 8.520 -1.705 1.00 56.44 737 GLY A O 1
ATOM 5729 N N . LEU A 1 738 ? -5.546 8.788 -1.357 1.00 68.56 738 LEU A N 1
ATOM 5730 C CA . LEU A 1 738 ? -5.348 7.413 -0.870 1.00 68.56 738 LEU A CA 1
ATOM 5731 C C . LEU A 1 738 ? -4.716 7.462 0.521 1.00 68.56 738 LEU A C 1
ATOM 5733 O O . LEU A 1 738 ? -3.502 7.601 0.659 1.00 68.56 738 LEU A O 1
ATOM 5737 N N . TYR A 1 739 ? -5.564 7.400 1.548 1.00 74.56 739 TYR A N 1
ATOM 5738 C CA . TYR A 1 739 ? -5.114 7.306 2.930 1.00 74.56 739 TYR A CA 1
ATOM 5739 C C . TYR A 1 739 ? -4.720 5.851 3.225 1.00 74.56 739 TYR A C 1
ATOM 5741 O O . TYR A 1 739 ? -5.545 4.953 3.048 1.00 74.56 739 TYR A O 1
ATOM 5749 N N . PRO A 1 740 ? -3.474 5.590 3.655 1.00 74.75 740 PRO A N 1
ATOM 5750 C CA . PRO A 1 740 ? -2.974 4.236 3.909 1.00 74.75 740 PRO A CA 1
ATOM 5751 C C . PRO A 1 740 ? -3.619 3.556 5.120 1.00 74.75 740 PRO A C 1
ATOM 5753 O O . PRO A 1 740 ? -3.390 2.374 5.348 1.00 74.75 740 PRO A O 1
ATOM 5756 N N . LEU A 1 741 ? -4.368 4.310 5.920 1.00 80.50 741 LEU A N 1
ATOM 5757 C CA . LEU A 1 741 ? -4.798 3.947 7.262 1.00 80.50 741 LEU A CA 1
ATOM 5758 C C . LEU A 1 741 ? -6.287 4.294 7.408 1.00 80.50 741 LEU A C 1
ATOM 5760 O O . LEU A 1 741 ? -6.627 5.371 7.891 1.00 80.50 741 LEU A O 1
ATOM 5764 N N . PRO A 1 742 ? -7.196 3.446 6.897 1.00 83.38 742 PRO A N 1
ATOM 5765 C CA . PRO A 1 742 ? -8.630 3.709 6.944 1.00 83.38 742 PRO A CA 1
ATOM 5766 C C . PRO A 1 742 ? -9.126 3.568 8.393 1.00 83.38 742 PRO A C 1
ATOM 5768 O O . PRO A 1 742 ? -9.043 2.451 8.916 1.00 83.38 742 PRO A O 1
ATOM 5771 N N . PRO A 1 743 ? -9.668 4.628 9.029 1.00 84.56 743 PRO A N 1
ATOM 5772 C CA . PRO A 1 743 ? -10.035 4.591 10.447 1.00 84.56 743 PRO A CA 1
ATOM 5773 C C . PRO A 1 743 ? -10.970 3.430 10.779 1.00 84.56 743 PRO A C 1
ATOM 5775 O O . PRO A 1 743 ? -10.630 2.591 11.602 1.00 84.56 743 PRO A O 1
ATOM 5778 N N . VAL A 1 744 ? -12.051 3.273 10.010 1.00 82.94 744 VAL A N 1
ATOM 5779 C CA . VAL A 1 744 ? -13.047 2.199 10.181 1.00 82.94 744 VAL A CA 1
ATOM 5780 C C . VAL A 1 744 ? -12.423 0.798 10.249 1.00 82.94 744 VAL A C 1
ATOM 5782 O O . VAL A 1 744 ? -12.840 -0.023 11.064 1.00 82.94 744 VAL A O 1
ATOM 5785 N N . LEU A 1 745 ? -11.426 0.500 9.407 1.00 87.69 745 LEU A N 1
ATOM 5786 C CA . LEU A 1 745 ? -10.804 -0.829 9.390 1.00 87.69 745 LEU A CA 1
ATOM 5787 C C . LEU A 1 745 ? -9.835 -1.021 10.561 1.00 87.69 745 LEU A C 1
ATOM 5789 O O . LEU A 1 745 ? -9.769 -2.116 11.114 1.00 87.69 745 LEU A O 1
ATOM 5793 N N . ILE A 1 746 ? -9.112 0.034 10.949 1.00 89.81 746 ILE A N 1
ATOM 5794 C CA . ILE A 1 746 ? -8.196 0.004 12.096 1.00 89.81 746 ILE A CA 1
ATOM 5795 C C . ILE A 1 746 ? -8.990 -0.152 13.391 1.00 89.81 746 ILE A C 1
ATOM 5797 O O . ILE A 1 746 ? -8.691 -1.047 14.177 1.00 89.81 746 ILE A O 1
ATOM 5801 N N . THR A 1 747 ? -10.033 0.657 13.584 1.00 86.75 747 THR A N 1
ATOM 5802 C CA . THR A 1 747 ? -10.909 0.595 14.759 1.00 86.75 747 THR A CA 1
ATOM 5803 C C . THR A 1 747 ? -11.516 -0.788 14.917 1.00 86.75 747 THR A C 1
ATOM 5805 O O . THR A 1 747 ? -11.512 -1.344 16.009 1.00 86.75 747 THR A O 1
ATOM 5808 N N . ARG A 1 748 ? -11.993 -1.387 13.822 1.00 86.44 748 ARG A N 1
ATOM 5809 C CA . ARG A 1 748 ? -12.587 -2.723 13.865 1.00 86.44 748 ARG A CA 1
ATOM 5810 C C . ARG A 1 748 ? -11.588 -3.807 14.272 1.00 86.44 748 ARG A C 1
ATOM 5812 O O . ARG A 1 748 ? -11.946 -4.681 15.054 1.00 86.44 748 ARG A O 1
ATOM 5819 N N . GLU A 1 749 ? -10.360 -3.755 13.763 1.00 92.38 749 GLU A N 1
ATOM 5820 C CA . GLU A 1 749 ? -9.314 -4.719 14.128 1.00 92.38 749 GLU A CA 1
ATOM 5821 C C . GLU A 1 749 ? -8.836 -4.515 15.582 1.00 92.38 749 GLU A C 1
ATOM 5823 O O . GLU A 1 749 ? -8.644 -5.493 16.301 1.00 92.38 749 GLU A O 1
ATOM 5828 N N . LEU A 1 750 ? -8.749 -3.266 16.064 1.00 90.62 750 LEU A N 1
ATOM 5829 C CA . LEU A 1 750 ? -8.477 -2.959 17.478 1.00 90.62 750 LEU A CA 1
ATOM 5830 C C . LEU A 1 750 ? -9.572 -3.497 18.408 1.00 90.62 750 LEU A C 1
ATOM 5832 O O . LEU A 1 750 ? -9.262 -4.151 19.403 1.00 90.62 750 LEU A O 1
ATOM 5836 N N . LEU A 1 751 ? -10.845 -3.270 18.069 1.00 86.75 751 LEU A N 1
ATOM 5837 C CA . LEU A 1 751 ? -11.982 -3.796 18.829 1.00 86.75 751 LEU A CA 1
ATOM 5838 C C . LEU A 1 751 ? -12.024 -5.327 18.807 1.00 86.75 751 LEU A C 1
ATOM 5840 O O . LEU A 1 751 ? -12.373 -5.933 19.816 1.00 86.75 751 LEU A O 1
ATOM 5844 N N . TYR A 1 752 ? -11.626 -5.964 17.698 1.00 89.25 752 TYR A N 1
ATOM 5845 C CA . TYR A 1 752 ? -11.477 -7.418 17.654 1.00 89.25 752 TYR A CA 1
ATOM 5846 C C . TYR A 1 752 ? -10.449 -7.895 18.685 1.00 89.25 752 TYR A C 1
ATOM 5848 O O . TYR A 1 752 ? -10.798 -8.725 19.524 1.00 89.25 752 TYR A O 1
ATOM 5856 N N . TYR A 1 753 ? -9.225 -7.347 18.672 1.00 91.44 753 TYR A N 1
ATOM 5857 C CA . TYR A 1 753 ? -8.191 -7.730 19.642 1.00 91.44 753 TYR A CA 1
ATOM 5858 C C . TYR A 1 753 ? -8.651 -7.503 21.082 1.00 91.44 753 TYR A C 1
ATOM 5860 O O . TYR A 1 753 ? -8.395 -8.352 21.935 1.00 91.44 753 TYR A O 1
ATOM 5868 N N . ALA A 1 754 ? -9.376 -6.405 21.324 1.00 86.31 754 ALA A N 1
ATOM 5869 C CA . ALA A 1 754 ? -9.934 -6.115 22.633 1.00 86.31 754 ALA A CA 1
ATOM 5870 C C . ALA A 1 754 ? -10.965 -7.172 23.067 1.00 86.31 754 ALA A C 1
ATOM 5872 O O . ALA A 1 754 ? -10.827 -7.793 24.114 1.00 86.31 754 ALA A O 1
ATOM 5873 N N . SER A 1 755 ? -11.959 -7.451 22.222 1.00 83.69 755 SER A N 1
ATOM 5874 C CA . SER A 1 755 ? -13.022 -8.422 22.526 1.00 83.69 755 SER A CA 1
ATOM 5875 C C . SER A 1 755 ? -12.531 -9.870 22.650 1.00 83.69 755 SER A C 1
ATOM 5877 O O . SER A 1 755 ? -13.113 -10.661 23.385 1.00 83.69 755 SER A O 1
ATOM 5879 N N . ALA A 1 756 ? -11.462 -10.232 21.933 1.00 88.31 756 ALA A N 1
ATOM 5880 C CA . ALA A 1 756 ? -10.895 -11.579 21.925 1.00 88.31 756 ALA A CA 1
ATOM 5881 C C . ALA A 1 756 ? -9.839 -11.807 23.020 1.00 88.31 756 ALA A C 1
ATOM 5883 O O . ALA A 1 756 ? -9.257 -12.889 23.083 1.00 88.31 756 ALA A O 1
ATOM 5884 N N . ALA A 1 757 ? -9.567 -10.797 23.853 1.00 89.12 757 ALA A N 1
ATOM 5885 C CA . ALA A 1 757 ? -8.491 -10.799 24.838 1.00 89.12 757 ALA A CA 1
ATOM 5886 C C . ALA A 1 757 ? -7.087 -11.083 24.264 1.00 89.12 757 ALA A C 1
ATOM 5888 O O . ALA A 1 757 ? -6.210 -11.623 24.937 1.00 89.12 757 ALA A O 1
ATOM 5889 N N . GLU A 1 758 ? -6.853 -10.689 23.010 1.00 92.12 758 GLU A N 1
ATOM 5890 C CA . GLU A 1 758 ? -5.578 -10.850 22.303 1.00 92.12 758 GLU A CA 1
ATOM 5891 C C . GLU A 1 758 ? -4.677 -9.612 22.520 1.00 92.12 758 GLU A C 1
ATOM 5893 O O . GLU A 1 758 ? -4.269 -8.931 21.574 1.00 92.12 758 GLU A O 1
ATOM 5898 N N . TRP A 1 759 ? -4.371 -9.291 23.780 1.00 90.56 759 TRP A N 1
ATOM 5899 C CA . TRP A 1 759 ? -3.742 -8.021 24.177 1.00 90.56 759 TRP A CA 1
ATOM 5900 C C . TRP A 1 759 ? -2.343 -7.812 23.588 1.00 90.56 759 TRP A C 1
ATOM 5902 O O . TRP A 1 759 ? -2.024 -6.714 23.132 1.00 90.56 759 TRP A O 1
ATOM 5912 N N . GLU A 1 760 ? -1.493 -8.844 23.556 1.00 91.56 760 GLU A N 1
ATOM 5913 C CA . GLU A 1 760 ? -0.159 -8.755 22.954 1.00 91.56 760 GLU A CA 1
ATOM 5914 C C . GLU A 1 760 ? -0.228 -8.478 21.451 1.00 91.56 760 GLU A C 1
ATOM 5916 O O . GLU A 1 760 ? 0.534 -7.653 20.941 1.00 91.56 760 GLU A O 1
ATOM 5921 N N . ALA A 1 761 ? -1.147 -9.143 20.745 1.00 91.50 761 ALA A N 1
ATOM 5922 C CA . ALA A 1 761 ? -1.339 -8.940 19.313 1.00 91.50 761 ALA A CA 1
ATOM 5923 C C . ALA A 1 761 ? -1.912 -7.545 19.027 1.00 91.50 761 ALA A C 1
ATOM 5925 O O . ALA A 1 761 ? -1.443 -6.869 18.110 1.00 91.50 761 ALA A O 1
ATOM 5926 N N . GLY A 1 762 ? -2.852 -7.081 19.854 1.00 92.25 762 GLY A N 1
ATOM 5927 C CA . GLY A 1 762 ? -3.370 -5.717 19.808 1.00 92.25 762 GLY A CA 1
ATOM 5928 C C . GLY A 1 762 ? -2.284 -4.666 20.055 1.00 92.25 762 GLY A C 1
ATOM 5929 O O . GLY A 1 762 ? -2.185 -3.695 19.308 1.00 92.25 762 GLY A O 1
ATOM 5930 N N . ALA A 1 763 ? -1.406 -4.879 21.039 1.00 88.81 763 ALA A N 1
ATOM 5931 C CA . ALA A 1 763 ? -0.288 -3.979 21.322 1.00 88.81 763 ALA A CA 1
ATOM 5932 C C . ALA A 1 763 ? 0.747 -3.949 20.180 1.00 88.81 763 ALA A C 1
ATOM 5934 O O . ALA A 1 763 ? 1.285 -2.886 19.855 1.00 88.81 763 ALA A O 1
ATOM 5935 N N . GLU A 1 764 ? 1.020 -5.092 19.541 1.00 88.94 764 GLU A N 1
ATOM 5936 C CA . GLU A 1 764 ? 1.856 -5.148 18.335 1.00 88.94 764 GLU A CA 1
ATOM 5937 C C . GLU A 1 764 ? 1.212 -4.383 17.175 1.00 88.94 764 GLU A C 1
ATOM 5939 O O . GLU A 1 764 ? 1.874 -3.600 16.490 1.00 88.94 764 GLU A O 1
ATOM 5944 N N . PHE A 1 765 ? -0.098 -4.551 16.992 1.00 92.38 765 PHE A N 1
ATOM 5945 C CA . PHE A 1 765 ? -0.851 -3.849 15.965 1.00 92.38 765 PHE A CA 1
ATOM 5946 C C . PHE A 1 765 ? -0.829 -2.329 16.176 1.00 92.38 765 PHE A C 1
ATOM 5948 O O . PHE A 1 765 ? -0.524 -1.586 15.241 1.00 92.38 765 PHE A O 1
ATOM 5955 N N . CYS A 1 766 ? -1.036 -1.852 17.407 1.00 89.69 766 CYS A N 1
ATOM 5956 C CA . CYS A 1 766 ? -0.877 -0.439 17.753 1.00 89.69 766 CYS A CA 1
ATOM 5957 C C . CYS A 1 766 ? 0.518 0.088 17.394 1.00 89.69 766 CYS A C 1
ATOM 5959 O O . CYS A 1 766 ? 0.641 1.137 16.753 1.00 89.69 766 CYS A O 1
ATOM 5961 N N . ARG A 1 767 ? 1.575 -0.671 17.720 1.00 86.56 767 ARG A N 1
ATOM 5962 C CA . ARG A 1 767 ? 2.957 -0.313 17.370 1.00 86.56 767 ARG A CA 1
ATOM 5963 C C . ARG A 1 767 ? 3.147 -0.199 15.861 1.00 86.56 767 ARG A C 1
ATOM 5965 O O . ARG A 1 767 ? 3.762 0.760 15.397 1.00 86.56 767 ARG A O 1
ATOM 5972 N N . GLN A 1 768 ? 2.591 -1.130 15.092 1.00 89.56 768 GLN A N 1
ATOM 5973 C CA . GLN A 1 768 ? 2.616 -1.087 13.635 1.00 89.56 768 GLN A CA 1
ATOM 5974 C C . GLN A 1 768 ? 1.914 0.172 13.097 1.00 89.56 768 GLN A C 1
ATOM 5976 O O . GLN A 1 768 ? 2.481 0.878 12.260 1.00 89.56 768 GLN A O 1
ATOM 5981 N N . ILE A 1 769 ? 0.699 0.484 13.560 1.00 89.31 769 ILE A N 1
ATOM 5982 C CA . ILE A 1 769 ? -0.041 1.676 13.111 1.00 89.31 769 ILE A CA 1
ATOM 5983 C C . ILE A 1 769 ? 0.717 2.958 13.473 1.00 89.31 769 ILE A C 1
ATOM 5985 O O . ILE A 1 769 ? 0.856 3.856 12.637 1.00 89.31 769 ILE A O 1
ATOM 5989 N N . ARG A 1 770 ? 1.281 3.025 14.681 1.00 84.06 770 ARG A N 1
ATOM 5990 C CA . ARG A 1 770 ? 2.121 4.138 15.128 1.00 84.06 770 ARG A CA 1
ATOM 5991 C C . ARG A 1 770 ? 3.370 4.290 14.254 1.00 84.06 770 ARG A C 1
ATOM 5993 O O . ARG A 1 770 ? 3.673 5.400 13.820 1.00 84.06 770 ARG A O 1
ATOM 6000 N N . TYR A 1 771 ? 4.068 3.191 13.956 1.00 85.00 771 TYR A N 1
ATOM 6001 C CA . TYR A 1 771 ? 5.260 3.174 13.098 1.00 85.00 771 TYR A CA 1
ATOM 6002 C C . TYR A 1 771 ? 4.971 3.777 11.713 1.00 85.00 771 TYR A C 1
ATOM 6004 O O . TYR A 1 771 ? 5.752 4.584 11.200 1.00 85.00 771 TYR A O 1
ATOM 6012 N N . TRP A 1 772 ? 3.822 3.442 11.119 1.00 84.38 772 TRP A N 1
ATOM 6013 C CA . TRP A 1 772 ? 3.428 3.963 9.809 1.00 84.38 772 TRP A CA 1
ATOM 6014 C C . TRP A 1 772 ? 2.988 5.427 9.829 1.00 84.38 772 TRP A C 1
ATOM 6016 O O . TRP A 1 772 ? 3.248 6.143 8.864 1.00 84.38 772 TRP A O 1
ATOM 6026 N N . ASN A 1 773 ? 2.384 5.892 10.923 1.00 80.31 773 ASN A N 1
ATOM 6027 C CA . ASN A 1 773 ? 1.976 7.291 11.075 1.00 80.31 773 ASN A CA 1
ATOM 6028 C C . ASN A 1 773 ? 3.119 8.240 11.423 1.00 80.31 773 ASN A C 1
ATOM 6030 O O . ASN A 1 773 ? 2.967 9.453 11.287 1.00 80.31 773 ASN A O 1
ATOM 6034 N N . ARG A 1 774 ? 4.252 7.712 11.886 1.00 74.50 774 ARG A N 1
ATOM 6035 C CA . ARG A 1 774 ? 5.328 8.541 12.410 1.00 74.50 774 ARG A CA 1
ATOM 6036 C C . ARG A 1 774 ? 6.003 9.357 11.312 1.00 74.50 774 ARG A C 1
ATOM 6038 O O . ARG A 1 774 ? 6.473 8.818 10.307 1.00 74.50 774 ARG A O 1
ATOM 6045 N N . ARG A 1 775 ? 6.103 10.660 11.561 1.00 67.81 775 ARG A N 1
ATOM 6046 C CA . ARG A 1 775 ? 6.917 11.629 10.820 1.00 67.81 775 ARG A CA 1
ATOM 6047 C C . ARG A 1 775 ? 7.763 12.433 11.802 1.00 67.81 775 ARG A C 1
ATOM 6049 O O . ARG A 1 775 ? 7.412 12.526 12.968 1.00 67.81 775 ARG A O 1
ATOM 6056 N N . GLY A 1 776 ? 8.858 13.029 11.345 1.00 55.31 776 GLY A N 1
ATOM 6057 C CA . GLY A 1 776 ? 9.511 14.117 12.076 1.00 55.31 776 GLY A CA 1
ATOM 6058 C C . GLY A 1 776 ? 10.292 13.730 13.328 1.00 55.31 776 GLY A C 1
ATOM 6059 O O . GLY A 1 776 ? 9.819 13.879 14.456 1.00 55.31 776 GLY A O 1
ATOM 6060 N N . TYR A 1 777 ? 11.566 13.399 13.134 1.00 57.50 777 TYR A N 1
ATOM 6061 C CA . TYR A 1 777 ? 12.583 13.623 14.158 1.00 57.50 777 TYR A CA 1
ATOM 6062 C C . TYR A 1 777 ? 13.364 14.906 13.889 1.00 57.50 777 TYR A C 1
ATOM 6064 O O . TYR A 1 777 ? 13.728 15.113 12.738 1.00 57.50 777 TYR A O 1
ATOM 6072 N N . PRO A 1 778 ? 13.705 15.721 14.908 1.00 53.06 778 PRO A N 1
ATOM 6073 C CA . PRO A 1 778 ? 13.440 15.544 16.339 1.00 53.06 778 PRO A CA 1
ATOM 6074 C C . PRO A 1 778 ? 12.323 16.480 16.837 1.00 53.06 778 PRO A C 1
ATOM 6076 O O . PRO A 1 778 ? 12.603 17.615 17.204 1.00 53.06 778 PRO A O 1
ATOM 6079 N N . GLN A 1 779 ? 11.062 16.041 16.891 1.00 55.53 779 GLN A N 1
ATOM 6080 C CA . GLN A 1 779 ? 10.003 16.785 17.602 1.00 55.53 779 GLN A CA 1
ATOM 6081 C C . GLN A 1 779 ? 9.904 16.356 19.089 1.00 55.53 779 GLN A C 1
ATOM 6083 O O . GLN A 1 779 ? 10.202 15.197 19.409 1.00 55.53 779 GLN A O 1
ATOM 6088 N N . PRO A 1 780 ? 9.560 17.265 20.030 1.00 46.69 780 PRO A N 1
ATOM 6089 C CA . PRO A 1 780 ? 9.326 16.906 21.428 1.00 46.69 780 PRO A CA 1
ATOM 6090 C C . PRO A 1 780 ? 8.047 16.060 21.583 1.00 46.69 780 PRO A C 1
ATOM 6092 O O . PRO A 1 780 ? 7.163 16.117 20.741 1.00 46.69 780 PRO A O 1
ATOM 6095 N N . ASN A 1 781 ? 8.037 15.236 22.638 1.00 46.88 781 ASN A N 1
ATOM 6096 C CA . ASN A 1 781 ? 7.060 14.225 23.073 1.00 46.88 781 ASN A CA 1
ATOM 6097 C C . ASN A 1 781 ? 5.816 13.986 22.199 1.00 46.88 781 ASN A C 1
ATOM 6099 O O . ASN A 1 781 ? 4.937 14.829 22.114 1.00 46.88 781 ASN A O 1
ATOM 6103 N N . ALA A 1 782 ? 5.715 12.747 21.704 1.00 47.12 782 ALA A N 1
ATOM 6104 C CA . ALA A 1 782 ? 4.529 12.128 21.123 1.00 47.12 782 ALA A CA 1
ATOM 6105 C C . ALA A 1 782 ? 3.897 12.861 19.920 1.00 47.12 782 ALA A C 1
ATOM 6107 O O . ALA A 1 782 ? 3.293 13.920 20.029 1.00 47.12 782 ALA A O 1
ATOM 6108 N N . SER A 1 783 ? 3.863 12.143 18.793 1.00 54.22 783 SER A N 1
ATOM 6109 C CA . SER A 1 783 ? 2.800 12.205 17.780 1.00 54.22 783 SER A CA 1
ATOM 6110 C C . SER A 1 783 ? 2.851 13.278 16.672 1.00 54.22 783 SER A C 1
ATOM 6112 O O . SER A 1 783 ? 1.841 13.915 16.395 1.00 54.22 783 SER A O 1
ATOM 6114 N N . ALA A 1 784 ? 3.938 13.350 15.894 1.00 57.94 784 ALA A N 1
ATOM 6115 C CA . ALA A 1 784 ? 3.826 13.794 14.497 1.00 57.94 784 ALA A CA 1
ATOM 6116 C C . ALA A 1 784 ? 3.172 12.668 13.670 1.00 57.94 784 ALA A C 1
ATOM 6118 O O . ALA A 1 784 ? 3.844 11.846 13.047 1.00 57.94 784 ALA A O 1
ATOM 6119 N N . TRP A 1 785 ? 1.845 12.584 13.791 1.00 72.62 785 TRP A N 1
ATOM 6120 C CA . TRP A 1 785 ? 0.978 11.764 12.948 1.00 72.62 785 TRP A CA 1
ATOM 6121 C C . TRP A 1 785 ? 0.782 12.463 11.609 1.00 72.62 785 TRP A C 1
ATOM 6123 O O . TRP A 1 785 ? 1.043 13.658 11.454 1.00 72.62 785 TRP A O 1
ATOM 6133 N N . ILE A 1 786 ? 0.327 11.711 10.620 1.00 72.44 786 ILE A N 1
ATOM 6134 C CA . ILE A 1 786 ? -0.052 12.286 9.334 1.00 72.44 786 ILE A CA 1
ATOM 6135 C C . ILE A 1 786 ? -1.309 13.126 9.541 1.00 72.44 786 ILE A C 1
ATOM 6137 O O . ILE A 1 786 ? -2.223 12.701 10.238 1.00 72.44 786 ILE A O 1
ATOM 6141 N N . ALA A 1 787 ? -1.350 14.315 8.941 1.00 72.75 787 ALA A N 1
ATOM 6142 C CA . ALA A 1 787 ? -2.521 15.183 9.011 1.00 72.75 787 ALA A CA 1
ATOM 6143 C C . ALA A 1 787 ? -3.780 14.455 8.499 1.00 72.75 787 ALA A C 1
ATOM 6145 O O . ALA A 1 787 ? -3.726 13.797 7.453 1.00 72.75 787 ALA A O 1
ATOM 6146 N N . GLY A 1 788 ? -4.904 14.583 9.212 1.00 73.75 788 GLY A N 1
ATOM 6147 C CA . GLY A 1 788 ? -6.148 13.882 8.872 1.00 73.75 788 GLY A CA 1
ATOM 6148 C C . GLY A 1 788 ? -6.204 12.434 9.377 1.00 73.75 788 GLY A C 1
ATOM 6149 O O . GLY A 1 788 ? -6.852 11.594 8.751 1.00 73.75 788 GLY A O 1
ATOM 6150 N N . GLN A 1 789 ? -5.461 12.107 10.440 1.00 79.38 789 GLN A N 1
ATOM 6151 C CA . GLN A 1 789 ? -5.445 10.796 11.114 1.00 79.38 789 GLN A CA 1
ATOM 6152 C C . GLN A 1 789 ? -5.689 10.923 12.628 1.00 79.38 789 GLN A C 1
ATOM 6154 O O . GLN A 1 789 ? -5.254 10.080 13.411 1.00 79.38 789 GLN A O 1
ATOM 6159 N N . GLU A 1 790 ? -6.363 11.990 13.054 1.00 80.62 790 GLU A N 1
ATOM 6160 C CA . GLU A 1 790 ? -6.630 12.300 14.460 1.00 80.62 790 GLU A CA 1
ATOM 6161 C C . GLU A 1 790 ? -7.470 11.200 15.125 1.00 80.62 790 GLU A C 1
ATOM 6163 O O . GLU A 1 790 ? -7.121 10.728 16.202 1.00 80.62 790 GLU A O 1
ATOM 6168 N N . GLU A 1 791 ? -8.493 10.700 14.431 1.00 80.25 791 GLU A N 1
ATOM 6169 C CA . GLU A 1 791 ? -9.332 9.587 14.892 1.00 80.25 791 GLU A CA 1
ATOM 6170 C C . GLU A 1 791 ? -8.509 8.302 15.117 1.00 80.25 791 GLU A C 1
ATOM 6172 O O . GLU A 1 791 ? -8.590 7.661 16.164 1.00 80.25 791 GLU A O 1
ATOM 6177 N N . VAL A 1 792 ? -7.629 7.955 14.169 1.00 84.69 792 VAL A N 1
ATOM 6178 C CA . VAL A 1 792 ? -6.748 6.779 14.298 1.00 84.69 792 VAL A CA 1
ATOM 6179 C C . VAL A 1 792 ? -5.782 6.946 15.470 1.00 84.69 792 VAL A C 1
ATOM 6181 O O . VAL A 1 792 ? -5.522 5.986 16.197 1.00 84.69 792 VAL A O 1
ATOM 6184 N N . LYS A 1 793 ? -5.263 8.162 15.675 1.00 84.31 793 LYS A N 1
ATOM 6185 C CA . LYS A 1 793 ? -4.392 8.493 16.806 1.00 84.31 793 LYS A CA 1
ATOM 6186 C C . LYS A 1 793 ? -5.089 8.264 18.141 1.00 84.31 793 LYS A C 1
ATOM 6188 O O . LYS A 1 793 ? -4.479 7.682 19.036 1.00 84.31 793 LYS A O 1
ATOM 6193 N N . GLU A 1 794 ? -6.328 8.722 18.275 1.00 82.31 794 GLU A N 1
ATOM 6194 C CA . GLU A 1 794 ? -7.110 8.563 19.502 1.00 82.31 794 GLU A CA 1
ATOM 6195 C C . GLU A 1 794 ? -7.375 7.089 19.812 1.00 82.31 794 GLU A C 1
ATOM 6197 O O . GLU A 1 794 ? -7.113 6.650 20.932 1.00 82.31 794 GLU A O 1
ATOM 6202 N N . TYR A 1 795 ? -7.797 6.302 18.820 1.00 84.94 795 TYR A N 1
ATOM 6203 C CA . TYR A 1 795 ? -8.092 4.881 19.024 1.00 84.94 795 TYR A CA 1
ATOM 6204 C C . TYR A 1 795 ? -6.853 4.049 19.339 1.00 84.94 795 TYR A C 1
ATOM 6206 O O . TYR A 1 795 ? -6.886 3.234 20.257 1.00 84.94 795 TYR A O 1
ATOM 6214 N N . VAL A 1 796 ? -5.741 4.284 18.638 1.00 87.12 796 VAL A N 1
ATOM 6215 C CA . VAL A 1 796 ? -4.470 3.615 18.952 1.00 87.12 796 VAL A CA 1
ATOM 6216 C C . VAL A 1 796 ? -3.987 4.005 20.346 1.00 87.12 796 VAL A C 1
ATOM 6218 O O . VAL A 1 796 ? -3.589 3.128 21.107 1.00 87.12 796 VAL A O 1
ATOM 6221 N N . GLY A 1 797 ? -4.072 5.290 20.705 1.00 83.56 797 GLY A N 1
ATOM 6222 C CA . GLY A 1 797 ? -3.691 5.768 22.033 1.00 83.56 797 GLY A CA 1
ATOM 6223 C C . GLY A 1 797 ? -4.533 5.148 23.150 1.00 83.56 797 GLY A C 1
ATOM 6224 O O . GLY A 1 797 ? -3.977 4.728 24.162 1.00 83.56 797 GLY A O 1
ATOM 6225 N N . TRP A 1 798 ? -5.852 5.031 22.958 1.00 84.25 798 TRP A N 1
ATOM 6226 C CA . TRP A 1 798 ? -6.729 4.322 23.894 1.00 84.25 798 TRP A CA 1
ATOM 6227 C C . TRP A 1 798 ? -6.321 2.849 24.032 1.00 84.25 798 TRP A C 1
ATOM 6229 O O . TRP A 1 798 ? -6.068 2.386 25.145 1.00 84.25 798 TRP A O 1
ATOM 6239 N N . SER A 1 799 ? -6.197 2.133 22.909 1.00 87.75 799 SER A N 1
ATOM 6240 C CA . SER A 1 799 ? -5.879 0.702 22.897 1.00 87.75 799 SER A CA 1
ATOM 6241 C C . SER A 1 799 ? -4.516 0.392 23.512 1.00 87.75 799 SER A C 1
ATOM 6243 O O . SER A 1 799 ? -4.375 -0.599 24.216 1.00 87.75 799 SER A O 1
ATOM 6245 N N . GLU A 1 800 ? -3.502 1.233 23.300 1.00 85.31 800 GLU A N 1
ATOM 6246 C CA . GLU A 1 800 ? -2.185 1.041 23.919 1.00 85.31 800 GLU A CA 1
ATOM 6247 C C . GLU A 1 800 ? -2.247 1.116 25.442 1.00 85.31 800 GLU A C 1
ATOM 6249 O O . GLU A 1 800 ? -1.629 0.287 26.111 1.00 85.31 800 GLU A O 1
ATOM 6254 N N . VAL A 1 801 ? -3.005 2.067 25.994 1.00 81.50 801 VAL A N 1
ATOM 6255 C CA . VAL A 1 801 ? -3.173 2.185 27.446 1.00 81.50 801 VAL A CA 1
ATOM 6256 C C . VAL A 1 801 ? -3.990 1.015 27.992 1.00 81.50 801 VAL A C 1
ATOM 6258 O O . VAL A 1 801 ? -3.596 0.427 29.002 1.00 81.50 801 VAL A O 1
ATOM 6261 N N . ASP A 1 802 ? -5.093 0.653 27.330 1.00 82.94 802 ASP A N 1
ATOM 6262 C CA . ASP A 1 802 ? -5.948 -0.460 27.756 1.00 82.94 802 ASP A CA 1
ATOM 6263 C C . ASP A 1 802 ? -5.193 -1.798 27.737 1.00 82.94 802 ASP A C 1
ATOM 6265 O O . ASP A 1 802 ? -5.067 -2.461 28.769 1.00 82.94 802 ASP A O 1
ATOM 6269 N N . PHE A 1 803 ? -4.573 -2.150 26.608 1.00 87.62 803 PHE A N 1
ATOM 6270 C CA . PHE A 1 803 ? -3.827 -3.402 26.473 1.00 87.62 803 PHE A CA 1
ATOM 6271 C C . PHE A 1 803 ? -2.639 -3.456 27.435 1.00 87.62 803 PHE A C 1
ATOM 6273 O O . PHE A 1 803 ? -2.400 -4.487 28.062 1.00 87.62 803 PHE A O 1
ATOM 6280 N N . SER A 1 804 ? -1.921 -2.347 27.633 1.00 83.12 804 SER A N 1
ATOM 6281 C CA . SER A 1 804 ? -0.803 -2.305 28.587 1.00 83.12 804 SER A CA 1
ATOM 6282 C C . SER A 1 804 ? -1.269 -2.499 30.027 1.00 83.12 804 SER A C 1
ATOM 6284 O O . SER A 1 804 ? -0.622 -3.225 30.785 1.00 83.12 804 SER A O 1
ATOM 6286 N N . ARG A 1 805 ? -2.420 -1.922 30.404 1.00 81.31 805 ARG A N 1
ATOM 6287 C CA . ARG A 1 805 ? -3.033 -2.143 31.720 1.00 81.31 805 ARG A CA 1
ATOM 6288 C C . ARG A 1 805 ? -3.370 -3.618 31.933 1.00 81.31 805 ARG A C 1
ATOM 6290 O O . ARG A 1 805 ? -3.022 -4.156 32.983 1.00 81.31 805 ARG A O 1
ATOM 6297 N N . ARG A 1 806 ? -3.990 -4.271 30.946 1.00 83.31 806 ARG A N 1
ATOM 6298 C CA . ARG A 1 806 ? -4.360 -5.699 31.013 1.00 83.31 806 ARG A CA 1
ATOM 6299 C C . ARG A 1 806 ? -3.156 -6.630 31.053 1.00 83.31 806 ARG A C 1
ATOM 6301 O O . ARG A 1 806 ? -3.190 -7.646 31.735 1.00 83.31 806 ARG A O 1
ATOM 6308 N N . LEU A 1 807 ? -2.063 -6.234 30.407 1.00 85.94 807 LEU A N 1
ATOM 6309 C CA . LEU A 1 807 ? -0.771 -6.923 30.462 1.00 85.94 807 LEU A CA 1
ATOM 6310 C C . LEU A 1 807 ? 0.018 -6.656 31.756 1.00 85.94 807 LEU A C 1
ATOM 6312 O O . LEU A 1 807 ? 1.143 -7.134 31.894 1.00 85.94 807 LEU A O 1
ATOM 6316 N N . GLY A 1 808 ? -0.524 -5.871 32.694 1.00 83.12 808 GLY A N 1
ATOM 6317 C CA . GLY A 1 808 ? 0.142 -5.533 33.954 1.00 83.12 808 GLY A CA 1
ATOM 6318 C C . GLY A 1 808 ? 1.286 -4.519 33.824 1.00 83.12 808 GLY A C 1
ATOM 6319 O O . GLY A 1 808 ? 2.031 -4.317 34.780 1.00 83.12 808 GLY A O 1
ATOM 6320 N N . ARG A 1 809 ? 1.426 -3.838 32.680 1.00 80.38 809 ARG A N 1
ATOM 6321 C CA . ARG A 1 809 ? 2.489 -2.854 32.389 1.00 80.38 809 ARG A CA 1
ATOM 6322 C C . ARG A 1 809 ? 2.098 -1.452 32.869 1.00 80.38 809 ARG A C 1
ATOM 6324 O O . ARG A 1 809 ? 1.984 -0.513 32.085 1.00 80.38 809 ARG A O 1
ATOM 6331 N N . LYS A 1 810 ? 1.832 -1.319 34.172 1.00 60.25 810 LYS A N 1
ATOM 6332 C CA . LYS A 1 810 ? 1.235 -0.109 34.776 1.00 60.25 810 LYS A CA 1
ATOM 6333 C C . LYS A 1 810 ? 2.114 1.148 34.688 1.00 60.25 810 LYS A C 1
ATOM 6335 O O . LYS A 1 810 ? 1.572 2.250 34.695 1.00 60.25 810 LYS A O 1
ATOM 6340 N N . ASP A 1 811 ? 3.430 0.993 34.571 1.00 57.22 811 ASP A N 1
ATOM 6341 C CA . ASP A 1 811 ? 4.376 2.118 34.613 1.00 57.22 811 ASP A CA 1
ATOM 6342 C C . ASP A 1 811 ? 4.578 2.811 33.255 1.00 57.22 811 ASP A C 1
ATOM 6344 O O . ASP A 1 811 ? 5.016 3.958 33.214 1.00 57.22 811 ASP A O 1
ATOM 6348 N N . GLU A 1 812 ? 4.220 2.168 32.135 1.00 61.34 812 GLU A N 1
ATOM 6349 C CA . GLU A 1 812 ? 4.499 2.694 30.786 1.00 61.34 812 GLU A CA 1
ATOM 6350 C C . GLU A 1 812 ? 3.619 3.900 30.396 1.00 61.34 812 GLU A C 1
ATOM 6352 O O . GLU A 1 812 ? 3.990 4.667 29.506 1.00 61.34 812 GLU A O 1
ATOM 6357 N N . PHE A 1 813 ? 2.475 4.099 31.065 1.00 58.34 813 PHE A N 1
ATOM 6358 C CA . PHE A 1 813 ? 1.469 5.109 30.690 1.00 58.34 813 PHE A CA 1
ATOM 6359 C C . PHE A 1 813 ? 0.907 5.913 31.878 1.00 58.34 813 PHE A C 1
ATOM 6361 O O . PHE A 1 813 ? -0.190 6.472 31.788 1.00 58.34 813 PHE A O 1
ATOM 6368 N N . GLN A 1 814 ? 1.635 6.006 32.999 1.00 49.56 814 GLN A N 1
ATOM 6369 C CA . GLN A 1 814 ? 1.213 6.851 34.125 1.00 49.56 814 GLN A CA 1
ATOM 6370 C C . GLN A 1 814 ? 1.049 8.320 33.688 1.00 49.56 814 GLN A C 1
ATOM 6372 O O . GLN A 1 814 ? 1.951 8.915 33.103 1.00 49.56 814 GLN A O 1
ATOM 6377 N N . GLY A 1 815 ? -0.116 8.909 33.976 1.00 48.75 815 GLY A N 1
ATOM 6378 C CA . GLY A 1 815 ? -0.425 10.312 33.666 1.00 48.75 815 GLY A CA 1
ATOM 6379 C C . GLY A 1 815 ? -0.867 10.594 32.225 1.00 48.75 815 GLY A C 1
ATOM 6380 O O . GLY A 1 815 ? -1.129 11.751 31.898 1.00 48.75 815 GLY A O 1
ATOM 6381 N N . VAL A 1 816 ? -0.987 9.576 31.363 1.00 51.59 816 VAL A N 1
ATOM 6382 C CA . VAL A 1 816 ? -1.569 9.748 30.023 1.00 51.59 816 VAL A CA 1
ATOM 6383 C C . VAL A 1 816 ? -3.095 9.832 30.158 1.00 51.59 816 VAL A C 1
ATOM 6385 O O . VAL A 1 816 ? -3.696 8.895 30.690 1.00 51.59 816 VAL A O 1
ATOM 6388 N N . PRO A 1 817 ? -3.749 10.924 29.713 1.00 51.16 817 PRO A N 1
ATOM 6389 C CA . PRO A 1 817 ? -5.204 11.002 29.740 1.00 51.16 817 PRO A CA 1
ATOM 6390 C C . PRO A 1 817 ? -5.781 9.872 28.886 1.00 51.16 817 PRO A C 1
ATOM 6392 O O . PRO A 1 817 ? -5.370 9.687 27.739 1.00 51.16 817 PRO A O 1
ATOM 6395 N N . LEU A 1 818 ? -6.711 9.102 29.457 1.00 56.44 818 LEU A N 1
ATOM 6396 C CA . LEU A 1 818 ? -7.370 8.020 28.737 1.00 56.44 818 LEU A CA 1
ATOM 6397 C C . LEU A 1 818 ? -8.122 8.626 27.547 1.00 56.44 818 LEU A C 1
ATOM 6399 O O . LEU A 1 818 ? -9.041 9.426 27.733 1.00 56.44 818 LEU A O 1
ATOM 6403 N N . ALA A 1 819 ? -7.716 8.270 26.329 1.00 60.28 819 ALA A N 1
ATOM 6404 C CA . ALA A 1 819 ? -8.521 8.556 25.150 1.00 60.28 819 ALA A CA 1
ATOM 6405 C C . ALA A 1 819 ? -9.862 7.803 25.253 1.00 60.28 819 ALA A C 1
ATOM 6407 O O . ALA A 1 819 ? -10.004 6.860 26.033 1.00 60.28 819 ALA A O 1
ATOM 6408 N N . ARG A 1 820 ? -10.879 8.262 24.523 1.00 65.75 820 ARG A N 1
ATOM 6409 C CA . ARG A 1 820 ? -12.231 7.691 24.599 1.00 65.75 820 ARG A CA 1
ATOM 6410 C C . ARG A 1 820 ? -12.237 6.262 24.054 1.00 65.75 820 ARG A C 1
ATOM 6412 O O . ARG A 1 820 ? -11.551 5.976 23.074 1.00 65.75 820 ARG A O 1
ATOM 6419 N N . HIS A 1 821 ? -13.045 5.388 24.658 1.00 71.44 821 HIS A N 1
ATOM 6420 C CA . HIS A 1 821 ? -13.306 4.070 24.083 1.00 71.44 821 HIS A CA 1
ATOM 6421 C C . HIS A 1 821 ? -13.904 4.248 22.669 1.00 71.44 821 HIS A C 1
ATOM 6423 O O . HIS A 1 821 ? -14.821 5.060 22.522 1.00 71.44 821 HIS A O 1
ATOM 6429 N N . PRO A 1 822 ? -13.459 3.507 21.633 1.00 70.19 822 PRO A N 1
ATOM 6430 C CA . PRO A 1 822 ? -13.861 3.765 20.247 1.00 70.19 822 PRO A CA 1
ATOM 6431 C C . PRO A 1 822 ? -15.367 3.677 19.961 1.00 70.19 822 PRO A C 1
ATOM 6433 O O . PRO A 1 822 ? -15.851 4.283 19.012 1.00 70.19 822 PRO A O 1
ATOM 6436 N N . LEU A 1 823 ? -16.111 2.928 20.780 1.00 69.69 823 LEU A N 1
ATOM 6437 C CA . LEU A 1 823 ? -17.576 2.804 20.694 1.00 69.69 823 LEU A CA 1
ATOM 6438 C C . LEU A 1 823 ? -18.355 3.933 21.398 1.00 69.69 823 LEU A C 1
ATOM 6440 O O . LEU A 1 823 ? -19.578 3.972 21.299 1.00 69.69 823 LEU A O 1
ATOM 6444 N N . VAL A 1 824 ? -17.685 4.838 22.117 1.00 66.62 824 VAL A N 1
ATOM 6445 C CA . VAL A 1 824 ? -18.336 5.954 22.822 1.00 66.62 824 VAL A CA 1
ATOM 6446 C C . VAL A 1 824 ? -18.371 7.169 21.901 1.00 66.62 824 VAL A C 1
ATOM 6448 O O . VAL A 1 824 ? -17.407 7.929 21.812 1.00 66.62 824 VAL A O 1
ATOM 6451 N N . THR A 1 825 ? -19.489 7.344 21.197 1.00 57.41 825 THR A N 1
ATOM 6452 C CA . THR A 1 825 ? -19.716 8.465 20.267 1.00 57.41 825 THR A CA 1
ATOM 6453 C C . THR A 1 825 ? -20.126 9.756 20.981 1.00 57.41 825 THR A C 1
ATOM 6455 O O . THR A 1 825 ? -19.778 10.844 20.527 1.00 57.41 825 THR A O 1
ATOM 6458 N N . GLU A 1 826 ? -20.802 9.644 22.127 1.00 61.31 826 GLU A N 1
ATOM 6459 C CA . GLU A 1 826 ? -21.239 10.757 22.976 1.00 61.31 826 GLU A CA 1
ATOM 6460 C C . GLU A 1 826 ? -20.657 10.580 24.381 1.00 61.31 826 GLU A C 1
ATOM 6462 O O . GLU A 1 826 ? -20.859 9.552 25.027 1.00 61.31 826 GLU A O 1
ATOM 6467 N N . TYR A 1 827 ? -19.883 11.566 24.841 1.00 59.38 827 TYR A N 1
ATOM 6468 C CA . TYR A 1 827 ? -19.250 11.545 26.158 1.00 59.38 827 TYR A CA 1
ATOM 6469 C C . TYR A 1 827 ? -20.051 12.408 27.131 1.00 59.38 827 TYR A C 1
ATOM 6471 O O . TYR A 1 827 ? -20.026 13.634 27.022 1.00 59.38 827 TYR A O 1
ATOM 6479 N N . SER A 1 828 ? -20.701 11.779 28.110 1.00 69.88 828 SER A N 1
ATOM 6480 C CA . SER A 1 828 ? -21.297 12.481 29.248 1.00 69.88 828 SER A CA 1
ATOM 6481 C C . SER A 1 828 ? -20.316 12.468 30.420 1.00 69.88 828 SER A C 1
ATOM 6483 O O . SER A 1 828 ? -20.188 11.466 31.126 1.00 69.88 828 SER A O 1
ATOM 6485 N N . LYS A 1 829 ? -19.593 13.578 30.629 1.00 71.44 829 LYS A N 1
ATOM 6486 C CA . LYS A 1 829 ? -18.691 13.739 31.788 1.00 71.44 829 LYS A CA 1
ATOM 6487 C C . LYS A 1 829 ? -19.472 13.564 33.089 1.00 71.44 829 LYS A C 1
ATOM 6489 O O . LYS A 1 829 ? -19.018 12.908 34.022 1.00 71.44 829 LYS A O 1
ATOM 6494 N N . GLU A 1 830 ? -20.659 14.146 33.101 1.00 72.88 830 GLU A N 1
ATOM 6495 C CA . GLU A 1 830 ? -21.653 14.080 34.155 1.00 72.88 830 GLU A CA 1
ATOM 6496 C C . GLU A 1 830 ? -22.081 12.625 34.379 1.00 72.88 830 GLU A C 1
ATOM 6498 O O . GLU A 1 830 ? -22.110 12.179 35.521 1.00 72.88 830 GLU A O 1
ATOM 6503 N N . GLY A 1 831 ? -22.299 11.851 33.311 1.00 75.31 831 GLY A N 1
ATOM 6504 C CA . GLY A 1 831 ? -22.602 10.421 33.367 1.00 75.31 831 GLY A CA 1
ATOM 6505 C C . GLY A 1 831 ? -21.495 9.576 33.999 1.00 75.31 831 GLY A C 1
ATOM 6506 O O . GLY A 1 831 ? -21.782 8.766 34.876 1.00 75.31 831 GLY A O 1
ATOM 6507 N N . TYR A 1 832 ? -20.233 9.795 33.617 1.00 74.56 832 TYR A N 1
ATOM 6508 C CA . TYR A 1 832 ? -19.085 9.091 34.211 1.00 74.56 832 TYR A CA 1
ATOM 6509 C C . TYR A 1 832 ? -18.893 9.428 35.693 1.00 74.56 832 TYR A C 1
ATOM 6511 O O . TYR A 1 832 ? -18.677 8.526 36.500 1.00 74.56 832 TYR A O 1
ATOM 6519 N N . ASN A 1 833 ? -19.003 10.708 36.062 1.00 79.69 833 ASN A N 1
ATOM 6520 C CA . ASN A 1 833 ? -18.921 11.129 37.462 1.00 79.69 833 ASN A CA 1
ATOM 6521 C C . ASN A 1 833 ? -20.072 10.534 38.285 1.00 79.69 833 ASN A C 1
ATOM 6523 O O . ASN A 1 833 ? -19.838 9.964 39.347 1.00 79.69 833 ASN A O 1
ATOM 6527 N N . THR A 1 834 ? -21.298 10.599 37.757 1.00 81.56 834 THR A N 1
ATOM 6528 C CA . THR A 1 834 ? -22.497 10.056 38.411 1.00 81.56 834 THR A CA 1
ATOM 6529 C C . THR A 1 834 ? -22.387 8.545 38.598 1.00 81.56 834 THR A C 1
ATOM 6531 O O . THR A 1 834 ? -22.697 8.043 39.675 1.00 81.56 834 THR A O 1
ATOM 6534 N N . LEU A 1 835 ? -21.911 7.809 37.585 1.00 80.56 835 LEU A N 1
ATOM 6535 C CA . LEU A 1 835 ? -21.689 6.367 37.691 1.00 80.56 835 LEU A CA 1
ATOM 6536 C C . LEU A 1 835 ? -20.625 6.037 38.742 1.00 80.56 835 LEU A C 1
ATOM 6538 O O . LEU A 1 835 ? -20.847 5.135 39.543 1.00 80.56 835 LEU A O 1
ATOM 6542 N N . ALA A 1 836 ? -19.508 6.768 38.778 1.00 80.88 836 ALA A N 1
ATOM 6543 C CA . ALA A 1 836 ? -18.450 6.540 39.759 1.00 80.88 836 ALA A CA 1
ATOM 6544 C C . ALA A 1 836 ? -18.930 6.796 41.199 1.00 80.88 836 ALA A C 1
ATOM 6546 O O . ALA A 1 836 ? -18.682 5.981 42.086 1.00 80.88 836 ALA A O 1
ATOM 6547 N N . GLU A 1 837 ? -19.660 7.892 41.433 1.00 85.12 837 GLU A N 1
ATOM 6548 C CA . GLU A 1 837 ? -20.260 8.203 42.739 1.00 85.12 837 GLU A CA 1
ATOM 6549 C C . GLU A 1 837 ? -21.314 7.161 43.146 1.00 85.12 837 GLU A C 1
ATOM 6551 O O . GLU A 1 837 ? -21.361 6.724 44.302 1.00 85.12 837 GLU A O 1
ATOM 6556 N N . PHE A 1 838 ? -22.136 6.716 42.193 1.00 86.69 838 PHE A N 1
ATOM 6557 C CA . PHE A 1 838 ? -23.146 5.686 42.411 1.00 86.69 838 PHE A CA 1
ATOM 6558 C C . PHE A 1 838 ? -22.517 4.326 42.746 1.00 86.69 838 PHE A C 1
ATOM 6560 O O . PHE A 1 838 ? -22.897 3.707 43.742 1.00 86.69 838 PHE A O 1
ATOM 6567 N N . GLN A 1 839 ? -21.513 3.897 41.979 1.00 84.50 839 GLN A N 1
ATOM 6568 C CA . GLN A 1 839 ? -20.772 2.657 42.207 1.00 84.50 839 GLN A CA 1
ATOM 6569 C C . GLN A 1 839 ? -20.060 2.674 43.563 1.00 84.50 839 GLN A C 1
ATOM 6571 O O . GLN A 1 839 ? -20.230 1.744 44.349 1.00 84.50 839 GLN A O 1
ATOM 6576 N N . ALA A 1 840 ? -19.356 3.760 43.896 1.00 86.38 840 ALA A N 1
ATOM 6577 C CA . ALA A 1 840 ? -18.707 3.910 45.198 1.00 86.38 840 ALA A CA 1
ATOM 6578 C C . ALA A 1 840 ? -19.716 3.845 46.358 1.00 86.38 840 ALA A C 1
ATOM 6580 O O . ALA A 1 840 ? -19.420 3.294 47.419 1.00 86.38 840 ALA A O 1
ATOM 6581 N N . SER A 1 841 ? -20.926 4.380 46.168 1.00 89.56 841 SER A N 1
ATOM 6582 C CA . SER A 1 841 ? -21.992 4.301 47.173 1.00 89.56 841 SER A CA 1
ATOM 6583 C C . SER A 1 841 ? -22.491 2.865 47.370 1.00 89.56 841 SER A C 1
ATOM 6585 O O . SER A 1 841 ? -22.746 2.457 48.503 1.00 89.56 841 SER A O 1
ATOM 6587 N N . ILE A 1 842 ? -22.601 2.080 46.293 1.00 88.38 842 ILE A N 1
ATOM 6588 C CA . ILE A 1 842 ? -22.977 0.659 46.355 1.00 88.38 842 ILE A CA 1
ATOM 6589 C C . ILE A 1 842 ? -21.872 -0.164 47.028 1.00 88.38 842 ILE A C 1
ATOM 6591 O O . ILE A 1 842 ? -22.162 -0.910 47.962 1.00 88.38 842 ILE A O 1
ATOM 6595 N N . GLU A 1 843 ? -20.615 0.003 46.609 1.00 86.00 843 GLU A N 1
ATOM 6596 C CA . GLU A 1 843 ? -19.459 -0.740 47.137 1.00 86.00 843 GLU A CA 1
ATOM 6597 C C . GLU A 1 843 ? -19.256 -0.514 48.643 1.00 86.00 843 GLU A C 1
ATOM 6599 O O . GLU A 1 843 ? -18.912 -1.443 49.373 1.00 86.00 843 GLU A O 1
ATOM 6604 N N . ASN A 1 844 ? -19.539 0.698 49.132 1.00 88.19 844 ASN A N 1
ATOM 6605 C CA . ASN A 1 844 ? -19.459 1.041 50.554 1.00 88.19 844 ASN A CA 1
ATOM 6606 C C . ASN A 1 844 ? -20.731 0.692 51.356 1.00 88.19 844 ASN A C 1
ATOM 6608 O O . ASN A 1 844 ? -20.822 1.023 52.539 1.00 88.19 844 ASN A O 1
ATOM 6612 N N . GLY A 1 845 ? -21.740 0.065 50.739 1.00 88.19 845 GLY A N 1
ATOM 6613 C CA . GLY A 1 845 ? -23.021 -0.248 51.385 1.00 88.19 845 GLY A CA 1
ATOM 6614 C C . GLY A 1 845 ? -23.877 0.980 51.736 1.00 88.19 845 GLY A C 1
ATOM 6615 O O . GLY A 1 845 ? -24.850 0.872 52.487 1.00 88.19 845 GLY A O 1
ATOM 6616 N N . ALA A 1 846 ? -23.553 2.155 51.192 1.00 91.69 846 ALA A N 1
ATOM 6617 C CA . ALA A 1 846 ? -24.254 3.420 51.398 1.00 91.69 846 ALA A CA 1
ATOM 6618 C C . ALA A 1 846 ? -25.492 3.538 50.483 1.00 91.69 846 ALA A C 1
ATOM 6620 O O . ALA A 1 846 ? -25.656 4.483 49.710 1.00 91.69 846 ALA A O 1
ATOM 6621 N N . TYR A 1 847 ? -26.416 2.574 50.575 1.00 90.31 847 TYR A N 1
ATOM 6622 C CA . TYR A 1 847 ? -27.571 2.466 49.668 1.00 90.31 847 TYR A CA 1
ATOM 6623 C C . TYR A 1 847 ? -28.508 3.683 49.678 1.00 90.31 847 TYR A C 1
ATOM 6625 O O . TYR A 1 847 ? -29.204 3.943 48.698 1.00 90.31 847 TYR A O 1
ATOM 6633 N N . ASN A 1 848 ? -28.546 4.440 50.777 1.00 89.50 848 ASN A N 1
ATOM 6634 C CA . ASN A 1 848 ? -29.335 5.668 50.867 1.00 89.50 848 ASN A CA 1
ATOM 6635 C C . ASN A 1 848 ? -28.759 6.792 49.990 1.00 89.50 848 ASN A C 1
ATOM 6637 O O . ASN A 1 848 ? -29.515 7.540 49.370 1.00 89.50 848 ASN A O 1
ATOM 6641 N N . ASP A 1 849 ? -27.434 6.878 49.912 1.00 88.62 849 ASP A N 1
ATOM 6642 C CA . ASP A 1 849 ? -26.733 7.879 49.111 1.00 88.62 849 ASP A CA 1
ATOM 6643 C C . ASP A 1 849 ? -26.858 7.514 47.628 1.00 88.62 849 ASP A C 1
ATOM 6645 O O . ASP A 1 849 ? -27.263 8.350 46.821 1.00 88.62 849 ASP A O 1
ATOM 6649 N N . ALA A 1 850 ? -26.723 6.224 47.297 1.00 87.94 850 ALA A N 1
ATOM 6650 C CA . ALA A 1 850 ? -27.025 5.691 45.967 1.00 87.94 850 ALA A CA 1
ATOM 6651 C C . ALA A 1 850 ? -28.471 6.008 45.513 1.00 87.94 850 ALA A C 1
ATOM 6653 O O . ALA A 1 850 ? -28.689 6.468 44.392 1.00 87.94 850 ALA A O 1
ATOM 6654 N N . CYS A 1 851 ? -29.473 5.838 46.389 1.00 88.06 851 CYS A N 1
ATOM 6655 C CA . CYS A 1 851 ? -30.865 6.221 46.095 1.00 88.06 851 CYS A CA 1
ATOM 6656 C C . CYS A 1 851 ? -31.052 7.740 45.934 1.00 88.06 851 CYS A C 1
ATOM 6658 O O . CYS A 1 851 ? -31.930 8.182 45.191 1.00 88.06 851 CYS A O 1
ATOM 6660 N N . THR A 1 852 ? -30.241 8.552 46.612 1.00 87.25 852 THR A N 1
ATOM 6661 C CA . THR A 1 852 ? -30.281 10.016 46.492 1.00 87.25 852 THR A CA 1
ATOM 6662 C C . THR A 1 852 ? -29.713 10.471 45.148 1.00 87.25 852 THR A C 1
ATOM 6664 O O . THR A 1 852 ? -30.333 11.295 44.479 1.00 87.25 852 THR A O 1
ATOM 6667 N N . ILE A 1 853 ? -28.606 9.866 44.704 1.00 85.19 853 ILE A N 1
ATOM 6668 C CA . ILE A 1 853 ? -28.035 10.077 43.365 1.00 85.19 853 ILE A CA 1
ATOM 6669 C C . ILE A 1 853 ? -29.072 9.710 42.290 1.00 85.19 853 ILE A C 1
ATOM 6671 O O . ILE A 1 853 ? -29.368 10.525 41.416 1.00 85.19 853 ILE A O 1
ATOM 6675 N N . LEU A 1 854 ? -29.711 8.539 42.416 1.00 82.25 854 LEU A N 1
ATOM 6676 C CA . LEU A 1 854 ? -30.765 8.056 41.510 1.00 82.25 854 LEU A CA 1
ATOM 6677 C C . LEU A 1 854 ? -31.966 8.997 41.379 1.00 82.25 854 LEU A C 1
ATOM 6679 O O . LEU A 1 854 ? -32.488 9.197 40.285 1.00 82.25 854 LEU A O 1
ATOM 6683 N N . THR A 1 855 ? -32.442 9.532 42.503 1.00 81.81 855 THR A N 1
ATOM 6684 C CA . THR A 1 855 ? -33.676 10.333 42.566 1.00 81.81 855 THR A CA 1
ATOM 6685 C C . THR A 1 855 ? -33.438 11.830 42.359 1.00 81.81 855 THR A C 1
ATOM 6687 O O . THR A 1 855 ? -34.393 12.620 42.358 1.00 81.81 855 THR A O 1
ATOM 6690 N N . SER A 1 856 ? -32.186 12.236 42.140 1.00 77.25 856 SER A N 1
ATOM 6691 C CA . SER A 1 856 ? -31.833 13.597 41.746 1.00 77.25 856 SER A CA 1
ATOM 6692 C C . SER A 1 856 ? -32.370 13.932 40.343 1.00 77.25 856 SER A C 1
ATOM 6694 O O . SER A 1 856 ? -32.571 13.065 39.490 1.00 77.25 856 SER A O 1
ATOM 6696 N N . SER A 1 857 ? -32.714 15.203 40.137 1.00 53.34 857 SER A N 1
ATOM 6697 C CA . SER A 1 857 ? -33.623 15.636 39.068 1.00 53.34 857 SER A CA 1
ATOM 6698 C C . SER A 1 857 ? -33.015 15.678 37.658 1.00 53.34 857 SER A C 1
ATOM 6700 O O . SER A 1 857 ? -33.772 15.897 36.722 1.00 53.34 857 SER A O 1
ATOM 6702 N N . ASP A 1 858 ? -31.704 15.463 37.490 1.00 61.47 858 ASP A N 1
ATOM 6703 C CA . ASP A 1 858 ? -30.965 15.889 36.282 1.00 61.47 858 ASP A CA 1
ATOM 6704 C C . ASP A 1 858 ? -30.390 14.744 35.421 1.00 61.47 858 ASP A C 1
ATOM 6706 O O . ASP A 1 858 ? -29.517 14.932 34.577 1.00 61.47 858 ASP A O 1
ATOM 6710 N N . THR A 1 859 ? -30.877 13.513 35.605 1.00 59.16 859 THR A N 1
ATOM 6711 C CA . THR A 1 859 ? -30.350 12.332 34.887 1.00 59.16 859 THR A CA 1
ATOM 6712 C C . THR A 1 859 ? -30.818 12.212 33.429 1.00 59.16 859 THR A C 1
ATOM 6714 O O . THR A 1 859 ? -30.361 11.321 32.715 1.00 59.16 859 THR A O 1
ATOM 6717 N N . SER A 1 860 ? -31.692 13.106 32.955 1.00 56.47 860 SER A N 1
ATOM 6718 C CA . SER A 1 860 ? -32.128 13.199 31.551 1.00 56.47 860 SER A CA 1
ATOM 6719 C C . SER A 1 860 ? -31.005 13.593 30.583 1.00 56.47 860 SER A C 1
ATOM 6721 O O . SER A 1 860 ? -31.108 13.289 29.398 1.00 56.47 860 SER A O 1
ATOM 6723 N N . PHE A 1 861 ? -29.924 14.207 31.076 1.00 58.62 861 PHE A N 1
ATOM 6724 C CA . PHE A 1 861 ? -28.770 14.638 30.273 1.00 58.62 861 PHE A CA 1
ATOM 6725 C C . PHE A 1 861 ? -27.661 13.582 30.147 1.00 58.62 861 PHE A C 1
ATOM 6727 O O . PHE A 1 861 ? -26.678 13.800 29.435 1.00 58.62 861 PHE A O 1
ATOM 6734 N N . ILE A 1 862 ? -27.794 12.431 30.818 1.00 68.31 862 ILE A N 1
ATOM 6735 C CA . ILE A 1 862 ? -26.821 11.339 30.697 1.00 68.31 862 ILE A CA 1
ATOM 6736 C C . ILE A 1 862 ? -27.081 10.598 29.380 1.00 68.31 862 ILE A C 1
ATOM 6738 O O . ILE A 1 862 ? -27.846 9.634 29.320 1.00 68.31 862 ILE A O 1
ATOM 6742 N N . GLN A 1 863 ? -26.450 11.092 28.317 1.00 62.88 863 GLN A N 1
ATOM 6743 C CA . GLN A 1 863 ? -26.430 10.491 26.984 1.00 62.88 863 GLN A CA 1
ATOM 6744 C C . GLN A 1 863 ? -25.150 9.663 26.774 1.00 62.88 863 GLN A C 1
ATOM 6746 O O . GLN A 1 863 ? -24.119 9.915 27.404 1.00 62.88 863 GLN A O 1
ATOM 6751 N N . GLY A 1 864 ? -25.218 8.663 25.892 1.00 69.75 864 GLY A N 1
ATOM 6752 C CA . GLY A 1 864 ? -24.096 7.780 25.558 1.00 69.75 864 GLY A CA 1
ATOM 6753 C C . GLY A 1 864 ? -24.020 6.465 26.352 1.00 69.75 864 GLY A C 1
ATOM 6754 O O . GLY A 1 864 ? -24.908 6.112 27.133 1.00 69.75 864 GLY A O 1
ATOM 6755 N N . LEU A 1 865 ? -22.949 5.707 26.094 1.00 76.25 865 LEU A N 1
ATOM 6756 C CA . LEU A 1 865 ? -22.653 4.427 26.744 1.00 76.25 865 LEU A CA 1
ATOM 6757 C C . LEU A 1 865 ? -21.638 4.620 27.879 1.00 76.25 865 LEU A C 1
ATOM 6759 O O . LEU A 1 865 ? -20.641 5.322 27.716 1.00 76.25 865 LEU A O 1
ATOM 6763 N N . LEU A 1 866 ? -21.882 3.953 29.002 1.00 76.38 866 LEU A N 1
ATOM 6764 C CA . LEU A 1 866 ? -21.055 3.933 30.206 1.00 76.38 866 LEU A CA 1
ATOM 6765 C C . LEU A 1 866 ? -20.550 2.502 30.458 1.00 76.38 866 LEU A C 1
ATOM 6767 O O . LEU A 1 866 ? -21.227 1.562 30.047 1.00 76.38 866 LEU A O 1
ATOM 6771 N N . PRO A 1 867 ? -19.397 2.303 31.114 1.00 75.19 867 PRO A N 1
ATOM 6772 C CA . PRO A 1 867 ? -18.962 0.961 31.497 1.00 75.19 867 PRO A CA 1
ATOM 6773 C C . PRO A 1 867 ? -19.941 0.341 32.503 1.00 75.19 867 PRO A C 1
ATOM 6775 O O . PRO A 1 867 ? -20.491 1.045 33.353 1.00 75.19 867 PRO A O 1
ATOM 6778 N N . ASP A 1 868 ? -20.157 -0.967 32.416 1.00 78.69 868 ASP A N 1
ATOM 6779 C CA . ASP A 1 868 ? -20.870 -1.716 33.443 1.00 78.69 868 ASP A CA 1
ATOM 6780 C C . ASP A 1 868 ? -20.042 -1.773 34.742 1.00 78.69 868 ASP A C 1
ATOM 6782 O O . ASP A 1 868 ? -18.810 -1.684 34.738 1.00 78.69 868 ASP A O 1
ATOM 6786 N N . MET A 1 869 ? -20.737 -1.855 35.881 1.00 72.12 869 MET A N 1
ATOM 6787 C CA . MET A 1 869 ? -20.112 -1.801 37.208 1.00 72.12 869 MET A CA 1
ATOM 6788 C C . MET A 1 869 ? -19.325 -3.073 37.545 1.00 72.12 869 MET A C 1
ATOM 6790 O O . MET A 1 869 ? -18.366 -2.998 38.314 1.00 72.12 869 MET A O 1
ATOM 6794 N N . GLN A 1 870 ? -19.716 -4.222 36.988 1.00 72.62 870 GLN A N 1
ATOM 6795 C CA . GLN A 1 870 ? -19.037 -5.502 37.185 1.00 72.62 870 GLN A CA 1
ATOM 6796 C C . GLN A 1 870 ? -18.075 -5.819 36.039 1.00 72.62 870 GLN A C 1
ATOM 6798 O O . GLN A 1 870 ? -16.980 -6.329 36.281 1.00 72.62 870 GLN A O 1
ATOM 6803 N N . ASP A 1 871 ? -18.473 -5.499 34.807 1.00 73.50 871 ASP A N 1
ATOM 6804 C CA . ASP A 1 871 ? -17.686 -5.729 33.600 1.00 73.50 871 ASP A CA 1
ATOM 6805 C C . ASP A 1 871 ? -17.395 -4.413 32.864 1.00 73.50 871 ASP A C 1
ATOM 6807 O O . ASP A 1 871 ? -18.182 -3.930 32.055 1.00 73.50 871 ASP A O 1
ATOM 6811 N N . GLN A 1 872 ? -16.211 -3.839 33.089 1.00 68.19 872 GLN A N 1
ATOM 6812 C CA . GLN A 1 872 ? -15.826 -2.578 32.444 1.00 68.19 872 GLN A CA 1
ATOM 6813 C C . GLN A 1 872 ? -15.699 -2.671 30.910 1.00 68.19 872 GLN A C 1
ATOM 6815 O O . GLN A 1 872 ? -15.604 -1.625 30.263 1.00 68.19 872 GLN A O 1
ATOM 6820 N N . ASP A 1 873 ? -15.708 -3.878 30.326 1.00 66.12 873 ASP A N 1
ATOM 6821 C CA . ASP A 1 873 ? -15.747 -4.090 28.872 1.00 66.12 873 ASP A CA 1
ATOM 6822 C C . ASP A 1 873 ? -17.158 -4.045 28.293 1.00 66.12 873 ASP A C 1
ATOM 6824 O O . ASP A 1 873 ? -17.345 -3.818 27.091 1.00 66.12 873 ASP A O 1
ATOM 6828 N N . LEU A 1 874 ? -18.166 -4.232 29.140 1.00 73.00 874 LEU A N 1
ATOM 6829 C CA . LEU A 1 874 ? -19.554 -4.145 28.745 1.00 73.00 874 LEU A CA 1
ATOM 6830 C C . LEU A 1 874 ? -20.012 -2.688 28.826 1.00 73.00 874 LEU A C 1
ATOM 6832 O O . LEU A 1 874 ? -20.247 -2.134 29.893 1.00 73.00 874 LEU A O 1
ATOM 6836 N N . MET A 1 875 ? -20.179 -2.061 27.666 1.00 76.81 875 MET A N 1
ATOM 6837 C CA . MET A 1 875 ? -20.675 -0.690 27.579 1.00 76.81 875 MET A CA 1
ATOM 6838 C C . MET A 1 875 ? -22.207 -0.683 27.527 1.00 76.81 875 MET A C 1
ATOM 6840 O O . MET A 1 875 ? -22.816 -1.218 26.600 1.00 76.81 875 MET A O 1
ATOM 6844 N N . VAL A 1 876 ? -22.841 -0.050 28.509 1.00 77.00 876 VAL A N 1
ATOM 6845 C CA . VAL A 1 876 ? -24.292 -0.012 28.701 1.00 77.00 876 VAL A CA 1
ATOM 6846 C C . VAL A 1 876 ? -24.803 1.425 28.767 1.00 77.00 876 VAL A C 1
ATOM 6848 O O . VAL A 1 876 ? -24.142 2.329 29.269 1.00 77.00 876 VAL A O 1
ATOM 6851 N N . ALA A 1 877 ? -26.019 1.669 28.282 1.00 79.25 877 ALA A N 1
ATOM 6852 C CA . ALA A 1 877 ? -26.682 2.942 28.558 1.00 79.25 877 ALA A CA 1
ATOM 6853 C C . ALA A 1 877 ? -26.921 3.078 30.072 1.00 79.25 877 ALA A C 1
ATOM 6855 O O . ALA A 1 877 ? -27.219 2.080 30.731 1.00 79.25 877 ALA A O 1
ATOM 6856 N N . TRP A 1 878 ? -26.897 4.303 30.609 1.00 78.94 878 TRP A N 1
ATOM 6857 C CA . TRP A 1 878 ? -27.174 4.569 32.032 1.00 78.94 878 TRP A CA 1
ATOM 6858 C C . TRP A 1 878 ? -28.429 3.845 32.539 1.00 78.94 878 TRP A C 1
ATOM 6860 O O . TRP A 1 878 ? -28.412 3.200 33.584 1.00 78.94 878 TRP A O 1
ATOM 6870 N N . ARG A 1 879 ? -29.505 3.853 31.740 1.00 75.56 879 ARG A N 1
ATOM 6871 C CA . ARG A 1 879 ? -30.752 3.139 32.055 1.00 75.56 879 ARG A CA 1
ATOM 6872 C C . ARG A 1 879 ? -30.530 1.647 32.304 1.00 75.56 879 ARG A C 1
ATOM 6874 O O . ARG A 1 879 ? -31.148 1.096 33.206 1.00 75.56 879 ARG A O 1
ATOM 6881 N N . LEU A 1 880 ? -29.696 0.995 31.500 1.00 77.81 880 LEU A N 1
ATOM 6882 C CA . LEU A 1 880 ? -29.412 -0.429 31.640 1.00 77.81 880 LEU A CA 1
ATOM 6883 C C . LEU A 1 880 ? -28.475 -0.693 32.828 1.00 77.81 880 LEU A C 1
ATOM 6885 O O . LEU A 1 880 ? -28.763 -1.609 33.591 1.00 77.81 880 LEU A O 1
ATOM 6889 N N . ALA A 1 881 ? -27.460 0.152 33.052 1.00 79.75 881 ALA A N 1
ATOM 6890 C CA . ALA A 1 881 ? -26.587 0.071 34.231 1.00 79.75 881 ALA A CA 1
ATOM 6891 C C . ALA A 1 881 ? -27.386 0.107 35.546 1.00 79.75 881 ALA A C 1
ATOM 6893 O O . ALA A 1 881 ? -27.149 -0.686 36.453 1.00 79.75 881 ALA A O 1
ATOM 6894 N N . LEU A 1 882 ? -28.384 0.995 35.633 1.00 80.69 882 LEU A N 1
ATOM 6895 C CA . LEU A 1 882 ? -29.248 1.094 36.810 1.00 80.69 882 LEU A CA 1
ATOM 6896 C C . LEU A 1 882 ? -30.111 -0.148 37.027 1.00 80.69 882 LEU A C 1
ATOM 6898 O O . LEU A 1 882 ? -30.300 -0.575 38.165 1.00 80.69 882 LEU A O 1
ATOM 6902 N N . VAL A 1 883 ? -30.653 -0.711 35.945 1.00 78.19 883 VAL A N 1
ATOM 6903 C CA . VAL A 1 883 ? -31.463 -1.933 36.014 1.00 78.19 883 VAL A CA 1
ATOM 6904 C C . VAL A 1 883 ? -30.615 -3.101 36.498 1.00 78.19 883 VAL A C 1
ATOM 6906 O O . VAL A 1 883 ? -31.042 -3.791 37.419 1.00 78.19 883 VAL A O 1
ATOM 6909 N N . ILE A 1 884 ? -29.421 -3.281 35.926 1.00 80.38 884 ILE A N 1
ATOM 6910 C CA . ILE A 1 884 ? -28.470 -4.324 36.327 1.00 80.38 884 ILE A CA 1
ATOM 6911 C C . ILE A 1 884 ? -28.134 -4.168 37.815 1.00 80.38 884 ILE A C 1
ATOM 6913 O O . ILE A 1 884 ? -28.382 -5.087 38.592 1.00 80.38 884 ILE A O 1
ATOM 6917 N N . ALA A 1 885 ? -27.735 -2.971 38.256 1.00 82.44 885 ALA A N 1
ATOM 6918 C CA . ALA A 1 885 ? -27.411 -2.723 39.661 1.00 82.44 885 ALA A CA 1
ATOM 6919 C C . ALA A 1 885 ? -28.584 -2.982 40.623 1.00 82.44 885 ALA A C 1
ATOM 6921 O O . ALA A 1 885 ? -28.389 -3.548 41.697 1.00 82.44 885 ALA A O 1
ATOM 6922 N N . LEU A 1 886 ? -29.814 -2.598 40.263 1.00 82.38 886 LEU A N 1
ATOM 6923 C CA . LEU A 1 886 ? -31.004 -2.840 41.093 1.00 82.38 886 LEU A CA 1
ATOM 6924 C C . LEU A 1 886 ? -31.454 -4.310 41.103 1.00 82.38 886 LEU A C 1
ATOM 6926 O O . LEU A 1 886 ? -32.129 -4.725 42.050 1.00 82.38 886 LEU A O 1
ATOM 6930 N N . GLU A 1 887 ? -31.126 -5.085 40.066 1.00 80.25 887 GLU A N 1
ATOM 6931 C CA . GLU A 1 887 ? -31.383 -6.529 40.001 1.00 80.25 887 GLU A CA 1
ATOM 6932 C C . GLU A 1 887 ? -30.324 -7.329 40.771 1.00 80.25 887 GLU A C 1
ATOM 6934 O O . GLU A 1 887 ? -30.673 -8.259 41.499 1.00 80.25 887 GLU A O 1
ATOM 6939 N N . GLU A 1 888 ? -29.058 -6.932 40.677 1.00 83.69 888 GLU A N 1
ATOM 6940 C CA . GLU A 1 888 ? -27.929 -7.600 41.330 1.00 83.69 888 GLU A CA 1
ATOM 6941 C C . GLU A 1 888 ? -27.768 -7.225 42.807 1.00 83.69 888 GLU A C 1
ATOM 6943 O O . GLU A 1 888 ? -27.218 -8.010 43.578 1.00 83.69 888 GLU A O 1
ATOM 6948 N N . GLN A 1 889 ? -28.281 -6.060 43.228 1.00 87.56 889 GLN A N 1
ATOM 6949 C CA . GLN A 1 889 ? -28.222 -5.575 44.612 1.00 87.56 889 GLN A CA 1
ATOM 6950 C C . GLN A 1 889 ? -29.629 -5.405 45.223 1.00 87.56 889 GLN A C 1
ATOM 6952 O O . GLN A 1 889 ? -30.178 -4.296 45.263 1.00 87.56 889 GLN A O 1
ATOM 6957 N N . PRO A 1 890 ? -30.236 -6.476 45.779 1.00 86.25 890 PRO A N 1
ATOM 6958 C CA . PRO A 1 890 ? -31.588 -6.425 46.344 1.00 86.25 890 PRO A CA 1
ATOM 6959 C C . PRO A 1 890 ? -31.778 -5.401 47.476 1.00 86.25 890 PRO A C 1
ATOM 6961 O O . PRO A 1 890 ? -32.872 -4.857 47.639 1.00 86.25 890 PRO A O 1
ATOM 6964 N N . GLU A 1 891 ? -30.735 -5.119 48.263 1.00 88.06 891 GLU A N 1
ATOM 6965 C CA . GLU A 1 891 ? -30.774 -4.144 49.367 1.00 88.06 891 GLU A CA 1
ATOM 6966 C C . GLU A 1 891 ? -30.932 -2.695 48.876 1.00 88.06 891 GLU A C 1
ATOM 6968 O O . GLU A 1 891 ? -31.666 -1.903 49.482 1.00 88.06 891 GLU A O 1
ATOM 6973 N N . LEU A 1 892 ? -30.335 -2.357 47.728 1.00 86.88 892 LEU A N 1
ATOM 6974 C CA . LEU A 1 892 ? -30.531 -1.063 47.075 1.00 86.88 892 LEU A CA 1
ATOM 6975 C C . LEU A 1 892 ? -32.000 -0.891 46.668 1.00 86.88 892 LEU A C 1
ATOM 6977 O O . LEU A 1 892 ? -32.630 0.117 46.997 1.00 86.88 892 LEU A O 1
ATOM 6981 N N . ARG A 1 893 ? -32.582 -1.920 46.039 1.00 84.75 893 ARG A N 1
ATOM 6982 C CA . ARG A 1 893 ? -33.998 -1.932 45.643 1.00 84.75 893 ARG A CA 1
ATOM 6983 C C . ARG A 1 893 ? -34.935 -1.807 46.846 1.00 84.75 893 ARG A C 1
ATOM 6985 O O . ARG A 1 893 ? -35.889 -1.028 46.799 1.00 84.75 893 ARG A O 1
ATOM 6992 N N . ARG A 1 894 ? -34.663 -2.532 47.938 1.00 86.38 894 ARG A N 1
ATOM 6993 C CA . ARG A 1 894 ? -35.431 -2.428 49.195 1.00 86.38 894 ARG A CA 1
ATOM 6994 C C . ARG A 1 894 ? -35.369 -1.018 49.776 1.00 86.38 894 ARG A C 1
ATOM 6996 O O . ARG A 1 894 ? -36.394 -0.491 50.208 1.00 86.38 894 ARG A O 1
ATOM 7003 N N . THR A 1 895 ? -34.191 -0.397 49.765 1.00 89.81 895 THR A N 1
ATOM 7004 C CA . THR A 1 895 ? -33.992 0.970 50.264 1.00 89.81 895 THR A CA 1
ATOM 7005 C C . THR A 1 895 ? -34.768 1.987 49.427 1.00 89.81 895 THR A C 1
ATOM 7007 O O . THR A 1 895 ? -35.483 2.819 49.994 1.00 89.81 895 THR A O 1
ATOM 7010 N N . LEU A 1 896 ? -34.713 1.866 48.096 1.00 87.94 896 LEU A N 1
ATOM 7011 C CA . LEU A 1 896 ? -35.454 2.715 47.162 1.00 87.94 896 LEU A CA 1
ATOM 7012 C C . LEU A 1 896 ? -36.971 2.610 47.386 1.00 87.94 896 LEU A C 1
ATOM 7014 O O . LEU A 1 896 ? -37.647 3.626 47.546 1.00 87.94 896 LEU A O 1
ATOM 7018 N N . GLN A 1 897 ? -37.504 1.387 47.488 1.00 85.81 897 GLN A N 1
ATOM 7019 C CA . GLN A 1 897 ? -38.927 1.151 47.758 1.00 85.81 897 GLN A CA 1
ATOM 7020 C C . GLN A 1 897 ? -39.357 1.705 49.120 1.00 85.81 897 GLN A C 1
ATOM 7022 O O . GLN A 1 897 ? -40.377 2.383 49.219 1.00 85.81 897 GLN A O 1
ATOM 7027 N N . LYS A 1 898 ? -38.578 1.451 50.176 1.00 87.19 898 LYS A N 1
ATOM 7028 C CA . LYS A 1 898 ? -38.953 1.829 51.543 1.00 87.19 898 LYS A CA 1
ATOM 7029 C C . LYS A 1 898 ? -38.921 3.339 51.776 1.00 87.19 898 LYS A C 1
ATOM 7031 O O . LYS A 1 898 ? -39.755 3.848 52.519 1.00 87.19 898 LYS A O 1
ATOM 7036 N N . LYS A 1 899 ? -37.942 4.046 51.203 1.00 88.50 899 LYS A N 1
ATOM 7037 C CA . LYS A 1 899 ? -37.692 5.464 51.515 1.00 88.50 899 LYS A CA 1
ATOM 7038 C C . LYS A 1 899 ? -38.163 6.441 50.438 1.00 88.50 899 LYS A C 1
ATOM 7040 O O . LYS A 1 899 ? -38.471 7.579 50.776 1.00 88.50 899 LYS A O 1
ATOM 7045 N N . TYR A 1 900 ? -38.243 6.019 49.174 1.00 87.81 900 TYR A N 1
ATOM 7046 C CA . TYR A 1 900 ? -38.443 6.933 48.043 1.00 87.81 900 TYR A CA 1
ATOM 7047 C C . TYR A 1 900 ? -39.687 6.627 47.188 1.00 87.81 900 TYR A C 1
ATOM 7049 O O . TYR A 1 900 ? -40.010 7.421 46.306 1.00 87.81 900 TYR A O 1
ATOM 7057 N N . ALA A 1 901 ? -40.444 5.553 47.454 1.00 84.00 901 ALA A N 1
ATOM 7058 C CA . ALA A 1 901 ? -41.655 5.228 46.683 1.00 84.00 901 ALA A CA 1
ATOM 7059 C C . ALA A 1 901 ? -42.712 6.352 46.702 1.00 84.00 901 ALA A C 1
ATOM 7061 O O . ALA A 1 901 ? -43.228 6.726 45.650 1.00 84.00 901 ALA A O 1
ATOM 7062 N N . ASN A 1 902 ? -42.960 6.962 47.868 1.00 85.81 902 ASN A N 1
ATOM 7063 C CA . ASN A 1 902 ? -43.917 8.071 48.005 1.00 85.81 902 ASN A CA 1
ATOM 7064 C C . ASN A 1 902 ? -43.494 9.306 47.189 1.00 85.81 902 ASN A C 1
ATOM 7066 O O . ASN A 1 902 ? -44.333 10.011 46.630 1.00 85.81 902 ASN A O 1
ATOM 7070 N N . LEU A 1 903 ? -42.184 9.565 47.092 1.00 86.50 903 LEU A N 1
ATOM 7071 C CA . LEU A 1 903 ? -41.652 10.643 46.257 1.00 86.50 903 LEU A CA 1
ATOM 7072 C C . LEU A 1 903 ? -41.898 10.355 44.770 1.00 86.50 903 LEU A C 1
ATOM 7074 O O . LEU A 1 903 ? -42.289 11.258 44.030 1.00 86.50 903 LEU A O 1
ATOM 7078 N N . GLY A 1 904 ? -41.704 9.103 44.345 1.00 85.69 904 GLY A N 1
ATOM 7079 C CA . GLY A 1 904 ? -41.991 8.663 42.981 1.00 85.69 904 GLY A CA 1
ATOM 7080 C C . GLY A 1 904 ? -43.468 8.804 42.618 1.00 85.69 904 GLY A C 1
ATOM 7081 O O . GLY A 1 904 ? -43.783 9.291 41.538 1.00 85.69 904 GLY A O 1
ATOM 7082 N N . GLU A 1 905 ? -44.378 8.449 43.529 1.00 88.25 905 GLU A N 1
ATOM 7083 C CA . GLU A 1 905 ? -45.825 8.633 43.339 1.00 88.25 905 GLU A CA 1
ATOM 7084 C C . GLU A 1 905 ? -46.201 10.116 43.173 1.00 88.25 905 GLU A C 1
ATOM 7086 O O . GLU A 1 905 ? -46.932 10.477 42.248 1.00 88.25 905 GLU A O 1
ATOM 7091 N N . LEU A 1 906 ? -45.662 10.995 44.026 1.00 88.12 906 LEU A N 1
ATOM 7092 C CA . LEU A 1 906 ? -45.898 12.440 43.941 1.00 88.12 906 LEU A CA 1
ATOM 7093 C C . LEU A 1 906 ? -45.396 13.031 42.619 1.00 88.12 906 LEU A C 1
ATOM 7095 O O . LEU A 1 906 ? -46.096 13.834 41.998 1.00 88.12 906 LEU A O 1
ATOM 7099 N N . ARG A 1 907 ? -44.195 12.637 42.177 1.00 87.00 907 ARG A N 1
ATOM 7100 C CA . ARG A 1 907 ? -43.636 13.084 40.894 1.00 87.00 907 ARG A CA 1
ATOM 7101 C C . ARG A 1 907 ? -44.464 12.574 39.724 1.00 87.00 907 ARG A C 1
ATOM 7103 O O . ARG A 1 907 ? -44.816 13.377 38.871 1.00 87.00 907 ARG A O 1
ATOM 7110 N N . LEU A 1 908 ? -44.844 11.297 39.727 1.00 89.50 908 LEU A N 1
ATOM 7111 C CA . LEU A 1 908 ? -45.665 10.714 38.671 1.00 89.50 908 LEU A CA 1
ATOM 7112 C C . LEU A 1 908 ? -47.004 11.436 38.518 1.00 89.50 908 LEU A C 1
ATOM 7114 O O . LEU A 1 908 ? -47.335 11.873 37.420 1.00 89.50 908 LEU A O 1
ATOM 7118 N N . LYS A 1 909 ? -47.751 11.613 39.616 1.00 89.56 909 LYS A N 1
ATOM 7119 C CA . LYS A 1 909 ? -49.045 12.314 39.587 1.00 89.56 909 LYS A CA 1
ATOM 7120 C C . LYS A 1 909 ? -48.896 13.732 39.044 1.00 89.56 909 LYS A C 1
ATOM 7122 O O . LYS A 1 909 ? -49.705 14.167 38.229 1.00 89.56 909 LYS A O 1
ATOM 7127 N N . ARG A 1 910 ? -47.837 14.437 39.455 1.00 88.56 910 ARG A N 1
ATOM 7128 C CA . ARG A 1 910 ? -47.536 15.783 38.959 1.00 88.56 910 ARG A CA 1
ATOM 7129 C C . ARG A 1 910 ? -47.226 15.782 37.459 1.00 88.56 910 ARG A C 1
ATOM 7131 O O . ARG A 1 910 ? -47.760 16.634 36.756 1.00 88.56 910 ARG A O 1
ATOM 7138 N N . SER A 1 911 ? -46.399 14.858 36.978 1.00 87.75 911 SER A N 1
ATOM 7139 C CA . SER A 1 911 ? -46.016 14.771 35.563 1.00 87.75 911 SER A CA 1
ATOM 7140 C C . SER A 1 911 ? -47.201 14.393 34.674 1.00 87.75 911 SER A C 1
ATOM 7142 O O . SER A 1 911 ? -47.456 15.082 33.691 1.00 87.75 911 SER A O 1
ATOM 7144 N N . ILE A 1 912 ? -48.000 13.396 35.080 1.00 89.62 912 ILE A N 1
ATOM 7145 C CA . ILE A 1 912 ? -49.237 13.006 34.383 1.00 89.62 912 ILE A CA 1
ATOM 7146 C C . ILE A 1 912 ? -50.204 14.194 34.310 1.00 89.62 912 ILE A C 1
ATOM 7148 O O . ILE A 1 912 ? -50.710 14.500 33.237 1.00 89.62 912 ILE A O 1
ATOM 7152 N N . SER A 1 913 ? -50.408 14.924 35.416 1.00 86.25 913 SER A N 1
ATOM 7153 C CA . SER A 1 913 ? -51.311 16.091 35.435 1.00 86.25 913 SER A CA 1
ATOM 7154 C C . SER A 1 913 ? -50.890 17.236 34.503 1.00 86.25 913 SER A C 1
ATOM 7156 O O . SER A 1 913 ? -51.704 18.096 34.184 1.00 86.25 913 SER A O 1
ATOM 7158 N N . ARG A 1 914 ? -49.618 17.267 34.093 1.00 84.38 914 ARG A N 1
ATOM 7159 C CA . ARG A 1 914 ? -49.036 18.274 33.197 1.00 84.38 914 ARG A CA 1
ATOM 7160 C C . ARG A 1 914 ? -48.886 17.784 31.756 1.00 84.38 914 ARG A C 1
ATOM 7162 O O . ARG A 1 914 ? -48.421 18.557 30.931 1.00 84.38 914 ARG A O 1
ATOM 7169 N N . GLY A 1 915 ? -49.221 16.522 31.475 1.00 81.25 915 GLY A N 1
ATOM 7170 C CA . GLY A 1 915 ? -48.972 15.894 30.175 1.00 81.25 915 GLY A CA 1
ATOM 7171 C C . GLY A 1 915 ? -47.486 15.781 29.812 1.00 81.25 915 GLY A C 1
ATOM 7172 O O . GLY A 1 915 ? -47.153 15.646 28.641 1.00 81.25 915 GLY A O 1
ATOM 7173 N N . ASP A 1 916 ? -46.584 15.849 30.794 1.00 84.00 916 ASP A N 1
ATOM 7174 C CA . ASP A 1 916 ? -45.136 15.887 30.566 1.00 84.00 916 ASP A CA 1
ATOM 7175 C C . ASP A 1 916 ? -44.584 14.461 30.409 1.00 84.00 916 ASP A C 1
ATOM 7177 O O . ASP A 1 916 ? -44.228 13.793 31.388 1.00 84.00 916 ASP A O 1
ATOM 7181 N N . SER A 1 917 ? -44.567 13.971 29.168 1.00 84.38 917 SER A N 1
ATOM 7182 C CA . SER A 1 917 ? -44.154 12.605 28.834 1.00 84.38 917 SER A CA 1
ATOM 7183 C C . SER A 1 917 ? -42.683 12.326 29.152 1.00 84.38 917 SER A C 1
ATOM 7185 O O . SER A 1 917 ? -42.361 11.229 29.617 1.00 84.38 917 SER A O 1
ATOM 7187 N N . GLU A 1 918 ? -41.797 13.315 28.998 1.00 81.56 918 GLU A N 1
ATOM 7188 C CA . GLU A 1 918 ? -40.383 13.194 29.365 1.00 81.56 918 GLU A CA 1
ATOM 7189 C C . GLU A 1 918 ? -40.216 13.029 30.877 1.00 81.56 918 GLU A C 1
ATOM 7191 O O . GLU A 1 918 ? -39.466 12.158 31.338 1.00 81.56 918 GLU A O 1
ATOM 7196 N N . ALA A 1 919 ? -40.958 13.807 31.670 1.00 82.38 919 ALA A N 1
ATOM 7197 C CA . ALA A 1 919 ? -40.944 13.668 33.119 1.00 82.38 919 ALA A CA 1
ATOM 7198 C C . ALA A 1 919 ? -41.580 12.349 33.589 1.00 82.38 919 ALA A C 1
ATOM 7200 O O . ALA A 1 919 ? -41.164 11.816 34.622 1.00 82.38 919 ALA A O 1
ATOM 7201 N N . VAL A 1 920 ? -42.550 11.787 32.856 1.00 86.88 920 VAL A N 1
ATOM 7202 C CA . VAL A 1 920 ? -43.074 10.437 33.137 1.00 86.88 920 VAL A CA 1
ATOM 7203 C C . VAL A 1 920 ? -42.044 9.352 32.786 1.00 86.88 920 VAL A C 1
ATOM 7205 O O . VAL A 1 920 ? -41.813 8.465 33.612 1.00 86.88 920 VAL A O 1
ATOM 7208 N N . ASP A 1 921 ? -41.343 9.425 31.645 1.00 84.62 921 ASP A N 1
ATOM 7209 C CA . ASP A 1 921 ? -40.255 8.472 31.337 1.00 84.62 921 ASP A CA 1
ATOM 7210 C C . ASP A 1 921 ? -39.108 8.582 32.350 1.00 84.62 921 ASP A C 1
ATOM 7212 O O . ASP A 1 921 ? -38.566 7.557 32.770 1.00 84.62 921 ASP A O 1
ATOM 7216 N N . ALA A 1 922 ? -38.796 9.780 32.855 1.00 81.56 922 ALA A N 1
ATOM 7217 C CA . ALA A 1 922 ? -37.821 9.950 33.930 1.00 81.56 922 ALA A CA 1
ATOM 7218 C C . ALA A 1 922 ? -38.197 9.170 35.206 1.00 81.56 922 ALA A C 1
ATOM 7220 O O . ALA A 1 922 ? -37.322 8.539 35.808 1.00 81.56 922 ALA A O 1
ATOM 7221 N N . VAL A 1 923 ? -39.482 9.121 35.585 1.00 86.88 923 VAL A N 1
ATOM 7222 C CA . VAL A 1 923 ? -39.959 8.329 36.738 1.00 86.88 923 VAL A CA 1
ATOM 7223 C C . VAL A 1 923 ? -39.687 6.834 36.545 1.00 86.88 923 VAL A C 1
ATOM 7225 O O . VAL A 1 923 ? -39.296 6.159 37.502 1.00 86.88 923 VAL A O 1
ATOM 7228 N N . THR A 1 924 ? -39.810 6.317 35.316 1.00 84.25 924 THR A N 1
ATOM 7229 C CA . THR A 1 924 ? -39.523 4.899 35.022 1.00 84.25 924 THR A CA 1
ATOM 7230 C C . THR A 1 924 ? -38.066 4.510 35.296 1.00 84.25 924 THR A C 1
ATOM 7232 O O . THR A 1 924 ? -37.783 3.337 35.556 1.00 84.25 924 THR A O 1
ATOM 7235 N N . ARG A 1 925 ? -37.149 5.489 35.247 1.00 78.88 925 ARG A N 1
ATOM 7236 C CA . ARG A 1 925 ? -35.704 5.327 35.472 1.00 78.88 925 ARG A CA 1
ATOM 7237 C C . ARG A 1 925 ? -35.332 5.576 36.937 1.00 78.88 925 ARG A C 1
ATOM 7239 O O . ARG A 1 925 ? -34.683 4.735 37.547 1.00 78.88 925 ARG A O 1
ATOM 7246 N N . GLN A 1 926 ? -35.790 6.690 37.512 1.00 82.75 926 GLN A N 1
ATOM 7247 C CA . GLN A 1 926 ? -35.448 7.128 38.877 1.00 82.75 926 GLN A CA 1
ATOM 7248 C C . GLN A 1 926 ? -36.017 6.213 39.969 1.00 82.75 926 GLN A C 1
ATOM 7250 O O . GLN A 1 926 ? -35.426 6.072 41.037 1.00 82.75 926 GLN A O 1
ATOM 7255 N N . PHE A 1 927 ? -37.171 5.593 39.710 1.00 85.81 927 PHE A N 1
ATOM 7256 C CA . PHE A 1 927 ? -37.889 4.770 40.686 1.00 85.81 927 PHE A CA 1
ATOM 7257 C C . PHE A 1 927 ? -38.078 3.332 40.191 1.00 85.81 927 PHE A C 1
ATOM 7259 O O . PHE A 1 927 ? -39.095 2.700 40.487 1.00 85.81 927 PHE A O 1
ATOM 7266 N N . TYR A 1 928 ? -37.122 2.814 39.415 1.00 82.75 928 TYR A N 1
ATOM 7267 C CA . TYR A 1 928 ? -37.201 1.481 38.819 1.00 82.75 928 TYR A CA 1
ATOM 7268 C C . TYR A 1 928 ? -37.529 0.392 39.856 1.00 82.75 928 TYR A C 1
ATOM 7270 O O . TYR A 1 928 ? -36.936 0.317 40.933 1.00 82.75 928 TYR A O 1
ATOM 7278 N N . GLY A 1 929 ? -38.506 -0.462 39.535 1.00 78.12 929 GLY A N 1
ATOM 7279 C CA . GLY A 1 929 ? -38.936 -1.562 40.401 1.00 78.12 929 GLY A CA 1
ATOM 7280 C C . GLY A 1 929 ? -39.896 -1.161 41.530 1.00 78.12 929 GLY A C 1
ATOM 7281 O O . GLY A 1 929 ? -40.196 -2.005 42.379 1.00 78.12 929 GLY A O 1
ATOM 7282 N N . THR A 1 930 ? -40.376 0.089 41.553 1.00 84.81 930 THR A N 1
ATOM 7283 C CA . THR A 1 930 ? -41.469 0.573 42.423 1.00 84.81 930 THR A CA 1
ATOM 7284 C C . THR A 1 930 ? -42.817 0.568 41.692 1.00 84.81 930 THR A C 1
ATOM 7286 O O . THR A 1 930 ? -42.855 0.515 40.461 1.00 84.81 930 THR A O 1
ATOM 7289 N N . VAL A 1 931 ? -43.924 0.686 42.437 1.00 85.69 931 VAL A N 1
ATOM 7290 C CA . VAL A 1 931 ? -45.283 0.798 41.867 1.00 85.69 931 VAL A CA 1
ATOM 7291 C C . VAL A 1 931 ? -45.389 2.001 40.922 1.00 85.69 931 VAL A C 1
ATOM 7293 O O . VAL A 1 931 ? -45.836 1.843 39.792 1.00 85.69 931 VAL A O 1
ATOM 7296 N N . SER A 1 932 ? -44.833 3.156 41.303 1.00 88.00 932 SER A N 1
ATOM 7297 C CA . SER A 1 932 ? -44.832 4.363 40.468 1.00 88.00 932 SER A CA 1
ATOM 7298 C C . SER A 1 932 ? -44.126 4.158 39.122 1.00 88.00 932 SER A C 1
ATOM 7300 O O . SER A 1 932 ? -44.527 4.735 38.119 1.00 88.00 932 SER A O 1
ATOM 7302 N N . SER A 1 933 ? -43.091 3.312 39.052 1.00 87.56 933 SER A N 1
ATOM 7303 C CA . SER A 1 933 ? -42.466 2.992 37.759 1.00 87.56 933 SER A CA 1
ATOM 7304 C C . SER A 1 933 ? -43.351 2.123 36.863 1.00 87.56 933 SER A C 1
ATOM 7306 O O . SER A 1 933 ? -43.326 2.291 35.647 1.00 87.56 933 SER A O 1
ATOM 7308 N N . VAL A 1 934 ? -44.142 1.215 37.447 1.00 89.12 934 VAL A N 1
ATOM 7309 C CA . VAL A 1 934 ? -45.092 0.367 36.711 1.00 89.12 934 VAL A CA 1
ATOM 7310 C C . VAL A 1 934 ? -46.217 1.227 36.144 1.00 89.12 934 VAL A C 1
ATOM 7312 O O . VAL A 1 934 ? -46.505 1.129 34.955 1.00 89.12 934 VAL A O 1
ATOM 7315 N N . ASP A 1 935 ? -46.773 2.121 36.958 1.00 90.19 935 ASP A N 1
ATOM 7316 C CA . ASP A 1 935 ? -47.838 3.036 36.540 1.00 90.19 935 ASP A CA 1
ATOM 7317 C C . ASP A 1 935 ? -47.353 4.018 35.462 1.00 90.19 935 ASP A C 1
ATOM 7319 O O . ASP A 1 935 ? -48.061 4.269 34.489 1.00 90.19 935 ASP A O 1
ATOM 7323 N N . ALA A 1 936 ? -46.110 4.503 35.569 1.00 90.44 936 ALA A N 1
ATOM 7324 C CA . ALA A 1 936 ? -45.477 5.320 34.535 1.00 90.44 936 ALA A CA 1
ATOM 7325 C C . ALA A 1 936 ? -45.336 4.570 33.197 1.00 90.44 936 ALA A C 1
ATOM 7327 O O . ALA A 1 936 ? -45.640 5.129 32.145 1.00 90.44 936 ALA A O 1
ATOM 7328 N N . TYR A 1 937 ? -44.918 3.297 33.220 1.00 91.56 937 TYR A N 1
ATOM 7329 C CA . TYR A 1 937 ? -44.854 2.472 32.009 1.00 91.56 937 TYR A CA 1
ATOM 7330 C C . TYR A 1 937 ? -46.235 2.207 31.400 1.00 91.56 937 TYR A C 1
ATOM 7332 O O . TYR A 1 937 ? -46.355 2.206 30.178 1.00 91.56 937 TYR A O 1
ATOM 7340 N N . ILE A 1 938 ? -47.266 1.983 32.221 1.00 90.88 938 ILE A N 1
ATOM 7341 C CA . ILE A 1 938 ? -48.642 1.810 31.734 1.00 90.88 938 ILE A CA 1
ATOM 7342 C C . ILE A 1 938 ? -49.114 3.095 31.053 1.00 90.88 938 ILE A C 1
ATOM 7344 O O . ILE A 1 938 ? -49.583 3.032 29.923 1.00 90.88 938 ILE A O 1
ATOM 7348 N N . TRP A 1 939 ? -48.913 4.252 31.690 1.00 91.75 939 TRP A N 1
ATOM 7349 C CA . TRP A 1 939 ? -49.308 5.543 31.129 1.00 91.75 939 TRP A CA 1
ATOM 7350 C C . TRP A 1 939 ? -48.600 5.846 29.799 1.00 91.75 939 TRP A C 1
ATOM 7352 O O . TRP A 1 939 ? -49.258 6.211 28.830 1.00 91.75 939 TRP A O 1
ATOM 7362 N N . LEU A 1 940 ? -47.279 5.633 29.713 1.00 90.25 940 LEU A N 1
ATOM 7363 C CA . LEU A 1 940 ? -46.523 5.811 28.462 1.00 90.25 940 LEU A CA 1
ATOM 7364 C C . LEU A 1 940 ? -46.972 4.835 27.370 1.00 90.25 940 LEU A C 1
ATOM 7366 O O . LEU A 1 940 ? -47.032 5.206 26.200 1.00 90.25 940 LEU A O 1
ATOM 7370 N N . GLY A 1 941 ? -47.294 3.595 27.748 1.00 89.19 941 GLY A N 1
ATOM 7371 C CA . GLY A 1 941 ? -47.852 2.602 26.835 1.00 89.19 941 GLY A CA 1
ATOM 7372 C C . GLY A 1 941 ? -49.209 3.026 26.281 1.00 89.19 941 GLY A C 1
ATOM 7373 O O . GLY A 1 941 ? -49.412 2.951 25.074 1.00 89.19 941 GLY A O 1
ATOM 7374 N N . ASP A 1 942 ? -50.099 3.526 27.141 1.00 89.12 942 ASP A N 1
ATOM 7375 C CA . ASP A 1 942 ? -51.431 3.999 26.753 1.00 89.12 942 ASP A CA 1
ATOM 7376 C C . ASP A 1 942 ? -51.340 5.218 25.815 1.00 89.12 942 ASP A C 1
ATOM 7378 O O . ASP A 1 942 ? -52.054 5.270 24.816 1.00 89.12 942 ASP A O 1
ATOM 7382 N N . GLN A 1 943 ? -50.418 6.154 26.074 1.00 89.19 943 GLN A N 1
ATOM 7383 C CA . GLN A 1 943 ? -50.154 7.293 25.183 1.00 89.19 943 GLN A CA 1
ATOM 7384 C C . GLN A 1 943 ? -49.620 6.845 23.816 1.00 89.19 943 GLN A C 1
ATOM 7386 O O . GLN A 1 943 ? -50.167 7.238 22.789 1.00 89.19 943 GLN A O 1
ATOM 7391 N N . ALA A 1 944 ? -48.596 5.982 23.796 1.00 85.81 944 ALA A N 1
ATOM 7392 C CA . ALA A 1 944 ? -48.022 5.449 22.559 1.00 85.81 944 ALA A CA 1
ATOM 7393 C C . ALA A 1 944 ? -49.065 4.676 21.734 1.00 85.81 944 ALA A C 1
ATOM 7395 O O . ALA A 1 944 ? -49.131 4.817 20.515 1.00 85.81 944 ALA A O 1
ATOM 7396 N N . LEU A 1 945 ? -49.923 3.896 22.398 1.00 84.62 945 LEU A N 1
ATOM 7397 C CA . LEU A 1 945 ? -51.008 3.171 21.745 1.00 84.62 945 LEU A CA 1
ATOM 7398 C C . LEU A 1 945 ? -52.068 4.128 21.177 1.00 84.62 945 LEU A C 1
ATOM 7400 O O . LEU A 1 945 ? -52.548 3.902 20.068 1.00 84.62 945 LEU A O 1
ATOM 7404 N N . GLY A 1 946 ? -52.392 5.205 21.899 1.00 81.38 946 GLY A N 1
ATOM 7405 C CA . GLY A 1 946 ? -53.339 6.236 21.467 1.00 81.38 946 GLY A CA 1
ATOM 7406 C C . GLY A 1 946 ? -52.913 6.989 20.202 1.00 81.38 946 GLY A C 1
ATOM 7407 O O . GLY A 1 946 ? -53.770 7.343 19.398 1.00 81.38 946 GLY A O 1
ATOM 7408 N N . ILE A 1 947 ? -51.605 7.174 19.982 1.00 82.50 947 ILE A N 1
ATOM 7409 C CA . ILE A 1 947 ? -51.047 7.818 18.774 1.00 82.50 947 ILE A CA 1
ATOM 7410 C C . ILE A 1 947 ? -50.661 6.825 17.660 1.00 82.50 947 ILE A C 1
ATOM 7412 O O . ILE A 1 947 ? -50.125 7.230 16.632 1.00 82.50 947 ILE A O 1
ATOM 7416 N N . GLY A 1 948 ? -50.926 5.526 17.843 1.00 79.06 948 GLY A N 1
ATOM 7417 C CA . GLY A 1 948 ? -50.674 4.484 16.839 1.00 79.06 948 GLY A CA 1
ATOM 7418 C C . GLY A 1 948 ? -49.284 3.828 16.879 1.00 79.06 948 GLY A C 1
ATOM 7419 O O . GLY A 1 948 ? -48.997 2.953 16.060 1.00 79.06 948 GLY A O 1
ATOM 7420 N N . GLU A 1 949 ? -48.425 4.157 17.846 1.00 84.38 949 GLU A N 1
ATOM 7421 C CA . GLU A 1 949 ? -47.093 3.554 18.016 1.00 84.38 949 GLU A CA 1
ATOM 7422 C C . GLU A 1 949 ? -47.143 2.209 18.769 1.00 84.38 949 GLU A C 1
ATOM 7424 O O . GLU A 1 949 ? -46.634 2.036 19.881 1.00 84.38 949 GLU A O 1
ATOM 7429 N N . SER A 1 950 ? -47.756 1.208 18.138 1.00 84.75 950 SER A N 1
ATOM 7430 C CA . SER A 1 950 ? -48.041 -0.101 18.747 1.00 84.75 950 SER A CA 1
ATOM 7431 C C . SER A 1 950 ? -46.807 -0.869 19.250 1.00 84.75 950 SER A C 1
ATOM 7433 O O . SER A 1 950 ? -46.845 -1.465 20.330 1.00 84.75 950 SER A O 1
ATOM 7435 N N . LEU A 1 951 ? -45.685 -0.832 18.519 1.00 82.19 951 LEU A N 1
ATOM 7436 C CA . LEU A 1 951 ? -44.437 -1.497 18.925 1.00 82.19 951 LEU A CA 1
ATOM 7437 C C . LEU A 1 951 ? -43.808 -0.851 20.166 1.00 82.19 951 LEU A C 1
ATOM 7439 O O . LEU A 1 951 ? -43.287 -1.555 21.038 1.00 82.19 951 LEU A O 1
ATOM 7443 N N . LEU A 1 952 ? -43.872 0.479 20.262 1.00 82.50 952 LEU A N 1
ATOM 7444 C CA . LEU A 1 952 ? -43.368 1.209 21.419 1.00 82.50 952 LEU A CA 1
ATOM 7445 C C . LEU A 1 952 ? -44.248 0.937 22.648 1.00 82.50 952 LEU A C 1
ATOM 7447 O O . LEU A 1 952 ? -43.719 0.611 23.717 1.00 82.50 952 LEU A O 1
ATOM 7451 N N . ALA A 1 953 ? -45.575 0.959 22.471 1.00 87.88 953 ALA A N 1
ATOM 7452 C CA . ALA A 1 953 ? -46.547 0.605 23.504 1.00 87.88 953 ALA A CA 1
ATOM 7453 C C . ALA A 1 953 ? -46.324 -0.816 24.049 1.00 87.88 953 ALA A C 1
ATOM 7455 O O . ALA A 1 953 ? -46.228 -1.016 25.264 1.00 87.88 953 ALA A O 1
ATOM 7456 N N . GLU A 1 954 ? -46.138 -1.808 23.165 1.00 87.94 954 GLU A N 1
ATOM 7457 C CA . GLU A 1 954 ? -45.827 -3.185 23.568 1.00 87.94 954 GLU A CA 1
ATOM 7458 C C . GLU A 1 954 ? -44.538 -3.248 24.407 1.00 87.94 954 GLU A C 1
ATOM 7460 O O . GLU A 1 954 ? -44.473 -3.947 25.426 1.00 87.94 954 GLU A O 1
ATOM 7465 N N . GLY A 1 955 ? -43.514 -2.486 24.008 1.00 84.62 955 GLY A N 1
ATOM 7466 C CA . GLY A 1 955 ? -42.259 -2.359 24.743 1.00 84.62 955 GLY A CA 1
ATOM 7467 C C . GLY A 1 955 ? -42.448 -1.821 26.165 1.00 84.62 955 GLY A C 1
ATOM 7468 O O . GLY A 1 955 ? -41.831 -2.341 27.102 1.00 84.62 955 GLY A O 1
ATOM 7469 N N . TYR A 1 956 ? -43.309 -0.819 26.355 1.00 89.81 956 TYR A N 1
ATOM 7470 C CA . TYR A 1 956 ? -43.630 -0.276 27.676 1.00 89.81 956 TYR A CA 1
ATOM 7471 C C . TYR A 1 956 ? -44.425 -1.259 28.543 1.00 89.81 956 TYR A C 1
ATOM 7473 O O . TYR A 1 956 ? -44.015 -1.522 29.677 1.00 89.81 956 TYR A O 1
ATOM 7481 N N . TYR A 1 957 ? -45.474 -1.898 28.016 1.00 90.88 957 TYR A N 1
ATOM 7482 C CA . TYR A 1 957 ? -46.249 -2.891 28.774 1.00 90.88 957 TYR A CA 1
ATOM 7483 C C . TYR A 1 957 ? -45.410 -4.103 29.188 1.00 90.88 957 TYR A C 1
ATOM 7485 O O . TYR A 1 957 ? -45.518 -4.585 30.319 1.00 90.88 957 TYR A O 1
ATOM 7493 N N . ARG A 1 958 ? -44.491 -4.560 28.328 1.00 88.31 958 ARG A N 1
ATOM 7494 C CA . ARG A 1 958 ? -43.561 -5.646 28.669 1.00 88.31 958 ARG A CA 1
ATOM 7495 C C . ARG A 1 958 ? -42.676 -5.284 29.869 1.00 88.31 958 ARG A C 1
ATOM 7497 O O . ARG A 1 958 ? -42.434 -6.132 30.732 1.00 88.31 958 ARG A O 1
ATOM 7504 N N . ARG A 1 959 ? -42.212 -4.030 29.947 1.00 85.88 959 ARG A N 1
ATOM 7505 C CA . ARG A 1 959 ? -41.418 -3.513 31.078 1.00 85.88 959 ARG A CA 1
ATOM 7506 C C . ARG A 1 959 ? -42.266 -3.318 32.338 1.00 85.88 959 ARG A C 1
ATOM 7508 O O . ARG A 1 959 ? -41.791 -3.670 33.417 1.00 85.88 959 ARG A O 1
ATOM 7515 N N . ALA A 1 960 ? -43.509 -2.845 32.206 1.00 88.75 960 ALA A N 1
ATOM 7516 C CA . ALA A 1 960 ? -44.466 -2.759 33.312 1.00 88.75 960 ALA A CA 1
ATOM 7517 C C . ALA A 1 960 ? -44.701 -4.142 33.939 1.00 88.75 960 ALA A C 1
ATOM 7519 O O . ALA A 1 960 ? -44.572 -4.304 35.151 1.00 88.75 960 ALA A O 1
ATOM 7520 N N . ARG A 1 961 ? -44.941 -5.166 33.106 1.00 88.19 961 ARG A N 1
ATOM 7521 C CA . ARG A 1 961 ? -45.204 -6.541 33.555 1.00 88.19 961 ARG A CA 1
ATOM 7522 C C . ARG A 1 961 ? -44.053 -7.135 34.365 1.00 88.19 961 ARG A C 1
ATOM 7524 O O . ARG A 1 961 ? -44.309 -7.799 35.363 1.00 88.19 961 ARG A O 1
ATOM 7531 N N . LYS A 1 962 ? -42.795 -6.880 33.974 1.00 81.69 962 LYS A N 1
ATOM 7532 C CA . LYS A 1 962 ? -41.601 -7.404 34.676 1.00 81.69 962 LYS A CA 1
ATOM 7533 C C . LYS A 1 962 ? -41.548 -6.965 36.149 1.00 81.69 962 LYS A C 1
ATOM 7535 O O . LYS A 1 962 ? -41.019 -7.693 36.980 1.00 81.69 962 LYS A O 1
ATOM 7540 N N . ASN A 1 963 ? -42.098 -5.791 36.464 1.00 76.81 963 ASN A N 1
ATOM 7541 C CA . ASN A 1 963 ? -42.028 -5.171 37.790 1.00 76.81 963 ASN A CA 1
ATOM 7542 C C . ASN A 1 963 ? -43.383 -5.073 38.510 1.00 76.81 963 ASN A C 1
ATOM 7544 O O . ASN A 1 963 ? -43.443 -4.534 39.616 1.00 76.81 963 ASN A O 1
ATOM 7548 N N . ALA A 1 964 ? -44.457 -5.578 37.901 1.00 82.12 964 ALA A N 1
ATOM 7549 C CA . ALA A 1 964 ? -45.806 -5.504 38.440 1.00 82.12 964 ALA A CA 1
ATOM 7550 C C . ALA A 1 964 ? -46.027 -6.483 39.602 1.00 82.12 964 ALA A C 1
ATOM 7552 O O . ALA A 1 964 ? -45.462 -7.575 39.654 1.00 82.12 964 ALA A O 1
ATOM 7553 N N . GLN A 1 965 ? -46.915 -6.106 40.522 1.00 80.44 965 GLN A N 1
ATOM 7554 C CA . GLN A 1 965 ? -47.457 -7.040 41.506 1.00 80.44 965 GLN A CA 1
ATOM 7555 C C . GLN A 1 965 ? -48.400 -8.033 40.813 1.00 80.44 965 GLN A C 1
ATOM 7557 O O . GLN A 1 965 ? -49.064 -7.675 39.841 1.00 80.44 965 GLN A O 1
ATOM 7562 N N . LEU A 1 966 ? -48.509 -9.256 41.346 1.00 75.62 966 LEU A N 1
ATOM 7563 C CA . LEU A 1 966 ? -49.347 -10.341 40.801 1.00 75.62 966 LEU A CA 1
ATOM 7564 C C . LEU A 1 966 ? -50.777 -9.901 40.440 1.00 75.62 966 LEU A C 1
ATOM 7566 O O . LEU A 1 966 ? -51.306 -10.336 39.422 1.00 75.62 966 LEU A O 1
ATOM 7570 N N . ALA A 1 967 ? -51.376 -9.008 41.233 1.00 72.94 967 ALA A N 1
ATOM 7571 C CA . ALA A 1 967 ? -52.730 -8.502 41.015 1.00 72.94 967 ALA A CA 1
ATOM 7572 C C . ALA A 1 967 ? -52.890 -7.642 39.743 1.00 72.94 967 ALA A C 1
ATOM 7574 O O . ALA A 1 967 ? -53.986 -7.572 39.195 1.00 72.94 967 ALA A O 1
ATOM 7575 N N . SER A 1 968 ? -51.816 -7.015 39.252 1.00 79.44 968 SER A N 1
ATOM 7576 C CA . SER A 1 968 ? -51.851 -6.094 38.104 1.00 79.44 968 SER A CA 1
ATOM 7577 C C . SER A 1 968 ? -51.394 -6.742 36.791 1.00 79.44 968 SER A C 1
ATOM 7579 O O . SER A 1 968 ? -51.536 -6.141 35.727 1.00 79.44 968 SER A O 1
ATOM 7581 N N . VAL A 1 969 ? -50.845 -7.963 36.841 1.00 83.88 969 VAL A N 1
ATOM 7582 C CA . VAL A 1 969 ? -50.255 -8.646 35.675 1.00 83.88 969 VAL A CA 1
ATOM 7583 C C . VAL A 1 969 ? -51.293 -8.898 34.584 1.00 83.88 969 VAL A C 1
ATOM 7585 O O . VAL A 1 969 ? -51.045 -8.558 33.431 1.00 83.88 969 VAL A O 1
ATOM 7588 N N . SER A 1 970 ? -52.466 -9.426 34.940 1.00 83.00 970 SER A N 1
ATOM 7589 C CA . SER A 1 970 ? -53.532 -9.746 33.978 1.00 83.00 970 SER A CA 1
ATOM 7590 C C . SER A 1 970 ? -54.014 -8.513 33.209 1.00 83.00 970 SER A C 1
ATOM 7592 O O . SER A 1 970 ? -54.221 -8.569 31.998 1.00 83.00 970 SER A O 1
ATOM 7594 N N . ALA A 1 971 ? -54.126 -7.372 33.892 1.00 84.19 971 ALA A N 1
ATOM 7595 C CA . ALA A 1 971 ? -54.524 -6.112 33.278 1.00 84.19 971 ALA A CA 1
ATOM 7596 C C . ALA A 1 971 ? -53.453 -5.567 32.316 1.00 84.19 971 ALA A C 1
ATOM 7598 O O . ALA A 1 971 ? -53.794 -4.966 31.301 1.00 84.19 971 ALA A O 1
ATOM 7599 N N . ILE A 1 972 ? -52.164 -5.762 32.607 1.00 88.25 972 ILE A N 1
ATOM 7600 C CA . ILE A 1 972 ? -51.064 -5.350 31.718 1.00 88.25 972 ILE A CA 1
ATOM 7601 C C . ILE A 1 972 ? -50.969 -6.284 30.503 1.00 88.25 972 ILE A C 1
ATOM 7603 O O . ILE A 1 972 ? -50.746 -5.817 29.388 1.00 88.25 972 ILE A O 1
ATOM 7607 N N . GLU A 1 973 ? -51.175 -7.590 30.692 1.00 89.06 973 GLU A N 1
ATOM 7608 C CA . GLU A 1 973 ? -51.174 -8.574 29.601 1.00 89.06 973 GLU A CA 1
ATOM 7609 C C . GLU A 1 973 ? -52.280 -8.311 28.582 1.00 89.06 973 GLU A C 1
ATOM 7611 O O . GLU A 1 973 ? -52.034 -8.422 27.382 1.00 89.06 973 GLU A O 1
ATOM 7616 N N . ALA A 1 974 ? -53.459 -7.883 29.041 1.00 87.94 974 ALA A N 1
ATOM 7617 C CA . ALA A 1 974 ? -54.530 -7.450 28.155 1.00 87.94 974 ALA A CA 1
ATOM 7618 C C . ALA A 1 974 ? -54.102 -6.247 27.292 1.00 87.94 974 ALA A C 1
ATOM 7620 O O . ALA A 1 974 ? -54.252 -6.272 26.075 1.00 87.94 974 ALA A O 1
ATOM 7621 N N . ARG A 1 975 ? -53.467 -5.224 27.877 1.00 89.50 975 ARG A N 1
ATOM 7622 C CA . ARG A 1 975 ? -52.965 -4.066 27.110 1.00 89.50 975 ARG A CA 1
ATOM 7623 C C . ARG A 1 975 ? -51.872 -4.449 26.111 1.00 89.50 975 ARG A C 1
ATOM 7625 O O . ARG A 1 975 ? -51.887 -3.999 24.968 1.00 89.50 975 ARG A O 1
ATOM 7632 N N . GLN A 1 976 ? -50.963 -5.340 26.510 1.00 90.31 976 GLN A N 1
ATOM 7633 C CA . GLN A 1 976 ? -49.925 -5.865 25.623 1.00 90.31 976 GLN A CA 1
ATOM 7634 C C . GLN A 1 976 ? -50.528 -6.654 24.448 1.00 90.31 976 GLN A C 1
ATOM 7636 O O . GLN A 1 976 ? -50.067 -6.508 23.316 1.00 90.31 976 GLN A O 1
ATOM 7641 N N . ARG A 1 977 ? -51.569 -7.459 24.703 1.00 90.56 977 ARG A N 1
ATOM 7642 C CA . ARG A 1 977 ? -52.323 -8.196 23.679 1.00 90.56 977 ARG A CA 1
ATOM 7643 C C . ARG A 1 977 ? -52.951 -7.252 22.656 1.00 90.56 977 ARG A C 1
ATOM 7645 O O . ARG A 1 977 ? -52.813 -7.501 21.463 1.00 90.56 977 ARG A O 1
ATOM 7652 N N . LEU A 1 978 ? -53.552 -6.148 23.105 1.00 87.81 978 LEU A N 1
ATOM 7653 C CA . LEU A 1 978 ? -54.095 -5.131 22.201 1.00 87.81 978 LEU A CA 1
ATOM 7654 C C . LEU A 1 978 ? -53.000 -4.486 21.342 1.00 87.81 978 LEU A C 1
ATOM 7656 O O . LEU A 1 978 ? -53.149 -4.406 20.128 1.00 87.81 978 LEU A O 1
ATOM 7660 N N . ALA A 1 979 ? -51.875 -4.089 21.944 1.00 88.62 979 ALA A N 1
ATOM 7661 C CA . ALA A 1 979 ? -50.756 -3.492 21.213 1.00 88.62 979 ALA A CA 1
ATOM 7662 C C . ALA A 1 979 ? -50.170 -4.438 20.146 1.00 88.62 979 ALA A C 1
ATOM 7664 O O . ALA A 1 979 ? -49.875 -4.014 19.034 1.00 88.62 979 ALA A O 1
ATOM 7665 N N . ALA A 1 980 ? -50.043 -5.733 20.439 1.00 86.75 980 ALA A N 1
ATOM 7666 C CA . ALA A 1 980 ? -49.547 -6.712 19.469 1.00 86.75 980 ALA A CA 1
ATOM 7667 C C . ALA A 1 980 ? -50.524 -6.979 18.310 1.00 86.75 980 ALA A C 1
ATOM 7669 O O . ALA A 1 980 ? -50.077 -7.268 17.196 1.00 86.75 980 ALA A O 1
ATOM 7670 N N . ALA A 1 981 ? -51.832 -6.837 18.551 1.00 88.25 981 ALA A N 1
ATOM 7671 C CA . ALA A 1 981 ? -52.872 -7.008 17.540 1.00 88.25 981 ALA A CA 1
ATOM 7672 C C . ALA A 1 981 ? -52.741 -6.003 16.381 1.00 88.25 981 ALA A C 1
ATOM 7674 O O . ALA A 1 981 ? -52.980 -6.371 15.234 1.00 88.25 981 ALA A O 1
ATOM 7675 N N . PHE A 1 982 ? -52.272 -4.778 16.659 1.00 84.50 982 PHE A N 1
ATOM 7676 C CA . PHE A 1 982 ? -51.942 -3.769 15.638 1.00 84.50 982 PHE A CA 1
ATOM 7677 C C . PHE A 1 982 ? -50.807 -4.197 14.694 1.00 84.50 982 PHE A C 1
ATOM 7679 O O . PHE A 1 982 ? -50.697 -3.667 13.596 1.00 84.50 982 PHE A O 1
ATOM 7686 N N . SER A 1 983 ? -49.964 -5.149 15.103 1.00 81.81 983 SER A N 1
ATOM 7687 C CA . SER A 1 983 ? -48.934 -5.762 14.251 1.00 81.81 983 SER A CA 1
ATOM 7688 C C . SER A 1 983 ? -49.356 -7.143 13.720 1.00 81.81 983 SER A C 1
ATOM 7690 O O . SER A 1 983 ? -48.494 -7.974 13.442 1.00 81.81 983 SER A O 1
ATOM 7692 N N . GLY A 1 984 ? -50.656 -7.464 13.723 1.00 82.19 984 GLY A N 1
ATOM 7693 C CA . GLY A 1 984 ? -51.186 -8.766 13.295 1.00 82.19 984 GLY A CA 1
ATOM 7694 C C . GLY A 1 984 ? -50.903 -9.940 14.246 1.00 82.19 984 GLY A C 1
ATOM 7695 O O . GLY A 1 984 ? -51.321 -11.070 13.983 1.00 82.19 984 GLY A O 1
ATOM 7696 N N . ARG A 1 985 ? -50.222 -9.713 15.377 1.00 83.69 985 ARG A N 1
ATOM 7697 C CA . ARG A 1 985 ? -49.763 -10.782 16.276 1.00 83.69 985 ARG A CA 1
ATOM 7698 C C . ARG A 1 985 ? -50.808 -11.138 17.333 1.00 83.69 985 ARG A C 1
ATOM 7700 O O . ARG A 1 985 ? -51.436 -10.271 17.931 1.00 83.69 985 ARG A O 1
ATOM 7707 N N . ASP A 1 986 ? -50.933 -12.434 17.606 1.00 87.94 986 ASP A N 1
ATOM 7708 C CA . ASP A 1 986 ? -51.744 -12.978 18.699 1.00 87.94 986 ASP A CA 1
ATOM 7709 C C . ASP A 1 986 ? -50.845 -13.364 19.872 1.00 87.94 986 ASP A C 1
ATOM 7711 O O . ASP A 1 986 ? -50.020 -14.272 19.749 1.00 87.94 986 ASP A O 1
ATOM 7715 N N . ILE A 1 987 ? -50.968 -12.671 21.003 1.00 83.75 987 ILE A N 1
ATOM 7716 C CA . ILE A 1 987 ? -50.170 -12.963 22.199 1.00 83.75 987 ILE A CA 1
ATOM 7717 C C . ILE A 1 987 ? -51.038 -12.963 23.457 1.00 83.75 987 ILE A C 1
ATOM 7719 O O . ILE A 1 987 ? -52.030 -12.242 23.550 1.00 83.75 987 ILE A O 1
ATOM 7723 N N . GLY A 1 988 ? -50.627 -13.730 24.467 1.00 83.00 988 GLY A N 1
ATOM 7724 C CA . GLY A 1 988 ? -51.335 -13.795 25.747 1.00 83.00 988 GLY A CA 1
ATOM 7725 C C . GLY A 1 988 ? -52.652 -14.573 25.673 1.00 83.00 988 GLY A C 1
ATOM 7726 O O . GLY A 1 988 ? -52.897 -15.319 24.729 1.00 83.00 988 GLY A O 1
ATOM 7727 N N . LYS A 1 989 ? -53.480 -14.435 26.712 1.00 85.94 989 LYS A N 1
ATOM 7728 C CA . LYS A 1 989 ? -54.815 -15.045 26.798 1.00 85.94 989 LYS A CA 1
ATOM 7729 C C . LYS A 1 989 ? -55.887 -13.951 26.792 1.00 85.94 989 LYS A C 1
ATOM 7731 O O . LYS A 1 989 ? -55.586 -12.845 27.246 1.00 85.94 989 LYS A O 1
ATOM 7736 N N . PRO A 1 990 ? -57.117 -14.259 26.346 1.00 86.12 990 PRO A N 1
ATOM 7737 C CA . PRO A 1 990 ? -58.244 -13.349 26.481 1.00 86.12 990 PRO A CA 1
ATOM 7738 C C . PRO A 1 990 ? -58.434 -12.879 27.929 1.00 86.12 990 PRO A C 1
ATOM 7740 O O . PRO A 1 990 ? -58.304 -13.697 28.852 1.00 86.12 990 PRO A O 1
ATOM 7743 N N . PRO A 1 991 ? -58.721 -11.588 28.157 1.00 86.44 991 PRO A N 1
ATOM 7744 C CA . PRO A 1 991 ? -58.961 -11.078 29.497 1.00 86.44 991 PRO A CA 1
ATOM 7745 C C . PRO A 1 991 ? -60.252 -11.674 30.069 1.00 86.44 991 PRO A C 1
ATOM 7747 O O . PRO A 1 991 ? -61.251 -11.811 29.376 1.00 86.44 991 PRO A O 1
ATOM 7750 N N . SER A 1 992 ? -60.254 -12.007 31.359 1.00 81.62 992 SER A N 1
ATOM 7751 C CA . SER A 1 992 ? -61.448 -12.495 32.072 1.00 81.62 992 SER A CA 1
ATOM 7752 C C . SER A 1 992 ? -62.213 -11.385 32.808 1.00 81.62 992 SER A C 1
ATOM 7754 O O . SER A 1 992 ? -63.175 -11.665 33.517 1.00 81.62 992 SER A O 1
ATOM 7756 N N . ALA A 1 993 ? -61.751 -10.138 32.704 1.00 83.75 993 ALA A N 1
ATOM 7757 C CA . ALA A 1 993 ? -62.298 -8.958 33.368 1.00 83.75 993 ALA A CA 1
ATOM 7758 C C . ALA A 1 993 ? -62.187 -7.735 32.446 1.00 83.75 993 ALA A C 1
ATOM 7760 O O . ALA A 1 993 ? -61.427 -7.759 31.478 1.00 83.75 993 ALA A O 1
ATOM 7761 N N . ALA A 1 994 ? -62.932 -6.671 32.754 1.00 83.62 994 ALA A N 1
ATOM 7762 C CA . ALA A 1 994 ? -62.922 -5.451 31.954 1.00 83.62 994 ALA A CA 1
ATOM 7763 C C . ALA A 1 994 ? -61.523 -4.805 31.902 1.00 83.62 994 ALA A C 1
ATOM 7765 O O . ALA A 1 994 ? -60.843 -4.666 32.925 1.00 83.62 994 ALA A O 1
ATOM 7766 N N . VAL A 1 995 ? -61.104 -4.396 30.704 1.00 82.25 995 VAL A N 1
ATOM 7767 C CA . VAL A 1 995 ? -59.797 -3.777 30.452 1.00 82.25 995 VAL A CA 1
ATOM 7768 C C . VAL A 1 995 ? -59.976 -2.266 30.367 1.00 82.25 995 VAL A C 1
ATOM 7770 O O . VAL A 1 995 ? -60.855 -1.786 29.658 1.00 82.25 995 VAL A O 1
ATOM 7773 N N . HIS A 1 996 ? -59.146 -1.521 31.093 1.00 80.25 996 HIS A N 1
ATOM 7774 C CA . HIS A 1 996 ? -59.227 -0.062 31.179 1.00 80.25 996 HIS A CA 1
ATOM 7775 C C . HIS A 1 996 ? -58.061 0.574 30.404 1.00 80.25 996 HIS A C 1
ATOM 7777 O O . HIS A 1 996 ? -56.926 0.132 30.557 1.00 80.25 996 HIS A O 1
ATOM 7783 N N . PHE A 1 997 ? -58.307 1.616 29.618 1.00 68.94 997 PHE A N 1
ATOM 7784 C CA . PHE A 1 997 ? -57.318 2.358 28.828 1.00 68.94 997 PHE A CA 1
ATOM 7785 C C . PHE A 1 997 ? -57.607 3.852 28.960 1.00 68.94 997 PHE A C 1
ATOM 7787 O O . PHE A 1 997 ? -58.529 4.354 28.320 1.00 68.94 997 PHE A O 1
ATOM 7794 N N . GLY A 1 998 ? -56.873 4.565 29.816 1.00 67.75 998 GLY A N 1
ATOM 7795 C CA . GLY A 1 998 ? -57.293 5.913 30.220 1.00 67.75 998 GLY A CA 1
ATOM 7796 C C . GLY A 1 998 ? -58.748 5.906 30.715 1.00 67.75 998 GLY A C 1
ATOM 7797 O O . GLY A 1 998 ? -59.065 5.188 31.663 1.00 67.75 998 GLY A O 1
ATOM 7798 N N . ASP A 1 999 ? -59.625 6.638 30.024 1.00 67.56 999 ASP A N 1
ATOM 7799 C CA . ASP A 1 999 ? -61.065 6.722 30.322 1.00 67.56 999 ASP A CA 1
ATOM 7800 C C . ASP A 1 999 ? -61.915 5.630 29.636 1.00 67.56 999 ASP A C 1
ATOM 7802 O O . ASP A 1 999 ? -63.102 5.470 29.931 1.00 67.56 999 ASP A O 1
ATOM 7806 N N . LEU A 1 1000 ? -61.331 4.852 28.720 1.00 75.25 1000 LEU A N 1
ATOM 7807 C CA . LEU A 1 1000 ? -62.022 3.793 27.987 1.00 75.25 1000 LEU A CA 1
ATOM 7808 C C . LEU A 1 1000 ? -62.053 2.499 28.809 1.00 75.25 1000 LEU A C 1
ATOM 7810 O O . LEU A 1 1000 ? -61.016 1.997 29.234 1.00 75.25 1000 LEU A O 1
ATOM 7814 N N . THR A 1 1001 ? -63.235 1.911 28.985 1.00 83.19 1001 THR A N 1
ATOM 7815 C CA . THR A 1 1001 ? -63.402 0.598 29.628 1.00 83.19 1001 THR A CA 1
ATOM 7816 C C . THR A 1 1001 ? -64.064 -0.367 28.653 1.00 83.19 1001 THR A C 1
ATOM 7818 O O . THR A 1 1001 ? -65.165 -0.101 28.179 1.00 83.19 1001 THR A O 1
ATOM 7821 N N . LEU A 1 1002 ? -63.401 -1.487 28.358 1.00 83.81 1002 LEU A N 1
ATOM 7822 C CA . LEU A 1 1002 ? -63.887 -2.512 27.432 1.00 83.81 1002 LEU A CA 1
ATOM 7823 C C . LEU A 1 1002 ? -64.252 -3.791 28.189 1.00 83.81 1002 LEU A C 1
ATOM 7825 O O . LEU A 1 1002 ? -63.447 -4.310 28.970 1.00 83.81 1002 LEU A O 1
ATOM 7829 N N . ALA A 1 1003 ? -65.454 -4.316 27.940 1.00 88.31 1003 ALA A N 1
ATOM 7830 C CA . ALA A 1 1003 ? -65.832 -5.650 28.394 1.00 88.31 1003 ALA A CA 1
ATOM 7831 C C . ALA A 1 1003 ? -64.997 -6.721 27.656 1.00 88.31 1003 ALA A C 1
ATOM 7833 O O . ALA A 1 1003 ? -64.565 -6.473 26.529 1.00 88.31 1003 ALA A O 1
ATOM 7834 N N . PRO A 1 1004 ? -64.765 -7.910 28.249 1.00 88.19 1004 PRO A N 1
ATOM 7835 C CA . PRO A 1 1004 ? -63.946 -8.966 27.643 1.00 88.19 1004 PRO A CA 1
ATOM 7836 C C . PRO A 1 1004 ? -64.300 -9.318 26.192 1.00 88.19 1004 PRO A C 1
ATOM 7838 O O . PRO A 1 1004 ? -63.408 -9.427 25.352 1.00 88.19 1004 PRO A O 1
ATOM 7841 N N . ASP A 1 1005 ? -65.593 -9.444 25.892 1.00 86.06 1005 ASP A N 1
ATOM 7842 C CA . ASP A 1 1005 ? -66.070 -9.830 24.561 1.00 86.06 1005 ASP A CA 1
ATOM 7843 C C . ASP A 1 1005 ? -65.839 -8.712 23.529 1.00 86.06 1005 ASP A C 1
ATOM 7845 O O . ASP A 1 1005 ? -65.384 -8.972 22.413 1.00 86.06 1005 ASP A O 1
ATOM 7849 N N . ASP A 1 1006 ? -66.079 -7.456 23.916 1.00 85.31 1006 ASP A N 1
ATOM 7850 C CA . ASP A 1 1006 ? -65.831 -6.283 23.069 1.00 85.31 1006 ASP A CA 1
ATOM 7851 C C . ASP A 1 1006 ? -64.330 -6.075 22.824 1.00 85.31 1006 ASP A C 1
ATOM 7853 O O . ASP A 1 1006 ? -63.910 -5.709 21.724 1.00 85.31 1006 ASP A O 1
ATOM 7857 N N . PHE A 1 1007 ? -63.506 -6.358 23.836 1.00 89.19 1007 PHE A N 1
ATOM 7858 C CA . PHE A 1 1007 ? -62.054 -6.296 23.743 1.00 89.19 1007 PHE A CA 1
ATOM 7859 C C . PHE A 1 1007 ? -61.501 -7.328 22.749 1.00 89.19 1007 PHE A C 1
ATOM 7861 O O . PHE A 1 1007 ? -60.704 -6.983 21.875 1.00 89.19 1007 PHE A O 1
ATOM 7868 N N . GLU A 1 1008 ? -61.931 -8.589 22.837 1.00 90.50 1008 GLU A N 1
ATOM 7869 C CA . GLU A 1 1008 ? -61.463 -9.627 21.910 1.00 90.50 1008 GLU A CA 1
ATOM 7870 C C . GLU A 1 1008 ? -61.972 -9.403 20.486 1.00 90.50 1008 GLU A C 1
ATOM 7872 O O . GLU A 1 1008 ? -61.242 -9.661 19.528 1.00 90.50 1008 GLU A O 1
ATOM 7877 N N . LYS A 1 1009 ? -63.179 -8.849 20.331 1.00 88.69 1009 LYS A N 1
ATOM 7878 C CA . LYS A 1 1009 ? -63.672 -8.410 19.024 1.00 88.69 1009 LYS A CA 1
ATOM 7879 C C . LYS A 1 1009 ? -62.760 -7.339 18.415 1.00 88.69 1009 LYS A C 1
ATOM 7881 O O . LYS A 1 1009 ? -62.373 -7.462 17.257 1.00 88.69 1009 LYS A O 1
ATOM 7886 N N . MET A 1 1010 ? -62.340 -6.348 19.204 1.00 86.19 1010 MET A N 1
ATOM 7887 C CA . MET A 1 1010 ? -61.405 -5.305 18.762 1.00 86.19 1010 MET A CA 1
ATOM 7888 C C . MET A 1 1010 ? -60.031 -5.871 18.364 1.00 86.19 1010 MET A C 1
ATOM 7890 O O . MET A 1 1010 ? -59.483 -5.490 17.331 1.00 86.19 1010 MET A O 1
ATOM 7894 N N . VAL A 1 1011 ? -59.480 -6.806 19.146 1.00 88.19 1011 VAL A N 1
ATOM 7895 C CA . VAL A 1 1011 ? -58.221 -7.505 18.821 1.00 88.19 1011 VAL A CA 1
ATOM 7896 C C . VAL A 1 1011 ? -58.332 -8.260 17.494 1.00 88.19 1011 VAL A C 1
ATOM 7898 O O . VAL A 1 1011 ? -57.410 -8.224 16.677 1.00 88.19 1011 VAL A O 1
ATOM 7901 N N . LEU A 1 1012 ? -59.456 -8.941 17.269 1.00 88.25 1012 LEU A N 1
ATOM 7902 C CA . LEU A 1 1012 ? -59.702 -9.718 16.059 1.00 88.25 1012 LEU A CA 1
ATOM 7903 C C . LEU A 1 1012 ? -59.844 -8.815 14.823 1.00 88.25 1012 LEU A C 1
ATOM 7905 O O . LEU A 1 1012 ? -59.208 -9.087 13.803 1.00 88.25 1012 LEU A O 1
ATOM 7909 N N . ASP A 1 1013 ? -60.579 -7.708 14.942 1.00 85.81 1013 ASP A N 1
ATOM 7910 C CA . ASP A 1 1013 ? -60.751 -6.714 13.877 1.00 85.81 1013 ASP A CA 1
ATOM 7911 C C . ASP A 1 1013 ? -59.414 -6.056 13.484 1.00 85.81 1013 ASP A C 1
ATOM 7913 O O . ASP A 1 1013 ? -59.109 -5.925 12.297 1.00 85.81 1013 ASP A O 1
ATOM 7917 N N . LEU A 1 1014 ? -58.578 -5.679 14.462 1.00 85.81 1014 LEU A N 1
ATOM 7918 C CA . LEU A 1 1014 ? -57.262 -5.069 14.215 1.00 85.81 1014 LEU A CA 1
ATOM 7919 C C . LEU A 1 1014 ? -56.313 -6.012 13.467 1.00 85.81 1014 LEU A C 1
ATOM 7921 O O . LEU A 1 1014 ? -55.635 -5.598 12.526 1.00 85.81 1014 LEU A O 1
ATOM 7925 N N . ARG A 1 1015 ? -56.307 -7.297 13.832 1.00 87.31 1015 ARG A N 1
ATOM 7926 C CA . ARG A 1 1015 ? -55.484 -8.307 13.153 1.00 87.31 1015 ARG A CA 1
ATOM 7927 C C . ARG A 1 1015 ? -55.950 -8.566 11.726 1.00 87.31 1015 ARG A C 1
ATOM 7929 O O . ARG A 1 1015 ? -55.121 -8.702 10.830 1.00 87.31 1015 ARG A O 1
ATOM 7936 N N . GLN A 1 1016 ? -57.263 -8.629 11.506 1.00 83.31 1016 GLN A N 1
ATOM 7937 C CA . GLN A 1 1016 ? -57.824 -8.794 10.165 1.00 83.31 1016 GLN A CA 1
ATOM 7938 C C . GLN A 1 1016 ? -57.503 -7.597 9.266 1.00 83.31 1016 GLN A C 1
ATOM 7940 O O . GLN A 1 1016 ? -57.131 -7.801 8.111 1.00 83.31 1016 GLN A O 1
ATOM 7945 N N . ARG A 1 1017 ? -57.573 -6.368 9.798 1.00 80.00 1017 ARG A N 1
ATOM 7946 C CA . ARG A 1 1017 ? -57.177 -5.154 9.068 1.00 80.00 1017 ARG A CA 1
ATOM 7947 C C . ARG A 1 1017 ? -55.711 -5.190 8.648 1.00 80.00 1017 ARG A C 1
ATOM 7949 O O . ARG A 1 1017 ? -55.439 -5.013 7.464 1.00 80.00 1017 ARG A O 1
ATOM 7956 N N . TYR A 1 1018 ? -54.802 -5.524 9.566 1.00 79.31 1018 TYR A N 1
ATOM 7957 C CA . TYR A 1 1018 ? -53.375 -5.655 9.257 1.00 79.31 1018 TYR A CA 1
ATOM 7958 C C . TYR A 1 1018 ? -53.122 -6.646 8.108 1.00 79.31 1018 TYR A C 1
ATOM 7960 O O . TYR A 1 1018 ? -52.477 -6.305 7.121 1.00 79.31 1018 TYR A O 1
ATOM 7968 N N . HIS A 1 1019 ? -53.712 -7.845 8.176 1.00 72.00 1019 HIS A N 1
ATOM 7969 C CA . HIS A 1 1019 ? -53.565 -8.847 7.115 1.00 72.00 1019 HIS A CA 1
ATOM 7970 C C . HIS A 1 1019 ? -54.212 -8.433 5.783 1.00 72.00 1019 HIS A C 1
ATOM 7972 O O . HIS A 1 1019 ? -53.723 -8.822 4.724 1.00 72.00 1019 HIS A O 1
ATOM 7978 N N . SER A 1 1020 ? -55.289 -7.639 5.810 1.00 66.88 1020 SER A N 1
ATOM 7979 C CA . SER A 1 1020 ? -55.912 -7.114 4.590 1.00 66.88 1020 SER A CA 1
ATOM 7980 C C . SER A 1 1020 ? -55.066 -6.032 3.907 1.00 66.88 1020 SER A C 1
ATOM 7982 O O . SER A 1 1020 ? -54.979 -6.025 2.681 1.00 66.88 1020 SER A O 1
ATOM 7984 N N . GLU A 1 1021 ? -54.381 -5.182 4.678 1.00 58.41 1021 GLU A N 1
ATOM 7985 C CA . GLU A 1 1021 ? -53.479 -4.140 4.164 1.00 58.41 1021 GLU A CA 1
ATOM 7986 C C . GLU A 1 1021 ? -52.153 -4.723 3.645 1.00 58.41 1021 GLU A C 1
ATOM 7988 O O . GLU A 1 1021 ? -51.673 -4.294 2.597 1.00 58.41 1021 GLU A O 1
ATOM 7993 N N . GLU A 1 1022 ? -51.606 -5.762 4.291 1.00 50.81 1022 GLU A N 1
ATOM 7994 C CA . GLU A 1 1022 ? -50.423 -6.495 3.803 1.00 50.81 1022 GLU A CA 1
ATOM 7995 C C . GLU A 1 1022 ? -50.701 -7.235 2.482 1.00 50.81 1022 GLU A C 1
ATOM 7997 O O . GLU A 1 1022 ? -49.856 -7.263 1.594 1.00 50.81 1022 GLU A O 1
ATOM 8002 N N . SER A 1 1023 ? -51.909 -7.786 2.308 1.00 45.12 1023 SER A N 1
ATOM 8003 C CA . SER A 1 1023 ? -52.314 -8.459 1.062 1.00 45.12 1023 SER A CA 1
ATOM 8004 C C . SER A 1 1023 ? -52.620 -7.507 -0.105 1.00 45.12 1023 SER A C 1
ATOM 8006 O O . SER A 1 1023 ? -52.747 -7.953 -1.245 1.00 45.12 1023 SER A O 1
ATOM 8008 N N . GLY A 1 1024 ? -52.753 -6.204 0.174 1.00 37.44 1024 GLY A N 1
ATOM 8009 C CA . GLY A 1 1024 ? -52.964 -5.148 -0.819 1.00 37.44 1024 GLY A CA 1
ATOM 8010 C C . GLY A 1 1024 ? -51.672 -4.514 -1.347 1.00 37.44 1024 GLY A C 1
ATOM 8011 O O . GLY A 1 1024 ? -51.736 -3.725 -2.291 1.00 37.44 1024 GLY A O 1
ATOM 8012 N N . TYR A 1 1025 ? -50.514 -4.856 -0.772 1.00 33.53 1025 TYR A N 1
ATOM 8013 C CA . TYR A 1 1025 ? -49.206 -4.489 -1.308 1.00 33.53 1025 TYR A CA 1
ATOM 8014 C C . TYR A 1 1025 ? -48.793 -5.507 -2.379 1.00 33.53 1025 TYR A C 1
ATOM 8016 O O . TYR A 1 1025 ? -48.263 -6.576 -2.093 1.00 33.53 1025 TYR A O 1
ATOM 8024 N N . ASP A 1 1026 ? -49.086 -5.167 -3.633 1.00 33.50 1026 ASP A N 1
ATOM 8025 C CA . ASP A 1 1026 ? -48.490 -5.794 -4.811 1.00 33.50 1026 ASP A CA 1
ATOM 8026 C C . ASP A 1 1026 ? -46.953 -5.693 -4.723 1.00 33.50 1026 ASP A C 1
ATOM 8028 O O . ASP A 1 1026 ? -46.404 -4.606 -4.538 1.00 33.50 1026 ASP A O 1
ATOM 8032 N N . ASP A 1 1027 ? -46.265 -6.827 -4.871 1.00 35.78 1027 ASP A N 1
ATOM 8033 C CA . ASP A 1 1027 ? -44.800 -7.014 -4.861 1.00 35.78 1027 ASP A CA 1
ATOM 8034 C C . ASP A 1 1027 ? -44.109 -6.376 -6.098 1.00 35.78 1027 ASP A C 1
ATOM 8036 O O . ASP A 1 1027 ? -43.039 -6.798 -6.555 1.00 35.78 1027 ASP A O 1
ATOM 8040 N N . SER A 1 1028 ? -44.713 -5.339 -6.685 1.00 32.47 1028 SER A N 1
ATOM 8041 C CA . SER A 1 1028 ? -44.215 -4.656 -7.870 1.00 32.47 1028 SER A CA 1
ATOM 8042 C C . SER A 1 1028 ? -43.435 -3.375 -7.518 1.00 32.47 1028 SER A C 1
ATOM 8044 O O . SER A 1 1028 ? -43.970 -2.288 -7.337 1.00 32.47 1028 SER A O 1
ATOM 8046 N N . LEU A 1 1029 ? -42.104 -3.536 -7.549 1.00 28.05 1029 LEU A N 1
ATOM 8047 C CA . LEU A 1 1029 ? -41.029 -2.531 -7.657 1.00 28.05 1029 LEU A CA 1
ATOM 8048 C C . LEU A 1 1029 ? -40.593 -1.762 -6.382 1.00 28.05 1029 LEU A C 1
ATOM 8050 O O . LEU A 1 1029 ? -41.410 -1.232 -5.635 1.00 28.05 1029 LEU A O 1
ATOM 8054 N N . PRO A 1 1030 ? -39.265 -1.612 -6.163 1.00 30.80 1030 PRO A N 1
ATOM 8055 C CA . PRO A 1 1030 ? -38.714 -0.816 -5.072 1.00 30.80 1030 PRO A CA 1
ATOM 8056 C C . PRO A 1 1030 ? -38.900 0.681 -5.346 1.00 30.80 1030 PRO A C 1
ATOM 8058 O O . PRO A 1 1030 ? -38.481 1.193 -6.386 1.00 30.80 1030 PRO A O 1
ATOM 8061 N N . VAL A 1 1031 ? -39.493 1.388 -4.384 1.00 28.86 1031 VAL A N 1
ATOM 8062 C CA . VAL A 1 1031 ? -39.582 2.849 -4.395 1.00 28.86 1031 VAL A CA 1
ATOM 8063 C C . VAL A 1 1031 ? -38.202 3.455 -4.130 1.00 28.86 1031 VAL A C 1
ATOM 8065 O O . VAL A 1 1031 ? -37.483 3.092 -3.200 1.00 28.86 1031 VAL A O 1
ATOM 8068 N N . ASP A 1 1032 ? -37.875 4.385 -5.016 1.00 29.61 1032 ASP A N 1
ATOM 8069 C CA . ASP A 1 1032 ? -36.685 5.213 -5.136 1.00 29.61 1032 ASP A CA 1
ATOM 8070 C C . ASP A 1 1032 ? -36.251 5.873 -3.810 1.00 29.61 1032 ASP A C 1
ATOM 8072 O O . ASP A 1 1032 ? -36.974 6.674 -3.216 1.00 29.61 1032 ASP A O 1
ATOM 8076 N N . SER A 1 1033 ? -35.028 5.588 -3.355 1.00 25.72 1033 SER A N 1
ATOM 8077 C CA . SER A 1 1033 ? -34.416 6.193 -2.163 1.00 25.72 1033 SER A CA 1
ATOM 8078 C C . SER A 1 1033 ? -33.837 7.595 -2.430 1.00 25.72 1033 SER A C 1
ATOM 8080 O O . SER A 1 1033 ? -32.821 7.974 -1.845 1.00 25.72 1033 SER A O 1
ATOM 8082 N N . SER A 1 1034 ? -34.442 8.373 -3.333 1.00 28.44 1034 SER A N 1
ATOM 8083 C CA . SER A 1 1034 ? -33.957 9.696 -3.747 1.00 28.44 1034 SER A CA 1
ATOM 8084 C C . SER A 1 1034 ? -34.788 10.874 -3.226 1.00 28.44 1034 SER A C 1
ATOM 8086 O O . SER A 1 1034 ? -34.818 11.931 -3.862 1.00 28.44 1034 SER A O 1
ATOM 8088 N N . VAL A 1 1035 ? -35.429 10.755 -2.061 1.00 26.64 1035 VAL A N 1
ATOM 8089 C CA . VAL A 1 1035 ? -35.944 11.939 -1.358 1.00 26.64 1035 VAL A CA 1
ATOM 8090 C C . VAL A 1 1035 ? -34.849 12.472 -0.442 1.00 26.64 1035 VAL A C 1
ATOM 8092 O O . VAL A 1 1035 ? -34.591 11.963 0.646 1.00 26.64 1035 VAL A O 1
ATOM 8095 N N . LYS A 1 1036 ? -34.175 13.517 -0.929 1.00 27.50 1036 LYS A N 1
ATOM 8096 C CA . LYS A 1 1036 ? -33.329 14.388 -0.115 1.00 27.50 1036 LYS A CA 1
ATOM 8097 C C . LYS A 1 1036 ? -34.184 15.003 0.990 1.00 27.50 1036 LYS A C 1
ATOM 8099 O O . LYS A 1 1036 ? -35.046 15.826 0.700 1.00 27.50 1036 LYS A O 1
ATOM 8104 N N . VAL A 1 1037 ? -33.873 14.675 2.236 1.00 28.62 1037 VAL A N 1
ATOM 8105 C CA . VAL A 1 1037 ? -34.113 15.591 3.351 1.00 28.62 1037 VAL A CA 1
ATOM 8106 C C . VAL A 1 1037 ? -32.863 16.462 3.468 1.00 28.62 1037 VAL A C 1
ATOM 8108 O O . VAL A 1 1037 ? -31.745 15.962 3.606 1.00 28.62 1037 VAL A O 1
ATOM 8111 N N . SER A 1 1038 ? -33.027 17.766 3.295 1.00 21.47 1038 SER A N 1
ATOM 8112 C CA . SER A 1 1038 ? -32.034 18.789 3.634 1.00 21.47 1038 SER A CA 1
ATOM 8113 C C . SER A 1 1038 ? -32.754 20.129 3.768 1.00 21.47 1038 SER A C 1
ATOM 8115 O O . SER A 1 1038 ? -33.546 20.434 2.872 1.00 21.47 1038 SER A O 1
ATOM 8117 N N . PRO A 1 1039 ? -32.381 20.997 4.720 1.00 36.09 1039 PRO A N 1
ATOM 8118 C CA . PRO A 1 1039 ? -31.820 20.760 6.055 1.00 36.09 1039 PRO A CA 1
ATOM 8119 C C . PRO A 1 1039 ? -32.900 20.442 7.098 1.00 36.09 1039 PRO A C 1
ATOM 8121 O O . PRO A 1 1039 ? -34.044 20.918 6.925 1.00 36.09 1039 PRO A O 1
#

pLDDT: mean 74.44, std 19.27, range [21.47, 96.12]

Radius of gyration: 39.73 Å; chains: 1; bounding box: 110×88×105 Å

Sequence (1039 aa):
MAEKELLKLLRERHPGEFTREQTDELLALLGESRKLQNALARKLQFDQELAELVCGIDVPVAEIVEVAEGRKAQVEKISTAAGILVMVGLLSLLFFSGREEKPEVKAPDSGAAATAPVRKKEPSKPREPESVAENPVPPGTEPAGTAPETKPVEVKKVELPPEERVAELIAPDRELSFEYTCFRELVDPLATPSRDTLRTWLEPAVWIKKDLRISERRVNNRPLGALNGIYRLRPKWPAGGVLRLALFEHQPPVLIHLWRGKEGVLFSFSPGGYMSAYRQLREGKEHAGKAGRLYGCQQVRLEPSPLDLVRGLDQVAFEIRHQEGYLLVMRGDHELMRAPVSGPPDEVYIEGRVGVSGICMYRGGPVPESVVVKTRGRAGRPGWALDAAALTKLDWKGELPEKTALGKDVGRGLTLSGEVENTSVDSYALIPSGKELFNEIVLRLEDATPGTAIFLGDEKGAPLFGIGFVLNKQTNGVISFVPPGDFNAMPREQDIPIRGQVVPMWGSGQWLKLAVGRDVLRLFVGNDGEHWNEVKTMQRKGTGYSRVPFSTVGLRLVGSGKQEQVRKITLRHLEIRPARSFSQFMPEPLAAKAPDFFALGGKAESLVEWVSAAVSSCPEGVELSAWLRACAAYCLRKPEWQAFRPTTNARPALRPQLFMGLVESALSDEKISLAAALELVHEIALFSGHWDLTHTSSFAAWGFRKIGEAAARRGEKKAYSLMKPWLFSTPSIFGKGLYPLPPVLITRELLYYASAAEWEAGAEFCRQIRYWNRRGYPQPNASAWIAGQEEVKEYVGWSEVDFSRRLGRKDEFQGVPLARHPLVTEYSKEGYNTLAEFQASIENGAYNDACTILTSSDTSFIQGLLPDMQDQDLMVAWRLALVIALEEQPELRRTLQKKYANLGELRLKRSISRGDSEAVDAVTRQFYGTVSSVDAYIWLGDQALGIGESLLAEGYYRRARKNAQLASVSAIEARQRLAAAFSGRDIGKPPSAAVHFGDLTLAPDDFEKMVLDLRQRYHSEESGYDDSLPVDSSVKVSP

Foldseek 3Di:
DDPVVLLVCLVPDDPVPDDPVSVVVLVVCCVPDPPSVVSNVVVVVVVVVVVVVVVPDPDPVVVVVVVVVVVVVVVVVVVVVVVVVVVVVVVVVVVVVPDDDDDDDDDDDDDDDDDDDDDDDDDDDDDDDDDDDDDDDDDDDDDDDDDDDDDPPPPPPPPPDLLPLADDADVAVDAAELLRPQLDDPWDLQAFQALSSVSNFKDADDDDPPWFDFDWDDDPNYTWTKTAFKIKTPDFQDALKKKKFFWEPCVFKKWKWFDDFFKTWIWIAAPVQKIWIFIFGDDHPDSHGATFATAFIAEDDPFFELLSVLLGRYRAMWMWTDDDQWTFIGRRLATRGIDGHNDGGRIMMMGHIIITRDIHMYRYDDRDVCSVCLLFVPPPFDWPKAFQQNQLVDDWDWDAPPFWDWDRDNVQHIKTKGWFAQPDDKTKTKDWQAQWFWKKKKFWWQDWAQQKWKFFAFPVRQGAWIWGWEQEPRRGIAIDIAHGRCNVPPDNYDHDDSGHDDTRHDHGGKMWMWGAALFKTWIWTHDPSRGTHTYDMDGNPDDPSSLTTGTMIMMMRHNRDPDTDMTMITIRMIIMGHQVLLCVLAPPVLLVQQDPPVVVPPPPQDPVSLLVVQQVSDDPPDDSLSSLSNNLSNLNGHSNNDDDDPPDDDDDGCNLVSLVSNLVSLLVDPVRDLVSLLSSLQSCLSRDQDDAPDPAEGPSQVSLVVSLVSCVVVVNLQSLVVRLSSLSSRDRRDSHYSNSCDLVNLLSNLVSCVVVVVLVVSLSSLSVQCSSQDRDPPDPDDDPGDPPCVSVVLQSQLSNCVSCVVVVVPPPCPPPPRRDNNQWPDDDPVLAVLVVQLLVCVVVVVLVVNLVSLQDDPCLPQDTWAAASVGSSDTHRPQVSQVVCCVVPVVSLVSLQVPPLVVLVVQLVVCVVVVNLSSLVSSLRSSPLHPSNLVSLLLNLLVCVVVPVLVVSLVSLVSSLVRDDPVCNLLSQLSNQQSVLLVLDGDDDQRPAWHDRPPDTHGSVRSVVNSVVNNVVNVVVVVPDDPPDDDDPPDDDDD

Secondary structure (DSSP, 8-state):
--HHHHHHHHHHS-GGG--HHHHHHHHHHHTT-HHHHHHHHHHHHHHHHHHHHHTT----HHHHHHHHHHHHHHHHHHHHHHHHHHHHHHHHHHHHTT---PPP---------------------------------------------------------TTT--PPPEEEEEEEPHHHHTTS--S-TT-PPPHHHHHHHEEE-SS--SS-EEEEEEETTEEEEEEEEEEEE-S---TTEEEEEEEE---SPPEEEEEETTEEEEEEEETTTEEEEEEEE-SSS-SS-EEEEEEEE----SS--HHHHHH--TTSEEEEEEETTEEEEEETTEEEEEEE-SSS-SEEEEEEEEEEEEEEEEEEPPPPHHHHHHHH--TT---EEE-HHHHHHS--EEE--TTEEEEEETTTEEEEEEEE-TTPPPEEEEEE--S-S-EEEEEEEEEE-TTEEEEEE-TT--EEEEEEEEEETTTS-EEEEEPTT-GGGS-SEE---TTTS---B--TTEEEEEEE-SSEEEEEEESSSS-EEEEEEEE--S-GGGGSPP-EEEEEE-S--SS-EEEEEEEEEEEEEE-HHHHHHS-HHHHTT---TTTTTS-TTSHHHHHHHHHHTPPTTS-HHHHHHHHHHHHHH-TTS-----SSTT---HHHHHHHHHHHHHHH-TTS-HHHHHHHHHHHHHT-S--EEETTEEHHHHHHHHHHHHHHHTT-TTHHHHHHHHHHHSPP--SS---SS-HHHHHHHHHHHHHTT-HHHHHHHHHHHHHHH---TT-SSS--PPTT-HHHHHHHHHHHHHHHHHTT-TTTTTT---PPPTT--S--HHHHHHHHHHHHHHHTT-HHHHHHHHHSTTGGG--SEEE-SS-TTSEEEHHHHHHHHHHH-HHHHHHHHHHHHHHHHHHHHHHHHTT-HHHHHHHHHHTTTSHHHHHHHHHHHHHHHHTT-HHHHHHHHHHHHHH--HHHHHHHHHHHHHHHHTTT---S---SS-EEETTEEE-HHHHHHHHHHHHHHHHHHHTT-----PPPS------